Protein AF-0000000066989262 (afdb_homodimer)

Organism: NCBI:txid100816

Nearest PDB structures (foldseek):
  4o48-assembly1_B  TM=8.593E-01  e=5.750E-23  Cavia porcellus
  4zm9-assembly2_D  TM=8.752E-01  e=1.795E-22  Homo sapiens
  3tkj-assembly1_B  TM=8.691E-01  e=5.951E-22  Homo sapiens
  4pvq-assembly1_B  TM=8.645E-01  e=1.221E-21  Homo sapiens
  4o0d-assembly1_A  TM=8.483E-01  e=1.552E-21  Homo sapiens

Secondary structure (DSSP, 8-state):
--------PPP-PPPEEEEEEEEES--TTTS-HHHHHHHHHHHHHHHHHHHHHHTSPPTTT-PPPPHHHHHHHHHHHHHT-TTSSSSTT---BTTS---EEEEEEESSS-SS-EEEEEEESSBS-HHHHHHHHHHHHHHHTSPPP--SS---S------TTS---SS-TT-SEEETHHHHHHHHHTTPPB--GGGG--HHHHHHHHHHHHHHHHTSS-SS--SSS-----EEEEEEE-TTS-EEEEEEE--STTBPTTB--STTSBTTTEEEEEEEEE--THHHHHTT-------------SGGGSGGGS----------------EEEEEEEEEEEE-HHHHHHTTHHHHHHHHHHHS---HHHHHHHHHSTTSHHHHHTGGGTTTS-TT-EEEEEEEEEEEE-TTS-EEEEEEEEEEEESSSEEEEEEE-TTS-EEEESSSS------/--------PPP-PPPEEEEEEEEES--TTTS-HHHHHHHHHHHHHHHHHHHHHHTSPPTTT-PPPPHHHHHHHHHHHHHT-TTSSSSTT---BTTS---EEEEEEESSS-SS-EEEEEEESSBS-HHHHHHHHHHHHHHHTSPPP--SS---S------TTS---SS-TT-SEEETHHHHHHHHHTTPPB--GGGG--HHHHHHHHHHHHHHHHTSS-SS--SSS-----EEEEEEE-TTS-EEEEEEE--STTBPTTB--STTSBTTTEEEEEEEEE--THHHHHTT-------------SGGGSGGGS----------------EEEEEEEEEEEE-HHHHHHTTHHHHHHHHHHHS---HHHHHHHHHSTTSHHHHHTGGGTTTS-TT-EEEEEEEEEEEE-TTS-EEEEEEEEEEEESSSEEEEEEE-TTS-EEEESSSS------

Solvent-accessible surface area (backbone atoms only — not comparable to full-atom values): 45821 Å² total; per-residue (Å²): 133,81,78,70,75,72,72,50,71,80,72,77,46,79,62,44,48,40,37,35,56,19,16,32,68,44,39,76,82,73,45,47,69,68,58,45,51,51,54,44,50,51,44,50,50,51,49,49,56,41,50,53,52,48,70,41,54,42,88,84,79,60,43,54,46,50,15,63,57,43,11,45,50,43,40,46,57,43,19,68,32,59,89,26,27,11,38,26,25,22,24,23,24,53,73,70,42,56,45,30,28,5,15,35,23,32,36,61,93,48,75,48,35,39,23,14,28,33,58,34,56,34,56,51,50,48,48,58,45,21,48,50,54,36,63,51,20,52,63,48,58,43,81,68,68,49,56,77,66,79,74,82,66,78,75,58,78,72,57,96,88,63,80,67,66,92,63,70,73,48,59,35,27,35,24,30,68,50,40,54,51,47,30,55,74,70,70,48,62,69,42,64,60,68,66,29,62,40,72,67,39,50,49,52,37,52,50,19,50,48,34,32,71,63,17,76,43,45,38,57,40,54,94,80,46,67,54,69,33,11,22,28,25,14,24,16,32,14,36,78,70,36,31,10,17,21,29,32,17,12,49,37,27,36,31,55,62,47,56,56,56,10,49,32,32,60,21,12,20,28,34,36,40,58,52,76,41,75,63,56,73,63,57,51,64,75,43,75,67,68,73,68,73,63,63,77,72,67,72,72,68,79,77,76,67,68,78,71,64,77,77,59,69,72,81,69,72,73,59,67,69,69,83,70,62,37,42,30,37,40,31,42,13,30,27,42,22,22,35,34,45,40,26,31,67,55,22,37,30,38,45,24,53,38,34,21,66,53,53,62,41,54,59,59,59,20,41,32,50,33,28,13,72,84,8,50,32,38,56,68,26,56,92,36,44,91,68,59,52,42,18,32,17,25,36,40,26,38,38,38,39,41,30,22,40,77,79,58,35,76,75,45,76,50,71,44,85,32,74,39,46,48,42,52,22,37,38,34,29,32,53,46,98,85,68,46,78,46,65,43,46,56,87,75,65,68,66,69,74,127,131,81,76,68,74,73,71,49,71,78,72,78,45,81,64,46,48,38,36,36,55,19,16,31,69,43,40,75,83,74,43,47,68,69,60,47,50,52,52,45,50,52,45,50,51,51,48,51,55,42,50,52,53,47,71,40,53,42,87,84,79,60,42,55,45,49,15,64,56,44,11,45,52,44,38,48,55,44,20,68,32,61,88,25,30,11,38,24,26,22,25,23,25,53,73,69,42,58,45,29,28,5,14,36,24,32,36,61,93,50,74,48,36,37,24,15,30,32,58,35,54,34,56,50,50,46,49,57,44,22,48,49,55,37,62,51,20,52,63,47,58,44,80,68,67,48,56,77,69,80,74,81,65,80,74,58,78,74,55,94,87,63,80,66,67,92,64,70,74,46,58,35,26,35,25,30,68,50,40,52,51,48,29,54,75,70,70,47,62,70,41,65,61,69,64,29,61,39,71,69,39,52,50,51,38,54,52,19,50,49,33,32,71,64,18,77,44,44,38,59,42,52,93,79,46,65,54,70,33,9,21,28,24,15,24,16,32,15,36,78,69,36,30,9,17,21,29,31,17,13,48,39,28,36,30,55,62,46,55,56,58,10,48,32,33,59,22,13,19,29,34,35,39,60,52,75,43,74,64,56,74,65,56,51,65,73,44,73,66,66,76,73,68,64,64,80,73,68,73,72,70,80,76,78,66,68,78,72,64,76,78,57,69,72,80,68,73,71,58,65,68,69,84,69,60,36,40,30,37,40,32,40,13,29,27,43,20,22,36,35,47,40,26,31,67,57,21,38,29,38,45,25,53,38,36,23,66,52,51,62,42,54,58,60,57,20,42,31,50,33,29,13,71,84,7,52,33,38,56,68,26,54,91,34,45,90,69,59,53,43,18,34,18,24,34,40,26,38,37,39,39,42,30,23,40,78,81,58,37,77,76,46,76,50,71,45,86,32,72,38,45,48,42,52,23,36,37,34,28,33,52,46,97,86,68,47,79,45,66,43,45,55,88,73,65,67,68,68,73,125

Foldseek 3Di:
DPPPLPDFDAFFDDKWKKKFQFDFFDACVQQPPVNVVVLQVLQLVLQVVLVVQQCQADPPVRFGDAQLVSFLSSVQSSLLDLNGCFQAVNAAALVGAFKKKKKKAKADDFPLRMAIEIRDQWFRRRLVLNSLLRRCLRVLVDDDDDPDDPPPDPVPPPPPPADPDPGPNNDRYYYDRNSVVNCVVSPGGTHHNCSNDDPVNVVLLVVLVVCVVVVNAHSFDDLNHDFRQWKIKMWMAHRNGMIMIMIMHSHTHRHHNPDDFQRRPELQFKDKHKDKDFDDCVVVVVPPPPPPPPPPCPVVDDPPPPDPPPPPPDPPPVPVPPPFRKMKMKMKIKGKHFHRVLSVVPSQHNQLVCCCPVVVDDSQVSQCQRFAAVHPLQVVCPPCRSPHRGSWIKMKMKMKMFMAGPSGHTDDIDMDIHIHHHHNWIWMWIQDPVRDIDTDTDDPCPVPDD/DPPPLPDFDAFFDDKWKKKFQFDFFDACVQQPPVNVVVLQVLQLVLQVVLVVQQCQADPPVRFGDAQLVSFLSSVQSSLLDLNGCFQAVNAAALVGAFKKKKKKAKADDFPLRMAIEIRDQWFRRRLVLNSLLRRCLRVLVDDDDPPDPPPPDPVPPPPPPADPDPGPNNDRYYYDRNSVVNCVVSPGGTHHNCSNDDPVNVVLLVVLVVCVVVVNAHSFDDLNHDFRQWKIKMWMAHRNGMIMIMIMHSHTHRHHNPDDFQRRPELQFKDKHKDKDFDDCVVVVVPPPPPCPVPPCPVVDDPPPPDPPPPPPDPPPVPVPPPFRKMKMKMKIKGKHFHRVLSVVPSQRNQLVCCCPVVVDDSQVSQCLRFAAVHPLQVVCPPCRSPHRGSWIKMKMKMKMFMAGPSGHTDDIDMDIHIHHHHNWIWMWIQDPVRDIDTDTDDPCPVPDD

Sequence (900 aa):
MEYKIQEAAPLKLQPRLIIHGGAGNITPVNFPPDRYTEYRTALLTILSRVHHFMTTPSSPSRALPSALSVATHAVTLLEDNALFNAGHGAVFTRDGTNELEASIMVSRGRLKRGVGVSGLRRVRNPILLARAVLERGDADLLPRPPPMQPSDGAMEARTKERLDVPSAQGHTHIHGEAAEQLASMYGLQLVPKEYFFTARRWEEHLRGLEREREGSGTGTWSRDEYLPQGTCGAVALDEDGVVCCATSTGGLTNKLSGRIGDTPTVGAGFWAEEWTEAFSDRWNSELGMGSSASEPAVILSGALRGLMADCLPTPWLYSPVPSRDLVTTRSIAVSGTGNGDSFLRTAASRTVGSIANFAGHSSAAALSKVAGRGGILERSAGDRWGRTGEGEGGMIGIECVVVRDGQGNVVETRSEILQDYNCGGMFRAWIDDNGVAVARIWREDREVPGMEYKIQEAAPLKLQPRLIIHGGAGNITPVNFPPDRYTEYRTALLTILSRVHHFMTTPSSPSRALPSALSVATHAVTLLEDNALFNAGHGAVFTRDGTNELEASIMVSRGRLKRGVGVSGLRRVRNPILLARAVLERGDADLLPRPPPMQPSDGAMEARTKERLDVPSAQGHTHIHGEAAEQLASMYGLQLVPKEYFFTARRWEEHLRGLEREREGSGTGTWSRDEYLPQGTCGAVALDEDGVVCCATSTGGLTNKLSGRIGDTPTVGAGFWAEEWTEAFSDRWNSELGMGSSASEPAVILSGALRGLMADCLPTPWLYSPVPSRDLVTTRSIAVSGTGNGDSFLRTAASRTVGSIANFAGHSSAAALSKVAGRGGILERSAGDRWGRTGEGEGGMIGIECVVVRDGQGNVVETRSEILQDYNCGGMFRAWIDDNGVAVARIWREDREVPG

InterPro domains:
  IPR000246 Peptidase T2, asparaginase 2 [PF01112] (14-139)
  IPR000246 Peptidase T2, asparaginase 2 [PF01112] (169-278)
  IPR000246 Peptidase T2, asparaginase 2 [PTHR10188] (16-440)
  IPR029055 Nucleophile aminohydrolases, N-terminal [SSF56235] (14-442)

Radius of gyration: 29.87 Å; Cα contacts (8 Å, |Δi|>4): 2207; chains: 2; bounding box: 83×94×105 Å

pLDDT: mean 84.74, std 22.9, range [25.17, 99.0]

Structure (mmCIF, N/CA/C/O backbone):
data_AF-0000000066989262-model_v1
#
loop_
_entity.id
_entity.type
_entity.pdbx_description
1 polymer 'Isoaspartyl peptidase'
#
loop_
_atom_site.group_PDB
_atom_site.id
_atom_site.type_symbol
_atom_site.label_atom_id
_atom_site.label_alt_id
_atom_site.label_comp_id
_atom_site.label_asym_id
_atom_site.label_entity_id
_atom_site.label_seq_id
_atom_site.pdbx_PDB_ins_code
_atom_site.Cartn_x
_atom_site.Cartn_y
_atom_site.Cartn_z
_atom_site.occupancy
_atom_site.B_iso_or_equiv
_atom_site.auth_seq_id
_atom_site.auth_comp_id
_atom_site.auth_asym_id
_atom_site.auth_atom_id
_atom_site.pdbx_PDB_model_num
ATOM 1 N N . MET A 1 1 ? 46.25 -30.703 14.734 1 29.55 1 MET A N 1
ATOM 2 C CA . MET A 1 1 ? 44.969 -31.188 14.25 1 29.55 1 MET A CA 1
ATOM 3 C C . MET A 1 1 ? 44.031 -30.031 13.969 1 29.55 1 MET A C 1
ATOM 5 O O . MET A 1 1 ? 43.656 -29.297 14.891 1 29.55 1 MET A O 1
ATOM 9 N N . GLU A 1 2 ? 44.094 -29.422 12.867 1 33.53 2 GLU A N 1
ATOM 10 C CA . GLU A 1 2 ? 43.25 -28.297 12.414 1 33.53 2 GLU A CA 1
ATOM 11 C C . GLU A 1 2 ? 41.781 -28.672 12.438 1 33.53 2 GLU A C 1
ATOM 13 O O . GLU A 1 2 ? 41.375 -29.672 11.852 1 33.53 2 GLU A O 1
ATOM 18 N N . TYR A 1 3 ? 41.094 -28.406 13.477 1 37.31 3 TYR A N 1
ATOM 19 C CA . TYR A 1 3 ? 39.625 -28.531 13.508 1 37.31 3 TYR A CA 1
ATOM 20 C C . TYR A 1 3 ? 39 -27.922 12.266 1 37.31 3 TYR A C 1
ATOM 22 O O . TYR A 1 3 ? 39.156 -26.719 12.016 1 37.31 3 TYR A O 1
ATOM 30 N N . LYS A 1 4 ? 38.969 -28.656 11.234 1 39.81 4 LYS A N 1
ATOM 31 C CA . LYS A 1 4 ? 38.188 -28.234 10.086 1 39.81 4 LYS A CA 1
ATOM 32 C C . LYS A 1 4 ? 36.812 -27.766 10.516 1 39.81 4 LYS A C 1
ATOM 34 O O . LYS A 1 4 ? 36.062 -28.5 11.164 1 39.81 4 LYS A O 1
ATOM 39 N N . ILE A 1 5 ? 36.625 -26.578 10.727 1 43.59 5 ILE A N 1
ATOM 40 C CA . ILE A 1 5 ? 35.312 -26.016 10.93 1 43.59 5 ILE A CA 1
ATOM 41 C C . ILE A 1 5 ? 34.344 -26.641 9.938 1 43.59 5 ILE A C 1
ATOM 43 O O . ILE A 1 5 ? 34.531 -26.547 8.719 1 43.59 5 ILE A O 1
ATOM 47 N N . GLN A 1 6 ? 33.812 -27.781 10.211 1 42.09 6 GLN A N 1
ATOM 48 C CA . GLN A 1 6 ? 32.781 -28.375 9.352 1 42.09 6 GLN A CA 1
ATOM 49 C C . GLN A 1 6 ? 31.766 -27.328 8.898 1 42.09 6 GLN A C 1
ATOM 51 O O . GLN A 1 6 ? 31.172 -26.641 9.727 1 42.09 6 GLN A O 1
ATOM 56 N N . GLU A 1 7 ? 31.984 -26.812 7.727 1 56.59 7 GLU A N 1
ATOM 57 C CA . GLU A 1 7 ? 31.031 -25.906 7.109 1 56.59 7 GLU A CA 1
ATOM 58 C C . GLU A 1 7 ? 29.609 -26.453 7.238 1 56.59 7 GLU A C 1
ATOM 60 O O . GLU A 1 7 ? 29.359 -27.641 7.008 1 56.59 7 GLU A O 1
ATOM 65 N N . ALA A 1 8 ? 28.828 -25.828 7.934 1 60.84 8 ALA A N 1
ATOM 66 C CA . ALA A 1 8 ? 27.438 -26.203 8.148 1 60.84 8 ALA A CA 1
ATOM 67 C C . ALA A 1 8 ? 26.797 -26.688 6.848 1 60.84 8 ALA A C 1
ATOM 69 O O . ALA A 1 8 ? 26.984 -26.078 5.793 1 60.84 8 ALA A O 1
ATOM 70 N N . ALA A 1 9 ? 26.297 -27.953 6.793 1 65.62 9 ALA A N 1
ATOM 71 C CA . ALA A 1 9 ? 25.594 -28.516 5.641 1 65.62 9 ALA A CA 1
ATOM 72 C C . ALA A 1 9 ? 24.547 -27.531 5.109 1 65.62 9 ALA A C 1
ATOM 74 O O . ALA A 1 9 ? 23.891 -26.844 5.887 1 65.62 9 ALA A O 1
ATOM 75 N N . PRO A 1 10 ? 24.547 -27.406 3.705 1 78 10 PRO A N 1
ATOM 76 C CA . PRO A 1 10 ? 23.578 -26.5 3.1 1 78 10 PRO A CA 1
ATOM 77 C C . PRO A 1 10 ? 22.125 -26.906 3.379 1 78 10 PRO A C 1
ATOM 79 O O . PRO A 1 10 ? 21.844 -28.094 3.541 1 78 10 PRO A O 1
ATOM 82 N N . LEU A 1 11 ? 21.234 -26.016 3.658 1 83.06 11 LEU A N 1
ATOM 83 C CA . LEU A 1 11 ? 19.797 -26.234 3.848 1 83.06 11 LEU A CA 1
ATOM 84 C C . LEU A 1 11 ? 19.172 -26.875 2.609 1 83.06 11 LEU A C 1
ATOM 86 O O . LEU A 1 11 ? 19.469 -26.453 1.483 1 83.06 11 LEU A O 1
ATOM 90 N N . LYS A 1 12 ? 18.484 -27.969 2.775 1 88.94 12 LYS A N 1
ATOM 91 C CA . LYS A 1 12 ? 17.719 -28.594 1.693 1 88.94 12 LYS A CA 1
ATOM 92 C C . LYS A 1 12 ? 16.297 -28.906 2.131 1 88.94 12 LYS A C 1
ATOM 94 O O . LYS A 1 12 ? 16.047 -29.938 2.754 1 88.94 12 LYS A O 1
ATOM 99 N N . LEU A 1 13 ? 15.43 -28.078 1.723 1 94.25 13 LEU A N 1
ATOM 100 C CA . LEU A 1 13 ? 14.023 -28.234 2.059 1 94.25 13 LEU A CA 1
ATOM 101 C C . LEU A 1 13 ? 13.25 -28.828 0.881 1 94.25 13 LEU A C 1
ATOM 103 O O . LEU A 1 13 ? 13.672 -28.703 -0.27 1 94.25 13 LEU A O 1
ATOM 107 N N . GLN A 1 14 ? 12.148 -29.484 1.257 1 94.31 14 GLN A N 1
ATOM 108 C CA . GLN A 1 14 ? 11.203 -29.859 0.213 1 94.31 14 GLN A CA 1
ATOM 109 C C . GLN A 1 14 ? 10.469 -28.641 -0.333 1 94.31 14 GLN A C 1
ATOM 111 O O . GLN A 1 14 ? 9.852 -27.891 0.426 1 94.31 14 GLN A O 1
ATOM 116 N N . PRO A 1 15 ? 10.508 -28.422 -1.625 1 97.19 15 PRO A N 1
ATOM 117 C CA . PRO A 1 15 ? 9.75 -27.312 -2.191 1 97.19 15 PRO A CA 1
ATOM 118 C C . PRO A 1 15 ? 8.242 -27.453 -1.967 1 97.19 15 PRO A C 1
ATOM 120 O O . PRO A 1 15 ? 7.715 -28.562 -1.974 1 97.19 15 PRO A O 1
ATOM 123 N N . ARG A 1 16 ? 7.559 -26.344 -1.718 1 98.31 16 ARG A N 1
ATOM 124 C CA . ARG A 1 16 ? 6.113 -26.297 -1.512 1 98.31 16 ARG A CA 1
ATOM 125 C C . ARG A 1 16 ? 5.453 -25.312 -2.473 1 98.31 16 ARG A C 1
ATOM 127 O O . ARG A 1 16 ? 6.086 -24.359 -2.922 1 98.31 16 ARG A O 1
ATOM 134 N N . LEU A 1 17 ? 4.152 -25.609 -2.754 1 98.75 17 LEU A N 1
ATOM 135 C CA . LEU A 1 17 ? 3.42 -24.766 -3.693 1 98.75 17 LEU A CA 1
ATOM 136 C C . LEU A 1 17 ? 1.933 -24.75 -3.357 1 98.75 17 LEU A C 1
ATOM 138 O O . LEU A 1 17 ? 1.333 -25.797 -3.1 1 98.75 17 LEU A O 1
ATOM 142 N N . ILE A 1 18 ? 1.386 -23.578 -3.375 1 98.94 18 ILE A N 1
ATOM 143 C CA . ILE A 1 18 ? -0.061 -23.391 -3.365 1 98.94 18 ILE A CA 1
ATOM 144 C C . ILE A 1 18 ? -0.449 -22.281 -4.348 1 98.94 18 ILE A C 1
ATOM 146 O O . ILE A 1 18 ? 0.25 -21.281 -4.461 1 98.94 18 ILE A O 1
ATOM 150 N N . ILE A 1 19 ? -1.556 -22.484 -5.086 1 98.88 19 ILE A N 1
ATOM 151 C CA . ILE A 1 19 ? -2.062 -21.5 -6.027 1 98.88 19 ILE A CA 1
ATOM 152 C C . ILE A 1 19 ? -3.529 -21.203 -5.727 1 98.88 19 ILE A C 1
ATOM 154 O O . ILE A 1 19 ? -4.223 -22.016 -5.121 1 98.88 19 ILE A O 1
ATOM 158 N N . HIS A 1 20 ? -3.971 -20.016 -6.047 1 98.31 20 HIS A N 1
ATOM 159 C CA . HIS A 1 20 ? -5.395 -19.703 -6.004 1 98.31 20 HIS A CA 1
ATOM 160 C C . HIS A 1 20 ? -5.859 -19.062 -7.312 1 98.31 20 HIS A C 1
ATOM 162 O O . HIS A 1 20 ? -5.059 -18.469 -8.031 1 98.31 20 HIS A O 1
ATOM 168 N N . GLY A 1 21 ? -7.176 -19.203 -7.57 1 96.56 21 GLY A N 1
ATOM 169 C CA . GLY A 1 21 ? -7.793 -18.641 -8.758 1 96.56 21 GLY A CA 1
ATOM 170 C C . GLY A 1 21 ? -8.906 -17.656 -8.438 1 96.56 21 GLY A C 1
ATOM 171 O O . GLY A 1 21 ? -9.828 -17.484 -9.234 1 96.56 21 GLY A O 1
ATOM 172 N N . GLY A 1 22 ? -8.836 -17.141 -7.203 1 94.94 22 GLY A N 1
ATOM 173 C CA . GLY A 1 22 ? -9.828 -16.156 -6.84 1 94.94 22 GLY A CA 1
ATOM 174 C C . GLY A 1 22 ? -10.773 -16.625 -5.754 1 94.94 22 GLY A C 1
ATOM 175 O O . GLY A 1 22 ? -11.016 -17.828 -5.605 1 94.94 22 GLY A O 1
ATOM 176 N N . ALA A 1 23 ? -11.336 -15.609 -5.02 1 93.31 23 ALA A N 1
ATOM 177 C CA . ALA A 1 23 ? -12.336 -15.852 -3.979 1 93.31 23 ALA A CA 1
ATOM 178 C C . ALA A 1 23 ? -13.555 -14.953 -4.172 1 93.31 23 ALA A C 1
ATOM 180 O O . ALA A 1 23 ? -13.484 -13.938 -4.871 1 93.31 23 ALA A O 1
ATOM 181 N N . GLY A 1 24 ? -14.672 -15.344 -3.578 1 90.25 24 GLY A N 1
ATOM 182 C CA . GLY A 1 24 ? -15.898 -14.57 -3.646 1 90.25 24 GLY A CA 1
ATOM 183 C C . GLY A 1 24 ? -17.141 -15.367 -3.26 1 90.25 24 GLY A C 1
ATOM 184 O O . GLY A 1 24 ? -17.047 -16.328 -2.498 1 90.25 24 GLY A O 1
ATOM 185 N N . ASN A 1 25 ? -18.234 -14.844 -3.744 1 86.44 25 ASN A N 1
ATOM 186 C CA . ASN A 1 25 ? -19.5 -15.477 -3.434 1 86.44 25 ASN A CA 1
ATOM 187 C C . ASN A 1 25 ? -19.734 -16.719 -4.297 1 86.44 25 ASN A C 1
ATOM 189 O O . ASN A 1 25 ? -20.688 -16.75 -5.086 1 86.44 25 ASN A O 1
ATOM 193 N N . ILE A 1 26 ? -18.953 -17.672 -4.082 1 88.06 26 ILE A N 1
ATOM 194 C CA . ILE A 1 26 ? -19.047 -18.953 -4.766 1 88.06 26 ILE A CA 1
ATOM 195 C C . ILE A 1 26 ? -19.797 -19.953 -3.889 1 88.06 26 ILE A C 1
ATOM 197 O O . ILE A 1 26 ? -19.266 -20.422 -2.873 1 88.06 26 ILE A O 1
ATOM 201 N N . THR A 1 27 ? -20.953 -20.297 -4.312 1 85.06 27 THR A N 1
ATOM 202 C CA . THR A 1 27 ? -21.781 -21.234 -3.574 1 85.06 27 THR A CA 1
ATOM 203 C C . THR A 1 27 ? -22.203 -22.406 -4.465 1 85.06 27 THR A C 1
ATOM 205 O O . THR A 1 27 ? -22.203 -22.281 -5.691 1 85.06 27 THR A O 1
ATOM 208 N N . PRO A 1 28 ? -22.562 -23.469 -3.842 1 82.31 28 PRO A N 1
ATOM 209 C CA . PRO A 1 28 ? -23 -24.594 -4.656 1 82.31 28 PRO A CA 1
ATOM 210 C C . PRO A 1 28 ? -24.219 -24.266 -5.508 1 82.31 28 PRO A C 1
ATOM 212 O O . PRO A 1 28 ? -24.469 -24.922 -6.531 1 82.31 28 PRO A O 1
ATOM 215 N N . VAL A 1 29 ? -24.906 -23.297 -5.137 1 80.75 29 VAL A N 1
ATOM 216 C CA . VAL A 1 29 ? -26.109 -22.922 -5.852 1 80.75 29 VAL A CA 1
ATOM 217 C C . VAL A 1 29 ? -25.75 -22.188 -7.141 1 80.75 29 VAL A C 1
ATOM 219 O O . VAL A 1 29 ? -26.297 -22.469 -8.203 1 80.75 29 VAL A O 1
ATOM 222 N N . ASN A 1 30 ? -24.766 -21.297 -7.043 1 79.75 30 ASN A N 1
ATOM 223 C CA . ASN A 1 30 ? -24.469 -20.453 -8.203 1 79.75 30 ASN A CA 1
ATOM 224 C C . ASN A 1 30 ? -23.25 -20.984 -8.969 1 79.75 30 ASN A C 1
ATOM 226 O O . ASN A 1 30 ? -22.812 -20.359 -9.938 1 79.75 30 ASN A O 1
ATOM 230 N N . PHE A 1 31 ? -22.781 -22.047 -8.523 1 83.5 31 PHE A N 1
ATOM 231 C CA . PHE A 1 31 ? -21.641 -22.672 -9.18 1 83.5 31 PHE A CA 1
ATOM 232 C C . PHE A 1 31 ? -21.875 -24.156 -9.414 1 83.5 31 PHE A C 1
ATOM 234 O O . PHE A 1 31 ? -21.375 -25 -8.664 1 83.5 31 PHE A O 1
ATOM 241 N N . PRO A 1 32 ? -22.531 -24.422 -10.523 1 81.94 32 PRO A N 1
ATOM 242 C CA . PRO A 1 32 ? -22.938 -25.797 -10.805 1 81.94 32 PRO A CA 1
ATOM 243 C C . PRO A 1 32 ? -21.766 -26.75 -10.953 1 81.94 32 PRO A C 1
ATOM 245 O O . PRO A 1 32 ? -20.625 -26.312 -11.164 1 81.94 32 PRO A O 1
ATOM 248 N N . PRO A 1 33 ? -22 -28.031 -10.984 1 86.31 33 PRO A N 1
ATOM 249 C CA . PRO A 1 33 ? -20.953 -29.062 -10.945 1 86.31 33 PRO A CA 1
ATOM 250 C C . PRO A 1 33 ? -20.047 -29.031 -12.172 1 86.31 33 PRO A C 1
ATOM 252 O O . PRO A 1 33 ? -18.844 -29.312 -12.07 1 86.31 33 PRO A O 1
ATOM 255 N N . ASP A 1 34 ? -20.625 -28.766 -13.289 1 88.44 34 ASP A N 1
ATOM 256 C CA . ASP A 1 34 ? -19.797 -28.734 -14.5 1 88.44 34 ASP A CA 1
ATOM 257 C C . ASP A 1 34 ? -18.75 -27.625 -14.422 1 88.44 34 ASP A C 1
ATOM 259 O O . ASP A 1 34 ? -17.594 -27.828 -14.805 1 88.44 34 ASP A O 1
ATOM 263 N N . ARG A 1 35 ? -19.188 -26.484 -13.938 1 87.56 35 ARG A N 1
ATOM 264 C CA . ARG A 1 35 ? -18.25 -25.391 -13.766 1 87.56 35 ARG A CA 1
ATOM 265 C C . ARG A 1 35 ? -17.203 -25.719 -12.703 1 87.56 35 ARG A C 1
ATOM 267 O O . ARG A 1 35 ? -16.031 -25.375 -12.844 1 87.56 35 ARG A O 1
ATOM 274 N N . TYR A 1 36 ? -17.672 -26.328 -11.734 1 88.88 36 TYR A N 1
ATOM 275 C CA . TYR A 1 36 ? -16.75 -26.766 -10.68 1 88.88 36 TYR A CA 1
ATOM 276 C C . TYR A 1 36 ? -15.656 -27.656 -11.25 1 88.88 36 TYR A C 1
ATOM 278 O O . TYR A 1 36 ? -14.477 -27.469 -10.961 1 88.88 36 TYR A O 1
ATOM 286 N N . THR A 1 37 ? -16.031 -28.625 -12.016 1 93.25 37 THR A N 1
ATOM 287 C CA . THR A 1 37 ? -15.094 -29.562 -12.602 1 93.25 37 THR A CA 1
ATOM 288 C C . THR A 1 37 ? -14.109 -28.859 -13.523 1 93.25 37 THR A C 1
ATOM 290 O O . THR A 1 37 ? -12.93 -29.203 -13.57 1 93.25 37 THR A O 1
ATOM 293 N N . GLU A 1 38 ? -14.648 -27.938 -14.234 1 94.25 38 GLU A N 1
ATOM 294 C CA . GLU A 1 38 ? -13.805 -27.172 -15.156 1 94.25 38 GLU A CA 1
ATOM 295 C C . GLU A 1 38 ? -12.695 -26.438 -14.406 1 94.25 38 GLU A C 1
ATOM 297 O O . GLU A 1 38 ? -11.531 -26.5 -14.789 1 94.25 38 GLU A O 1
ATOM 302 N N . TYR A 1 39 ? -13.062 -25.734 -13.375 1 93.19 39 TYR A N 1
ATOM 303 C CA . TYR A 1 39 ? -12.094 -24.969 -12.594 1 93.19 39 TYR A CA 1
ATOM 304 C C . TYR A 1 39 ? -11.141 -25.906 -11.859 1 93.19 39 TYR A C 1
ATOM 306 O O . TYR A 1 39 ? -9.938 -25.656 -11.805 1 93.19 39 TYR A O 1
ATOM 314 N N . ARG A 1 40 ? -11.68 -26.938 -11.32 1 95.12 40 ARG A N 1
ATOM 315 C CA . ARG A 1 40 ? -10.852 -27.906 -10.609 1 95.12 40 ARG A CA 1
ATOM 316 C C . ARG A 1 40 ? -9.812 -28.516 -11.539 1 95.12 40 ARG A C 1
ATOM 318 O O . ARG A 1 40 ? -8.641 -28.641 -11.18 1 95.12 40 ARG A O 1
ATOM 325 N N . THR A 1 41 ? -10.227 -28.922 -12.68 1 97.12 41 THR A N 1
ATOM 326 C CA . THR A 1 41 ? -9.328 -29.531 -13.656 1 97.12 41 THR A CA 1
ATOM 327 C C . THR A 1 41 ? -8.242 -28.531 -14.07 1 97.12 41 THR A C 1
ATOM 329 O O . THR A 1 41 ? -7.07 -28.906 -14.188 1 97.12 41 THR A O 1
ATOM 332 N N . ALA A 1 42 ? -8.68 -27.328 -14.305 1 97.19 42 ALA A N 1
ATOM 333 C CA . ALA A 1 42 ? -7.719 -26.297 -14.68 1 97.19 42 ALA A CA 1
ATOM 334 C C . ALA A 1 42 ? -6.668 -26.094 -13.594 1 97.19 42 ALA A C 1
ATOM 336 O O . ALA A 1 42 ? -5.469 -26.047 -13.883 1 97.19 42 ALA A O 1
ATOM 337 N N . LEU A 1 43 ? -7.082 -26 -12.344 1 98.06 43 LEU A N 1
ATOM 338 C CA . LEU A 1 43 ? -6.172 -25.797 -11.219 1 98.06 43 LEU A CA 1
ATOM 339 C C . LEU A 1 43 ? -5.211 -26.969 -11.086 1 98.06 43 LEU A C 1
ATOM 341 O O . LEU A 1 43 ? -4.008 -26.781 -10.898 1 98.06 43 LEU A O 1
ATOM 345 N N . LEU A 1 44 ? -5.742 -28.172 -11.164 1 98.19 44 LEU A N 1
ATOM 346 C CA . LEU A 1 44 ? -4.914 -29.359 -11 1 98.19 44 LEU A CA 1
ATOM 347 C C . LEU A 1 44 ? -3.914 -29.484 -12.148 1 98.19 44 LEU A C 1
ATOM 349 O O . LEU A 1 44 ? -2.781 -29.922 -11.945 1 98.19 44 LEU A O 1
ATOM 353 N N . THR A 1 45 ? -4.328 -29.156 -13.336 1 98.56 45 THR A N 1
ATOM 354 C CA . THR A 1 45 ? -3.436 -29.188 -14.484 1 98.56 45 THR A CA 1
ATOM 355 C C . THR A 1 45 ? -2.281 -28.203 -14.312 1 98.56 45 THR A C 1
ATOM 357 O O . THR A 1 45 ? -1.12 -28.562 -14.523 1 98.56 45 THR A O 1
ATOM 360 N N . ILE A 1 46 ? -2.609 -27.016 -13.945 1 98.62 46 ILE A N 1
ATOM 361 C CA . ILE A 1 46 ? -1.59 -26 -13.719 1 98.62 46 ILE A CA 1
ATOM 362 C C . ILE A 1 46 ? -0.663 -26.438 -12.586 1 98.62 46 ILE A C 1
ATOM 364 O O . ILE A 1 46 ? 0.562 -26.375 -12.719 1 98.62 46 ILE A O 1
ATOM 368 N N . LEU A 1 47 ? -1.289 -26.906 -11.508 1 98.69 47 LEU A N 1
ATOM 369 C CA . LEU A 1 47 ? -0.505 -27.359 -10.359 1 98.69 47 LEU A CA 1
ATOM 370 C C . LEU A 1 47 ? 0.464 -28.469 -10.766 1 98.69 47 LEU A C 1
ATOM 372 O O . LEU A 1 47 ? 1.62 -28.469 -10.344 1 98.69 47 LEU A O 1
ATOM 376 N N . SER A 1 48 ? 0.012 -29.406 -11.547 1 98.06 48 SER A N 1
ATOM 377 C CA . SER A 1 48 ? 0.833 -30.531 -11.992 1 98.06 48 SER A CA 1
ATOM 378 C C . SER A 1 48 ? 2.014 -30.047 -12.828 1 98.06 48 SER A C 1
ATOM 380 O O . SER A 1 48 ? 3.139 -30.516 -12.648 1 98.06 48 SER A O 1
ATOM 382 N N . ARG A 1 49 ? 1.76 -29.203 -13.711 1 98.44 49 ARG A N 1
ATOM 383 C CA . ARG A 1 49 ? 2.816 -28.656 -14.57 1 98.44 49 ARG A CA 1
ATOM 384 C C . ARG A 1 49 ? 3.867 -27.922 -13.75 1 98.44 49 ARG A C 1
ATOM 386 O O . ARG A 1 49 ? 5.066 -28.094 -13.969 1 98.44 49 ARG A O 1
ATOM 393 N N . VAL A 1 50 ? 3.41 -27.094 -12.844 1 98.75 50 VAL A N 1
ATOM 394 C CA . VAL A 1 50 ? 4.336 -26.312 -12.039 1 98.75 50 VAL A CA 1
ATOM 395 C C . VAL A 1 50 ? 5.109 -27.234 -11.094 1 98.75 50 VAL A C 1
ATOM 397 O O . VAL A 1 50 ? 6.293 -27.016 -10.836 1 98.75 50 VAL A O 1
ATOM 400 N N . HIS A 1 51 ? 4.41 -28.234 -10.555 1 97.81 51 HIS A N 1
ATOM 401 C CA . HIS A 1 51 ? 5.078 -29.188 -9.68 1 97.81 51 HIS A CA 1
ATOM 402 C C . HIS A 1 51 ? 6.203 -29.906 -10.414 1 97.81 51 HIS A C 1
ATOM 404 O O . HIS A 1 51 ? 7.281 -30.125 -9.852 1 97.81 51 HIS A O 1
ATOM 410 N N . HIS A 1 52 ? 5.957 -30.297 -11.609 1 97.38 52 HIS A N 1
ATOM 411 C CA . HIS A 1 52 ? 6.996 -30.922 -12.414 1 97.38 52 HIS A CA 1
ATOM 412 C C . HIS A 1 52 ? 8.188 -29.984 -12.602 1 97.38 52 HIS A C 1
ATOM 414 O O . HIS A 1 52 ? 9.336 -30.406 -12.445 1 97.38 52 HIS A O 1
ATOM 420 N N . PHE A 1 53 ? 7.895 -28.828 -12.945 1 97.88 53 PHE A N 1
ATOM 421 C CA . PHE A 1 53 ? 8.938 -27.812 -13.117 1 97.88 53 PHE A CA 1
ATOM 422 C C . PHE A 1 53 ? 9.75 -27.656 -11.844 1 97.88 53 PHE A C 1
ATOM 424 O O . PHE A 1 53 ? 10.984 -27.641 -11.883 1 97.88 53 PHE A O 1
ATOM 431 N N . MET A 1 54 ? 9.094 -27.516 -10.641 1 96.94 54 MET A N 1
ATOM 432 C CA . MET A 1 54 ? 9.75 -27.156 -9.391 1 96.94 54 MET A CA 1
ATOM 433 C C . MET A 1 54 ? 10.562 -28.312 -8.844 1 96.94 54 MET A C 1
ATOM 435 O O . MET A 1 54 ? 11.422 -28.125 -7.98 1 96.94 54 MET A O 1
ATOM 439 N N . THR A 1 55 ? 10.336 -29.562 -9.391 1 94.88 55 THR A N 1
ATOM 440 C CA . THR A 1 55 ? 11.047 -30.734 -8.891 1 94.88 55 THR A CA 1
ATOM 441 C C . THR A 1 55 ? 12.039 -31.234 -9.938 1 94.88 55 THR A C 1
ATOM 443 O O . THR A 1 55 ? 12.562 -32.344 -9.812 1 94.88 55 THR A O 1
ATOM 446 N N . THR A 1 56 ? 12.273 -30.516 -10.922 1 95.25 56 THR A N 1
ATOM 447 C CA . THR A 1 56 ? 13.266 -30.859 -11.938 1 95.25 56 THR A CA 1
ATOM 448 C C . THR A 1 56 ? 14.531 -30.031 -11.758 1 95.25 56 THR A C 1
ATOM 450 O O . THR A 1 56 ? 14.523 -28.828 -11.984 1 95.25 56 THR A O 1
ATOM 453 N N . PRO A 1 57 ? 15.586 -30.641 -11.484 1 92.94 57 PRO A N 1
ATOM 454 C CA . PRO A 1 57 ? 16.828 -29.906 -11.273 1 92.94 57 PRO A CA 1
ATOM 455 C C . PRO A 1 57 ? 17.438 -29.375 -12.578 1 92.94 57 PRO A C 1
ATOM 457 O O . PRO A 1 57 ? 17.266 -29.984 -13.633 1 92.94 57 PRO A O 1
ATOM 460 N N . SER A 1 58 ? 18.016 -28.203 -12.398 1 87.69 58 SER A N 1
ATOM 461 C CA . SER A 1 58 ? 18.719 -27.641 -13.539 1 87.69 58 SER A CA 1
ATOM 462 C C . SER A 1 58 ? 20.047 -28.375 -13.781 1 87.69 58 SER A C 1
ATOM 464 O O . SER A 1 58 ? 20.656 -28.875 -12.844 1 87.69 58 SER A O 1
ATOM 466 N N . SER A 1 59 ? 20.438 -28.516 -15.039 1 82.31 59 SER A N 1
ATOM 467 C CA . SER A 1 59 ? 21.75 -29.016 -15.438 1 82.31 59 SER A CA 1
ATOM 468 C C . SER A 1 59 ? 22.688 -27.875 -15.805 1 82.31 59 SER A C 1
ATOM 470 O O . SER A 1 59 ? 22.328 -26.984 -16.578 1 82.31 59 SER A O 1
ATOM 472 N N . PRO A 1 60 ? 23.812 -27.812 -15.148 1 80.56 60 PRO A N 1
ATOM 473 C CA . PRO A 1 60 ? 24.531 -28.859 -14.422 1 80.56 60 PRO A CA 1
ATOM 474 C C . PRO A 1 60 ? 24.438 -28.688 -12.906 1 80.56 60 PRO A C 1
ATOM 476 O O . PRO A 1 60 ? 24.906 -29.547 -12.156 1 80.56 60 PRO A O 1
ATOM 479 N N . SER A 1 61 ? 23.969 -27.656 -12.383 1 79.94 61 SER A N 1
ATOM 480 C CA . SER A 1 61 ? 24.047 -27.312 -10.969 1 79.94 61 SER A CA 1
ATOM 481 C C . SER A 1 61 ? 23.219 -28.266 -10.117 1 79.94 61 SER A C 1
ATOM 483 O O . SER A 1 61 ? 23.391 -28.328 -8.898 1 79.94 61 SER A O 1
ATOM 485 N N . ARG A 1 62 ? 22.375 -29.016 -10.703 1 85.31 62 ARG A N 1
ATOM 486 C CA . ARG A 1 62 ? 21.484 -29.953 -10 1 85.31 62 ARG A CA 1
ATOM 487 C C . ARG A 1 62 ? 20.594 -29.219 -9.008 1 85.31 62 ARG A C 1
ATOM 489 O O . ARG A 1 62 ? 20.016 -29.828 -8.117 1 85.31 62 ARG A O 1
ATOM 496 N N . ALA A 1 63 ? 20.625 -27.922 -9.133 1 92.19 63 ALA A N 1
ATOM 497 C CA . ALA A 1 63 ? 19.781 -27.125 -8.25 1 92.19 63 ALA A CA 1
ATOM 498 C C . ALA A 1 63 ? 18.328 -27.141 -8.742 1 92.19 63 ALA A C 1
ATOM 500 O O . ALA A 1 63 ? 18.078 -27.156 -9.953 1 92.19 63 ALA A O 1
ATOM 501 N N . LEU A 1 64 ? 17.406 -27.141 -7.781 1 96.88 64 LEU A N 1
ATOM 502 C CA . LEU A 1 64 ? 15.992 -27 -8.125 1 96.88 64 LEU A CA 1
ATOM 503 C C . LEU A 1 64 ? 15.641 -25.547 -8.398 1 96.88 64 LEU A C 1
ATOM 505 O O . LEU A 1 64 ? 16.359 -24.641 -7.98 1 96.88 64 LEU A O 1
ATOM 509 N N . PRO A 1 65 ? 14.562 -25.328 -9.141 1 97.69 65 PRO A N 1
ATOM 510 C CA . PRO A 1 65 ? 14.133 -23.953 -9.43 1 97.69 65 PRO A CA 1
ATOM 511 C C . PRO A 1 65 ? 13.875 -23.125 -8.164 1 97.69 65 PRO A C 1
ATOM 513 O O . PRO A 1 65 ? 13.398 -23.672 -7.164 1 97.69 65 PRO A O 1
ATOM 516 N N . SER A 1 66 ? 14.172 -21.812 -8.234 1 98.12 66 SER A N 1
ATOM 517 C CA . SER A 1 66 ? 13.945 -20.891 -7.117 1 98.12 66 SER A CA 1
ATOM 518 C C . SER A 1 66 ? 12.453 -20.672 -6.891 1 98.12 66 SER A C 1
ATOM 520 O O . SER A 1 66 ? 11.633 -20.922 -7.781 1 98.12 66 SER A O 1
ATOM 522 N N . ALA A 1 67 ? 12.102 -20.25 -5.672 1 98.81 67 ALA A N 1
ATOM 523 C CA . ALA A 1 67 ? 10.719 -19.891 -5.371 1 98.81 67 ALA A CA 1
ATOM 524 C C . ALA A 1 67 ? 10.203 -18.844 -6.348 1 98.81 67 ALA A C 1
ATOM 526 O O . ALA A 1 67 ? 9.039 -18.891 -6.766 1 98.81 67 ALA A O 1
ATOM 527 N N . LEU A 1 68 ? 11.055 -17.859 -6.664 1 98.81 68 LEU A N 1
ATOM 528 C CA . LEU A 1 68 ? 10.719 -16.797 -7.617 1 98.81 68 LEU A CA 1
ATOM 529 C C . LEU A 1 68 ? 10.328 -17.391 -8.969 1 98.81 68 LEU A C 1
ATOM 531 O O . LEU A 1 68 ? 9.305 -17.016 -9.539 1 98.81 68 LEU A O 1
ATOM 535 N N . SER A 1 69 ? 11.086 -18.328 -9.469 1 98.69 69 SER A N 1
ATOM 536 C CA . SER A 1 69 ? 10.812 -18.969 -10.75 1 98.69 69 SER A CA 1
ATOM 537 C C . SER A 1 69 ? 9.531 -19.781 -10.703 1 98.69 69 SER A C 1
ATOM 539 O O . SER A 1 69 ? 8.742 -19.766 -11.648 1 98.69 69 SER A O 1
ATOM 541 N N . VAL A 1 70 ? 9.336 -20.469 -9.617 1 98.88 70 VAL A N 1
ATOM 542 C CA . VAL A 1 70 ? 8.188 -21.359 -9.477 1 98.88 70 VAL A CA 1
ATOM 543 C C . VAL A 1 70 ? 6.902 -20.531 -9.406 1 98.88 70 VAL A C 1
ATOM 545 O O . VAL A 1 70 ? 5.941 -20.812 -10.133 1 98.88 70 VAL A O 1
ATOM 548 N N . ALA A 1 71 ? 6.875 -19.547 -8.531 1 98.94 71 ALA A N 1
ATOM 549 C CA . ALA A 1 71 ? 5.688 -18.703 -8.375 1 98.94 71 ALA A CA 1
ATOM 550 C C . ALA A 1 71 ? 5.344 -17.984 -9.672 1 98.94 71 ALA A C 1
ATOM 552 O O . ALA A 1 71 ? 4.176 -17.891 -10.055 1 98.94 71 ALA A O 1
ATOM 553 N N . THR A 1 72 ? 6.352 -17.469 -10.367 1 98.88 72 THR A N 1
ATOM 554 C CA . THR A 1 72 ? 6.137 -16.766 -11.625 1 98.88 72 THR A CA 1
ATOM 555 C C . THR A 1 72 ? 5.594 -17.719 -12.695 1 98.88 72 THR A C 1
ATOM 557 O O . THR A 1 72 ? 4.695 -17.344 -13.453 1 98.88 72 THR A O 1
ATOM 560 N N . HIS A 1 73 ? 6.125 -18.891 -12.75 1 98.88 73 HIS A N 1
ATOM 561 C CA . HIS A 1 73 ? 5.641 -19.891 -13.703 1 98.88 73 HIS A CA 1
ATOM 562 C C . HIS A 1 73 ? 4.168 -20.203 -13.453 1 98.88 73 HIS A C 1
ATOM 564 O O . HIS A 1 73 ? 3.373 -20.25 -14.398 1 98.88 73 HIS A O 1
ATOM 570 N N . ALA A 1 74 ? 3.844 -20.422 -12.211 1 98.94 74 ALA A N 1
ATOM 571 C CA . ALA A 1 74 ? 2.469 -20.75 -11.844 1 98.94 74 ALA A CA 1
ATOM 572 C C . ALA A 1 74 ? 1.507 -19.656 -12.297 1 98.94 74 ALA A C 1
ATOM 574 O O . ALA A 1 74 ? 0.497 -19.922 -12.945 1 98.94 74 ALA A O 1
ATOM 575 N N . VAL A 1 75 ? 1.83 -18.406 -12.008 1 98.94 75 VAL A N 1
ATOM 576 C CA . VAL A 1 75 ? 0.914 -17.312 -12.297 1 98.94 75 VAL A CA 1
ATOM 577 C C . VAL A 1 75 ? 0.874 -17.047 -13.797 1 98.94 75 VAL A C 1
ATOM 579 O O . VAL A 1 75 ? -0.167 -16.672 -14.336 1 98.94 75 VAL A O 1
ATOM 582 N N . THR A 1 76 ? 1.997 -17.281 -14.492 1 98.94 76 THR A N 1
ATOM 583 C CA . THR A 1 76 ? 1.979 -17.156 -15.945 1 98.94 76 THR A CA 1
ATOM 584 C C . THR A 1 76 ? 0.937 -18.094 -16.547 1 98.94 76 THR A C 1
ATOM 586 O O . THR A 1 76 ? 0.186 -17.703 -17.453 1 98.94 76 THR A O 1
ATOM 589 N N . LEU A 1 77 ? 0.907 -19.344 -16.078 1 98.88 77 LEU A N 1
ATOM 590 C CA . LEU A 1 77 ? -0.067 -20.312 -16.562 1 98.88 77 LEU A CA 1
ATOM 591 C C . LEU A 1 77 ? -1.486 -19.875 -16.203 1 98.88 77 LEU A C 1
ATOM 593 O O . LEU A 1 77 ? -2.414 -20.062 -17 1 98.88 77 LEU A O 1
ATOM 597 N N . LEU A 1 78 ? -1.663 -19.328 -15.031 1 98.62 78 LEU A N 1
ATOM 598 C CA . LEU A 1 78 ? -2.971 -18.812 -14.633 1 98.62 78 LEU A CA 1
ATOM 599 C C . LEU A 1 78 ? -3.396 -17.656 -15.523 1 98.62 78 LEU A C 1
ATOM 601 O O . LEU A 1 78 ? -4.555 -17.578 -15.93 1 98.62 78 LEU A O 1
ATOM 605 N N . GLU A 1 79 ? -2.465 -16.734 -15.844 1 98.44 79 GLU A N 1
ATOM 606 C CA . GLU A 1 79 ? -2.74 -15.57 -16.688 1 98.44 79 GLU A CA 1
ATOM 607 C C . GLU A 1 79 ? -3.143 -16 -18.109 1 98.44 79 GLU A C 1
ATOM 609 O O . GLU A 1 79 ? -3.887 -15.297 -18.781 1 98.44 79 GLU A O 1
ATOM 614 N N . ASP A 1 80 ? -2.682 -17.125 -18.5 1 98.19 80 ASP A N 1
ATOM 615 C CA . ASP A 1 80 ? -2.945 -17.594 -19.859 1 98.19 80 ASP A CA 1
ATOM 616 C C . ASP A 1 80 ? -4.258 -18.375 -19.922 1 98.19 80 ASP A C 1
ATOM 618 O O . ASP A 1 80 ? -4.68 -18.797 -21 1 98.19 80 ASP A O 1
ATOM 622 N N . ASN A 1 81 ? -4.879 -18.641 -18.828 1 97.19 81 ASN A N 1
ATOM 623 C CA . ASN A 1 81 ? -6.125 -19.406 -18.75 1 97.19 81 ASN A CA 1
ATOM 624 C C . ASN A 1 81 ? -7.332 -18.484 -18.609 1 97.19 81 ASN A C 1
ATOM 626 O O . ASN A 1 81 ? -7.465 -17.781 -17.609 1 97.19 81 ASN A O 1
ATOM 630 N N . ALA A 1 82 ? -8.305 -18.531 -19.5 1 95.56 82 ALA A N 1
ATOM 631 C CA . ALA A 1 82 ? -9.422 -17.609 -19.609 1 95.56 82 ALA A CA 1
ATOM 632 C C . ALA A 1 82 ? -10.383 -17.766 -18.438 1 95.56 82 ALA A C 1
ATOM 634 O O . ALA A 1 82 ? -11.25 -16.922 -18.203 1 95.56 82 ALA A O 1
ATOM 635 N N . LEU A 1 83 ? -10.227 -18.828 -17.688 1 94.06 83 LEU A N 1
ATOM 636 C CA . LEU A 1 83 ? -11.117 -19.062 -16.562 1 94.06 83 LEU A CA 1
ATOM 637 C C . LEU A 1 83 ? -10.82 -18.078 -15.43 1 94.06 83 LEU A C 1
ATOM 639 O O . LEU A 1 83 ? -11.703 -17.766 -14.633 1 94.06 83 LEU A O 1
ATOM 643 N N . PHE A 1 84 ? -9.594 -17.656 -15.383 1 94.94 84 PHE A N 1
ATOM 644 C CA . PHE A 1 84 ? -9.172 -16.828 -14.25 1 94.94 84 PHE A CA 1
ATOM 645 C C . PHE A 1 84 ? -9.07 -15.367 -14.648 1 94.94 84 PHE A C 1
ATOM 647 O O . PHE A 1 84 ? -8.688 -15.047 -15.773 1 94.94 84 PHE A O 1
ATOM 654 N N . ASN A 1 85 ? -9.43 -14.453 -13.688 1 93.19 85 ASN A N 1
ATOM 655 C CA . ASN A 1 85 ? -9.477 -13.008 -13.891 1 93.19 85 ASN A CA 1
ATOM 656 C C . ASN A 1 85 ? -8.086 -12.383 -13.75 1 93.19 85 ASN A C 1
ATOM 658 O O . ASN A 1 85 ? -7.84 -11.609 -12.82 1 93.19 85 ASN A O 1
ATOM 662 N N . ALA A 1 86 ? -7.219 -12.719 -14.695 1 96.62 86 ALA A N 1
ATOM 663 C CA . ALA A 1 86 ? -5.863 -12.195 -14.836 1 96.62 86 ALA A CA 1
ATOM 664 C C . ALA A 1 86 ? -5.32 -12.461 -16.234 1 96.62 86 ALA A C 1
ATOM 666 O O . ALA A 1 86 ? -5.414 -13.586 -16.75 1 96.62 86 ALA A O 1
ATOM 667 N N . GLY A 1 87 ? -4.711 -11.492 -16.875 1 96.88 87 GLY A N 1
ATOM 668 C CA . GLY A 1 87 ? -4.273 -11.719 -18.25 1 96.88 87 GLY A CA 1
ATOM 669 C C . GLY A 1 87 ? -5.414 -12.047 -19.188 1 96.88 87 GLY A C 1
ATOM 670 O O . GLY A 1 87 ? -6.387 -11.289 -19.281 1 96.88 87 GLY A O 1
ATOM 671 N N . HIS A 1 88 ? -5.266 -13.188 -19.891 1 96.75 88 HIS A N 1
ATOM 672 C CA . HIS A 1 88 ? -6.34 -13.609 -20.781 1 96.75 88 HIS A CA 1
ATOM 673 C C . HIS A 1 88 ? -7.605 -13.945 -20 1 96.75 88 HIS A C 1
ATOM 675 O O . HIS A 1 88 ? -7.629 -14.914 -19.234 1 96.75 88 HIS A O 1
ATOM 681 N N . GLY A 1 89 ? -8.617 -13.109 -20.172 1 93.06 89 GLY A N 1
ATOM 682 C CA . GLY A 1 89 ? -9.828 -13.312 -19.406 1 93.06 89 GLY A CA 1
ATOM 683 C C . GLY A 1 89 ? -10.016 -12.281 -18.297 1 93.06 89 GLY A C 1
ATOM 684 O O . GLY A 1 89 ? -10.875 -12.445 -17.438 1 93.06 89 GLY A O 1
ATOM 685 N N . ALA A 1 90 ? -9.25 -11.242 -18.297 1 97 90 ALA A N 1
ATOM 686 C CA . ALA A 1 90 ? -9.367 -10.156 -17.328 1 97 90 ALA A CA 1
ATOM 687 C C . ALA A 1 90 ? -10.703 -9.43 -17.469 1 97 90 ALA A C 1
ATOM 689 O O . ALA A 1 90 ? -11.242 -9.336 -18.578 1 97 90 ALA A O 1
ATOM 690 N N . VAL A 1 91 ? -11.211 -8.93 -16.422 1 97 91 VAL A N 1
ATOM 691 C CA . VAL A 1 91 ? -12.484 -8.227 -16.406 1 97 91 VAL A CA 1
ATOM 692 C C . VAL A 1 91 ? -12.297 -6.82 -16.984 1 97 91 VAL A C 1
ATOM 694 O O . VAL A 1 91 ? -11.172 -6.379 -17.219 1 97 91 VAL A O 1
ATOM 697 N N . PHE A 1 92 ? -13.453 -6.16 -17.172 1 96.88 92 PHE A N 1
ATOM 698 C CA . PHE A 1 92 ? -13.43 -4.859 -17.828 1 96.88 92 PHE A CA 1
ATOM 699 C C . PHE A 1 92 ? -13.695 -3.744 -16.812 1 96.88 92 PHE A C 1
ATOM 701 O O . PHE A 1 92 ? -14.43 -3.943 -15.844 1 96.88 92 PHE A O 1
ATOM 708 N N . THR A 1 93 ? -13.078 -2.607 -17.031 1 97.19 93 THR A N 1
ATOM 709 C CA . THR A 1 93 ? -13.469 -1.376 -16.359 1 97.19 93 THR A CA 1
ATOM 710 C C . THR A 1 93 ? -14.844 -0.909 -16.828 1 97.19 93 THR A C 1
ATOM 712 O O . THR A 1 93 ? -15.398 -1.455 -17.781 1 97.19 93 THR A O 1
ATOM 715 N N . ARG A 1 94 ? -15.312 0.132 -16.219 1 96.56 94 ARG A N 1
ATOM 716 C CA . ARG A 1 94 ? -16.578 0.72 -16.625 1 96.56 94 ARG A CA 1
ATOM 717 C C . ARG A 1 94 ? -16.531 1.179 -18.078 1 96.56 94 ARG A C 1
ATOM 719 O O . ARG A 1 94 ? -17.562 1.197 -18.766 1 96.56 94 ARG A O 1
ATOM 726 N N . ASP A 1 95 ? -15.398 1.465 -18.578 1 97.31 95 ASP A N 1
ATOM 727 C CA . ASP A 1 95 ? -15.227 2.025 -19.906 1 97.31 95 ASP A CA 1
ATOM 728 C C . ASP A 1 95 ? -15.016 0.922 -20.938 1 97.31 95 ASP A C 1
ATOM 730 O O . ASP A 1 95 ? -14.711 1.203 -22.109 1 97.31 95 ASP A O 1
ATOM 734 N N . GLY A 1 96 ? -15.008 -0.262 -20.484 1 97.19 96 GLY A N 1
ATOM 735 C CA . GLY A 1 96 ? -14.875 -1.38 -21.406 1 97.19 96 GLY A CA 1
ATOM 736 C C . GLY A 1 96 ? -13.438 -1.656 -21.797 1 97.19 96 GLY A C 1
ATOM 737 O O . GLY A 1 96 ? -13.164 -2.094 -22.906 1 97.19 96 GLY A O 1
ATOM 738 N N . THR A 1 97 ? -12.555 -1.306 -20.906 1 97.12 97 THR A N 1
ATOM 739 C CA . THR A 1 97 ? -11.141 -1.591 -21.141 1 97.12 97 THR A CA 1
ATOM 740 C C . THR A 1 97 ? -10.602 -2.545 -20.078 1 97.12 97 THR A C 1
ATOM 742 O O . THR A 1 97 ? -11.18 -2.666 -18.984 1 97.12 97 THR A O 1
ATOM 745 N N . ASN A 1 98 ? -9.586 -3.332 -20.484 1 97.88 98 ASN A N 1
ATOM 746 C CA . ASN A 1 98 ? -8.867 -4.156 -19.531 1 97.88 98 ASN A CA 1
ATOM 747 C C . ASN A 1 98 ? -7.637 -3.436 -18.984 1 97.88 98 ASN A C 1
ATOM 749 O O . ASN A 1 98 ? -6.82 -2.92 -19.75 1 97.88 98 ASN A O 1
ATOM 753 N N . GLU A 1 99 ? -7.527 -3.303 -17.703 1 98.06 99 GLU A N 1
ATOM 754 C CA . GLU A 1 99 ? -6.348 -2.799 -17.016 1 98.06 99 GLU A CA 1
ATOM 755 C C . GLU A 1 99 ? -5.793 -3.84 -16.047 1 98.06 99 GLU A C 1
ATOM 757 O O . GLU A 1 99 ? -6.395 -4.117 -15 1 98.06 99 GLU A O 1
ATOM 762 N N . LEU A 1 100 ? -4.586 -4.332 -16.359 1 98.62 100 LEU A N 1
ATOM 763 C CA . LEU A 1 100 ? -4.023 -5.453 -15.625 1 98.62 100 LEU A CA 1
ATOM 764 C C . LEU A 1 100 ? -3.029 -4.969 -14.578 1 98.62 100 LEU A C 1
ATOM 766 O O . LEU A 1 100 ? -2.416 -3.912 -14.742 1 98.62 100 LEU A O 1
ATOM 770 N N . GLU A 1 101 ? -2.918 -5.734 -13.531 1 98.69 101 GLU A N 1
ATOM 771 C CA . GLU A 1 101 ? -1.982 -5.484 -12.438 1 98.69 101 GLU A CA 1
ATOM 772 C C . GLU A 1 101 ? -1.32 -6.781 -11.977 1 98.69 101 GLU A C 1
ATOM 774 O O . GLU A 1 101 ? -1.916 -7.855 -12.062 1 98.69 101 GLU A O 1
ATOM 779 N N . ALA A 1 102 ? -0.123 -6.645 -11.453 1 98.94 102 ALA A N 1
ATOM 780 C CA . ALA A 1 102 ? 0.578 -7.805 -10.914 1 98.94 102 ALA A CA 1
ATOM 781 C C . ALA A 1 102 ? 1.613 -7.383 -9.875 1 98.94 102 ALA A C 1
ATOM 783 O O . ALA A 1 102 ? 1.971 -6.203 -9.789 1 98.94 102 ALA A O 1
ATOM 784 N N . SER A 1 103 ? 2.018 -8.336 -9.102 1 98.94 103 SER A N 1
ATOM 785 C CA . SER A 1 103 ? 3.035 -8.086 -8.086 1 98.94 103 SER A CA 1
ATOM 786 C C . SER A 1 103 ? 3.803 -9.359 -7.746 1 98.94 103 SER A C 1
ATOM 788 O O . SER A 1 103 ? 3.322 -10.469 -8.008 1 98.94 103 SER A O 1
ATOM 790 N N . ILE A 1 104 ? 4.961 -9.188 -7.203 1 98.94 104 ILE A N 1
ATOM 791 C CA . ILE A 1 104 ? 5.82 -10.281 -6.766 1 98.94 104 ILE A CA 1
ATOM 792 C C . ILE A 1 104 ? 6.672 -9.828 -5.586 1 98.94 104 ILE A C 1
ATOM 794 O O . ILE A 1 104 ? 7.043 -8.648 -5.496 1 98.94 104 ILE A O 1
ATOM 798 N N . MET A 1 105 ? 6.906 -10.688 -4.656 1 98.94 105 MET A N 1
ATOM 799 C CA . MET A 1 105 ? 7.758 -10.375 -3.516 1 98.94 105 MET A CA 1
ATOM 800 C C . MET A 1 105 ? 8.477 -11.617 -3.01 1 98.94 105 MET A C 1
ATOM 802 O O . MET A 1 105 ? 7.895 -12.703 -2.973 1 98.94 105 MET A O 1
ATOM 806 N N . VAL A 1 106 ? 9.727 -11.5 -2.693 1 98.88 106 VAL A N 1
ATOM 807 C CA . VAL A 1 106 ? 10.531 -12.586 -2.154 1 98.88 106 VAL A CA 1
ATOM 808 C C . VAL A 1 106 ? 10.992 -12.242 -0.742 1 98.88 106 VAL A C 1
ATOM 810 O O . VAL A 1 106 ? 11.133 -11.062 -0.399 1 98.88 106 VAL A O 1
ATOM 813 N N . SER A 1 107 ? 11.25 -13.281 0.019 1 98.44 107 SER A N 1
ATOM 814 C CA . SER A 1 107 ? 11.68 -13.047 1.395 1 98.44 107 SER A CA 1
ATOM 815 C C . SER A 1 107 ? 13.156 -12.656 1.454 1 98.44 107 SER A C 1
ATOM 817 O O . SER A 1 107 ? 13.586 -12 2.402 1 98.44 107 SER A O 1
ATOM 819 N N . ARG A 1 108 ? 13.883 -13.102 0.494 1 96.75 108 ARG A N 1
ATOM 820 C CA . ARG A 1 108 ? 15.305 -12.797 0.447 1 96.75 108 ARG A CA 1
ATOM 821 C C . ARG A 1 108 ? 15.867 -13.016 -0.955 1 96.75 108 ARG A C 1
ATOM 823 O O . ARG A 1 108 ? 15.266 -13.719 -1.768 1 96.75 108 ARG A O 1
ATOM 830 N N . GLY A 1 109 ? 16.953 -12.391 -1.22 1 96.88 109 GLY A N 1
ATOM 831 C CA . GLY A 1 109 ? 17.703 -12.695 -2.422 1 96.88 109 GLY A CA 1
ATOM 832 C C . GLY A 1 109 ? 17.625 -11.609 -3.477 1 96.88 109 GLY A C 1
ATOM 833 O O . GLY A 1 109 ? 18.312 -11.664 -4.496 1 96.88 109 GLY A O 1
ATOM 834 N N . ARG A 1 110 ? 16.766 -10.695 -3.326 1 97.69 110 ARG A N 1
ATOM 835 C CA . ARG A 1 110 ? 16.625 -9.555 -4.227 1 97.69 110 ARG A CA 1
ATOM 836 C C . ARG A 1 110 ? 16.641 -8.242 -3.451 1 97.69 110 ARG A C 1
ATOM 838 O O . ARG A 1 110 ? 16.031 -8.141 -2.381 1 97.69 110 ARG A O 1
ATOM 845 N N . LEU A 1 111 ? 17.281 -7.238 -3.994 1 96.31 111 LEU A N 1
ATOM 846 C CA . LEU A 1 111 ? 17.438 -5.977 -3.277 1 96.31 111 LEU A CA 1
ATOM 847 C C . LEU A 1 111 ? 16.109 -5.254 -3.143 1 96.31 111 LEU A C 1
ATOM 849 O O . LEU A 1 111 ? 15.797 -4.691 -2.088 1 96.31 111 LEU A O 1
ATOM 853 N N . LYS A 1 112 ? 15.242 -5.254 -4.168 1 96.62 112 LYS A N 1
ATOM 854 C CA . LYS A 1 112 ? 13.953 -4.578 -4.109 1 96.62 112 LYS A CA 1
ATOM 855 C C . LYS A 1 112 ? 12.961 -5.348 -3.234 1 96.62 112 LYS A C 1
ATOM 857 O O . LYS A 1 112 ? 12.016 -4.77 -2.705 1 96.62 112 LYS A O 1
ATOM 862 N N . ARG A 1 113 ? 13.086 -6.617 -3.219 1 96.06 113 ARG A N 1
ATOM 863 C CA . ARG A 1 113 ? 12.258 -7.562 -2.479 1 96.06 113 ARG A CA 1
ATOM 864 C C . ARG A 1 113 ? 10.852 -7.637 -3.078 1 96.06 113 ARG A C 1
ATOM 866 O O . ARG A 1 113 ? 10.266 -8.719 -3.146 1 96.06 113 ARG A O 1
ATOM 873 N N . GLY A 1 114 ? 10.258 -6.539 -3.43 1 98.5 114 GLY A N 1
ATOM 874 C CA . GLY A 1 114 ? 8.891 -6.547 -3.924 1 98.5 114 GLY A CA 1
ATOM 875 C C . GLY A 1 114 ? 8.641 -5.504 -5 1 98.5 114 GLY A C 1
ATOM 876 O O . GLY A 1 114 ? 9.25 -4.43 -4.98 1 98.5 114 GLY A O 1
ATOM 877 N N . VAL A 1 115 ? 7.742 -5.828 -5.883 1 98.75 115 VAL A N 1
ATOM 878 C CA . VAL A 1 115 ? 7.418 -4.973 -7.02 1 98.75 115 VAL A CA 1
ATOM 879 C C . VAL A 1 115 ? 5.934 -5.09 -7.348 1 98.75 115 VAL A C 1
ATOM 881 O O . VAL A 1 115 ? 5.359 -6.176 -7.27 1 98.75 115 VAL A O 1
ATOM 884 N N . GLY A 1 116 ? 5.324 -3.938 -7.688 1 98.88 116 GLY A N 1
ATOM 885 C CA . GLY A 1 116 ? 3.996 -3.9 -8.281 1 98.88 116 GLY A CA 1
ATOM 886 C C . GLY A 1 116 ? 3.963 -3.184 -9.625 1 98.88 116 GLY A C 1
ATOM 887 O O . GLY A 1 116 ? 4.66 -2.184 -9.812 1 98.88 116 GLY A O 1
ATOM 888 N N . VAL A 1 117 ? 3.188 -3.662 -10.555 1 98.94 117 VAL A N 1
ATOM 889 C CA . VAL A 1 117 ? 2.92 -3 -11.828 1 98.94 117 VAL A CA 1
ATOM 890 C C . VAL A 1 117 ? 1.413 -2.883 -12.047 1 98.94 117 VAL A C 1
ATOM 892 O O . VAL A 1 117 ? 0.654 -3.777 -11.664 1 98.94 117 VAL A O 1
ATOM 895 N N . SER A 1 118 ? 0.999 -1.783 -12.617 1 98.81 118 SER A N 1
ATOM 896 C CA . SER A 1 118 ? -0.436 -1.552 -12.758 1 98.81 118 SER A CA 1
ATOM 897 C C . SER A 1 118 ? -0.756 -0.79 -14.039 1 98.81 118 SER A C 1
ATOM 899 O O . SER A 1 118 ? 0.143 -0.251 -14.688 1 98.81 118 SER A O 1
ATOM 901 N N . GLY A 1 119 ? -2.023 -0.808 -14.375 1 98.44 119 GLY A N 1
ATOM 902 C CA . GLY A 1 119 ? -2.504 -0.067 -15.531 1 98.44 119 GLY A CA 1
ATOM 903 C C . GLY A 1 119 ? -2.008 -0.63 -16.844 1 98.44 119 GLY A C 1
ATOM 904 O O . GLY A 1 119 ? -1.792 0.115 -17.812 1 98.44 119 GLY A O 1
ATOM 905 N N . LEU A 1 120 ? -1.746 -1.896 -16.938 1 98.75 120 LEU A N 1
ATOM 906 C CA . LEU A 1 120 ? -1.211 -2.512 -18.141 1 98.75 120 LEU A CA 1
ATOM 907 C C . LEU A 1 120 ? -2.334 -2.896 -19.094 1 98.75 120 LEU A C 1
ATOM 909 O O . LEU A 1 120 ? -3.369 -3.414 -18.672 1 98.75 120 LEU A O 1
ATOM 913 N N . ARG A 1 121 ? -2.1 -2.686 -20.359 1 98.31 121 ARG A N 1
ATOM 914 C CA . ARG A 1 121 ? -3.154 -2.938 -21.344 1 98.31 121 ARG A CA 1
ATOM 915 C C . ARG A 1 121 ? -2.637 -3.789 -22.484 1 98.31 121 ARG A C 1
ATOM 917 O O . ARG A 1 121 ? -3.42 -4.262 -23.312 1 98.31 121 ARG A O 1
ATOM 924 N N . ARG A 1 122 ? -1.29 -3.99 -22.422 1 98.5 122 ARG A N 1
ATOM 925 C CA . ARG A 1 122 ? -0.751 -4.656 -23.594 1 98.5 122 ARG A CA 1
ATOM 926 C C . ARG A 1 122 ? 0.242 -5.746 -23.203 1 98.5 122 ARG A C 1
ATOM 928 O O . ARG A 1 122 ? 0.711 -6.5 -24.062 1 98.5 122 ARG A O 1
ATOM 935 N N . VAL A 1 123 ? 0.618 -5.887 -22 1 98.81 123 VAL A N 1
ATOM 936 C CA . VAL A 1 123 ? 1.58 -6.895 -21.562 1 98.81 123 VAL A CA 1
ATOM 937 C C . VAL A 1 123 ? 0.885 -8.242 -21.422 1 98.81 123 VAL A C 1
ATOM 939 O O . VAL A 1 123 ? 0.015 -8.414 -20.578 1 98.81 123 VAL A O 1
ATOM 942 N N . ARG A 1 124 ? 1.27 -9.18 -22.219 1 98.81 124 ARG A N 1
ATOM 943 C CA . ARG A 1 124 ? 0.582 -10.469 -22.234 1 98.81 124 ARG A CA 1
ATOM 944 C C . ARG A 1 124 ? 0.555 -11.086 -20.828 1 98.81 124 ARG A C 1
ATOM 946 O O . ARG A 1 124 ? -0.491 -11.547 -20.375 1 98.81 124 ARG A O 1
ATOM 953 N N . ASN A 1 125 ? 1.756 -11.148 -20.25 1 98.88 125 ASN A N 1
ATOM 954 C CA . ASN A 1 125 ? 1.899 -11.695 -18.906 1 98.88 125 ASN A CA 1
ATOM 955 C C . ASN A 1 125 ? 2.441 -10.656 -17.938 1 98.88 125 ASN A C 1
ATOM 957 O O . ASN A 1 125 ? 3.652 -10.57 -17.719 1 98.88 125 ASN A O 1
ATOM 961 N N . PRO A 1 126 ? 1.55 -9.984 -17.234 1 98.88 126 PRO A N 1
ATOM 962 C CA . PRO A 1 126 ? 1.958 -8.953 -16.281 1 98.88 126 PRO A CA 1
ATOM 963 C C . PRO A 1 126 ? 2.941 -9.477 -15.234 1 98.88 126 PRO A C 1
ATOM 965 O O . PRO A 1 126 ? 3.842 -8.75 -14.812 1 98.88 126 PRO A O 1
ATOM 968 N N . ILE A 1 127 ? 2.85 -10.727 -14.82 1 98.94 127 ILE A N 1
ATOM 969 C CA . ILE A 1 127 ? 3.686 -11.273 -13.758 1 98.94 127 ILE A CA 1
ATOM 970 C C . ILE A 1 127 ? 5.137 -11.352 -14.227 1 98.94 127 ILE A C 1
ATOM 972 O O . ILE A 1 127 ? 6.062 -11.195 -13.43 1 98.94 127 ILE A O 1
ATOM 976 N N . LEU A 1 128 ? 5.316 -11.555 -15.477 1 98.94 128 LEU A N 1
ATOM 977 C CA . LEU A 1 128 ? 6.672 -11.586 -16.016 1 98.94 128 LEU A CA 1
ATOM 978 C C . LEU A 1 128 ? 7.305 -10.203 -15.992 1 98.94 128 LEU A C 1
ATOM 980 O O . LEU A 1 128 ? 8.516 -10.07 -15.805 1 98.94 128 LEU A O 1
ATOM 984 N N . LEU A 1 129 ? 6.496 -9.164 -16.219 1 98.94 129 LEU A N 1
ATOM 985 C CA . LEU A 1 129 ? 7.016 -7.809 -16.078 1 98.94 129 LEU A CA 1
ATOM 986 C C . LEU A 1 129 ? 7.41 -7.516 -14.633 1 98.94 129 LEU A C 1
ATOM 988 O O . LEU A 1 129 ? 8.477 -6.957 -14.383 1 98.94 129 LEU A O 1
ATOM 992 N N . ALA A 1 130 ? 6.555 -7.883 -13.711 1 98.94 130 ALA A N 1
ATOM 993 C CA . ALA A 1 130 ? 6.891 -7.691 -12.305 1 98.94 130 ALA A CA 1
ATOM 994 C C . ALA A 1 130 ? 8.203 -8.375 -11.953 1 98.94 130 ALA A C 1
ATOM 996 O O . ALA A 1 130 ? 9.055 -7.797 -11.266 1 98.94 130 ALA A O 1
ATOM 997 N N . ARG A 1 131 ? 8.375 -9.586 -12.43 1 98.94 131 ARG A N 1
ATOM 998 C CA . ARG A 1 131 ? 9.602 -10.328 -12.172 1 98.94 131 ARG A CA 1
ATOM 999 C C . ARG A 1 131 ? 10.812 -9.617 -12.781 1 98.94 131 ARG A C 1
ATOM 1001 O O . ARG A 1 131 ? 11.852 -9.492 -12.141 1 98.94 131 ARG A O 1
ATOM 1008 N N . ALA A 1 132 ? 10.648 -9.188 -14.016 1 98.88 132 ALA A N 1
ATOM 1009 C CA . ALA A 1 132 ? 11.758 -8.531 -14.695 1 98.88 132 ALA A CA 1
ATOM 1010 C C . ALA A 1 132 ? 12.188 -7.27 -13.953 1 98.88 132 ALA A C 1
ATOM 1012 O O . ALA A 1 132 ? 13.383 -7.016 -13.789 1 98.88 132 ALA A O 1
ATOM 1013 N N . VAL A 1 133 ? 11.234 -6.52 -13.539 1 98.88 133 VAL A N 1
ATOM 1014 C CA . VAL A 1 133 ? 11.516 -5.297 -12.797 1 98.88 133 VAL A CA 1
ATOM 1015 C C . VAL A 1 133 ? 12.203 -5.637 -11.477 1 98.88 133 VAL A C 1
ATOM 1017 O O . VAL A 1 133 ? 13.117 -4.934 -11.047 1 98.88 133 VAL A O 1
ATOM 1020 N N . LEU A 1 134 ? 11.781 -6.691 -10.812 1 98.81 134 LEU A N 1
ATOM 1021 C CA . LEU A 1 134 ? 12.383 -7.133 -9.562 1 98.81 134 LEU A CA 1
ATOM 1022 C C . LEU A 1 134 ? 13.844 -7.52 -9.773 1 98.81 134 LEU A C 1
ATOM 1024 O O . LEU A 1 134 ? 14.727 -7.043 -9.055 1 98.81 134 LEU A O 1
ATOM 1028 N N . GLU A 1 135 ? 14.086 -8.336 -10.711 1 98.56 135 GLU A N 1
ATOM 1029 C CA . GLU A 1 135 ? 15.422 -8.859 -10.945 1 98.56 135 GLU A CA 1
ATOM 1030 C C . GLU A 1 135 ? 16.375 -7.754 -11.391 1 98.56 135 GLU A C 1
ATOM 1032 O O . GLU A 1 135 ? 17.516 -7.691 -10.922 1 98.56 135 GLU A O 1
ATOM 1037 N N . ARG A 1 136 ? 15.953 -6.898 -12.203 1 97.88 136 ARG A N 1
ATOM 1038 C CA . ARG A 1 136 ? 16.797 -5.816 -12.695 1 97.88 136 ARG A CA 1
ATOM 1039 C C . ARG A 1 136 ? 17.016 -4.754 -11.625 1 97.88 136 ARG A C 1
ATOM 1041 O O . ARG A 1 136 ? 17.906 -3.916 -11.742 1 97.88 136 ARG A O 1
ATOM 1048 N N . GLY A 1 137 ? 16.219 -4.848 -10.617 1 96.88 137 GLY A N 1
ATOM 1049 C CA . GLY A 1 137 ? 16.375 -3.943 -9.492 1 96.88 137 GLY A CA 1
ATOM 1050 C C . GLY A 1 137 ? 17.719 -4.062 -8.812 1 96.88 137 GLY A C 1
ATOM 1051 O O . GLY A 1 137 ? 18.219 -3.102 -8.219 1 96.88 137 GLY A O 1
ATOM 1052 N N . ASP A 1 138 ? 18.375 -5.199 -8.914 1 96.38 138 ASP A N 1
ATOM 1053 C CA . ASP A 1 138 ? 19.688 -5.398 -8.312 1 96.38 138 ASP A CA 1
ATOM 1054 C C . ASP A 1 138 ? 20.719 -4.441 -8.906 1 96.38 138 ASP A C 1
ATOM 1056 O O . ASP A 1 138 ? 21.578 -3.908 -8.188 1 96.38 138 ASP A O 1
ATOM 1060 N N . ALA A 1 139 ? 20.641 -4.203 -10.172 1 94.12 139 ALA A N 1
ATOM 1061 C CA . ALA A 1 139 ? 21.531 -3.264 -10.836 1 94.12 139 ALA A CA 1
ATOM 1062 C C . ALA A 1 139 ? 21.062 -1.826 -10.641 1 94.12 139 ALA A C 1
ATOM 1064 O O . ALA A 1 139 ? 21.875 -0.917 -10.461 1 94.12 139 ALA A O 1
ATOM 1065 N N . ASP A 1 140 ? 19.75 -1.66 -10.68 1 93.69 140 ASP A N 1
ATOM 1066 C CA . ASP A 1 140 ? 19.172 -0.325 -10.594 1 93.69 140 ASP A CA 1
ATOM 1067 C C . ASP A 1 140 ? 19.531 0.344 -9.266 1 93.69 140 ASP A C 1
ATOM 1069 O O . ASP A 1 140 ? 19.656 1.568 -9.195 1 93.69 140 ASP A O 1
ATOM 1073 N N . LEU A 1 141 ? 19.703 -0.446 -8.195 1 93.69 141 LEU A N 1
ATOM 1074 C CA . LEU A 1 141 ? 19.844 0.106 -6.852 1 93.69 141 LEU A CA 1
ATOM 1075 C C . LEU A 1 141 ? 21.297 0.282 -6.473 1 93.69 141 LEU A C 1
ATOM 1077 O O . LEU A 1 141 ? 21.609 0.886 -5.445 1 93.69 141 LEU A O 1
ATOM 1081 N N . LEU A 1 142 ? 22.188 -0.265 -7.273 1 89.06 142 LEU A N 1
ATOM 1082 C CA . LEU A 1 142 ? 23.609 -0.099 -6.996 1 89.06 142 LEU A CA 1
ATOM 1083 C C . LEU A 1 142 ? 24.094 1.251 -7.5 1 89.06 142 LEU A C 1
ATOM 1085 O O . LEU A 1 142 ? 23.578 1.786 -8.477 1 89.06 142 LEU A O 1
ATOM 1089 N N . PRO A 1 143 ? 25.094 1.759 -6.809 1 78.69 143 PRO A N 1
ATOM 1090 C CA . PRO A 1 143 ? 25.656 3.021 -7.293 1 78.69 143 PRO A CA 1
ATOM 1091 C C . PRO A 1 143 ? 26.25 2.906 -8.695 1 78.69 143 PRO A C 1
ATOM 1093 O O . PRO A 1 143 ? 26.828 1.874 -9.039 1 78.69 143 PRO A O 1
ATOM 1096 N N . ARG A 1 144 ? 25.844 3.732 -9.594 1 66.5 144 ARG A N 1
ATOM 1097 C CA . ARG A 1 144 ? 26.359 3.686 -10.961 1 66.5 144 ARG A CA 1
ATOM 1098 C C . ARG A 1 144 ? 27.797 4.176 -11.016 1 66.5 144 ARG A C 1
ATOM 1100 O O . ARG A 1 144 ? 28.125 5.211 -10.43 1 66.5 144 ARG A O 1
ATOM 1107 N N . PRO A 1 145 ? 28.609 3.23 -11.516 1 59.34 145 PRO A N 1
ATOM 1108 C CA . PRO A 1 145 ? 29.953 3.752 -11.727 1 59.34 145 PRO A CA 1
ATOM 1109 C C . PRO A 1 145 ? 30 4.902 -12.734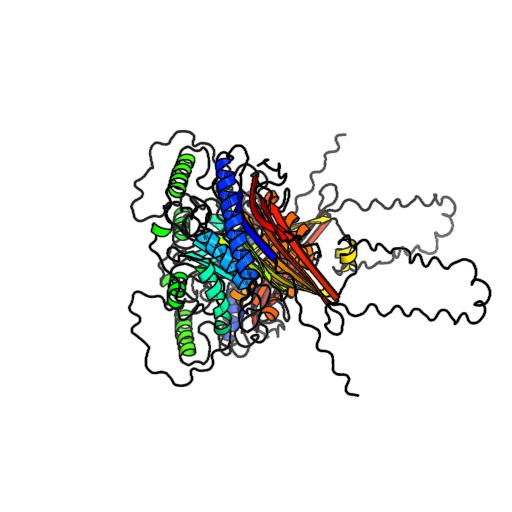 1 59.34 145 PRO A C 1
ATOM 1111 O O . PRO A 1 145 ? 29.094 5.023 -13.57 1 59.34 145 PRO A O 1
ATOM 1114 N N . PRO A 1 146 ? 30.719 5.953 -12.414 1 53.5 146 PRO A N 1
ATOM 1115 C CA . PRO A 1 146 ? 30.828 7.008 -13.422 1 53.5 146 PRO A CA 1
ATOM 1116 C C . PRO A 1 146 ? 31 6.457 -14.836 1 53.5 146 PRO A C 1
ATOM 1118 O O . PRO A 1 146 ? 31.594 5.395 -15.023 1 53.5 146 PRO A O 1
ATOM 1121 N N . PRO A 1 147 ? 30.016 6.852 -15.641 1 50.09 147 PRO A N 1
ATOM 1122 C CA . PRO A 1 147 ? 30.219 6.316 -16.984 1 50.09 147 PRO A CA 1
ATOM 1123 C C . PRO A 1 147 ? 31.688 6.379 -17.422 1 50.09 147 PRO A C 1
ATOM 1125 O O . PRO A 1 147 ? 32.406 7.312 -17.062 1 50.09 147 PRO A O 1
ATOM 1128 N N . MET A 1 148 ? 32.312 5.238 -17.547 1 44.56 148 MET A N 1
ATOM 1129 C CA . MET A 1 148 ? 33.656 5.387 -18.141 1 44.56 148 MET A CA 1
ATOM 1130 C C . MET A 1 148 ? 33.656 6.477 -19.203 1 44.56 148 MET A C 1
ATOM 1132 O O . MET A 1 148 ? 34.5 7.383 -19.156 1 44.56 148 MET A O 1
ATOM 1136 N N . GLN A 1 149 ? 33.875 6.109 -20.578 1 39.53 149 GLN A N 1
ATOM 1137 C CA . GLN A 1 149 ? 34 7.047 -21.688 1 39.53 149 GLN A CA 1
ATOM 1138 C C . GLN A 1 149 ? 32.656 7.652 -22.047 1 39.53 149 GLN A C 1
ATOM 1140 O O . GLN A 1 149 ? 31.625 6.961 -22.031 1 39.53 149 GLN A O 1
ATOM 1145 N N . PRO A 1 150 ? 32.625 8.961 -21.938 1 39.09 150 PRO A N 1
ATOM 1146 C CA . PRO A 1 150 ? 31.438 9.617 -22.469 1 39.09 150 PRO A CA 1
ATOM 1147 C C . PRO A 1 150 ? 30.891 8.914 -23.719 1 39.09 150 PRO A C 1
ATOM 1149 O O . PRO A 1 150 ? 31.625 8.719 -24.688 1 39.09 150 PRO A O 1
ATOM 1152 N N . SER A 1 151 ? 30.375 7.793 -23.688 1 32.97 151 SER A N 1
ATOM 1153 C CA . SER A 1 151 ? 29.969 7.391 -25.016 1 32.97 151 SER A CA 1
ATOM 1154 C C . SER A 1 151 ? 29.203 8.508 -25.719 1 32.97 151 SER A C 1
ATOM 1156 O O . SER A 1 151 ? 28.297 9.109 -25.156 1 32.97 151 SER A O 1
ATOM 1158 N N . ASP A 1 152 ? 29.844 9.242 -26.594 1 34.56 152 ASP A N 1
ATOM 1159 C CA . ASP A 1 152 ? 29.359 10.258 -27.531 1 34.56 152 ASP A CA 1
ATOM 1160 C C . ASP A 1 152 ? 27.938 9.938 -27.984 1 34.56 152 ASP A C 1
ATOM 1162 O O . ASP A 1 152 ? 27.312 10.742 -28.672 1 34.56 152 ASP A O 1
ATOM 1166 N N . GLY A 1 153 ? 27.719 8.672 -28.453 1 31.06 153 GLY A N 1
ATOM 1167 C CA . GLY A 1 153 ? 26.734 8.352 -29.484 1 31.06 153 GLY A CA 1
ATOM 1168 C C . GLY A 1 153 ? 25.312 8.617 -29.047 1 31.06 153 GLY A C 1
ATOM 1169 O O . GLY A 1 153 ? 24.531 9.203 -29.797 1 31.06 153 GLY A O 1
ATOM 1170 N N . ALA A 1 154 ? 24.656 7.695 -28.25 1 28.75 154 ALA A N 1
ATOM 1171 C CA . ALA A 1 154 ? 23.25 7.398 -28.562 1 28.75 154 ALA A CA 1
ATOM 1172 C C . ALA A 1 154 ? 22.328 8.469 -27.984 1 28.75 154 ALA A C 1
ATOM 1174 O O . ALA A 1 154 ? 21.797 8.297 -26.891 1 28.75 154 ALA A O 1
ATOM 1175 N N . MET A 1 155 ? 22.781 9.633 -27.641 1 36.28 155 MET A N 1
ATOM 1176 C CA . MET A 1 155 ? 21.641 10.547 -27.625 1 36.28 155 MET A CA 1
ATOM 1177 C C . MET A 1 155 ? 20.688 10.242 -28.781 1 36.28 155 MET A C 1
ATOM 1179 O O . MET A 1 155 ? 20.844 10.781 -29.875 1 36.28 155 MET A O 1
ATOM 1183 N N . GLU A 1 156 ? 20.625 9.148 -29.25 1 33.84 156 GLU A N 1
ATOM 1184 C CA . GLU A 1 156 ? 19.625 8.883 -30.281 1 33.84 156 GLU A CA 1
ATOM 1185 C C . GLU A 1 156 ? 18.391 9.742 -30.094 1 33.84 156 GLU A C 1
ATOM 1187 O O . GLU A 1 156 ? 17.984 10.031 -28.969 1 33.84 156 GLU A O 1
ATOM 1192 N N . ALA A 1 157 ? 18 10.477 -31.109 1 31.12 157 ALA A N 1
ATOM 1193 C CA . ALA A 1 157 ? 16.797 11.281 -31.297 1 31.12 157 ALA A CA 1
ATOM 1194 C C . ALA A 1 157 ? 15.625 10.688 -30.531 1 31.12 157 ALA A C 1
ATOM 1196 O O . ALA A 1 157 ? 15.133 9.609 -30.875 1 31.12 157 ALA A O 1
ATOM 1197 N N . ARG A 1 158 ? 15.602 10.828 -29.25 1 41.84 158 ARG A N 1
ATOM 1198 C CA . ARG A 1 158 ? 14.305 10.539 -28.656 1 41.84 158 ARG A CA 1
ATOM 1199 C C . ARG A 1 158 ? 13.172 10.969 -29.578 1 41.84 158 ARG A C 1
ATOM 1201 O O . ARG A 1 158 ? 13.062 12.148 -29.922 1 41.84 158 ARG A O 1
ATOM 1208 N N . THR A 1 159 ? 12.836 10.297 -30.5 1 39.22 159 THR A N 1
ATOM 1209 C CA . THR A 1 159 ? 11.602 10.648 -31.188 1 39.22 159 THR A CA 1
ATOM 1210 C C . THR A 1 159 ? 10.516 11.047 -30.188 1 39.22 159 THR A C 1
ATOM 1212 O O . THR A 1 159 ? 10.453 10.508 -29.078 1 39.22 159 THR A O 1
ATOM 1215 N N . LYS A 1 160 ? 9.867 12.266 -30.328 1 45.09 160 LYS A N 1
ATOM 1216 C CA . LYS A 1 160 ? 8.781 12.938 -29.609 1 45.09 160 LYS A CA 1
ATOM 1217 C C . LYS A 1 160 ? 7.816 11.93 -29.016 1 45.09 160 LYS A C 1
ATOM 1219 O O . LYS A 1 160 ? 6.957 12.297 -28.203 1 45.09 160 LYS A O 1
ATOM 1224 N N . GLU A 1 161 ? 7.688 10.594 -29.297 1 59.81 161 GLU A N 1
ATOM 1225 C CA . GLU A 1 161 ? 6.543 9.75 -28.969 1 59.81 161 GLU A CA 1
ATOM 1226 C C . GLU A 1 161 ? 6.852 8.828 -27.797 1 59.81 161 GLU A C 1
ATOM 1228 O O . GLU A 1 161 ? 5.953 8.18 -27.25 1 59.81 161 GLU A O 1
ATOM 1233 N N . ARG A 1 162 ? 8.25 8.883 -27.062 1 82.81 162 ARG A N 1
ATOM 1234 C CA . ARG A 1 162 ? 8.492 7.871 -26.031 1 82.81 162 ARG A CA 1
ATOM 1235 C C . ARG A 1 162 ? 8.945 8.516 -24.734 1 82.81 162 ARG A C 1
ATOM 1237 O O . ARG A 1 162 ? 9.602 9.562 -24.75 1 82.81 162 ARG A O 1
ATOM 1244 N N . LEU A 1 163 ? 8.5 7.996 -23.594 1 95.25 163 LEU A N 1
ATOM 1245 C CA . LEU A 1 163 ? 8.906 8.43 -22.266 1 95.25 163 LEU A CA 1
ATOM 1246 C C . LEU A 1 163 ? 10.398 8.18 -22.047 1 95.25 163 LEU A C 1
ATOM 1248 O O . LEU A 1 163 ? 10.977 7.297 -22.672 1 95.25 163 LEU A O 1
ATOM 1252 N N . ASP A 1 164 ? 11.055 9.086 -21.281 1 96.12 164 ASP A N 1
ATOM 1253 C CA . ASP A 1 164 ? 12.43 8.852 -20.828 1 96.12 164 ASP A CA 1
ATOM 1254 C C . ASP A 1 164 ? 12.484 7.793 -19.734 1 96.12 164 ASP A C 1
ATOM 1256 O O . ASP A 1 164 ? 12.445 8.117 -18.547 1 96.12 164 ASP A O 1
ATOM 1260 N N . VAL A 1 165 ? 12.648 6.547 -20.219 1 96.25 165 VAL A N 1
ATOM 1261 C CA . VAL A 1 165 ? 12.672 5.398 -19.312 1 96.25 165 VAL A CA 1
ATOM 1262 C C . VAL A 1 165 ? 13.992 4.645 -19.469 1 96.25 165 VAL A C 1
ATOM 1264 O O . VAL A 1 165 ? 14.078 3.682 -20.234 1 96.25 165 VAL A O 1
ATOM 1267 N N . PRO A 1 166 ? 14.961 4.969 -18.75 1 93.88 166 PRO A N 1
ATOM 1268 C CA . PRO A 1 166 ? 16.234 4.266 -18.875 1 93.88 166 PRO A CA 1
ATOM 1269 C C . PRO A 1 166 ? 16.203 2.863 -18.266 1 93.88 166 PRO A C 1
ATOM 1271 O O . PRO A 1 166 ? 16.891 1.961 -18.75 1 93.88 166 PRO A O 1
ATOM 1274 N N . SER A 1 167 ? 15.555 2.648 -17.266 1 95.94 167 SER A N 1
ATOM 1275 C CA . SER A 1 167 ? 15.25 1.457 -16.484 1 95.94 167 SER A CA 1
ATOM 1276 C C . SER A 1 167 ? 14.102 1.712 -15.508 1 95.94 167 SER A C 1
ATOM 1278 O O . SER A 1 167 ? 13.406 2.721 -15.617 1 95.94 167 SER A O 1
ATOM 1280 N N . ALA A 1 168 ? 13.883 0.812 -14.602 1 97.31 168 ALA A N 1
ATOM 1281 C CA . ALA A 1 168 ? 12.852 1.053 -13.594 1 97.31 168 ALA A CA 1
ATOM 1282 C C . ALA A 1 168 ? 13.398 1.91 -12.453 1 97.31 168 ALA A C 1
ATOM 1284 O O . ALA A 1 168 ? 12.688 2.184 -11.484 1 97.31 168 ALA A O 1
ATOM 1285 N N . GLN A 1 169 ? 14.57 2.35 -12.43 1 93.62 169 GLN A N 1
ATOM 1286 C CA . GLN A 1 169 ? 15.258 3.291 -11.555 1 93.62 169 GLN A CA 1
ATOM 1287 C C . GLN A 1 169 ? 15.117 2.871 -10.094 1 93.62 169 GLN A C 1
ATOM 1289 O O . GLN A 1 169 ? 14.977 3.719 -9.203 1 93.62 169 GLN A O 1
ATOM 1294 N N . GLY A 1 170 ? 14.953 1.634 -9.859 1 95.19 170 GLY A N 1
ATOM 1295 C CA . GLY A 1 170 ? 14.812 1.176 -8.492 1 95.19 170 GLY A CA 1
ATOM 1296 C C . GLY A 1 170 ? 13.414 1.383 -7.93 1 95.19 170 GLY A C 1
ATOM 1297 O O . GLY A 1 170 ? 13.156 1.076 -6.766 1 95.19 170 GLY A O 1
ATOM 1298 N N . HIS A 1 171 ? 12.461 1.902 -8.75 1 98 171 HIS A N 1
ATOM 1299 C CA . HIS A 1 171 ? 11.102 2.137 -8.266 1 98 171 HIS A CA 1
ATOM 1300 C C . HIS A 1 171 ? 10.383 0.823 -8 1 98 171 HIS A C 1
ATOM 1302 O O . HIS A 1 171 ? 10.57 -0.154 -8.727 1 98 171 HIS A O 1
ATOM 1308 N N . THR A 1 172 ? 9.547 0.858 -7.027 1 98.75 172 THR A N 1
ATOM 1309 C CA . THR A 1 172 ? 8.859 -0.339 -6.547 1 98.75 172 THR A CA 1
ATOM 1310 C C . THR A 1 172 ? 7.531 -0.529 -7.27 1 98.75 172 THR A C 1
ATOM 1312 O O . THR A 1 172 ? 7.086 -1.66 -7.473 1 98.75 172 THR A O 1
ATOM 1315 N N . HIS A 1 173 ? 6.844 0.495 -7.66 1 98.88 173 HIS A N 1
ATOM 1316 C CA . HIS A 1 173 ? 5.535 0.449 -8.305 1 98.88 173 HIS A CA 1
ATOM 1317 C C . HIS A 1 173 ? 5.488 1.359 -9.523 1 98.88 173 HIS A C 1
ATOM 1319 O O . HIS A 1 173 ? 5.664 2.574 -9.406 1 98.88 173 HIS A O 1
ATOM 1325 N N . ILE A 1 174 ? 5.266 0.766 -10.688 1 98.81 174 ILE A N 1
ATOM 1326 C CA . ILE A 1 174 ? 5.242 1.509 -11.945 1 98.81 174 ILE A CA 1
ATOM 1327 C C . ILE A 1 174 ? 3.91 1.274 -12.656 1 98.81 174 ILE A C 1
ATOM 1329 O O . ILE A 1 174 ? 3.447 0.136 -12.766 1 98.81 174 ILE A O 1
ATOM 1333 N N . HIS A 1 175 ? 3.348 2.314 -13.18 1 98.75 175 HIS A N 1
ATOM 1334 C CA . HIS A 1 175 ? 2.008 2.295 -13.75 1 98.75 175 HIS A CA 1
ATOM 1335 C C . HIS A 1 175 ? 2.029 2.711 -15.219 1 98.75 175 HIS A C 1
ATOM 1337 O O . HIS A 1 175 ? 2.789 3.604 -15.602 1 98.75 175 HIS A O 1
ATOM 1343 N N . GLY A 1 176 ? 1.287 2.059 -16.031 1 98.25 176 GLY A N 1
ATOM 1344 C CA . GLY A 1 176 ? 0.863 2.586 -17.312 1 98.25 176 GLY A CA 1
ATOM 1345 C C . GLY A 1 176 ? 1.938 2.49 -18.375 1 98.25 176 GLY A C 1
ATOM 1346 O O . GLY A 1 176 ? 2.584 1.452 -18.516 1 98.25 176 GLY A O 1
ATOM 1347 N N . GLU A 1 177 ? 2.109 3.602 -19.109 1 97.88 177 GLU A N 1
ATOM 1348 C CA . GLU A 1 177 ? 2.941 3.641 -20.312 1 97.88 177 GLU A CA 1
ATOM 1349 C C . GLU A 1 177 ? 4.398 3.33 -19.984 1 97.88 177 GLU A C 1
ATOM 1351 O O . GLU A 1 177 ? 5.07 2.617 -20.719 1 97.88 177 GLU A O 1
ATOM 1356 N N . ALA A 1 178 ? 4.867 3.861 -18.906 1 98.38 178 ALA A N 1
ATOM 1357 C CA . ALA A 1 178 ? 6.25 3.592 -18.516 1 98.38 178 ALA A CA 1
ATOM 1358 C C . ALA A 1 178 ? 6.469 2.104 -18.266 1 98.38 178 ALA A C 1
ATOM 1360 O O . ALA A 1 178 ? 7.496 1.546 -18.656 1 98.38 178 ALA A O 1
ATOM 1361 N N . ALA A 1 179 ? 5.508 1.504 -17.641 1 98.75 179 ALA A N 1
ATOM 1362 C CA . ALA A 1 179 ? 5.594 0.069 -17.375 1 98.75 179 ALA A CA 1
ATOM 1363 C C . ALA A 1 179 ? 5.578 -0.728 -18.672 1 98.75 179 ALA A C 1
ATOM 1365 O O . ALA A 1 179 ? 6.336 -1.69 -18.828 1 98.75 179 ALA A O 1
ATOM 1366 N N . GLU A 1 180 ? 4.75 -0.352 -19.562 1 98.56 180 GLU A N 1
ATOM 1367 C CA . GLU A 1 180 ? 4.668 -1.073 -20.828 1 98.56 180 GLU A CA 1
ATOM 1368 C C . GLU A 1 180 ? 5.926 -0.873 -21.672 1 98.56 180 GLU A C 1
ATOM 1370 O O . GLU A 1 180 ? 6.355 -1.781 -22.391 1 98.56 180 GLU A O 1
ATOM 1375 N N . GLN A 1 181 ? 6.453 0.324 -21.594 1 98.5 181 GLN A N 1
ATOM 1376 C CA . GLN A 1 181 ? 7.727 0.555 -22.266 1 98.5 181 GLN A CA 1
ATOM 1377 C C . GLN A 1 181 ? 8.828 -0.319 -21.672 1 98.5 181 GLN A C 1
ATOM 1379 O O . GLN A 1 181 ? 9.672 -0.844 -22.391 1 98.5 181 GLN A O 1
ATOM 1384 N N . LEU A 1 182 ? 8.828 -0.469 -20.375 1 98.56 182 LEU A N 1
ATOM 1385 C CA . LEU A 1 182 ? 9.781 -1.369 -19.734 1 98.56 182 LEU A CA 1
ATOM 1386 C C . LEU A 1 182 ? 9.594 -2.801 -20.219 1 98.56 182 LEU A C 1
ATOM 1388 O O . LEU A 1 182 ? 10.57 -3.514 -20.453 1 98.56 182 LEU A O 1
ATOM 1392 N N . ALA A 1 183 ? 8.352 -3.209 -20.344 1 98.75 183 ALA A N 1
ATOM 1393 C CA . ALA A 1 183 ? 8.07 -4.555 -20.828 1 98.75 183 ALA A CA 1
ATOM 1394 C C . ALA A 1 183 ? 8.719 -4.785 -22.188 1 98.75 183 ALA A C 1
ATOM 1396 O O . ALA A 1 183 ? 9.359 -5.82 -22.406 1 98.75 183 ALA A O 1
ATOM 1397 N N . SER A 1 184 ? 8.539 -3.814 -23.062 1 98.19 184 SER A N 1
ATOM 1398 C CA . SER A 1 184 ? 9.148 -3.9 -24.391 1 98.19 184 SER A CA 1
ATOM 1399 C C . SER A 1 184 ? 10.672 -3.951 -24.297 1 98.19 184 SER A C 1
ATOM 1401 O O . SER A 1 184 ? 11.305 -4.785 -24.938 1 98.19 184 SER A O 1
ATOM 1403 N N . MET A 1 185 ? 11.227 -3.094 -23.484 1 97.69 185 MET A N 1
ATOM 1404 C CA . MET A 1 185 ? 12.672 -3.014 -23.312 1 97.69 185 MET A CA 1
ATOM 1405 C C . MET A 1 185 ? 13.227 -4.316 -22.734 1 97.69 185 MET A C 1
ATOM 1407 O O . MET A 1 185 ? 14.344 -4.707 -23.062 1 97.69 185 MET A O 1
ATOM 1411 N N . TYR A 1 186 ? 12.40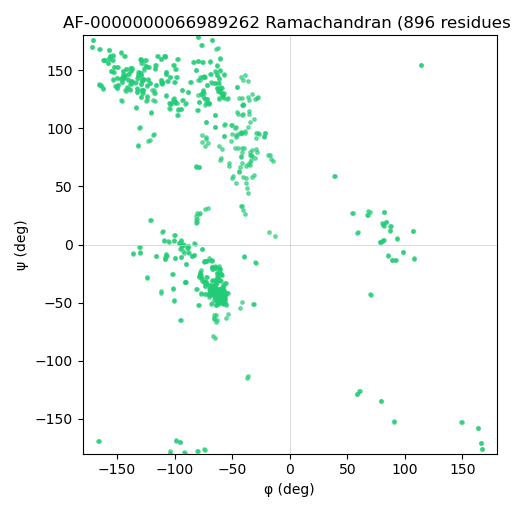6 -4.984 -21.984 1 98.06 186 TYR A N 1
ATOM 1412 C CA . TYR A 1 186 ? 12.859 -6.195 -21.297 1 98.06 186 TYR A CA 1
ATOM 1413 C C . TYR A 1 186 ? 12.539 -7.434 -22.125 1 98.06 186 TYR A C 1
ATOM 1415 O O . TYR A 1 186 ? 12.695 -8.562 -21.641 1 98.06 186 TYR A O 1
ATOM 1423 N N . GLY A 1 187 ? 12 -7.293 -23.297 1 98.25 187 GLY A N 1
ATOM 1424 C CA . GLY A 1 187 ? 11.805 -8.383 -24.234 1 98.25 187 GLY A CA 1
ATOM 1425 C C . GLY A 1 187 ? 10.547 -9.18 -23.969 1 98.25 187 GLY A C 1
ATOM 1426 O O . GLY A 1 187 ? 10.438 -10.344 -24.375 1 98.25 187 GLY A O 1
ATOM 1427 N N . LEU A 1 188 ? 9.664 -8.625 -23.281 1 98.75 188 LEU A N 1
ATOM 1428 C CA . LEU A 1 188 ? 8.414 -9.328 -22.984 1 98.75 188 LEU A CA 1
ATOM 1429 C C . LEU A 1 188 ? 7.418 -9.164 -24.125 1 98.75 188 LEU A C 1
ATOM 1431 O O . LEU A 1 188 ? 7.5 -8.195 -24.891 1 98.75 188 LEU A O 1
ATOM 1435 N N . GLN A 1 189 ? 6.508 -10.039 -24.219 1 98.69 189 GLN A N 1
ATOM 1436 C CA . GLN A 1 189 ? 5.531 -10.031 -25.297 1 98.69 189 GLN A CA 1
ATOM 1437 C C . GLN A 1 189 ? 4.43 -9 -25.031 1 98.69 189 GLN A C 1
ATOM 1439 O O . GLN A 1 189 ? 3.773 -9.039 -24 1 98.69 189 GLN A O 1
ATOM 1444 N N . LEU A 1 190 ? 4.273 -8.094 -25.969 1 98.56 190 LEU A N 1
ATOM 1445 C CA . LEU A 1 190 ? 3.121 -7.199 -26 1 98.56 190 LEU A CA 1
ATOM 1446 C C . LEU A 1 190 ? 2.068 -7.703 -26.984 1 98.56 190 LEU A C 1
ATOM 1448 O O . LEU A 1 190 ? 2.408 -8.227 -28.047 1 98.56 190 LEU A O 1
ATOM 1452 N N . VAL A 1 191 ? 0.837 -7.5 -26.609 1 98.62 191 VAL A N 1
ATOM 1453 C CA . VAL A 1 191 ? -0.247 -8.023 -27.422 1 98.62 191 VAL A CA 1
ATOM 1454 C C . VAL A 1 191 ? -1.266 -6.914 -27.703 1 98.62 191 VAL A C 1
ATOM 1456 O O . VAL A 1 191 ? -1.307 -5.91 -26.984 1 98.62 191 VAL A O 1
ATOM 1459 N N . PRO A 1 192 ? -2.035 -7.141 -28.781 1 97.81 192 PRO A N 1
ATOM 1460 C CA . PRO A 1 192 ? -3.168 -6.223 -28.922 1 97.81 192 PRO A CA 1
ATOM 1461 C C . PRO A 1 192 ? -4.176 -6.332 -27.781 1 97.81 192 PRO A C 1
ATOM 1463 O O . PRO A 1 192 ? -4.293 -7.391 -27.156 1 97.81 192 PRO A O 1
ATOM 1466 N N . LYS A 1 193 ? -4.871 -5.312 -27.547 1 96.38 193 LYS A N 1
ATOM 1467 C CA . LYS A 1 193 ? -5.809 -5.254 -26.438 1 96.38 193 LYS A CA 1
ATOM 1468 C C . LYS A 1 193 ? -6.871 -6.344 -26.547 1 96.38 193 LYS A C 1
ATOM 1470 O O . LYS A 1 193 ? -7.395 -6.816 -25.531 1 96.38 193 LYS A O 1
ATOM 1475 N N . GLU A 1 194 ? -7.18 -6.82 -27.719 1 96.88 194 GLU A N 1
ATOM 1476 C CA . GLU A 1 194 ? -8.203 -7.824 -27.984 1 96.88 194 GLU A CA 1
ATOM 1477 C C . GLU A 1 194 ? -7.812 -9.18 -27.391 1 96.88 194 GLU A C 1
ATOM 1479 O O . GLU A 1 194 ? -8.664 -10.055 -27.219 1 96.88 194 GLU A O 1
ATOM 1484 N N . TYR A 1 195 ? -6.547 -9.336 -27.156 1 97.69 195 TYR A N 1
ATOM 1485 C CA . TYR A 1 195 ? -6.07 -10.586 -26.594 1 97.69 195 TYR A CA 1
ATOM 1486 C C . TYR A 1 195 ? -6.758 -10.875 -25.25 1 97.69 195 TYR A C 1
ATOM 1488 O O . TYR A 1 195 ? -7.031 -12.031 -24.922 1 97.69 195 TYR A O 1
ATOM 1496 N N . PHE A 1 196 ? -7.031 -9.859 -24.516 1 97.75 196 PHE A N 1
ATOM 1497 C CA . PHE A 1 196 ? -7.527 -10.016 -23.156 1 97.75 196 PHE A CA 1
ATOM 1498 C C . PHE A 1 196 ? -9.039 -10.211 -23.141 1 97.75 196 PHE A C 1
ATOM 1500 O O . PHE A 1 196 ? -9.609 -10.633 -22.141 1 97.75 196 PHE A O 1
ATOM 1507 N N . PHE A 1 197 ? -9.68 -10.016 -24.25 1 96 197 PHE A N 1
ATOM 1508 C CA . PHE A 1 197 ? -11.133 -10.078 -24.391 1 96 197 PHE A CA 1
ATOM 1509 C C . PHE A 1 197 ? -11.609 -11.523 -24.375 1 96 197 PHE A C 1
ATOM 1511 O O . PHE A 1 197 ? -11.039 -12.375 -25.062 1 96 197 PHE A O 1
ATOM 1518 N N . THR A 1 198 ? -12.625 -11.773 -23.594 1 96.25 198 THR A N 1
ATOM 1519 C CA . THR A 1 198 ? -13.453 -12.969 -23.719 1 96.25 198 THR A CA 1
ATOM 1520 C C . THR A 1 198 ? -14.938 -12.602 -23.703 1 96.25 198 THR A C 1
ATOM 1522 O O . THR A 1 198 ? -15.336 -11.656 -23.016 1 96.25 198 THR A O 1
ATOM 1525 N N . ALA A 1 199 ? -15.719 -13.352 -24.391 1 96.75 199 ALA A N 1
ATOM 1526 C CA . ALA A 1 199 ? -17.156 -13.094 -24.453 1 96.75 199 ALA A 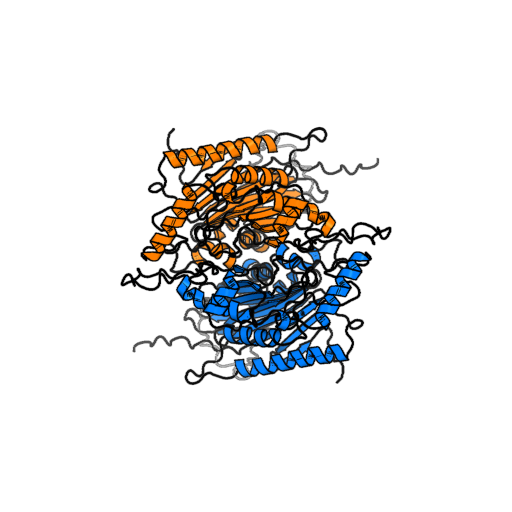CA 1
ATOM 1527 C C . ALA A 1 199 ? -17.781 -13.164 -23.062 1 96.75 199 ALA A C 1
ATOM 1529 O O . ALA A 1 199 ? -18.656 -12.359 -22.734 1 96.75 199 ALA A O 1
ATOM 1530 N N . ARG A 1 200 ? -17.359 -14.055 -22.344 1 93.06 200 ARG A N 1
ATOM 1531 C CA . ARG A 1 200 ? -17.891 -14.242 -21 1 93.06 200 ARG A CA 1
ATOM 1532 C C . ARG A 1 200 ? -17.688 -13 -20.141 1 93.06 200 ARG A C 1
ATOM 1534 O O . ARG A 1 200 ? -18.625 -12.516 -19.5 1 93.06 200 ARG A O 1
ATOM 1541 N N . ARG A 1 201 ? -16.5 -12.461 -20.125 1 95.62 201 ARG A N 1
ATOM 1542 C CA . ARG A 1 201 ? -16.172 -11.289 -19.312 1 95.62 201 ARG A CA 1
ATOM 1543 C C . ARG A 1 201 ? -16.891 -10.047 -19.828 1 95.62 201 ARG A C 1
ATOM 1545 O O . ARG A 1 201 ? -17.281 -9.18 -19.047 1 95.62 201 ARG A O 1
ATOM 1552 N N . TRP A 1 202 ? -17.031 -9.961 -21.094 1 96.56 202 TRP A N 1
ATOM 1553 C CA . TRP A 1 202 ? -17.75 -8.844 -21.688 1 96.56 202 TRP A CA 1
ATOM 1554 C C . TRP A 1 202 ? -19.219 -8.852 -21.266 1 96.56 202 TRP A C 1
ATOM 1556 O O . TRP A 1 202 ? -19.781 -7.812 -20.922 1 96.56 202 TRP A O 1
ATOM 1566 N N . GLU A 1 203 ? -19.766 -9.984 -21.328 1 95.06 203 GLU A N 1
ATOM 1567 C CA . GLU A 1 203 ? -21.172 -10.117 -20.922 1 95.06 203 GLU A CA 1
ATOM 1568 C C . GLU A 1 203 ? -21.344 -9.758 -19.453 1 95.06 203 GLU A C 1
ATOM 1570 O O . GLU A 1 203 ? -22.328 -9.117 -19.078 1 95.06 203 GLU A O 1
ATOM 1575 N N . GLU A 1 204 ? -20.453 -10.219 -18.641 1 92.5 204 GLU A N 1
ATOM 1576 C CA . GLU A 1 204 ? -20.469 -9.859 -17.234 1 92.5 204 GLU A CA 1
ATOM 1577 C C . GLU A 1 204 ? -20.391 -8.344 -17.047 1 92.5 204 GLU A C 1
ATOM 1579 O O . GLU A 1 204 ? -21.078 -7.785 -16.188 1 92.5 204 GLU A O 1
ATOM 1584 N N . HIS A 1 205 ? -19.562 -7.691 -17.812 1 95.31 205 HIS A N 1
ATOM 1585 C CA . HIS A 1 205 ? -19.406 -6.238 -17.812 1 95.31 205 HIS A CA 1
ATOM 1586 C C . HIS A 1 205 ? -20.734 -5.551 -18.125 1 95.31 205 HIS A C 1
ATOM 1588 O O . HIS A 1 205 ? -21.188 -4.691 -17.359 1 95.31 205 HIS A O 1
ATOM 1594 N N . LEU A 1 206 ? -21.359 -6.004 -19.141 1 95.88 206 LEU A N 1
ATOM 1595 C CA . LEU A 1 206 ? -22.609 -5.395 -19.594 1 95.88 206 LEU A CA 1
ATOM 1596 C C . LEU A 1 206 ? -23.734 -5.637 -18.578 1 95.88 206 LEU A C 1
ATOM 1598 O O . LEU A 1 206 ? -24.5 -4.727 -18.25 1 95.88 206 LEU A O 1
ATOM 1602 N N . ARG A 1 207 ? -23.812 -6.773 -18.094 1 92.62 207 ARG A N 1
ATOM 1603 C CA . ARG A 1 207 ? -24.844 -7.117 -17.125 1 92.62 207 ARG A CA 1
ATOM 1604 C C . ARG A 1 207 ? -24.656 -6.328 -15.828 1 92.62 207 ARG A C 1
ATOM 1606 O O . ARG A 1 207 ? -25.641 -5.918 -15.195 1 92.62 207 ARG A O 1
ATOM 1613 N N . GLY A 1 208 ? -23.438 -6.191 -15.438 1 91.06 208 GLY A N 1
ATOM 1614 C CA . GLY A 1 208 ? -23.156 -5.402 -14.25 1 91.06 208 GLY A CA 1
ATOM 1615 C C . GLY A 1 208 ? -23.609 -3.965 -14.367 1 91.06 208 GLY A C 1
ATOM 1616 O O . GLY A 1 208 ? -24.203 -3.418 -13.43 1 91.06 208 GLY A O 1
ATOM 1617 N N . LEU A 1 209 ? -23.359 -3.381 -15.461 1 93.25 209 LEU A N 1
ATOM 1618 C CA . LEU A 1 209 ? -23.781 -2.004 -15.688 1 93.25 209 LEU A CA 1
ATOM 1619 C C . LEU A 1 209 ? -25.312 -1.902 -15.742 1 93.25 209 LEU A C 1
ATOM 1621 O O . LEU A 1 209 ? -25.891 -0.921 -15.266 1 93.25 209 LEU A O 1
ATOM 1625 N N . GLU A 1 210 ? -25.891 -2.9 -16.328 1 91.56 210 GLU A N 1
ATOM 1626 C CA . GLU A 1 210 ? -27.344 -2.934 -16.391 1 91.56 210 GLU A CA 1
ATOM 1627 C C . GLU A 1 210 ? -27.969 -3.047 -15.008 1 91.56 210 GLU A C 1
ATOM 1629 O O . GLU A 1 210 ? -28.922 -2.34 -14.688 1 91.56 210 GLU A O 1
ATOM 1634 N N . ARG A 1 211 ? -27.438 -3.893 -14.234 1 87.31 211 ARG A N 1
ATOM 1635 C CA . ARG A 1 211 ? -27.906 -4.059 -12.867 1 87.31 211 ARG A CA 1
ATOM 1636 C C . ARG A 1 211 ? -27.797 -2.748 -12.086 1 87.31 211 ARG A C 1
ATOM 1638 O O . ARG A 1 211 ? -28.688 -2.418 -11.297 1 87.31 211 ARG A O 1
ATOM 1645 N N . GLU A 1 212 ? -26.75 -2.08 -12.266 1 86.75 212 GLU A N 1
ATOM 1646 C CA . GLU A 1 212 ? -26.547 -0.794 -11.602 1 86.75 212 GLU A CA 1
ATOM 1647 C C . GLU A 1 212 ? -27.594 0.224 -12.047 1 86.75 212 GLU A C 1
ATOM 1649 O O . GLU A 1 212 ? -28.141 0.961 -11.219 1 86.75 212 GLU A O 1
ATOM 1654 N N . ARG A 1 213 ? -27.844 0.217 -13.273 1 86.81 213 ARG A N 1
ATOM 1655 C CA . ARG A 1 213 ? -28.828 1.146 -13.82 1 86.81 213 ARG A CA 1
ATOM 1656 C C . ARG A 1 213 ? -30.234 0.85 -13.273 1 86.81 213 ARG A C 1
ATOM 1658 O O . ARG A 1 213 ? -31.016 1.769 -13.039 1 86.81 213 ARG A O 1
ATOM 1665 N N . GLU A 1 214 ? -30.484 -0.398 -13.078 1 84.5 214 GLU A N 1
ATOM 1666 C CA . GLU A 1 214 ? -31.797 -0.825 -12.617 1 84.5 214 GLU A CA 1
ATOM 1667 C C . GLU A 1 214 ? -31.922 -0.703 -11.102 1 84.5 214 GLU A C 1
ATOM 1669 O O . GLU A 1 214 ? -33 -0.85 -10.547 1 84.5 214 GLU A O 1
ATOM 1674 N N . GLY A 1 215 ? -30.828 -0.434 -10.461 1 77.62 215 GLY A N 1
ATOM 1675 C CA . GLY A 1 215 ? -30.844 -0.241 -9.016 1 77.62 215 GLY A CA 1
ATOM 1676 C C . GLY A 1 215 ? -30.828 -1.544 -8.242 1 77.62 215 GLY A C 1
ATOM 1677 O O . GLY A 1 215 ? -31.188 -1.574 -7.062 1 77.62 215 GLY A O 1
ATOM 1678 N N . SER A 1 216 ? -30.5 -2.602 -8.82 1 74.75 216 SER A N 1
ATOM 1679 C CA . SER A 1 216 ? -30.547 -3.91 -8.18 1 74.75 216 SER A CA 1
ATOM 1680 C C . SER A 1 216 ? -29.156 -4.336 -7.703 1 74.75 216 SER A C 1
ATOM 1682 O O . SER A 1 216 ? -28.969 -5.469 -7.25 1 74.75 216 SER A O 1
ATOM 1684 N N . GLY A 1 217 ? -28.234 -3.496 -7.766 1 74.44 217 GLY A N 1
ATOM 1685 C CA . GLY A 1 217 ? -26.859 -3.783 -7.359 1 74.44 217 GLY A CA 1
ATOM 1686 C C . GLY A 1 217 ? -25.875 -2.736 -7.832 1 74.44 217 GLY A C 1
ATOM 1687 O O . GLY A 1 217 ? -26.266 -1.646 -8.25 1 74.44 217 GLY A O 1
ATOM 1688 N N . THR A 1 218 ? -24.594 -3.145 -7.613 1 81.44 218 THR A N 1
ATOM 1689 C CA . THR A 1 218 ? -23.531 -2.277 -8.125 1 81.44 218 THR A CA 1
ATOM 1690 C C . THR A 1 218 ? -22.844 -2.914 -9.336 1 81.44 218 THR A C 1
ATOM 1692 O O . THR A 1 218 ? -23.016 -4.105 -9.594 1 81.44 218 THR A O 1
ATOM 1695 N N . GLY A 1 219 ? -22.203 -2.139 -10.039 1 81.12 219 GLY A N 1
ATOM 1696 C CA . GLY A 1 219 ? -21.484 -2.656 -11.188 1 81.12 219 GLY A CA 1
ATOM 1697 C C . GLY A 1 219 ? -20.375 -3.625 -10.812 1 81.12 219 GLY A C 1
ATOM 1698 O O . GLY A 1 219 ? -19.984 -4.473 -11.617 1 81.12 219 GLY A O 1
ATOM 1699 N N . THR A 1 220 ? -19.953 -3.57 -9.539 1 85.38 220 THR A N 1
ATOM 1700 C CA . THR A 1 220 ? -18.75 -4.316 -9.172 1 85.38 220 THR A CA 1
ATOM 1701 C C . THR A 1 220 ? -19.109 -5.539 -8.328 1 85.38 220 THR A C 1
ATOM 1703 O O . THR A 1 220 ? -18.25 -6.387 -8.062 1 85.38 220 THR A O 1
ATOM 1706 N N . TRP A 1 221 ? -20.359 -5.684 -7.91 1 81.75 221 TRP A N 1
ATOM 1707 C CA . TRP A 1 221 ? -20.719 -6.746 -6.977 1 81.75 221 TRP A CA 1
ATOM 1708 C C . TRP A 1 221 ? -22.188 -7.133 -7.137 1 81.75 221 TRP A C 1
ATOM 1710 O O . TRP A 1 221 ? -23.031 -6.293 -7.465 1 81.75 221 TRP A O 1
ATOM 1720 N N . SER A 1 222 ? -22.391 -8.406 -6.863 1 81.5 222 SER A N 1
ATOM 1721 C CA . SER A 1 222 ? -23.75 -8.93 -6.871 1 81.5 222 SER A CA 1
ATOM 1722 C C . SER A 1 222 ? -23.953 -9.992 -5.793 1 81.5 222 SER A C 1
ATOM 1724 O O . SER A 1 222 ? -23.062 -10.805 -5.551 1 81.5 222 SER A O 1
ATOM 1726 N N . ARG A 1 223 ? -25.094 -9.938 -5.258 1 75.81 223 ARG A N 1
ATOM 1727 C CA . ARG A 1 223 ? -25.438 -10.938 -4.254 1 75.81 223 ARG A CA 1
ATOM 1728 C C . ARG A 1 223 ? -25.766 -12.273 -4.91 1 75.81 223 ARG A C 1
ATOM 1730 O O . ARG A 1 223 ? -25.5 -13.336 -4.348 1 75.81 223 ARG A O 1
ATOM 1737 N N . ASP A 1 224 ? -26.25 -12.172 -6.066 1 75.62 224 ASP A N 1
ATOM 1738 C CA . ASP A 1 224 ? -26.859 -13.352 -6.668 1 75.62 224 ASP A CA 1
ATOM 1739 C C . ASP A 1 224 ? -25.922 -14 -7.68 1 75.62 224 ASP A C 1
ATOM 1741 O O . ASP A 1 224 ? -26.078 -15.188 -7.992 1 75.62 224 ASP A O 1
ATOM 1745 N N . GLU A 1 225 ? -25.125 -13.219 -8.148 1 77 225 GLU A N 1
ATOM 1746 C CA . GLU A 1 225 ? -24.203 -13.727 -9.172 1 77 225 GLU A CA 1
ATOM 1747 C C . GLU A 1 225 ? -22.766 -13.664 -8.695 1 77 225 GLU A C 1
ATOM 1749 O O . GLU A 1 225 ? -22.344 -12.695 -8.055 1 77 225 GLU A O 1
ATOM 1754 N N . TYR A 1 226 ? -22.109 -14.82 -9.047 1 77.88 226 TYR A N 1
ATOM 1755 C CA . TYR A 1 226 ? -20.672 -14.766 -8.828 1 77.88 226 TYR A CA 1
ATOM 1756 C C . TYR A 1 226 ? -20 -13.867 -9.867 1 77.88 226 TYR A C 1
ATOM 1758 O O . TYR A 1 226 ? -19.984 -14.195 -11.062 1 77.88 226 TYR A O 1
ATOM 1766 N N . LEU A 1 227 ? -19.625 -12.742 -9.43 1 72.56 227 LEU A N 1
ATOM 1767 C CA . LEU A 1 227 ? -18.734 -11.906 -10.234 1 72.56 227 LEU A CA 1
ATOM 1768 C C . LEU A 1 227 ? -17.281 -12.078 -9.797 1 72.56 227 LEU A C 1
ATOM 1770 O O . LEU A 1 227 ? -16.953 -11.914 -8.617 1 72.56 227 LEU A O 1
ATOM 1774 N N . PRO A 1 228 ? -16.562 -12.594 -10.797 1 65.19 228 PRO A N 1
ATOM 1775 C CA . PRO A 1 228 ? -15.164 -12.734 -10.375 1 65.19 228 PRO A CA 1
ATOM 1776 C C . PRO A 1 228 ? -14.594 -11.445 -9.781 1 65.19 228 PRO A C 1
ATOM 1778 O O . PRO A 1 228 ? -14.734 -10.375 -10.375 1 65.19 228 PRO A O 1
ATOM 1781 N N . GLN A 1 229 ? -14.484 -11.367 -8.562 1 58.72 229 GLN A N 1
ATOM 1782 C CA . GLN A 1 229 ? -13.789 -10.273 -7.898 1 58.72 229 GLN A CA 1
ATOM 1783 C C . GLN A 1 229 ? -12.281 -10.484 -7.918 1 58.72 229 GLN A C 1
ATOM 1785 O O . GLN A 1 229 ? -11.531 -9.719 -7.297 1 58.72 229 GLN A O 1
ATOM 1790 N N . GLY A 1 230 ? -11.789 -11.375 -8.953 1 67.56 230 GLY A N 1
ATOM 1791 C CA . GLY A 1 230 ? -10.758 -12.266 -8.438 1 67.56 230 GLY A CA 1
ATOM 1792 C C . GLY A 1 230 ? -9.422 -12.07 -9.117 1 67.56 230 GLY A C 1
ATOM 1793 O O . GLY A 1 230 ? -9.344 -11.484 -10.195 1 67.56 230 GLY A O 1
ATOM 1794 N N . THR A 1 231 ? -8.453 -11.984 -8.352 1 89.88 231 THR A N 1
ATOM 1795 C CA . THR A 1 231 ? -6.996 -12.078 -8.352 1 89.88 231 THR A CA 1
ATOM 1796 C C . THR A 1 231 ? -6.543 -13.531 -8.336 1 89.88 231 THR A C 1
ATOM 1798 O O . THR A 1 231 ? -7.242 -14.398 -7.812 1 89.88 231 THR A O 1
ATOM 1801 N N . CYS A 1 232 ? -5.691 -13.93 -9.211 1 97.62 232 CYS A N 1
ATOM 1802 C CA . CYS A 1 232 ? -5.027 -15.219 -9.031 1 97.62 232 CYS A CA 1
ATOM 1803 C C . CYS A 1 232 ? -3.643 -15.039 -8.422 1 97.62 232 CYS A C 1
ATOM 1805 O O . CYS A 1 232 ? -3.111 -13.922 -8.398 1 97.62 232 CYS A O 1
ATOM 1807 N N . GLY A 1 233 ? -3.166 -16.109 -7.859 1 98.75 233 GLY A N 1
ATOM 1808 C CA . GLY A 1 233 ? -1.873 -15.992 -7.207 1 98.75 233 GLY A CA 1
ATOM 1809 C C . GLY A 1 233 ? -1.237 -17.328 -6.895 1 98.75 233 GLY A C 1
ATOM 1810 O O . GLY A 1 233 ? -1.861 -18.375 -7.082 1 98.75 233 GLY A O 1
ATOM 1811 N N . ALA A 1 234 ? 0.001 -17.25 -6.535 1 98.94 234 ALA A N 1
ATOM 1812 C CA . ALA A 1 234 ? 0.798 -18.406 -6.137 1 98.94 234 ALA A CA 1
ATOM 1813 C C . ALA A 1 234 ? 1.781 -18.047 -5.027 1 98.94 234 ALA A C 1
ATOM 1815 O O . ALA A 1 234 ? 2.273 -16.922 -4.973 1 98.94 234 ALA A O 1
ATOM 1816 N N . VAL A 1 235 ? 2.027 -18.953 -4.164 1 99 235 VAL A N 1
ATOM 1817 C CA . VAL A 1 235 ? 3.084 -18.859 -3.164 1 99 235 VAL A CA 1
ATOM 1818 C C . VAL A 1 235 ? 3.953 -20.109 -3.213 1 99 235 VAL A C 1
ATOM 1820 O O . VAL A 1 235 ? 3.439 -21.234 -3.217 1 99 235 VAL A O 1
ATOM 1823 N N . ALA A 1 236 ? 5.238 -19.906 -3.268 1 98.94 236 ALA A N 1
ATOM 1824 C CA . ALA A 1 236 ? 6.176 -21.031 -3.404 1 98.94 236 ALA A CA 1
ATOM 1825 C C . ALA A 1 236 ? 7.277 -20.953 -2.354 1 98.94 236 ALA A C 1
ATOM 1827 O O . ALA A 1 236 ? 7.656 -19.859 -1.919 1 98.94 236 ALA A O 1
ATOM 1828 N N . LEU A 1 237 ? 7.734 -22.062 -1.935 1 98.81 237 LEU A N 1
ATOM 1829 C CA . LEU A 1 237 ? 8.922 -22.266 -1.114 1 98.81 237 LEU A CA 1
ATOM 1830 C C . LEU A 1 237 ? 9.961 -23.094 -1.86 1 98.81 237 LEU A C 1
ATOM 1832 O O . LEU A 1 237 ? 9.633 -24.141 -2.424 1 98.81 237 LEU A O 1
ATOM 1836 N N . ASP A 1 238 ? 11.203 -22.641 -1.904 1 98.12 238 ASP A N 1
ATOM 1837 C CA . ASP A 1 238 ? 12.227 -23.422 -2.598 1 98.12 238 ASP A CA 1
ATOM 1838 C C . ASP A 1 238 ? 13.133 -24.141 -1.604 1 98.12 238 ASP A C 1
ATOM 1840 O O . ASP A 1 238 ? 12.898 -24.094 -0.395 1 98.12 238 ASP A O 1
ATOM 1844 N N . GLU A 1 239 ? 14.148 -24.891 -2.119 1 96.56 239 GLU A N 1
ATOM 1845 C CA . GLU A 1 239 ? 14.961 -25.781 -1.291 1 96.56 239 GLU A CA 1
ATOM 1846 C C . GLU A 1 239 ? 15.891 -24.984 -0.381 1 96.56 239 GLU A C 1
ATOM 1848 O O . GLU A 1 239 ? 16.422 -25.516 0.593 1 96.56 239 GLU A O 1
ATOM 1853 N N . ASP A 1 240 ? 16.047 -23.656 -0.671 1 96.06 240 ASP A N 1
ATOM 1854 C CA . ASP A 1 240 ? 16.938 -22.812 0.123 1 96.06 240 ASP A CA 1
ATOM 1855 C C . ASP A 1 240 ? 16.172 -22.094 1.232 1 96.06 240 ASP A C 1
ATOM 1857 O O . ASP A 1 240 ? 16.734 -21.297 1.984 1 96.06 240 ASP A O 1
ATOM 1861 N N . GLY A 1 241 ? 14.906 -22.312 1.297 1 97.5 241 GLY A N 1
ATOM 1862 C CA . GLY A 1 241 ? 14.094 -21.719 2.346 1 97.5 241 GLY A CA 1
ATOM 1863 C C . GLY A 1 241 ? 13.586 -20.328 1.995 1 97.5 241 GLY A C 1
ATOM 1864 O O . GLY A 1 241 ? 13.164 -19.578 2.875 1 97.5 241 GLY A O 1
ATOM 1865 N N . VAL A 1 242 ? 13.648 -19.969 0.745 1 98.31 242 VAL A N 1
ATOM 1866 C CA . VAL A 1 242 ? 13.117 -18.703 0.264 1 98.31 242 VAL A CA 1
ATOM 1867 C C . VAL A 1 242 ? 11.641 -18.875 -0.113 1 98.31 242 VAL A C 1
ATOM 1869 O O . VAL A 1 242 ? 11.273 -19.844 -0.771 1 98.31 242 VAL A O 1
ATOM 1872 N N . VAL A 1 243 ? 10.844 -17.969 0.37 1 98.88 243 VAL A N 1
ATOM 1873 C CA . VAL A 1 243 ? 9.438 -17.969 -0.021 1 98.88 243 VAL A CA 1
ATOM 1874 C C . VAL A 1 243 ? 9.164 -16.797 -0.962 1 98.88 243 VAL A C 1
ATOM 1876 O O . VAL A 1 243 ? 9.805 -15.75 -0.864 1 98.88 243 VAL A O 1
ATOM 1879 N N . CYS A 1 244 ? 8.219 -17.016 -1.867 1 98.94 244 CYS A N 1
ATOM 1880 C CA . CYS A 1 244 ? 7.832 -16 -2.846 1 98.94 244 CYS A CA 1
ATOM 1881 C C . CYS A 1 244 ? 6.324 -16.016 -3.074 1 98.94 244 CYS A C 1
ATOM 1883 O O . CYS A 1 244 ? 5.715 -17.078 -3.172 1 98.94 244 CYS A O 1
ATOM 1885 N N . CYS A 1 245 ? 5.77 -14.836 -3.096 1 98.94 245 CYS A N 1
ATOM 1886 C CA . CYS A 1 245 ? 4.383 -14.703 -3.535 1 98.94 245 CYS A CA 1
ATOM 1887 C C . CYS A 1 245 ? 4.305 -13.953 -4.859 1 98.94 245 CYS A C 1
ATOM 1889 O O . CYS A 1 245 ? 5.09 -13.031 -5.102 1 98.94 245 CYS A O 1
ATOM 1891 N N . ALA A 1 246 ? 3.443 -14.352 -5.695 1 98.94 246 ALA A N 1
ATOM 1892 C CA . ALA A 1 246 ? 3.107 -13.734 -6.98 1 98.94 246 ALA A CA 1
ATOM 1893 C C . ALA A 1 246 ? 1.597 -13.609 -7.145 1 98.94 246 ALA A C 1
ATOM 1895 O O . ALA A 1 246 ? 0.853 -14.555 -6.875 1 98.94 246 ALA A O 1
ATOM 1896 N N . THR A 1 247 ? 1.141 -12.438 -7.527 1 98.88 247 THR A N 1
ATOM 1897 C CA . THR A 1 247 ? -0.286 -12.148 -7.629 1 98.88 247 THR A CA 1
ATOM 1898 C C . THR A 1 247 ? -0.594 -11.375 -8.906 1 98.88 247 THR A C 1
ATOM 1900 O O . THR A 1 247 ? 0.188 -10.516 -9.32 1 98.88 247 THR A O 1
ATOM 1903 N N . SER A 1 248 ? -1.723 -11.695 -9.594 1 98.81 248 SER A N 1
ATOM 1904 C CA . SER A 1 248 ? -2.137 -11.031 -10.828 1 98.81 248 SER A CA 1
ATOM 1905 C C . SER A 1 248 ? -3.652 -10.875 -10.883 1 98.81 248 SER A C 1
ATOM 1907 O O . SER A 1 248 ? -4.391 -11.711 -10.367 1 98.81 248 SER A O 1
ATOM 1909 N N . THR A 1 249 ? -4.074 -9.766 -11.484 1 98.5 249 THR A N 1
ATOM 1910 C CA . THR A 1 249 ? -5.512 -9.508 -11.484 1 98.5 249 THR A CA 1
ATOM 1911 C C . THR A 1 249 ? -5.902 -8.609 -12.656 1 98.5 249 THR A C 1
ATOM 1913 O O . THR A 1 249 ? -5.082 -7.828 -13.148 1 98.5 249 THR A O 1
ATOM 1916 N N . GLY A 1 250 ? -7.062 -8.82 -13.102 1 97.38 250 GLY A N 1
ATOM 1917 C CA . GLY A 1 250 ? -7.715 -7.836 -13.953 1 97.38 250 GLY A CA 1
ATOM 1918 C C . GLY A 1 250 ? -8.492 -6.793 -13.172 1 97.38 250 GLY A C 1
ATOM 1919 O O . GLY A 1 250 ? -9.055 -5.863 -13.758 1 97.38 250 GLY A O 1
ATOM 1920 N N . GLY A 1 251 ? -8.484 -6.941 -11.914 1 95.31 251 GLY A N 1
ATOM 1921 C CA . GLY A 1 251 ? -9.211 -6.012 -11.062 1 95.31 251 GLY A CA 1
ATOM 1922 C C . GLY A 1 251 ? -10.641 -6.449 -10.789 1 95.31 251 GLY A C 1
ATOM 1923 O O . GLY A 1 251 ? -10.914 -7.645 -10.664 1 95.31 251 GLY A O 1
ATOM 1924 N N . LEU A 1 252 ? -11.547 -5.477 -10.539 1 94.62 252 LEU A N 1
ATOM 1925 C CA . LEU A 1 252 ? -12.969 -5.699 -10.312 1 94.62 252 LEU A CA 1
ATOM 1926 C C . LEU A 1 252 ? -13.773 -5.402 -11.578 1 94.62 252 LEU A C 1
ATOM 1928 O O . LEU A 1 252 ? -13.469 -4.453 -12.297 1 94.62 252 LEU A O 1
ATOM 1932 N N . THR A 1 253 ? -14.75 -6.246 -11.797 1 94.69 253 THR A N 1
ATOM 1933 C CA . THR A 1 253 ? -15.656 -5.93 -12.898 1 94.69 253 THR A CA 1
ATOM 1934 C C . THR A 1 253 ? -16.234 -4.527 -12.734 1 94.69 253 THR A C 1
ATOM 1936 O O . THR A 1 253 ? -16.719 -4.168 -11.664 1 94.69 253 THR A O 1
ATOM 1939 N N . ASN A 1 254 ? -16.078 -3.711 -13.742 1 95.62 254 ASN A N 1
ATOM 1940 C CA . ASN A 1 254 ? -16.656 -2.369 -13.82 1 95.62 254 ASN A CA 1
ATOM 1941 C C . ASN A 1 254 ? -16.016 -1.434 -12.789 1 95.62 254 ASN A C 1
ATOM 1943 O O . ASN A 1 254 ? -16.688 -0.539 -12.273 1 95.62 254 ASN A O 1
ATOM 1947 N N . LYS A 1 255 ? -14.836 -1.733 -12.422 1 96.25 255 LYS A N 1
ATOM 1948 C CA . LYS A 1 255 ? -14.07 -0.74 -11.672 1 96.25 255 LYS A CA 1
ATOM 1949 C C . LYS A 1 255 ? -13.875 0.534 -12.492 1 96.25 255 LYS A C 1
ATOM 1951 O O . LYS A 1 255 ? -13.961 0.508 -13.719 1 96.25 255 LYS A O 1
ATOM 1956 N N . LEU A 1 256 ? -13.578 1.626 -11.805 1 97.56 256 LEU A N 1
ATOM 1957 C CA . LEU A 1 256 ? -13.18 2.834 -12.523 1 97.56 256 LEU A CA 1
ATOM 1958 C C . LEU A 1 256 ? -11.867 2.619 -13.258 1 97.56 256 LEU A C 1
ATOM 1960 O O . LEU A 1 256 ? -10.945 1.991 -12.727 1 97.56 256 LEU A O 1
ATOM 1964 N N . SER A 1 257 ? -11.836 3.156 -14.461 1 97.62 257 SER A N 1
ATOM 1965 C CA . SER A 1 257 ? -10.523 3.266 -15.086 1 97.62 257 SER A CA 1
ATOM 1966 C C . SER A 1 257 ? -9.57 4.086 -14.227 1 97.62 257 SER A C 1
ATOM 1968 O O . SER A 1 257 ? -9.945 5.145 -13.711 1 97.62 257 SER A O 1
ATOM 1970 N N . GLY A 1 258 ? -8.375 3.543 -13.961 1 97.75 258 GLY A N 1
ATOM 1971 C CA . GLY A 1 258 ? -7.402 4.262 -13.148 1 97.75 258 GLY A CA 1
ATOM 1972 C C . GLY A 1 258 ? -7.391 3.816 -11.703 1 97.75 258 GLY A C 1
ATOM 1973 O O . GLY A 1 258 ? -6.52 4.227 -10.93 1 97.75 258 GLY A O 1
ATOM 1974 N N . ARG A 1 259 ? -8.344 2.947 -11.328 1 98.25 259 ARG A N 1
ATOM 1975 C CA . ARG A 1 259 ? -8.297 2.393 -9.984 1 98.25 259 ARG A CA 1
ATOM 1976 C C . ARG A 1 259 ? -7.027 1.575 -9.773 1 98.25 259 ARG A C 1
ATOM 1978 O O . ARG A 1 259 ? -6.641 0.781 -10.633 1 98.25 259 ARG A O 1
ATOM 1985 N N . ILE A 1 260 ? -6.34 1.808 -8.68 1 98.69 260 ILE A N 1
ATOM 1986 C CA . ILE A 1 260 ? -5.227 0.963 -8.258 1 98.69 260 ILE A CA 1
ATOM 1987 C C . ILE A 1 260 ? -5.691 0.005 -7.16 1 98.69 260 ILE A C 1
ATOM 1989 O O . ILE A 1 260 ? -6.156 0.439 -6.102 1 98.69 260 ILE A O 1
ATOM 1993 N N . GLY A 1 261 ? -5.543 -1.288 -7.344 1 97.88 261 GLY A N 1
ATOM 1994 C CA . GLY A 1 261 ? -6.059 -2.285 -6.422 1 97.88 261 GLY A CA 1
ATOM 1995 C C . GLY A 1 261 ? -5.027 -2.75 -5.41 1 97.88 261 GLY A C 1
ATOM 1996 O O . GLY A 1 261 ? -3.975 -2.129 -5.258 1 97.88 261 GLY A O 1
ATOM 1997 N N . ASP A 1 262 ? -5.414 -3.807 -4.711 1 98.31 262 ASP A N 1
ATOM 1998 C CA . ASP A 1 262 ? -4.559 -4.371 -3.674 1 98.31 262 ASP A CA 1
ATOM 1999 C C . ASP A 1 262 ? -3.438 -5.211 -4.281 1 98.31 262 ASP A C 1
ATOM 2001 O O . ASP A 1 262 ? -2.359 -5.332 -3.693 1 98.31 262 ASP A O 1
ATOM 2005 N N . THR A 1 263 ? -3.631 -5.73 -5.43 1 98.62 263 THR A N 1
ATOM 2006 C CA . THR A 1 263 ? -2.691 -6.664 -6.039 1 98.62 263 THR A CA 1
ATOM 2007 C C . THR A 1 263 ? -1.349 -5.988 -6.297 1 98.62 263 THR A C 1
ATOM 2009 O O . THR A 1 263 ? -0.296 -6.539 -5.965 1 98.62 263 THR A O 1
ATOM 2012 N N . PRO A 1 264 ? -1.329 -4.793 -6.836 1 98.81 264 PRO A N 1
ATOM 2013 C CA . PRO A 1 264 ? -0.019 -4.18 -7.066 1 98.81 264 PRO A CA 1
ATOM 2014 C C . PRO A 1 264 ? 0.479 -3.377 -5.867 1 98.81 264 PRO A C 1
ATOM 2016 O O . PRO A 1 264 ? 1.581 -2.824 -5.906 1 98.81 264 PRO A O 1
ATOM 2019 N N . THR A 1 265 ? -0.26 -3.24 -4.824 1 98.81 265 THR A N 1
ATOM 2020 C CA . THR A 1 265 ? 0.06 -2.393 -3.68 1 98.81 265 THR A CA 1
ATOM 2021 C C . THR A 1 265 ? 0.759 -3.197 -2.588 1 98.81 265 THR A C 1
ATOM 2023 O O . THR A 1 265 ? 0.143 -4.055 -1.952 1 98.81 265 THR A O 1
ATOM 2026 N N . VAL A 1 266 ? 1.958 -2.844 -2.316 1 98.69 266 VAL A N 1
ATOM 2027 C CA . VAL A 1 266 ? 2.768 -3.568 -1.343 1 98.69 266 VAL A CA 1
ATOM 2028 C C . VAL A 1 266 ? 2.076 -3.555 0.018 1 98.69 266 VAL A C 1
ATOM 2030 O O . VAL A 1 266 ? 1.675 -2.496 0.508 1 98.69 266 VAL A O 1
ATOM 2033 N N . GLY A 1 267 ? 1.946 -4.734 0.583 1 98.75 267 GLY A N 1
ATOM 2034 C CA . GLY A 1 267 ? 1.382 -4.859 1.917 1 98.75 267 GLY A CA 1
ATOM 2035 C C . GLY A 1 267 ? -0.12 -5.074 1.912 1 98.75 267 GLY A C 1
ATOM 2036 O O . GLY A 1 267 ? -0.702 -5.449 2.934 1 98.75 267 GLY A O 1
ATOM 2037 N N . ALA A 1 268 ? -0.779 -4.863 0.765 1 98.75 268 ALA A N 1
ATOM 2038 C CA . ALA A 1 268 ? -2.23 -5.012 0.687 1 98.75 268 ALA A CA 1
ATOM 2039 C C . ALA A 1 268 ? -2.615 -6.402 0.195 1 98.75 268 ALA A C 1
ATOM 2041 O O . ALA A 1 268 ? -2.992 -7.266 0.99 1 98.75 268 ALA A O 1
ATOM 2042 N N . GLY A 1 269 ? -2.287 -6.742 -1.014 1 98.38 269 GLY A N 1
ATOM 2043 C CA . GLY A 1 269 ? -2.709 -8.016 -1.582 1 98.38 269 GLY A CA 1
ATOM 2044 C C . GLY A 1 269 ? -1.626 -9.07 -1.536 1 98.38 269 GLY A C 1
ATOM 2045 O O . GLY A 1 269 ? -1.887 -10.25 -1.813 1 98.38 269 GLY A O 1
ATOM 2046 N N . PHE A 1 270 ? -0.39 -8.656 -1.218 1 98.88 270 PHE A N 1
ATOM 2047 C CA . PHE A 1 270 ? 0.733 -9.586 -1.18 1 98.88 270 PHE A CA 1
ATOM 2048 C C . PHE A 1 270 ? 1.768 -9.141 -0.152 1 98.88 270 PHE A C 1
ATOM 2050 O O . PHE A 1 270 ? 1.882 -7.953 0.148 1 98.88 270 PHE A O 1
ATOM 2057 N N . TRP A 1 271 ? 2.52 -10.133 0.392 1 98.94 271 TRP A N 1
ATOM 2058 C CA . TRP A 1 271 ? 3.596 -9.828 1.329 1 98.94 271 TRP A CA 1
ATOM 2059 C C . TRP A 1 271 ? 4.508 -11.031 1.521 1 98.94 271 TRP A C 1
ATOM 2061 O O . TRP A 1 271 ? 4.035 -12.164 1.619 1 98.94 271 TRP A O 1
ATOM 2071 N N . ALA A 1 272 ? 5.766 -10.805 1.559 1 98.94 272 ALA A N 1
ATOM 2072 C CA . ALA A 1 272 ? 6.758 -11.812 1.923 1 98.94 272 ALA A CA 1
ATOM 2073 C C . ALA A 1 272 ? 7.836 -11.219 2.822 1 98.94 272 ALA A C 1
ATOM 2075 O O . ALA A 1 272 ? 8.297 -10.102 2.592 1 98.94 272 ALA A O 1
ATOM 2076 N N . GLU A 1 273 ? 8.211 -11.953 3.799 1 98.31 273 GLU A N 1
ATOM 2077 C CA . GLU A 1 273 ? 9.227 -11.461 4.723 1 98.31 273 GLU A CA 1
ATOM 2078 C C . GLU A 1 273 ? 9.922 -12.609 5.445 1 98.31 273 GLU A C 1
ATOM 2080 O O . GLU A 1 273 ? 9.398 -13.727 5.5 1 98.31 273 GLU A O 1
ATOM 2085 N N . GLU A 1 274 ? 11.094 -12.367 5.895 1 98 274 GLU A N 1
ATOM 2086 C CA . GLU A 1 274 ? 11.914 -13.258 6.719 1 98 274 GLU A CA 1
ATOM 2087 C C . GLU A 1 274 ? 12.5 -12.516 7.914 1 98 274 GLU A C 1
ATOM 2089 O O . GLU A 1 274 ? 12.93 -11.367 7.793 1 98 274 GLU A O 1
ATOM 2094 N N . TRP A 1 275 ? 12.414 -13.117 9.086 1 96.75 275 TRP A N 1
ATOM 2095 C CA . TRP A 1 275 ? 13.008 -12.516 10.281 1 96.75 275 TRP A CA 1
ATOM 2096 C C . TRP A 1 275 ? 13.594 -13.586 11.195 1 96.75 275 TRP A C 1
ATOM 2098 O O . TRP A 1 275 ? 13.328 -14.773 11.023 1 96.75 275 TRP A O 1
ATOM 2108 N N . THR A 1 276 ? 14.461 -13.156 12.094 1 94.69 276 THR A N 1
ATOM 2109 C CA . THR A 1 276 ? 15.086 -14.062 13.055 1 94.69 276 THR A CA 1
ATOM 2110 C C . THR A 1 276 ? 14.602 -13.773 14.469 1 94.69 276 THR A C 1
ATOM 2112 O O . THR A 1 276 ? 14.336 -12.617 14.82 1 94.69 276 THR A O 1
ATOM 2115 N N . GLU A 1 277 ? 14.367 -14.82 15.188 1 89.69 277 GLU A N 1
ATOM 2116 C CA . GLU A 1 277 ? 13.992 -14.727 16.594 1 89.69 277 GLU A CA 1
ATOM 2117 C C . GLU A 1 277 ? 14.875 -15.625 17.453 1 89.69 277 GLU A C 1
ATOM 2119 O O . GLU A 1 277 ? 15.406 -16.625 16.984 1 89.69 277 GLU A O 1
ATOM 2124 N N . ALA A 1 278 ? 15.148 -15.078 18.781 1 77.38 278 ALA A N 1
ATOM 2125 C CA . ALA A 1 278 ? 15.789 -15.977 19.734 1 77.38 278 ALA A CA 1
ATOM 2126 C C . ALA A 1 278 ? 14.891 -17.172 20.047 1 77.38 278 ALA A C 1
ATOM 2128 O O . ALA A 1 278 ? 13.664 -17.062 20.047 1 77.38 278 ALA A O 1
ATOM 2129 N N . PHE A 1 279 ? 15.516 -18.266 20.031 1 64.06 279 PHE A N 1
ATOM 2130 C CA . PHE A 1 279 ? 14.75 -19.484 20.219 1 64.06 279 PHE A CA 1
ATOM 2131 C C . PHE A 1 279 ? 13.961 -19.422 21.531 1 64.06 279 PHE A C 1
ATOM 2133 O O . PHE A 1 279 ? 14.516 -19.094 22.578 1 64.06 279 PHE A O 1
ATOM 2140 N N . SER A 1 280 ? 12.727 -19.188 21.469 1 56.94 280 SER A N 1
ATOM 2141 C CA . SER A 1 280 ? 11.898 -19.328 22.656 1 56.94 280 SER A CA 1
ATOM 2142 C C . SER A 1 280 ? 11.07 -20.609 22.625 1 56.94 280 SER A C 1
ATOM 2144 O O . SER A 1 280 ? 10.633 -21.031 21.547 1 56.94 280 SER A O 1
ATOM 2146 N N . ASP A 1 281 ? 11.18 -21.531 23.594 1 46.12 281 ASP A N 1
ATOM 2147 C CA . ASP A 1 281 ? 10.398 -22.75 23.781 1 46.12 281 ASP A CA 1
ATOM 2148 C C . ASP A 1 281 ? 8.922 -22.516 23.453 1 46.12 281 ASP A C 1
ATOM 2150 O O . ASP A 1 281 ? 8.109 -23.438 23.531 1 46.12 281 ASP A O 1
ATOM 2154 N N . ARG A 1 282 ? 8.633 -21.344 23.297 1 46.91 282 ARG A N 1
ATOM 2155 C CA . ARG A 1 282 ? 7.211 -21.047 23.125 1 46.91 282 ARG A CA 1
ATOM 2156 C C . ARG A 1 282 ? 6.625 -21.812 21.953 1 46.91 282 ARG A C 1
ATOM 2158 O O . ARG A 1 282 ? 5.457 -22.219 21.969 1 46.91 282 ARG A O 1
ATOM 2165 N N . TRP A 1 283 ? 7.379 -21.891 20.938 1 47.28 283 TRP A N 1
ATOM 2166 C CA . TRP A 1 283 ? 6.809 -22.484 19.734 1 47.28 283 TRP A CA 1
ATOM 2167 C C . TRP A 1 283 ? 6.75 -24 19.844 1 47.28 283 TRP A C 1
ATOM 2169 O O . TRP A 1 283 ? 6.023 -24.656 19.094 1 47.28 283 TRP A O 1
ATOM 2179 N N . ASN A 1 284 ? 7.547 -24.5 20.672 1 42.62 284 ASN A N 1
ATOM 2180 C CA . ASN A 1 284 ? 7.426 -25.953 20.844 1 42.62 284 ASN A CA 1
ATOM 2181 C C . ASN A 1 284 ? 6.07 -26.328 21.422 1 42.62 284 ASN A C 1
ATOM 2183 O O . ASN A 1 284 ? 5.559 -27.422 21.141 1 42.62 284 ASN A O 1
ATOM 2187 N N . SER A 1 285 ? 5.605 -25.484 22.234 1 40.66 285 SER A N 1
ATOM 2188 C CA . SER A 1 285 ? 4.371 -25.906 22.891 1 40.66 285 SER A CA 1
ATOM 2189 C C . SER A 1 285 ? 3.188 -25.844 21.922 1 40.66 285 SER A C 1
ATOM 2191 O O . SER A 1 285 ? 2.287 -26.672 21.984 1 40.66 285 SER A O 1
ATOM 2193 N N . GLU A 1 286 ? 3.174 -24.766 21.172 1 41.81 286 GLU A N 1
ATOM 2194 C CA . GLU A 1 286 ? 1.98 -24.656 20.344 1 41.81 286 GLU A CA 1
ATOM 2195 C C . GLU A 1 286 ? 2.07 -25.578 19.141 1 41.81 286 GLU A C 1
ATOM 2197 O O . GLU A 1 286 ? 1.057 -25.891 18.5 1 41.81 286 GLU A O 1
ATOM 2202 N N . LEU A 1 287 ? 3.27 -25.828 18.703 1 39.47 287 LEU A N 1
ATOM 2203 C CA . LEU A 1 287 ? 3.383 -26.906 17.734 1 39.47 287 LEU A CA 1
ATOM 2204 C C . LEU A 1 287 ? 3.285 -28.266 18.406 1 39.47 287 LEU A C 1
ATOM 2206 O O . LEU A 1 287 ? 3.842 -28.469 19.5 1 39.47 287 LEU A O 1
ATOM 2210 N N . GLY A 1 288 ? 2.209 -28.938 18.516 1 35.25 288 GLY A N 1
ATOM 2211 C CA . GLY A 1 288 ? 1.889 -30.297 18.969 1 35.25 288 GLY A CA 1
ATOM 2212 C C . GLY A 1 288 ? 3.094 -31.203 18.984 1 35.25 288 GLY A C 1
ATOM 2213 O O . GLY A 1 288 ? 2.949 -32.438 18.906 1 35.25 288 GLY A O 1
ATOM 2214 N N . MET A 1 289 ? 4.215 -30.734 18.828 1 33.06 289 MET A N 1
ATOM 2215 C CA . MET A 1 289 ? 5.176 -31.812 19.094 1 33.06 289 MET A CA 1
ATOM 2216 C C . MET A 1 289 ? 5.062 -32.312 20.531 1 33.06 289 MET A C 1
ATOM 2218 O O . MET A 1 289 ? 5.273 -31.531 21.469 1 33.06 289 MET A O 1
ATOM 2222 N N . GLY A 1 290 ? 4.102 -33.25 20.734 1 30.03 290 GLY A N 1
ATOM 2223 C CA . GLY A 1 290 ? 3.988 -34.156 21.875 1 30.03 290 GLY A CA 1
ATOM 2224 C C . GLY A 1 290 ? 5.332 -34.562 22.453 1 30.03 290 GLY A C 1
ATOM 2225 O O . GLY A 1 290 ? 6.156 -35.156 21.766 1 30.03 290 GLY A O 1
ATOM 2226 N N . SER A 1 291 ? 5.922 -33.781 23.125 1 31.77 291 SER A N 1
ATOM 2227 C CA . SER A 1 291 ? 6.867 -34.438 24.031 1 31.77 291 SER A CA 1
ATOM 2228 C C . SER A 1 291 ? 6.242 -35.656 24.688 1 31.77 291 SER A C 1
ATOM 2230 O O . SER A 1 291 ? 5.371 -35.531 25.547 1 31.77 291 SER A O 1
ATOM 2232 N N . SER A 1 292 ? 5.844 -36.688 23.906 1 26.42 292 SER A N 1
ATOM 2233 C CA . SER A 1 292 ? 5.777 -37.969 24.625 1 26.42 292 SER A CA 1
ATOM 2234 C C . SER A 1 292 ? 6.988 -38.125 25.531 1 26.42 292 SER A C 1
ATOM 2236 O O . SER A 1 292 ? 8.117 -38.25 25.062 1 26.42 292 SER A O 1
ATOM 2238 N N . ALA A 1 293 ? 6.988 -37.438 26.609 1 29.44 293 ALA A N 1
ATOM 2239 C CA . ALA A 1 293 ? 7.77 -37.969 27.734 1 29.44 293 ALA A CA 1
ATOM 2240 C C . ALA A 1 293 ? 7.691 -39.5 27.781 1 29.44 293 ALA A C 1
ATOM 2242 O O . ALA A 1 293 ? 6.73 -40.062 28.297 1 29.44 293 ALA A O 1
ATOM 2243 N N . SER A 1 294 ? 7.84 -40.125 26.547 1 25.34 294 SER A N 1
ATOM 2244 C CA . SER A 1 294 ? 8.078 -41.531 26.781 1 25.34 294 SER A CA 1
ATOM 2245 C C . SER A 1 294 ? 9.094 -41.75 27.891 1 25.34 294 SER A C 1
ATOM 2247 O O . SER A 1 294 ? 10.141 -41.125 27.922 1 25.34 294 SER A O 1
ATOM 2249 N N . GLU A 1 295 ? 8.547 -41.938 29.047 1 27.98 295 GLU A N 1
ATOM 2250 C CA . GLU A 1 295 ? 9.25 -42.5 30.203 1 27.98 295 GLU A CA 1
ATOM 2251 C C . GLU A 1 295 ? 10.398 -43.406 29.75 1 27.98 295 GLU A C 1
ATOM 2253 O O . GLU A 1 295 ? 10.234 -44.219 28.859 1 27.98 295 GLU A O 1
ATOM 2258 N N . PRO A 1 296 ? 11.602 -42.75 29.703 1 28.42 296 PRO A N 1
ATOM 2259 C CA . PRO A 1 296 ? 12.641 -43.75 29.469 1 28.42 296 PRO A CA 1
ATOM 2260 C C . PRO A 1 296 ? 12.344 -45.094 30.156 1 28.42 296 PRO A C 1
ATOM 2262 O O . PRO A 1 296 ? 12.109 -45.125 31.359 1 28.42 296 PRO A O 1
ATOM 2265 N N . ALA A 1 297 ? 11.32 -45.75 29.547 1 28.44 297 ALA A N 1
ATOM 2266 C CA . ALA A 1 297 ? 11.094 -47.125 30.016 1 28.44 297 ALA A CA 1
ATOM 2267 C C . ALA A 1 297 ? 12.422 -47.844 30.219 1 28.44 297 ALA A C 1
ATOM 2269 O O . ALA A 1 297 ? 12.992 -48.375 29.266 1 28.44 297 ALA A O 1
ATOM 2270 N N . VAL A 1 298 ? 13.477 -47.031 30.641 1 27.92 298 VAL A N 1
ATOM 2271 C CA . VAL A 1 298 ? 14.547 -47.938 31.016 1 27.92 298 VAL A CA 1
ATOM 2272 C C . VAL A 1 298 ? 14.008 -48.969 32 1 27.92 298 VAL A C 1
ATOM 2274 O O . VAL A 1 298 ? 13.609 -48.625 33.125 1 27.92 298 VAL A O 1
ATOM 2277 N N . ILE A 1 299 ? 13.141 -49.781 31.469 1 25.17 299 ILE A N 1
ATOM 2278 C CA . ILE A 1 299 ? 12.805 -51.031 32.188 1 25.17 299 ILE A CA 1
ATOM 2279 C C . ILE A 1 299 ? 14.086 -51.656 32.719 1 25.17 299 ILE A C 1
ATOM 2281 O O . ILE A 1 299 ? 14.93 -52.125 31.953 1 25.17 299 ILE A O 1
ATOM 2285 N N . LEU A 1 300 ? 14.75 -50.938 33.719 1 26.67 300 LEU A N 1
ATOM 2286 C CA . LEU A 1 300 ? 15.82 -51.594 34.438 1 26.67 300 LEU A CA 1
ATOM 2287 C C . LEU A 1 300 ? 15.352 -52.938 34.969 1 26.67 300 LEU A C 1
ATOM 2289 O O . LEU A 1 300 ? 14.344 -53.031 35.656 1 26.67 300 LEU A O 1
ATOM 2293 N N . SER A 1 301 ? 15.5 -54 34.156 1 25.94 301 SER A N 1
ATOM 2294 C CA . SER A 1 301 ? 15.281 -55.375 34.594 1 25.94 301 SER A CA 1
ATOM 2295 C C . SER A 1 301 ? 15.734 -55.594 36.031 1 25.94 301 SER A C 1
ATOM 2297 O O . SER A 1 301 ? 16.578 -54.844 36.531 1 25.94 301 SER A O 1
ATOM 2299 N N . GLY A 1 302 ? 15.039 -56.344 36.844 1 27.25 302 GLY A N 1
ATOM 2300 C CA . GLY A 1 302 ? 15.062 -56.75 38.25 1 27.25 302 GLY A CA 1
ATOM 2301 C C . GLY A 1 302 ? 16.453 -57.062 38.75 1 27.25 302 GLY A C 1
ATOM 2302 O O . GLY A 1 302 ? 16.766 -56.844 39.906 1 27.25 302 GLY A O 1
ATOM 2303 N N . ALA A 1 303 ? 17.219 -57.906 38 1 28.33 303 ALA A N 1
ATOM 2304 C CA . ALA A 1 303 ? 18.312 -58.656 38.625 1 28.33 303 ALA A CA 1
ATOM 2305 C C . ALA A 1 303 ? 19.453 -57.719 39 1 28.33 303 ALA A C 1
ATOM 2307 O O . ALA A 1 303 ? 20.156 -57.938 40 1 28.33 303 ALA A O 1
ATOM 2308 N N . LEU A 1 304 ? 19.859 -56.781 38.062 1 28.33 304 LEU A N 1
ATOM 2309 C CA . LEU A 1 304 ? 21.172 -56.188 38.281 1 28.33 304 LEU A CA 1
ATOM 2310 C C . LEU A 1 304 ? 21.094 -55.062 39.312 1 28.33 304 LEU A C 1
ATOM 2312 O O . LEU A 1 304 ? 21.906 -54.125 39.281 1 28.33 304 LEU A O 1
ATOM 2316 N N . ARG A 1 305 ? 20.156 -55.031 40.188 1 30.08 305 ARG A N 1
ATOM 2317 C CA . ARG A 1 305 ? 19.984 -54.125 41.312 1 30.08 305 ARG A CA 1
ATOM 2318 C C . ARG A 1 305 ? 21.219 -54.125 42.219 1 30.08 305 ARG A C 1
ATOM 2320 O O . ARG A 1 305 ? 21.469 -53.188 42.969 1 30.08 305 ARG A O 1
ATOM 2327 N N . GLY A 1 306 ? 21.734 -55.312 42.438 1 29.98 306 GLY A N 1
ATOM 2328 C CA . GLY A 1 306 ? 22.609 -55.5 43.594 1 29.98 306 GLY A CA 1
ATOM 2329 C C . GLY A 1 306 ? 23.875 -54.688 43.531 1 29.98 306 GLY A C 1
ATOM 2330 O O . GLY A 1 306 ? 24.328 -54.156 44.531 1 29.98 306 GLY A O 1
ATOM 2331 N N . LEU A 1 307 ? 24.734 -55 42.531 1 29.34 307 LEU A N 1
ATOM 2332 C CA . LEU A 1 307 ? 26.156 -54.688 42.719 1 29.34 307 LEU A CA 1
ATOM 2333 C C . LEU A 1 307 ? 26.422 -53.188 42.625 1 29.34 307 LEU A C 1
ATOM 2335 O O . LEU A 1 307 ? 27.484 -52.719 43.062 1 29.34 307 LEU A O 1
ATOM 2339 N N . MET A 1 308 ? 25.688 -52.469 41.781 1 29.8 308 MET A N 1
ATOM 2340 C CA . MET A 1 308 ? 26.266 -51.156 41.406 1 29.8 308 MET A CA 1
ATOM 2341 C C . MET A 1 308 ? 26.062 -50.125 42.5 1 29.8 308 MET A C 1
ATOM 2343 O O . MET A 1 308 ? 26 -48.938 42.25 1 29.8 308 MET A O 1
ATOM 2347 N N . ALA A 1 309 ? 25.953 -50.5 43.75 1 30.97 309 ALA A N 1
ATOM 2348 C CA . ALA A 1 309 ? 25.781 -49.562 44.844 1 30.97 309 ALA A CA 1
ATOM 2349 C C . ALA A 1 309 ? 26.859 -48.5 44.844 1 30.97 309 ALA A C 1
ATOM 2351 O O . ALA A 1 309 ? 26.594 -47.344 45.188 1 30.97 309 ALA A O 1
ATOM 2352 N N . ASP A 1 310 ? 28.094 -48.969 44.969 1 31.52 310 ASP A N 1
ATOM 2353 C CA . ASP A 1 310 ? 29.125 -48.156 45.562 1 31.52 310 ASP A CA 1
ATOM 2354 C C . ASP A 1 310 ? 29.406 -46.906 44.719 1 31.52 310 ASP A C 1
ATOM 2356 O O . ASP A 1 310 ? 29.984 -45.938 45.219 1 31.52 310 ASP A O 1
ATOM 2360 N N . CYS A 1 311 ? 29.812 -47.156 43.5 1 31.42 311 CYS A N 1
ATOM 2361 C CA . CYS A 1 311 ? 30.516 -46.094 42.781 1 31.42 311 CYS A CA 1
ATOM 2362 C C . CYS A 1 311 ? 29.531 -45 42.344 1 31.42 311 CYS A C 1
ATOM 2364 O O . CYS A 1 311 ? 29.234 -44.875 41.156 1 31.42 311 CYS A O 1
ATOM 2366 N N . LEU A 1 312 ? 28.516 -44.812 43.094 1 29.86 312 LEU A N 1
ATOM 2367 C CA . LEU A 1 312 ? 27.562 -43.812 42.594 1 29.86 312 LEU A CA 1
ATOM 2368 C C . LEU A 1 312 ? 28.219 -42.438 42.438 1 29.86 312 LEU A C 1
ATOM 2370 O O . LEU A 1 312 ? 28.703 -41.875 43.406 1 29.86 312 LEU A O 1
ATOM 2374 N N . PRO A 1 313 ? 29.094 -42.281 41.344 1 30.5 313 PRO A N 1
ATOM 2375 C CA . PRO A 1 313 ? 29.703 -40.938 41.375 1 30.5 313 PRO A CA 1
ATOM 2376 C C . PRO A 1 313 ? 28.719 -39.844 41.719 1 30.5 313 PRO A C 1
ATOM 2378 O O . PRO A 1 313 ? 27.5 -40.062 41.656 1 30.5 313 PRO A O 1
ATOM 2381 N N . THR A 1 314 ? 29.234 -38.781 42.5 1 30.86 314 THR A N 1
ATOM 2382 C CA . THR A 1 314 ? 28.562 -37.531 42.844 1 30.86 314 THR A CA 1
ATOM 2383 C C . THR A 1 314 ? 27.703 -37.062 41.688 1 30.86 314 THR A C 1
ATOM 2385 O O . THR A 1 314 ? 28.031 -37.25 40.531 1 30.86 314 THR A O 1
ATOM 2388 N N . PRO A 1 315 ? 26.406 -36.812 42.031 1 31.86 315 PRO A N 1
ATOM 2389 C CA . PRO A 1 315 ? 25.484 -36.25 41.031 1 31.86 315 PRO A CA 1
ATOM 2390 C C . PRO A 1 315 ? 26.141 -35.156 40.188 1 31.86 315 PRO A C 1
ATOM 2392 O O . PRO A 1 315 ? 26.609 -34.156 40.688 1 31.86 315 PRO A O 1
ATOM 2395 N N . TRP A 1 316 ? 27.094 -35.562 39.312 1 28.22 316 TRP A N 1
ATOM 2396 C CA . TRP A 1 316 ? 27.594 -34.531 38.406 1 28.22 316 TRP A CA 1
ATOM 2397 C C . TRP A 1 316 ? 26.484 -33.562 38.031 1 28.22 316 TRP A C 1
ATOM 2399 O O . TRP A 1 316 ? 25.344 -33.938 37.812 1 28.22 316 TRP A O 1
ATOM 2409 N N . LEU A 1 317 ? 26.594 -32.375 38.656 1 28.81 317 LEU A N 1
ATOM 2410 C CA . LEU A 1 317 ? 25.812 -31.188 38.312 1 28.81 317 LEU A CA 1
ATOM 2411 C C . LEU A 1 317 ? 25.453 -31.203 36.812 1 28.81 317 LEU A C 1
ATOM 2413 O O . LEU A 1 317 ? 26.328 -31.297 35.969 1 28.81 317 LEU A O 1
ATOM 2417 N N . TYR A 1 318 ? 24.422 -31.922 36.531 1 29.47 318 TYR A N 1
ATOM 2418 C CA . TYR A 1 318 ? 23.812 -31.594 35.25 1 29.47 318 TYR A CA 1
ATOM 2419 C C . TYR A 1 318 ? 23.953 -30.109 34.938 1 29.47 318 TYR A C 1
ATOM 2421 O O . TYR A 1 318 ? 23.391 -29.266 35.656 1 29.47 318 TYR A O 1
ATOM 2429 N N . SER A 1 319 ? 25.266 -29.703 34.906 1 31.47 319 SER A N 1
ATOM 2430 C CA . SER A 1 319 ? 25.219 -28.375 34.281 1 31.47 319 SER A CA 1
ATOM 2431 C C . SER A 1 319 ? 24.188 -28.344 33.156 1 31.47 319 SER A C 1
ATOM 2433 O O . SER A 1 319 ? 24.219 -29.172 32.25 1 31.47 319 SER A O 1
ATOM 2435 N N . PRO A 1 320 ? 23.031 -27.844 33.5 1 34.72 320 PRO A N 1
ATOM 2436 C CA . PRO A 1 320 ? 22.188 -27.672 32.312 1 34.72 320 PRO A CA 1
ATOM 2437 C C . PRO A 1 320 ? 23 -27.406 31.062 1 34.72 320 PRO A C 1
ATOM 2439 O O . PRO A 1 320 ? 24.031 -26.734 31.109 1 34.72 320 PRO A O 1
ATOM 2442 N N . VAL A 1 321 ? 23.25 -28.391 30.359 1 35.34 321 VAL A N 1
ATOM 2443 C CA . VAL A 1 321 ? 23.75 -27.984 29.047 1 35.34 321 VAL A CA 1
ATOM 2444 C C . VAL A 1 321 ? 23.297 -26.562 28.734 1 35.34 321 VAL A C 1
ATOM 2446 O O . VAL A 1 321 ? 22.109 -26.25 28.828 1 35.34 321 VAL A O 1
ATOM 2449 N N . PRO A 1 322 ? 24.078 -25.547 29.031 1 39.69 322 PRO A N 1
ATOM 2450 C CA . PRO A 1 322 ? 23.672 -24.203 28.625 1 39.69 322 PRO A CA 1
ATOM 2451 C C . PRO A 1 322 ? 22.672 -24.219 27.469 1 39.69 322 PRO A C 1
ATOM 2453 O O . PRO A 1 322 ? 22.797 -25.047 26.562 1 39.69 322 PRO A O 1
ATOM 2456 N N . SER A 1 323 ? 21.406 -24.156 27.609 1 45.69 323 SER A N 1
ATOM 2457 C CA . SER A 1 323 ? 20.469 -23.844 26.531 1 45.69 323 SER A CA 1
ATOM 2458 C C . SER A 1 323 ? 21.188 -23.219 25.328 1 45.69 323 SER A C 1
ATOM 2460 O O . SER A 1 323 ? 21.75 -22.125 25.438 1 45.69 323 SER A O 1
ATOM 2462 N N . ARG A 1 324 ? 21.953 -23.922 24.5 1 53.31 324 ARG A N 1
ATOM 2463 C CA . ARG A 1 324 ? 22.641 -23.609 23.25 1 53.31 324 ARG A CA 1
ATOM 2464 C C . ARG A 1 324 ? 21.906 -22.5 22.484 1 53.31 324 ARG A C 1
ATOM 2466 O O . ARG A 1 324 ? 20.672 -22.453 22.5 1 53.31 324 ARG A O 1
ATOM 2473 N N . ASP A 1 325 ? 22.562 -21.453 22.125 1 76 325 ASP A N 1
ATOM 2474 C CA . ASP A 1 325 ? 22.234 -20.234 21.406 1 76 325 ASP A CA 1
ATOM 2475 C C . ASP A 1 325 ? 21.5 -20.547 20.109 1 76 325 ASP A C 1
ATOM 2477 O O . ASP A 1 325 ? 22.141 -20.719 19.062 1 76 325 ASP A O 1
ATOM 2481 N N . LEU A 1 326 ? 20.328 -21.234 20.172 1 89.44 326 LEU A N 1
ATOM 2482 C CA . LEU A 1 326 ? 19.562 -21.516 18.969 1 89.44 326 LEU A CA 1
ATOM 2483 C C . LEU A 1 326 ? 18.984 -20.219 18.391 1 89.44 326 LEU A C 1
ATOM 2485 O O . LEU A 1 326 ? 18.562 -19.344 19.141 1 89.44 326 LEU A O 1
ATOM 2489 N N . VAL A 1 327 ? 19.047 -20.156 17.047 1 92.38 327 VAL A N 1
ATOM 2490 C CA . VAL A 1 327 ? 18.453 -19.047 16.312 1 92.38 327 VAL A CA 1
ATOM 2491 C C . VAL A 1 327 ? 17.359 -19.578 15.383 1 92.38 327 VAL A C 1
ATOM 2493 O O . VAL A 1 327 ? 17.578 -20.531 14.625 1 92.38 327 VAL A O 1
ATOM 2496 N N . THR A 1 328 ? 16.219 -19.062 15.531 1 94.94 328 THR A N 1
ATOM 2497 C CA . THR A 1 328 ? 15.102 -19.453 14.672 1 94.94 328 THR A CA 1
ATOM 2498 C C . THR A 1 328 ? 14.867 -18.406 13.586 1 94.94 328 THR A C 1
ATOM 2500 O O . THR A 1 328 ? 14.688 -17.219 13.883 1 94.94 328 THR A O 1
ATOM 2503 N N . THR A 1 329 ? 14.859 -18.812 12.312 1 96.25 329 THR A N 1
ATOM 2504 C CA . THR A 1 329 ? 14.477 -17.984 11.188 1 96.25 329 THR A CA 1
ATOM 2505 C C . THR A 1 329 ? 13.078 -18.344 10.68 1 96.25 329 THR A C 1
ATOM 2507 O O . THR A 1 329 ? 12.836 -19.5 10.312 1 96.25 329 THR A O 1
ATOM 2510 N N . ARG A 1 330 ? 12.188 -17.438 10.68 1 97.62 330 ARG A N 1
ATOM 2511 C CA . ARG A 1 330 ? 10.844 -17.625 10.148 1 97.62 330 ARG A CA 1
ATOM 2512 C C . ARG A 1 330 ? 10.633 -16.812 8.875 1 97.62 330 ARG A C 1
ATOM 2514 O O . ARG A 1 330 ? 11.125 -15.688 8.758 1 97.62 330 ARG A O 1
ATOM 2521 N N . SER A 1 331 ? 10 -17.391 7.922 1 98.12 331 SER A N 1
ATOM 2522 C CA . SER A 1 331 ? 9.609 -16.688 6.703 1 98.12 331 SER A CA 1
ATOM 2523 C C . SER A 1 331 ? 8.148 -16.953 6.355 1 98.12 331 SER A C 1
ATOM 2525 O O . SER A 1 331 ? 7.633 -18.047 6.605 1 98.12 331 SER A O 1
ATOM 2527 N N . ILE A 1 332 ? 7.52 -15.977 5.816 1 98.81 332 ILE A N 1
ATOM 2528 C CA . ILE A 1 332 ? 6.121 -16.094 5.414 1 98.81 332 ILE A CA 1
ATOM 2529 C C . ILE A 1 332 ? 5.906 -15.383 4.082 1 98.81 332 ILE A C 1
ATOM 2531 O O . ILE A 1 332 ? 6.523 -14.352 3.82 1 98.81 332 ILE A O 1
ATOM 2535 N N . ALA A 1 333 ? 5.129 -15.898 3.236 1 98.94 333 ALA A N 1
ATOM 2536 C CA . ALA A 1 333 ? 4.598 -15.234 2.049 1 98.94 333 ALA A CA 1
ATOM 2537 C C . ALA A 1 333 ? 3.1 -15.477 1.907 1 98.94 333 ALA A C 1
ATOM 2539 O O . ALA A 1 333 ? 2.615 -16.578 2.172 1 98.94 333 ALA A O 1
ATOM 2540 N N . VAL A 1 334 ? 2.381 -14.469 1.524 1 98.94 334 VAL A N 1
ATOM 2541 C CA . VAL A 1 334 ? 0.94 -14.625 1.358 1 98.94 334 VAL A CA 1
ATOM 2542 C C . VAL A 1 334 ? 0.486 -13.898 0.093 1 98.94 334 VAL A C 1
ATOM 2544 O O . VAL A 1 334 ? 1.073 -12.891 -0.296 1 98.94 334 VAL A O 1
ATOM 2547 N N . SER A 1 335 ? -0.531 -14.375 -0.554 1 98.94 335 SER A N 1
ATOM 2548 C CA . SER A 1 335 ? -1.245 -13.805 -1.691 1 98.94 335 SER A CA 1
ATOM 2549 C C . SER A 1 335 ? -2.75 -13.781 -1.444 1 98.94 335 SER A C 1
ATOM 2551 O O . SER A 1 335 ? -3.352 -14.812 -1.142 1 98.94 335 SER A O 1
ATOM 2553 N N . GLY A 1 336 ? -3.305 -12.609 -1.614 1 98.44 336 GLY A N 1
ATOM 2554 C CA . GLY A 1 336 ? -4.711 -12.438 -1.274 1 98.44 336 GLY A CA 1
ATOM 2555 C C . GLY A 1 336 ? -5.602 -12.273 -2.49 1 98.44 336 GLY A C 1
ATOM 2556 O O . GLY A 1 336 ? -5.121 -11.992 -3.588 1 98.44 336 GLY A O 1
ATOM 2557 N N . THR A 1 337 ? -6.926 -12.477 -2.35 1 97.81 337 THR A N 1
ATOM 2558 C CA . THR A 1 337 ? -7.965 -12.297 -3.359 1 97.81 337 THR A CA 1
ATOM 2559 C C . THR A 1 337 ? -9.297 -11.93 -2.707 1 97.81 337 THR A C 1
ATOM 2561 O O . THR A 1 337 ? -9.625 -12.445 -1.635 1 97.81 337 THR A O 1
ATOM 2564 N N . GLY A 1 338 ? -9.992 -10.992 -3.256 1 96.38 338 GLY A N 1
ATOM 2565 C CA . GLY A 1 338 ? -11.258 -10.516 -2.723 1 96.38 338 GLY A CA 1
ATOM 2566 C C . GLY A 1 338 ? -11.508 -9.047 -3.016 1 96.38 338 GLY A C 1
ATOM 2567 O O . GLY A 1 338 ? -11.148 -8.555 -4.082 1 96.38 338 GLY A O 1
ATOM 2568 N N . ASN A 1 339 ? -12.289 -8.406 -2.129 1 96 339 ASN A N 1
ATOM 2569 C CA . ASN A 1 339 ? -12.516 -6.969 -2.248 1 96 339 ASN A CA 1
ATOM 2570 C C . ASN A 1 339 ? -11.227 -6.18 -2.045 1 96 339 ASN A C 1
ATOM 2572 O O . ASN A 1 339 ? -10.836 -5.898 -0.911 1 96 339 ASN A O 1
ATOM 2576 N N . GLY A 1 340 ? -10.633 -5.754 -3.129 1 97.12 340 GLY A N 1
ATOM 2577 C CA . GLY A 1 340 ? -9.32 -5.125 -3.105 1 97.12 340 GLY A CA 1
ATOM 2578 C C . GLY A 1 340 ? -9.281 -3.863 -2.266 1 97.12 340 GLY A C 1
ATOM 2579 O O . GLY A 1 340 ? -8.25 -3.537 -1.675 1 97.12 340 GLY A O 1
ATOM 2580 N N . ASP A 1 341 ? -10.383 -3.178 -2.223 1 97.81 341 ASP A N 1
ATOM 2581 C CA . ASP A 1 341 ? -10.422 -1.946 -1.438 1 97.81 341 ASP A CA 1
ATOM 2582 C C . ASP A 1 341 ? -10.344 -2.246 0.057 1 97.81 341 ASP A C 1
ATOM 2584 O O . ASP A 1 341 ? -9.688 -1.521 0.81 1 97.81 341 ASP A O 1
ATOM 2588 N N . SER A 1 342 ? -10.992 -3.303 0.499 1 97.94 342 SER A N 1
ATOM 2589 C CA . SER A 1 342 ? -10.859 -3.73 1.888 1 97.94 342 SER A CA 1
ATOM 2590 C C . SER A 1 342 ? -9.43 -4.16 2.197 1 97.94 342 SER A C 1
ATOM 2592 O O . SER A 1 342 ? -8.914 -3.885 3.283 1 97.94 342 SER A O 1
ATOM 2594 N N . PHE A 1 343 ? -8.828 -4.898 1.26 1 98.5 343 PHE A N 1
ATOM 2595 C CA . PHE A 1 343 ? -7.438 -5.289 1.42 1 98.5 343 PHE A CA 1
ATOM 2596 C C . PHE A 1 343 ? -6.543 -4.062 1.578 1 98.5 343 PHE A C 1
ATOM 2598 O O . PHE A 1 343 ? -5.609 -4.066 2.383 1 98.5 343 PHE A O 1
ATOM 2605 N N . LEU A 1 344 ? -6.812 -3.008 0.793 1 98.75 344 LEU A N 1
ATOM 2606 C C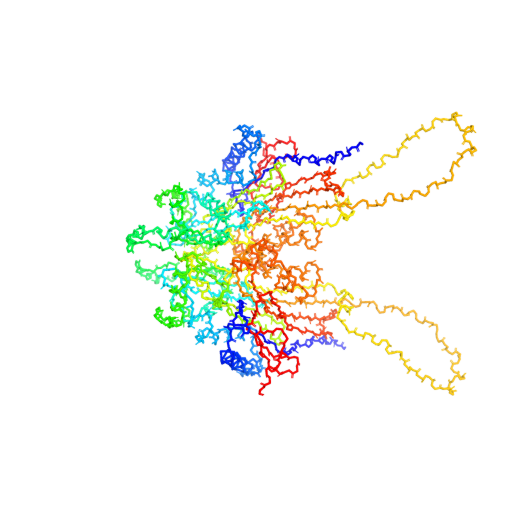A . LEU A 1 344 ? -6.051 -1.768 0.885 1 98.75 344 LEU A CA 1
ATOM 2607 C C . LEU A 1 344 ? -6.238 -1.115 2.25 1 98.75 344 LEU A C 1
ATOM 2609 O O . LEU A 1 344 ? -5.262 -0.875 2.967 1 98.75 344 LEU A O 1
ATOM 2613 N N . ARG A 1 345 ? -7.426 -0.92 2.668 1 98.38 345 ARG A N 1
ATOM 2614 C CA . ARG A 1 345 ? -7.742 -0.125 3.85 1 98.38 345 ARG A CA 1
ATOM 2615 C C . ARG A 1 345 ? -7.246 -0.81 5.117 1 98.38 345 ARG A C 1
ATOM 2617 O O . ARG A 1 345 ? -7.051 -0.158 6.145 1 98.38 345 ARG A O 1
ATOM 2624 N N . THR A 1 346 ? -7 -2.145 5.027 1 98.62 346 THR A N 1
ATOM 2625 C CA . THR A 1 346 ? -6.543 -2.895 6.191 1 98.62 346 THR A CA 1
ATOM 2626 C C . THR A 1 346 ? -5.086 -3.311 6.027 1 98.62 346 THR A C 1
ATOM 2628 O O . THR A 1 346 ? -4.535 -4.016 6.879 1 98.62 346 THR A O 1
ATOM 2631 N N . ALA A 1 347 ? -4.441 -2.863 4.887 1 98.75 347 ALA A N 1
ATOM 2632 C CA . ALA A 1 347 ? -3.111 -3.389 4.594 1 98.75 347 ALA A CA 1
ATOM 2633 C C . ALA A 1 347 ? -3.023 -4.875 4.934 1 98.75 347 ALA A C 1
ATOM 2635 O O . ALA A 1 347 ? -2.123 -5.301 5.66 1 98.75 347 ALA A O 1
ATOM 2636 N N . ALA A 1 348 ? -3.83 -5.648 4.34 1 98.88 348 ALA A N 1
ATOM 2637 C CA . ALA A 1 348 ? -4.211 -6.969 4.84 1 98.88 348 ALA A CA 1
ATOM 2638 C C . ALA A 1 348 ? -3.004 -7.902 4.891 1 98.88 348 ALA A C 1
ATOM 2640 O O . ALA A 1 348 ? -2.748 -8.539 5.918 1 98.88 348 ALA A O 1
ATOM 2641 N N . SER A 1 349 ? -2.244 -7.992 3.85 1 98.94 349 SER A N 1
ATOM 2642 C CA . SER A 1 349 ? -1.155 -8.961 3.793 1 98.94 349 SER A CA 1
ATOM 2643 C C . SER A 1 349 ? -0.026 -8.578 4.742 1 98.94 349 SER A C 1
ATOM 2645 O O . SER A 1 349 ? 0.56 -9.445 5.398 1 98.94 349 SER A O 1
ATOM 2647 N N . ARG A 1 350 ? 0.312 -7.273 4.785 1 98.88 350 ARG A N 1
ATOM 2648 C CA . ARG A 1 350 ? 1.307 -6.828 5.758 1 98.88 350 ARG A CA 1
ATOM 2649 C C . ARG A 1 350 ? 0.836 -7.098 7.184 1 98.88 350 ARG A C 1
ATOM 2651 O O . ARG A 1 350 ? 1.643 -7.422 8.062 1 98.88 350 ARG A O 1
ATOM 2658 N N . THR A 1 351 ? -0.431 -6.914 7.41 1 98.88 351 THR A N 1
ATOM 2659 C CA . THR A 1 351 ? -0.989 -7.176 8.734 1 98.88 351 THR A CA 1
ATOM 2660 C C . THR A 1 351 ? -0.802 -8.641 9.125 1 98.88 351 THR A C 1
ATOM 2662 O O . THR A 1 351 ? -0.465 -8.945 10.266 1 98.88 351 THR A O 1
ATOM 2665 N N . VAL A 1 352 ? -0.976 -9.562 8.188 1 98.94 352 VAL A N 1
ATOM 2666 C CA . VAL A 1 352 ? -0.702 -10.969 8.461 1 98.94 352 VAL A CA 1
ATOM 2667 C C . VAL A 1 352 ? 0.75 -11.141 8.898 1 98.94 352 VAL A C 1
ATOM 2669 O O . VAL A 1 352 ? 1.021 -11.75 9.938 1 98.94 352 VAL A O 1
ATOM 2672 N N . GLY A 1 353 ? 1.642 -10.578 8.102 1 98.75 353 GLY A N 1
ATOM 2673 C CA . GLY A 1 353 ? 3.051 -10.656 8.453 1 98.75 353 GLY A CA 1
ATOM 2674 C C . GLY A 1 353 ? 3.359 -10.039 9.812 1 98.75 353 GLY A C 1
ATOM 2675 O O . GLY A 1 353 ? 4.176 -10.578 10.562 1 98.75 353 GLY A O 1
ATOM 2676 N N . SER A 1 354 ? 2.697 -8.969 10.148 1 98.56 354 SER A N 1
ATOM 2677 C CA . SER A 1 354 ? 2.947 -8.242 11.391 1 98.56 354 SER A CA 1
ATOM 2678 C C . SER A 1 354 ? 2.471 -9.039 12.602 1 98.56 354 SER A C 1
ATOM 2680 O O . SER A 1 354 ? 3.139 -9.07 13.633 1 98.56 354 SER A O 1
ATOM 2682 N N . ILE A 1 355 ? 1.307 -9.625 12.477 1 98.5 355 ILE A N 1
ATOM 2683 C CA . ILE A 1 355 ? 0.78 -10.438 13.57 1 98.5 355 ILE A CA 1
ATOM 2684 C C . ILE A 1 355 ? 1.709 -11.625 13.828 1 98.5 355 ILE A C 1
ATOM 2686 O O . ILE A 1 355 ? 2.016 -11.945 14.977 1 98.5 355 ILE A O 1
ATOM 2690 N N . ALA A 1 356 ? 2.172 -12.219 12.781 1 98.06 356 ALA A N 1
ATOM 2691 C CA . ALA A 1 356 ? 3.096 -13.344 12.922 1 98.06 356 ALA A CA 1
ATOM 2692 C C . ALA A 1 356 ? 4.414 -12.898 13.547 1 98.06 356 ALA A C 1
ATOM 2694 O O . ALA A 1 356 ? 4.93 -13.539 14.461 1 98.06 356 ALA A O 1
ATOM 2695 N N . ASN A 1 357 ? 4.961 -11.812 13.117 1 97.5 357 ASN A N 1
ATOM 2696 C CA . ASN A 1 357 ? 6.277 -11.328 13.523 1 97.5 357 ASN A CA 1
ATOM 2697 C C . ASN A 1 357 ? 6.227 -10.656 14.891 1 97.5 357 ASN A C 1
ATOM 2699 O O . ASN A 1 357 ? 6.934 -11.062 15.812 1 97.5 357 ASN A O 1
ATOM 2703 N N . PHE A 1 358 ? 5.316 -9.703 15.055 1 96.56 358 PHE A N 1
ATOM 2704 C CA . PHE A 1 358 ? 5.383 -8.844 16.234 1 96.56 358 PHE A CA 1
ATOM 2705 C C . PHE A 1 358 ? 4.566 -9.43 17.375 1 96.56 358 PHE A C 1
ATOM 2707 O O . PHE A 1 358 ? 4.906 -9.242 18.547 1 96.56 358 PHE A O 1
ATOM 2714 N N . ALA A 1 359 ? 3.492 -10.117 17.094 1 94.5 359 ALA A N 1
ATOM 2715 C CA . ALA A 1 359 ? 2.689 -10.727 18.141 1 94.5 359 ALA A CA 1
ATOM 2716 C C . ALA A 1 359 ? 3.162 -12.148 18.438 1 94.5 359 ALA A C 1
ATOM 2718 O O . ALA A 1 359 ? 2.77 -12.742 19.438 1 94.5 359 ALA A O 1
ATOM 2719 N N . GLY A 1 360 ? 3.936 -12.742 17.531 1 92.88 360 GLY A N 1
ATOM 2720 C CA . GLY A 1 360 ? 4.516 -14.055 17.75 1 92.88 360 GLY A CA 1
ATOM 2721 C C . GLY A 1 360 ? 3.541 -15.188 17.484 1 92.88 360 GLY A C 1
ATOM 2722 O O . GLY A 1 360 ? 3.74 -16.312 17.969 1 92.88 360 GLY A O 1
ATOM 2723 N N . HIS A 1 361 ? 2.494 -14.922 16.781 1 94.38 361 HIS A N 1
ATOM 2724 C CA . HIS A 1 361 ? 1.531 -15.961 16.422 1 94.38 361 HIS A CA 1
ATOM 2725 C C . HIS A 1 361 ? 2.062 -16.859 15.312 1 94.38 361 HIS A C 1
ATOM 2727 O O . HIS A 1 361 ? 2.959 -16.453 14.562 1 94.38 361 HIS A O 1
ATOM 2733 N N . SER A 1 362 ? 1.481 -18.078 15.281 1 96.44 362 SER A N 1
ATOM 2734 C CA . SER A 1 362 ? 1.722 -18.859 14.07 1 96.44 362 SER A CA 1
ATOM 2735 C C . SER A 1 362 ? 1.185 -18.141 12.836 1 96.44 362 SER A C 1
ATOM 2737 O O . SER A 1 362 ? 0.22 -17.375 12.922 1 96.44 362 SER A O 1
ATOM 2739 N N . SER A 1 363 ? 1.843 -18.375 11.719 1 97.94 363 SER A N 1
ATOM 2740 C CA . SER A 1 363 ? 1.394 -17.703 10.5 1 97.94 363 SER A CA 1
ATOM 2741 C C . SER A 1 363 ? -0.015 -18.141 10.117 1 97.94 363 SER A C 1
ATOM 2743 O O . SER A 1 363 ? -0.782 -17.359 9.547 1 97.94 363 SER A O 1
ATOM 2745 N N . ALA A 1 364 ? -0.368 -19.391 10.406 1 98.38 364 ALA A N 1
ATOM 2746 C CA . ALA A 1 364 ? -1.727 -19.859 10.156 1 98.38 364 ALA A CA 1
ATOM 2747 C C . ALA A 1 364 ? -2.746 -19.062 10.961 1 98.38 364 ALA A C 1
ATOM 2749 O O . ALA A 1 364 ? -3.779 -18.656 10.422 1 98.38 364 ALA A O 1
ATOM 2750 N N . ALA A 1 365 ? -2.436 -18.891 12.219 1 98.62 365 ALA A N 1
ATOM 2751 C CA . ALA A 1 365 ? -3.324 -18.109 13.07 1 98.62 365 ALA A CA 1
ATOM 2752 C C . ALA A 1 365 ? -3.393 -16.656 12.609 1 98.62 365 ALA A C 1
ATOM 2754 O O . ALA A 1 365 ? -4.461 -16.047 12.625 1 98.62 365 ALA A O 1
ATOM 2755 N N . ALA A 1 366 ? -2.25 -16.109 12.258 1 98.81 366 ALA A N 1
ATOM 2756 C CA . ALA A 1 366 ? -2.191 -14.742 11.773 1 98.81 366 ALA A CA 1
ATOM 2757 C C . ALA A 1 366 ? -3.033 -14.562 10.516 1 98.81 366 ALA A C 1
ATOM 2759 O O . ALA A 1 366 ? -3.809 -13.609 10.406 1 98.81 366 ALA A O 1
ATOM 2760 N N . LEU A 1 367 ? -2.881 -15.484 9.594 1 98.88 367 LEU A N 1
ATOM 2761 C CA . LEU A 1 367 ? -3.621 -15.43 8.336 1 98.88 367 LEU A CA 1
ATOM 2762 C C . LEU A 1 367 ? -5.125 -15.523 8.586 1 98.88 367 LEU A C 1
ATOM 2764 O O . LEU A 1 367 ? -5.902 -14.773 8 1 98.88 367 LEU A O 1
ATOM 2768 N N . SER A 1 368 ? -5.551 -16.391 9.461 1 98.81 368 SER A N 1
ATOM 2769 C CA . SER A 1 368 ? -6.969 -16.547 9.773 1 98.81 368 SER A CA 1
ATOM 2770 C C . SER A 1 368 ? -7.52 -15.312 10.484 1 98.81 368 SER A C 1
ATOM 2772 O O . SER A 1 368 ? -8.672 -14.938 10.266 1 98.81 368 SER A O 1
ATOM 2774 N N . LYS A 1 369 ? -6.754 -14.742 11.266 1 98.81 369 LYS A N 1
ATOM 2775 C CA . LYS A 1 369 ? -7.172 -13.539 11.984 1 98.81 369 LYS A CA 1
ATOM 2776 C C . LYS A 1 369 ? -7.465 -12.391 11.016 1 98.81 369 LYS A C 1
ATOM 2778 O O . LYS A 1 369 ? -8.195 -11.461 11.352 1 98.81 369 LYS A O 1
ATOM 2783 N N . VAL A 1 370 ? -6.891 -12.438 9.891 1 98.88 370 VAL A N 1
ATOM 2784 C CA . VAL A 1 370 ? -7.082 -11.359 8.93 1 98.88 370 VAL A CA 1
ATOM 2785 C C . VAL A 1 370 ? -8.109 -11.781 7.883 1 98.88 370 VAL A C 1
ATOM 2787 O O . VAL A 1 370 ? -9.117 -11.102 7.684 1 98.88 370 VAL A O 1
ATOM 2790 N N . ALA A 1 371 ? -7.98 -12.969 7.316 1 98.81 371 ALA A N 1
ATOM 2791 C CA . ALA A 1 371 ? -8.734 -13.32 6.113 1 98.81 371 ALA A CA 1
ATOM 2792 C C . ALA A 1 371 ? -9.828 -14.328 6.43 1 98.81 371 ALA A C 1
ATOM 2794 O O . ALA A 1 371 ? -10.688 -14.609 5.586 1 98.81 371 ALA A O 1
ATOM 2795 N N . GLY A 1 372 ? -9.805 -14.914 7.586 1 98.56 372 GLY A N 1
ATOM 2796 C CA . GLY A 1 372 ? -10.797 -15.914 7.953 1 98.56 372 GLY A CA 1
ATOM 2797 C C . GLY A 1 372 ? -12.117 -15.312 8.398 1 98.56 372 GLY A C 1
ATOM 2798 O O . GLY A 1 372 ? -12.273 -14.086 8.406 1 98.56 372 GLY A O 1
ATOM 2799 N N . ARG A 1 373 ? -13.062 -16.219 8.719 1 97.88 373 ARG A N 1
ATOM 2800 C CA . ARG A 1 373 ? -14.359 -15.773 9.227 1 97.88 373 ARG A CA 1
ATOM 2801 C C . ARG A 1 373 ? -14.203 -14.984 10.516 1 97.88 373 ARG A C 1
ATOM 2803 O O . ARG A 1 373 ? -13.477 -15.398 11.422 1 97.88 373 ARG A O 1
ATOM 2810 N N . GLY A 1 374 ? -14.852 -13.859 10.508 1 98.25 374 GLY A N 1
ATOM 2811 C CA . GLY A 1 374 ? -14.75 -13 11.672 1 98.25 374 GLY A CA 1
ATOM 2812 C C . GLY A 1 374 ? -13.445 -12.219 11.719 1 98.25 374 GLY A C 1
ATOM 2813 O O . GLY A 1 374 ? -13.195 -11.477 12.672 1 98.25 374 GLY A O 1
ATOM 2814 N N . GLY A 1 375 ? -12.609 -12.352 10.75 1 98.69 375 GLY A N 1
ATOM 2815 C CA . GLY A 1 375 ? -11.312 -11.703 10.727 1 98.69 375 GLY A CA 1
ATOM 2816 C C . GLY A 1 375 ? -11.391 -10.211 10.445 1 98.69 375 GLY A C 1
ATOM 2817 O O . GLY A 1 375 ? -12.477 -9.656 10.32 1 98.69 375 GLY A O 1
ATOM 2818 N N . ILE A 1 376 ? -10.242 -9.633 10.352 1 98.69 376 ILE A N 1
ATOM 2819 C CA . ILE A 1 376 ? -10.086 -8.188 10.211 1 98.69 376 ILE A CA 1
ATOM 2820 C C . ILE A 1 376 ? -10.758 -7.715 8.93 1 98.69 376 ILE A C 1
ATOM 2822 O O . ILE A 1 376 ? -11.438 -6.68 8.914 1 98.69 376 ILE A O 1
ATOM 2826 N N . LEU A 1 377 ? -10.586 -8.445 7.812 1 98.69 377 LEU A N 1
ATOM 2827 C CA . LEU A 1 377 ? -11.234 -8.07 6.562 1 98.69 377 LEU A CA 1
ATOM 2828 C C . LEU A 1 377 ? -12.75 -8.008 6.73 1 98.69 377 LEU A C 1
ATOM 2830 O O . LEU A 1 377 ? -13.383 -7.008 6.383 1 98.69 377 LEU A O 1
ATOM 2834 N N . GLU A 1 378 ? -13.32 -9.039 7.277 1 98.44 378 GLU A N 1
ATOM 2835 C CA . GLU A 1 378 ? -14.766 -9.094 7.496 1 98.44 378 GLU A CA 1
ATOM 2836 C C . GLU A 1 378 ? -15.234 -7.949 8.383 1 98.44 378 GLU A C 1
ATOM 2838 O O . GLU A 1 378 ? -16.203 -7.27 8.07 1 98.44 378 GLU A O 1
ATOM 2843 N N . ARG A 1 379 ? -14.547 -7.73 9.438 1 97.94 379 ARG A N 1
ATOM 2844 C CA . ARG A 1 379 ? -14.938 -6.715 10.414 1 97.94 379 ARG A CA 1
ATOM 2845 C C . ARG A 1 379 ? -14.859 -5.316 9.805 1 97.94 379 ARG A C 1
ATOM 2847 O O . ARG A 1 379 ? -15.617 -4.422 10.195 1 97.94 379 ARG A O 1
ATOM 2854 N N . SER A 1 380 ? -13.992 -5.098 8.891 1 97.38 380 SER A N 1
ATOM 2855 C CA . SER A 1 380 ? -13.82 -3.787 8.281 1 97.38 380 SER A CA 1
ATOM 2856 C C . SER A 1 380 ? -15.07 -3.367 7.512 1 97.38 380 SER A C 1
ATOM 2858 O O . SER A 1 380 ? -15.273 -2.18 7.25 1 97.38 380 SER A O 1
ATOM 2860 N N . ALA A 1 381 ? -15.914 -4.289 7.148 1 96.69 381 ALA A N 1
ATOM 2861 C CA . ALA A 1 381 ? -17.125 -3.994 6.391 1 96.69 381 ALA A CA 1
ATOM 2862 C C . ALA A 1 381 ? -18.219 -3.41 7.297 1 96.69 381 ALA A C 1
ATOM 2864 O O . ALA A 1 381 ? -19.109 -2.705 6.828 1 96.69 381 ALA A O 1
ATOM 2865 N N . GLY A 1 382 ? -18.156 -3.723 8.602 1 95.31 382 GLY A N 1
ATOM 2866 C CA . GLY A 1 382 ? -19.219 -3.297 9.508 1 95.31 382 GLY A CA 1
ATOM 2867 C C . GLY A 1 382 ? -20.594 -3.809 9.109 1 95.31 382 GLY A C 1
ATOM 2868 O O . GLY A 1 382 ? -20.766 -5 8.852 1 95.31 382 GLY A O 1
ATOM 2869 N N . ASP A 1 383 ? -21.562 -2.855 9.031 1 94.06 383 ASP A N 1
ATOM 2870 C CA . ASP A 1 383 ? -22.938 -3.211 8.742 1 94.06 383 ASP A CA 1
ATOM 2871 C C . ASP A 1 383 ? -23.125 -3.533 7.266 1 94.06 383 ASP A C 1
ATOM 2873 O O . ASP A 1 383 ? -24.188 -4.012 6.859 1 94.06 383 ASP A O 1
ATOM 2877 N N . ARG A 1 384 ? -22.109 -3.361 6.562 1 93.81 384 ARG A N 1
ATOM 2878 C CA . ARG A 1 384 ? -22.188 -3.578 5.121 1 93.81 384 ARG A CA 1
ATOM 2879 C C . ARG A 1 384 ? -21.812 -5.012 4.762 1 93.81 384 ARG A C 1
ATOM 2881 O O . ARG A 1 384 ? -21.969 -5.43 3.615 1 93.81 384 ARG A O 1
ATOM 2888 N N . TRP A 1 385 ? -21.344 -5.789 5.738 1 94.94 385 TRP A N 1
ATOM 2889 C CA . TRP A 1 385 ? -21 -7.188 5.512 1 94.94 385 TRP A CA 1
ATOM 2890 C C . TRP A 1 385 ? -22.188 -7.969 4.977 1 94.94 385 TRP A C 1
ATOM 2892 O O . TRP A 1 385 ? -23.297 -7.875 5.52 1 94.94 385 TRP A O 1
ATOM 2902 N N . GLY A 1 386 ? -21.922 -8.695 3.895 1 89.38 386 GLY A N 1
ATOM 2903 C CA . GLY A 1 386 ? -22.969 -9.516 3.305 1 89.38 386 GLY A CA 1
ATOM 2904 C C . GLY A 1 386 ? -23.906 -8.727 2.408 1 89.38 386 GLY A C 1
ATOM 2905 O O . GLY A 1 386 ? -24.844 -9.297 1.824 1 89.38 386 GLY A O 1
ATOM 2906 N N . ARG A 1 387 ? -23.578 -7.387 2.223 1 88.5 387 ARG A N 1
ATOM 2907 C CA . ARG A 1 387 ? -24.531 -6.562 1.487 1 88.5 387 ARG A CA 1
ATOM 2908 C C . ARG A 1 387 ? -23.859 -5.895 0.288 1 88.5 387 ARG A C 1
ATOM 2910 O O . ARG A 1 387 ? -24.516 -5.621 -0.719 1 88.5 387 ARG A O 1
ATOM 2917 N N . THR A 1 388 ? -22.578 -5.648 0.37 1 89.06 388 THR A N 1
ATOM 2918 C CA . THR A 1 388 ? -21.938 -4.855 -0.667 1 89.06 388 THR A CA 1
ATOM 2919 C C . THR A 1 388 ? -20.672 -5.551 -1.17 1 89.06 388 THR A C 1
ATOM 2921 O O . THR A 1 388 ? -19.969 -5.027 -2.037 1 89.06 388 THR A O 1
ATOM 2924 N N . GLY A 1 389 ? -20.328 -6.723 -0.575 1 90.88 389 GLY A N 1
ATOM 2925 C CA . GLY A 1 389 ? -19.109 -7.422 -0.93 1 90.88 389 GLY A CA 1
ATOM 2926 C C . GLY A 1 389 ? -17.891 -6.93 -0.157 1 90.88 389 GLY A C 1
ATOM 2927 O O . GLY A 1 389 ? -16.828 -7.539 -0.22 1 90.88 389 GLY A O 1
ATOM 2928 N N . GLU A 1 390 ? -18.047 -5.805 0.585 1 94.94 390 GLU A N 1
ATOM 2929 C CA . GLU A 1 390 ? -16.938 -5.273 1.382 1 94.94 390 GLU A CA 1
ATOM 2930 C C . GLU A 1 390 ? -16.453 -6.301 2.4 1 94.94 390 GLU A C 1
ATOM 2932 O O . GLU A 1 390 ? -17.266 -6.992 3.027 1 94.94 390 GLU A O 1
ATOM 2937 N N . GLY A 1 391 ? -15.141 -6.445 2.494 1 96.75 391 GLY A N 1
ATOM 2938 C CA . GLY A 1 391 ? -14.531 -7.32 3.486 1 96.75 391 GLY A CA 1
ATOM 2939 C C . GLY A 1 391 ? -14.352 -8.742 2.998 1 96.75 391 GLY A C 1
ATOM 2940 O O . GLY A 1 391 ? -13.617 -9.531 3.605 1 96.75 391 GLY A O 1
ATOM 2941 N N . GLU A 1 392 ? -14.961 -9.125 1.916 1 96.12 392 GLU A N 1
ATOM 2942 C CA . GLU A 1 392 ? -14.898 -10.492 1.41 1 96.12 392 GLU A CA 1
ATOM 2943 C C . GLU A 1 392 ? -13.516 -10.805 0.834 1 96.12 392 GLU A C 1
ATOM 2945 O O . GLU A 1 392 ? -12.93 -9.969 0.141 1 96.12 392 GLU A O 1
ATOM 2950 N N . GLY A 1 393 ? -13.008 -12.023 1.166 1 96.56 393 GLY A N 1
ATOM 2951 C CA . GLY A 1 393 ? -11.758 -12.43 0.541 1 96.56 393 GLY A CA 1
ATOM 2952 C C . GLY A 1 393 ? -11.133 -13.641 1.197 1 96.56 393 GLY A C 1
ATOM 2953 O O . GLY A 1 393 ? -11.766 -14.312 2.014 1 96.56 393 GLY A O 1
ATOM 2954 N N . GLY A 1 394 ? -10.016 -13.961 0.724 1 98.06 394 GLY A N 1
ATOM 2955 C CA . GLY A 1 394 ? -9.188 -15.055 1.206 1 98.06 394 GLY A CA 1
ATOM 2956 C C . GLY A 1 394 ? -7.719 -14.883 0.866 1 98.06 394 GLY A C 1
ATOM 2957 O O . GLY A 1 394 ? -7.352 -13.977 0.11 1 98.06 394 GLY A O 1
ATOM 2958 N N . MET A 1 395 ? -6.914 -15.742 1.526 1 98.81 395 MET A N 1
ATOM 2959 C CA . MET A 1 395 ? -5.473 -15.727 1.285 1 98.81 395 MET A CA 1
ATOM 2960 C C . MET A 1 395 ? -4.91 -17.141 1.256 1 98.81 395 MET A C 1
ATOM 2962 O O . MET A 1 395 ? -5.434 -18.031 1.922 1 98.81 395 MET A O 1
ATOM 2966 N N . ILE A 1 396 ? -3.936 -17.297 0.465 1 98.94 396 ILE A N 1
ATOM 2967 C CA . ILE A 1 396 ? -3.057 -18.453 0.542 1 98.94 396 ILE A CA 1
ATOM 2968 C C . ILE A 1 396 ? -1.666 -18.016 1.001 1 98.94 396 ILE A C 1
ATOM 2970 O O . ILE A 1 396 ? -1.315 -16.844 0.91 1 98.94 396 ILE A O 1
ATOM 2974 N N . GLY A 1 397 ? -0.921 -18.969 1.502 1 98.94 397 GLY A N 1
ATOM 2975 C CA . GLY A 1 397 ? 0.426 -18.641 1.936 1 98.94 397 GLY A CA 1
ATOM 2976 C C . GLY A 1 397 ? 1.258 -19.859 2.291 1 98.94 397 GLY A C 1
ATOM 2977 O O . GLY A 1 397 ? 0.798 -21 2.15 1 98.94 397 GLY A O 1
ATOM 2978 N N . ILE A 1 398 ? 2.529 -19.609 2.613 1 98.94 398 ILE A N 1
ATOM 2979 C CA . ILE A 1 398 ? 3.453 -20.625 3.119 1 98.94 398 ILE A CA 1
ATOM 2980 C C . ILE A 1 398 ? 4.297 -20.031 4.246 1 98.94 398 ILE A C 1
ATOM 2982 O O . ILE A 1 398 ? 4.777 -18.891 4.141 1 98.94 398 ILE A O 1
ATOM 2986 N N . GLU A 1 399 ? 4.418 -20.734 5.293 1 98.5 399 GLU A N 1
ATOM 2987 C CA . GLU A 1 399 ? 5.398 -20.438 6.336 1 98.5 399 GLU A CA 1
ATOM 2988 C C . GLU A 1 399 ? 6.555 -21.438 6.301 1 98.5 399 GLU A C 1
ATOM 2990 O O . GLU A 1 399 ? 6.344 -22.625 6.094 1 98.5 399 GLU A O 1
ATOM 2995 N N . CYS A 1 400 ? 7.727 -20.953 6.508 1 98.31 400 CYS A N 1
ATOM 2996 C CA . CYS A 1 400 ? 8.93 -21.766 6.664 1 98.31 400 CYS A CA 1
ATOM 2997 C C . CYS A 1 400 ? 9.68 -21.375 7.934 1 98.31 400 CYS A C 1
ATOM 2999 O O . CYS A 1 400 ? 9.883 -20.203 8.211 1 98.31 400 CYS A O 1
ATOM 3001 N N . VAL A 1 401 ? 10.078 -22.375 8.727 1 97.19 401 VAL A N 1
ATOM 3002 C CA . VAL A 1 401 ? 10.852 -22.188 9.953 1 97.19 401 VAL A CA 1
ATOM 3003 C C . VAL A 1 401 ? 12.133 -23 9.891 1 97.19 401 VAL A C 1
ATOM 3005 O O . VAL A 1 401 ? 12.094 -24.219 9.648 1 97.19 401 VAL A O 1
ATOM 3008 N N . VAL A 1 402 ? 13.219 -22.406 10.102 1 96.38 402 VAL A N 1
ATOM 3009 C CA . VAL A 1 402 ? 14.523 -23.047 10.164 1 96.38 402 VAL A CA 1
ATOM 3010 C C . VAL A 1 402 ? 15.195 -22.719 11.5 1 96.38 402 VAL A C 1
ATOM 3012 O O . VAL A 1 402 ? 15.398 -21.562 11.836 1 96.38 402 VAL A O 1
ATOM 3015 N N . VAL A 1 403 ? 15.57 -23.719 12.242 1 94.5 403 VAL A N 1
ATOM 3016 C CA . VAL A 1 403 ? 16.266 -23.562 13.516 1 94.5 403 VAL A CA 1
ATOM 3017 C C . VAL A 1 403 ? 17.734 -23.969 13.359 1 94.5 403 VAL A C 1
ATOM 3019 O O . VAL A 1 403 ? 18.031 -25.062 12.891 1 94.5 403 VAL A O 1
ATOM 3022 N N . ARG A 1 404 ? 18.594 -23.109 13.789 1 93.62 404 ARG A N 1
ATOM 3023 C CA . ARG A 1 404 ? 20.031 -23.359 13.711 1 93.62 404 ARG A CA 1
ATOM 3024 C C . ARG A 1 404 ? 20.688 -23.266 15.094 1 93.62 404 ARG A C 1
ATOM 3026 O O . ARG A 1 404 ? 20.219 -22.516 15.953 1 93.62 404 ARG A O 1
ATOM 3033 N N . ASP A 1 405 ? 21.766 -23.984 15.227 1 90.19 405 ASP A N 1
ATOM 3034 C CA . ASP A 1 405 ? 22.531 -23.891 16.469 1 90.19 405 ASP A CA 1
ATOM 3035 C C . ASP A 1 405 ? 23.609 -22.812 16.359 1 90.19 405 ASP A C 1
ATOM 3037 O O . ASP A 1 405 ? 23.688 -22.094 15.367 1 90.19 405 ASP A O 1
ATOM 3041 N N . GLY A 1 406 ? 24.344 -22.672 17.406 1 85.38 406 GLY A N 1
ATOM 3042 C CA . GLY A 1 406 ? 25.344 -21.625 17.484 1 85.38 406 GLY A CA 1
ATOM 3043 C C . GLY A 1 406 ? 26.422 -21.734 16.422 1 85.38 406 GLY A C 1
ATOM 3044 O O . GLY A 1 406 ? 27.094 -20.766 16.094 1 85.38 406 GLY A O 1
ATOM 3045 N N . GLN A 1 407 ? 26.547 -22.953 15.867 1 87.94 407 GLN A N 1
ATOM 3046 C CA . GLN A 1 407 ? 27.562 -23.188 14.836 1 87.94 407 GLN A CA 1
ATOM 3047 C C . GLN A 1 407 ? 26.984 -23.016 13.438 1 87.94 407 GLN A C 1
ATOM 3049 O O . GLN A 1 407 ? 27.688 -23.156 12.445 1 87.94 407 GLN A O 1
ATOM 3054 N N . GLY A 1 408 ? 25.641 -22.75 13.367 1 88.56 408 GLY A N 1
ATOM 3055 C CA . GLY A 1 408 ? 25 -22.516 12.086 1 88.56 408 GLY A CA 1
ATOM 3056 C C . GLY A 1 408 ? 24.406 -23.781 11.484 1 88.56 408 GLY A C 1
ATOM 3057 O O . GLY A 1 408 ? 23.875 -23.734 10.375 1 88.56 408 GLY A O 1
ATOM 3058 N N . ASN A 1 409 ? 24.453 -24.891 12.25 1 90.62 409 ASN A N 1
ATOM 3059 C CA . ASN A 1 409 ? 23.891 -26.141 11.742 1 90.62 409 ASN A CA 1
ATOM 3060 C C . ASN A 1 409 ? 22.375 -26.156 11.883 1 90.62 409 ASN A C 1
ATOM 3062 O O . ASN A 1 409 ? 21.828 -25.688 12.883 1 90.62 409 ASN A O 1
ATOM 3066 N N . VAL A 1 410 ? 21.781 -26.734 10.836 1 93.06 410 VAL A N 1
ATOM 3067 C CA . VAL A 1 410 ? 20.328 -26.844 10.883 1 93.06 410 VAL A CA 1
ATOM 3068 C C . VAL A 1 410 ? 19.938 -27.953 11.867 1 93.06 410 VAL A C 1
ATOM 3070 O O . VAL A 1 410 ? 20.375 -29.094 11.734 1 93.06 410 VAL A O 1
ATOM 3073 N N . VAL A 1 411 ? 19.094 -27.547 12.797 1 92.38 411 VAL A N 1
ATOM 3074 C CA . VAL A 1 411 ? 18.625 -28.469 13.828 1 92.38 411 VAL A CA 1
ATOM 3075 C C . VAL A 1 411 ? 17.219 -28.953 13.484 1 92.38 411 VAL A C 1
ATOM 3077 O O . VAL A 1 411 ? 16.875 -30.109 13.758 1 92.38 411 VAL A O 1
ATOM 3080 N N . GLU A 1 412 ? 16.469 -28.062 12.969 1 92.25 412 GLU A N 1
ATOM 3081 C CA . GLU A 1 412 ? 15.078 -28.359 12.656 1 92.25 412 GLU A CA 1
ATOM 3082 C C . GLU A 1 412 ? 14.57 -27.484 11.516 1 92.25 412 GLU A C 1
ATOM 3084 O O . GLU A 1 412 ? 14.969 -26.328 11.391 1 92.25 412 GLU A O 1
ATOM 3089 N N . THR A 1 413 ? 13.719 -28.141 10.648 1 95.25 413 THR A N 1
ATOM 3090 C CA . THR A 1 413 ? 13.008 -27.391 9.625 1 95.25 413 THR A CA 1
ATOM 3091 C C . THR A 1 413 ? 11.531 -27.766 9.602 1 95.25 413 THR A C 1
ATOM 3093 O O . THR A 1 413 ? 11.172 -28.906 9.875 1 95.25 413 THR A O 1
ATOM 3096 N N . ARG A 1 414 ? 10.703 -26.766 9.359 1 94.94 414 ARG A N 1
ATOM 3097 C CA . ARG A 1 414 ? 9.273 -26.984 9.188 1 94.94 414 ARG A CA 1
ATOM 3098 C C . ARG A 1 414 ? 8.695 -26.031 8.148 1 94.94 414 ARG A C 1
ATOM 3100 O O . ARG A 1 414 ? 9.172 -24.891 8.008 1 94.94 414 ARG A O 1
ATOM 3107 N N . SER A 1 415 ? 7.738 -26.531 7.387 1 97 415 SER A N 1
ATOM 3108 C CA . SER A 1 415 ? 6.977 -25.672 6.48 1 97 415 SER A CA 1
ATOM 3109 C C . SER A 1 415 ? 5.492 -26 6.52 1 97 415 SER A C 1
ATOM 3111 O O . SER A 1 415 ? 5.113 -27.141 6.805 1 97 415 SER A O 1
ATOM 3113 N N . GLU A 1 416 ? 4.688 -25.031 6.254 1 97.38 416 GLU A N 1
ATOM 3114 C CA . GLU A 1 416 ? 3.24 -25.203 6.32 1 97.38 416 GLU A CA 1
ATOM 3115 C C . GLU A 1 416 ? 2.539 -24.438 5.211 1 97.38 416 GLU A C 1
ATOM 3117 O O . GLU A 1 416 ? 2.875 -23.281 4.949 1 97.38 416 GLU A O 1
ATOM 3122 N N . ILE A 1 417 ? 1.615 -25.141 4.543 1 98.44 417 ILE A N 1
ATOM 3123 C CA . ILE A 1 417 ? 0.714 -24.469 3.615 1 98.44 417 ILE A CA 1
ATOM 3124 C C . ILE A 1 417 ? -0.373 -23.734 4.391 1 98.44 417 ILE A C 1
ATOM 3126 O O . ILE A 1 417 ? -1.003 -24.297 5.285 1 98.44 417 ILE A O 1
ATOM 3130 N N . LEU A 1 418 ? -0.518 -22.484 4.031 1 98.69 418 LEU A N 1
ATOM 3131 C CA . LEU A 1 418 ? -1.515 -21.656 4.691 1 98.69 418 LEU A CA 1
ATOM 3132 C C . LEU A 1 418 ? -2.664 -21.312 3.744 1 98.69 418 LEU A C 1
ATOM 3134 O O . LEU A 1 418 ? -2.439 -21.047 2.562 1 98.69 418 LEU A O 1
ATOM 3138 N N . GLN A 1 419 ? -3.941 -21.328 4.27 1 98.56 419 GLN A N 1
ATOM 3139 C CA . GLN A 1 419 ? -5.109 -20.906 3.506 1 98.56 419 GLN A CA 1
ATOM 3140 C C . GLN A 1 419 ? -6.301 -20.656 4.422 1 98.56 419 GLN A C 1
ATOM 3142 O O . GLN A 1 419 ? -6.477 -21.344 5.43 1 98.56 419 GLN A O 1
ATOM 3147 N N . ASP A 1 420 ? -6.977 -19.625 4.184 1 98.56 420 ASP A N 1
ATOM 3148 C CA . ASP A 1 420 ? -8.258 -19.328 4.82 1 98.56 420 ASP A CA 1
ATOM 3149 C C . ASP A 1 420 ? -9.031 -18.281 4.031 1 98.56 420 ASP A C 1
ATOM 3151 O O . ASP A 1 420 ? -8.461 -17.562 3.201 1 98.56 420 ASP A O 1
ATOM 3155 N N . TYR A 1 421 ? -10.336 -18.203 4.195 1 97.62 421 TYR A N 1
ATOM 3156 C CA . TYR A 1 421 ? -11.203 -17.25 3.527 1 97.62 421 TYR A CA 1
ATOM 3157 C C . TYR A 1 421 ? -12.492 -17.031 4.32 1 97.62 421 TYR A C 1
ATOM 3159 O O . TYR A 1 421 ? -12.859 -17.859 5.152 1 97.62 421 TYR A O 1
ATOM 3167 N N . ASN A 1 422 ? -13.164 -15.953 4.09 1 97.44 422 ASN A N 1
ATOM 3168 C CA . ASN A 1 422 ? -14.359 -15.656 4.871 1 97.44 422 ASN A CA 1
ATOM 3169 C C . ASN A 1 422 ? -15.609 -15.641 3.996 1 97.44 422 ASN A C 1
ATOM 3171 O O . ASN A 1 422 ? -16.734 -15.562 4.504 1 97.44 422 ASN A O 1
ATOM 3175 N N . CYS A 1 423 ? -15.438 -15.68 2.684 1 93.88 423 CYS A N 1
ATOM 3176 C CA . CYS A 1 423 ? -16.562 -15.562 1.765 1 93.88 423 CYS A CA 1
ATOM 3177 C C . CYS A 1 423 ? -17.016 -16.938 1.278 1 93.88 423 CYS A C 1
ATOM 3179 O O . CYS A 1 423 ? -16.688 -17.953 1.885 1 93.88 423 CYS A O 1
ATOM 3181 N N . GLY A 1 424 ? -17.859 -16.969 0.289 1 90.38 424 GLY A N 1
ATOM 3182 C CA . GLY A 1 424 ? -18.5 -18.203 -0.12 1 90.38 424 GLY A CA 1
ATOM 3183 C C . GLY A 1 424 ? -17.531 -19.297 -0.502 1 90.38 424 GLY A C 1
ATOM 3184 O O . GLY A 1 424 ? -17.766 -20.469 -0.217 1 90.38 424 GLY A O 1
ATOM 3185 N N . GLY A 1 425 ? -16.453 -18.969 -1.137 1 92.69 425 GLY A N 1
ATOM 3186 C CA . GLY A 1 425 ? -15.453 -19.938 -1.551 1 92.69 425 GLY A CA 1
ATOM 3187 C C . GLY A 1 425 ? -14.195 -19.297 -2.1 1 92.69 425 GLY A C 1
ATOM 3188 O O . GLY A 1 425 ? -14.148 -18.094 -2.314 1 92.69 425 GLY A O 1
ATOM 3189 N N . MET A 1 426 ? -13.219 -20.094 -2.279 1 95.19 426 MET A N 1
ATOM 3190 C CA . MET A 1 426 ? -11.938 -19.719 -2.879 1 95.19 426 MET A CA 1
ATOM 3191 C C . MET A 1 426 ? -11.352 -20.859 -3.688 1 95.19 426 MET A C 1
ATOM 3193 O O . MET A 1 426 ? -11.156 -21.969 -3.164 1 95.19 426 MET A O 1
ATOM 3197 N N . PHE A 1 427 ? -11.086 -20.594 -4.934 1 95.38 427 PHE A N 1
ATOM 3198 C CA . PHE A 1 427 ? -10.391 -21.594 -5.758 1 95.38 427 PHE A CA 1
ATOM 3199 C C . PHE A 1 427 ? -8.938 -21.734 -5.32 1 95.38 427 PHE A C 1
ATOM 3201 O O . PHE A 1 427 ? -8.164 -20.781 -5.379 1 95.38 427 PHE A O 1
ATOM 3208 N N . ARG A 1 428 ? -8.555 -22.938 -4.949 1 97.56 428 ARG A N 1
ATOM 3209 C CA . ARG A 1 428 ? -7.164 -23.125 -4.559 1 97.56 428 ARG A CA 1
ATOM 3210 C C . ARG A 1 428 ? -6.715 -24.547 -4.805 1 97.56 428 ARG A C 1
ATOM 3212 O O . ARG A 1 428 ? -7.535 -25.469 -4.836 1 97.56 428 ARG A O 1
ATOM 3219 N N . ALA A 1 429 ? -5.488 -24.734 -5.023 1 98.5 429 ALA A N 1
ATOM 3220 C CA . ALA A 1 429 ? -4.855 -26.031 -5.195 1 98.5 429 ALA A CA 1
ATOM 3221 C C . ALA A 1 429 ? -3.436 -26.047 -4.641 1 98.5 429 ALA A C 1
ATOM 3223 O O . ALA A 1 429 ? -2.738 -25.016 -4.695 1 98.5 429 ALA A O 1
ATOM 3224 N N . TRP A 1 430 ? -3.057 -27.156 -4.043 1 98.56 430 TRP A N 1
ATOM 3225 C CA . TRP A 1 430 ? -1.728 -27.25 -3.447 1 98.56 430 TRP A CA 1
ATOM 3226 C C . TRP A 1 430 ? -1.253 -28.703 -3.42 1 98.56 430 TRP A C 1
ATOM 3228 O O . TRP A 1 430 ? -2.021 -29.625 -3.717 1 98.56 430 TRP A O 1
ATOM 3238 N N . ILE A 1 431 ? 0.016 -28.875 -3.256 1 96 431 ILE A N 1
ATOM 3239 C CA . ILE A 1 431 ? 0.574 -30.188 -2.938 1 96 431 ILE A CA 1
ATOM 3240 C C . ILE A 1 431 ? 0.636 -30.375 -1.422 1 96 431 ILE A C 1
ATOM 3242 O O . ILE A 1 431 ? 1.343 -29.625 -0.731 1 96 431 ILE A O 1
ATOM 3246 N N . ASP A 1 432 ? 0.006 -31.359 -0.94 1 93.12 432 ASP A N 1
ATOM 3247 C CA . ASP A 1 432 ? -0.054 -31.516 0.51 1 93.12 432 ASP A CA 1
ATOM 3248 C C . ASP A 1 432 ? 1.225 -32.156 1.046 1 93.12 432 ASP A C 1
ATOM 3250 O O . ASP A 1 432 ? 2.191 -32.344 0.304 1 93.12 432 ASP A O 1
ATOM 3254 N N . ASP A 1 433 ? 1.291 -32.406 2.326 1 90.94 433 ASP A N 1
ATOM 3255 C CA . ASP A 1 433 ? 2.508 -32.844 3 1 90.94 433 ASP A CA 1
ATOM 3256 C C . ASP A 1 433 ? 2.902 -34.25 2.541 1 90.94 433 ASP A C 1
ATOM 3258 O O . ASP A 1 433 ? 4.059 -34.656 2.688 1 90.94 433 ASP A O 1
ATOM 3262 N N . ASN A 1 434 ? 1.95 -34.969 1.975 1 90.25 434 ASN A N 1
ATOM 3263 C CA . ASN A 1 434 ? 2.209 -36.312 1.498 1 90.25 434 ASN A CA 1
ATOM 3264 C C . ASN A 1 434 ? 2.533 -36.344 0.007 1 90.25 434 ASN A C 1
ATOM 3266 O O . ASN A 1 434 ? 2.621 -37.406 -0.601 1 90.25 434 ASN A O 1
ATOM 3270 N N . GLY A 1 435 ? 2.547 -35.156 -0.539 1 88 435 GLY A N 1
ATOM 3271 C CA . GLY A 1 435 ? 2.881 -35.062 -1.951 1 88 435 GLY A CA 1
ATOM 3272 C C . GLY A 1 435 ? 1.677 -35.219 -2.861 1 88 435 GLY A C 1
ATOM 3273 O O . GLY A 1 435 ? 1.826 -35.438 -4.066 1 88 435 GLY A O 1
ATOM 3274 N N . VAL A 1 436 ? 0.503 -35.188 -2.318 1 93.25 436 VAL A N 1
ATOM 3275 C CA . VAL A 1 436 ? -0.726 -35.375 -3.086 1 93.25 436 VAL A CA 1
ATOM 3276 C C . VAL A 1 436 ? -1.264 -34 -3.518 1 93.25 436 VAL A C 1
ATOM 3278 O O . VAL A 1 436 ? -1.347 -33.062 -2.707 1 93.25 436 VAL A O 1
ATOM 3281 N N . ALA A 1 437 ? -1.62 -33.938 -4.801 1 96.44 437 ALA A N 1
ATOM 3282 C CA . ALA A 1 437 ? -2.242 -32.719 -5.324 1 96.44 437 ALA A CA 1
ATOM 3283 C C . ALA A 1 437 ? -3.695 -32.625 -4.871 1 96.44 437 ALA A C 1
ATOM 3285 O O . ALA A 1 437 ? -4.461 -33.594 -4.98 1 96.44 437 ALA A O 1
ATOM 3286 N N . VAL A 1 438 ? -4.051 -31.469 -4.355 1 96.25 438 VAL A N 1
ATOM 3287 C CA . VAL A 1 438 ? -5.406 -31.234 -3.875 1 96.25 438 VAL A CA 1
ATOM 3288 C C . VAL A 1 438 ? -5.945 -29.938 -4.477 1 96.25 438 VAL A C 1
ATOM 3290 O O . VAL A 1 438 ? -5.211 -28.953 -4.605 1 96.25 438 VAL A O 1
ATOM 3293 N N . ALA A 1 439 ? -7.152 -29.906 -4.898 1 96.75 439 ALA A N 1
ATOM 3294 C CA . ALA A 1 439 ? -7.875 -28.703 -5.309 1 96.75 439 ALA A CA 1
ATOM 3295 C C . ALA A 1 439 ? -9.211 -28.594 -4.574 1 96.75 439 ALA A C 1
ATOM 3297 O O . ALA A 1 439 ? -9.93 -29.578 -4.426 1 96.75 439 ALA A O 1
ATOM 3298 N N . ARG A 1 440 ? -9.477 -27.359 -4.043 1 94.56 440 ARG A N 1
ATOM 3299 C CA . ARG A 1 440 ? -10.719 -27.141 -3.312 1 94.56 440 ARG A CA 1
ATOM 3300 C C . ARG A 1 440 ? -11.289 -25.75 -3.604 1 94.56 440 ARG A C 1
ATOM 3302 O O . ARG A 1 440 ? -10.539 -24.812 -3.889 1 94.56 440 ARG A O 1
ATOM 3309 N N . ILE A 1 441 ? -12.594 -25.703 -3.51 1 93.25 441 ILE A N 1
ATOM 3310 C CA . ILE A 1 441 ? -13.289 -24.422 -3.551 1 93.25 441 ILE A CA 1
ATOM 3311 C C . ILE A 1 441 ? -13.906 -24.125 -2.186 1 93.25 441 ILE A C 1
ATOM 3313 O O . ILE A 1 441 ? -13.852 -22.984 -1.711 1 93.25 441 ILE A O 1
ATOM 3317 N N . TRP A 1 442 ? -14.469 -25.172 -1.553 1 93.19 442 TRP A N 1
ATOM 3318 C CA . TRP A 1 442 ? -15.148 -25.016 -0.272 1 93.19 442 TRP A CA 1
ATOM 3319 C C . TRP A 1 442 ? -14.422 -25.781 0.827 1 93.19 442 TRP A C 1
ATOM 3321 O O . TRP A 1 442 ? -13.469 -26.516 0.553 1 93.19 442 TRP A O 1
ATOM 3331 N N . ARG A 1 443 ? -14.734 -25.422 2.174 1 87 443 ARG A N 1
ATOM 3332 C CA . ARG A 1 443 ? -14.055 -26.016 3.324 1 87 443 ARG A CA 1
ATOM 3333 C C . ARG A 1 443 ? -14.375 -27.5 3.443 1 87 443 ARG A C 1
ATOM 3335 O O . ARG A 1 443 ? -13.484 -28.297 3.738 1 87 443 ARG A O 1
ATOM 3342 N N . GLU A 1 444 ? -15.711 -27.875 3.707 1 67.12 444 GLU A N 1
ATOM 3343 C CA . GLU A 1 444 ? -16.062 -29.281 3.885 1 67.12 444 GLU A CA 1
ATOM 3344 C C . GLU A 1 444 ? -15.977 -30.047 2.566 1 67.12 444 GLU A C 1
ATOM 3346 O O . GLU A 1 444 ? -16.453 -29.578 1.534 1 67.12 444 GLU A O 1
ATOM 3351 N N . ASP A 1 445 ? -14.836 -30.547 2.244 1 49.94 445 ASP A N 1
ATOM 3352 C CA . ASP A 1 445 ? -14.781 -31.406 1.068 1 49.94 445 ASP A CA 1
ATOM 3353 C C . ASP A 1 445 ? -16.047 -32.281 0.968 1 49.94 445 ASP A C 1
ATOM 3355 O O . ASP A 1 445 ? -16.25 -33.156 1.791 1 49.94 445 ASP A O 1
ATOM 3359 N N . ARG A 1 446 ? -17.234 -31.891 1.073 1 41.56 446 ARG A N 1
ATOM 3360 C CA . ARG A 1 446 ? -17.969 -33.062 0.558 1 41.56 446 ARG A CA 1
ATOM 3361 C C . ARG A 1 446 ? -17.281 -33.625 -0.679 1 41.56 446 ARG A C 1
ATOM 3363 O O . ARG A 1 446 ? -17.047 -32.906 -1.65 1 41.56 446 ARG A O 1
ATOM 3370 N N . GLU A 1 447 ? -16.156 -34.344 -0.454 1 39.09 447 GLU A N 1
ATOM 3371 C CA . GLU A 1 447 ? -15.688 -35.125 -1.605 1 39.09 447 GLU A CA 1
ATOM 3372 C C . GLU A 1 447 ? -16.797 -35.281 -2.648 1 39.09 447 GLU A C 1
ATOM 3374 O O . GLU A 1 447 ? -17.859 -35.812 -2.348 1 39.09 447 GLU A O 1
ATOM 3379 N N . VAL A 1 448 ? -17.047 -34.344 -3.375 1 35.78 448 VAL A N 1
ATOM 3380 C CA . VAL A 1 448 ? -17.938 -34.781 -4.438 1 35.78 448 VAL A CA 1
ATOM 3381 C C . VAL A 1 448 ? -17.484 -36.156 -4.953 1 35.78 448 VAL A C 1
ATOM 3383 O O . VAL A 1 448 ? -16.328 -36.312 -5.312 1 35.78 448 VAL A O 1
ATOM 3386 N N . PRO A 1 449 ? -18.125 -37.156 -4.414 1 29.53 449 PRO A N 1
ATOM 3387 C CA . PRO A 1 449 ? -17.781 -38.438 -5.004 1 29.53 449 PRO A CA 1
ATOM 3388 C C . PRO A 1 449 ? -17.5 -38.375 -6.504 1 29.53 449 PRO A C 1
ATOM 3390 O O . PRO A 1 449 ? -18.172 -37.594 -7.211 1 29.53 449 PRO A O 1
ATOM 3393 N N . GLY A 1 450 ? -16.234 -38.594 -6.941 1 26.06 450 GLY A N 1
ATOM 3394 C CA . GLY A 1 450 ? -16.188 -39 -8.336 1 26.06 450 GLY A CA 1
ATOM 3395 C C . GLY A 1 450 ? -17.328 -39.938 -8.703 1 26.06 450 GLY A C 1
ATOM 3396 O O . GLY A 1 450 ? -17.875 -40.656 -7.848 1 26.06 450 GLY A O 1
ATOM 3397 N N . MET B 1 1 ? -36.781 6.207 43 1 29.62 1 MET B N 1
ATOM 3398 C CA . MET B 1 1 ? -35.625 7.043 42.656 1 29.62 1 MET B CA 1
ATOM 3399 C C . MET B 1 1 ? -34.938 6.523 41.438 1 29.62 1 MET B C 1
ATOM 3401 O O . MET B 1 1 ? -34.406 5.406 41.406 1 29.62 1 MET B O 1
ATOM 3405 N N . GLU B 1 2 ? -35.344 6.867 40.281 1 34 2 GLU B N 1
ATOM 3406 C CA . GLU B 1 2 ? -34.781 6.484 38.969 1 34 2 GLU B CA 1
ATOM 3407 C C . GLU B 1 2 ? -33.312 6.875 38.875 1 34 2 GLU B C 1
ATOM 3409 O O . GLU B 1 2 ? -32.969 8.039 39.062 1 34 2 GLU B O 1
ATOM 3414 N N . TYR B 1 3 ? -32.406 6.035 39.188 1 38 3 TYR B N 1
ATOM 3415 C CA . TYR B 1 3 ? -31 6.246 38.938 1 38 3 TYR B CA 1
ATOM 3416 C C . TYR B 1 3 ? -30.781 6.734 37.5 1 38 3 TYR B C 1
ATOM 3418 O O . TYR B 1 3 ? -31.109 6.031 36.531 1 38 3 TYR B O 1
ATOM 3426 N N . LYS B 1 4 ? -30.953 7.984 37.344 1 40.03 4 LYS B N 1
ATOM 3427 C CA . LYS B 1 4 ? -30.531 8.562 36.062 1 40.03 4 LYS B CA 1
ATOM 3428 C C . LYS B 1 4 ? -29.141 8.086 35.656 1 40.03 4 LYS B C 1
ATOM 3430 O O . LYS B 1 4 ? -28.188 8.234 36.438 1 40.03 4 LYS B O 1
ATOM 3435 N N . ILE B 1 5 ? -29.047 7.105 34.938 1 43.47 5 ILE B N 1
ATOM 3436 C CA . ILE B 1 5 ? -27.781 6.711 34.344 1 43.47 5 ILE B CA 1
ATOM 3437 C C . ILE B 1 5 ? -27.016 7.949 33.875 1 43.47 5 ILE B C 1
ATOM 3439 O O . ILE B 1 5 ? -27.531 8.719 33.062 1 43.47 5 ILE B O 1
ATOM 3443 N N . GLN B 1 6 ? -26.312 8.617 34.719 1 41.81 6 GLN B N 1
ATOM 3444 C CA . GLN B 1 6 ? -25.484 9.742 34.281 1 41.81 6 GLN B CA 1
ATOM 3445 C C . GLN B 1 6 ? -24.75 9.43 33 1 41.81 6 GLN B C 1
ATOM 3447 O O . GLN B 1 6 ? -24.031 8.422 32.906 1 41.81 6 GLN B O 1
ATOM 3452 N N . GLU B 1 7 ? -25.312 9.859 31.906 1 56.28 7 GLU B N 1
ATOM 3453 C CA . GLU B 1 7 ? -24.641 9.758 30.609 1 56.28 7 GLU B CA 1
ATOM 3454 C C . GLU B 1 7 ? -23.188 10.195 30.703 1 56.28 7 GLU B C 1
ATOM 3456 O O . GLU B 1 7 ? -22.875 11.227 31.312 1 56.28 7 GLU B O 1
ATOM 3461 N N . ALA B 1 8 ? -22.344 9.352 30.547 1 60.88 8 ALA B N 1
ATOM 3462 C CA . ALA B 1 8 ? -20.906 9.609 30.594 1 60.88 8 ALA B CA 1
ATOM 3463 C C . ALA B 1 8 ? -20.562 10.922 29.891 1 60.88 8 ALA B C 1
ATOM 3465 O O . ALA B 1 8 ? -21.078 11.195 28.797 1 60.88 8 ALA B O 1
ATOM 3466 N N . 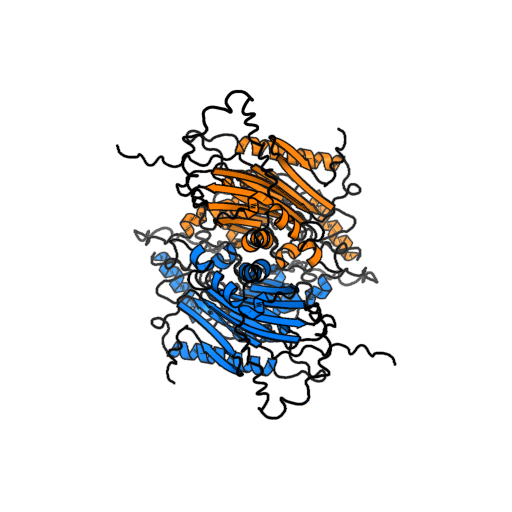ALA B 1 9 ? -19.953 11.906 30.594 1 65 9 ALA B N 1
ATOM 3467 C CA . ALA B 1 9 ? -19.5 13.18 30.031 1 65 9 ALA B CA 1
ATOM 3468 C C . ALA B 1 9 ? -18.75 12.961 28.734 1 65 9 ALA B C 1
ATOM 3470 O O . ALA B 1 9 ? -18 11.992 28.594 1 65 9 ALA B O 1
ATOM 3471 N N . PRO B 1 10 ? -19.109 13.859 27.703 1 77.75 10 PRO B N 1
ATOM 3472 C CA . PRO B 1 10 ? -18.422 13.742 26.422 1 77.75 10 PRO B CA 1
ATOM 3473 C C . PRO B 1 10 ? -16.922 13.984 26.516 1 77.75 10 PRO B C 1
ATOM 3475 O O . PRO B 1 10 ? -16.484 14.734 27.391 1 77.75 10 PRO B O 1
ATOM 3478 N N . LEU B 1 11 ? -16.094 13.242 25.859 1 82.88 11 LEU B N 1
ATOM 3479 C CA . LEU B 1 11 ? -14.641 13.406 25.766 1 82.88 11 LEU B CA 1
ATOM 3480 C C . LEU B 1 11 ? -14.281 14.789 25.219 1 82.88 11 LEU B C 1
ATOM 3482 O O . LEU B 1 11 ? -14.883 15.25 24.25 1 82.88 11 LEU B O 1
ATOM 3486 N N . LYS B 1 12 ? -13.461 15.523 25.922 1 88.69 12 LYS B N 1
ATOM 3487 C CA . LYS B 1 12 ? -12.945 16.797 25.438 1 88.69 12 LYS B CA 1
ATOM 3488 C C . LYS B 1 12 ? -11.43 16.875 25.594 1 88.69 12 LYS B C 1
ATOM 3490 O O . LYS B 1 12 ? -10.922 17.203 26.656 1 88.69 12 LYS B O 1
ATOM 3495 N N . LEU B 1 13 ? -10.789 16.641 24.5 1 94.19 13 LEU B N 1
ATOM 3496 C CA . LEU B 1 13 ? -9.336 16.672 24.484 1 94.19 13 LEU B CA 1
ATOM 3497 C C . LEU B 1 13 ? -8.828 18 23.906 1 94.19 13 LEU B C 1
ATOM 3499 O O . LEU B 1 13 ? -9.547 18.672 23.172 1 94.19 13 LEU B O 1
ATOM 3503 N N . GLN B 1 14 ? -7.605 18.312 24.344 1 94.25 14 GLN B N 1
ATOM 3504 C CA . GLN B 1 14 ? -6.922 19.422 23.672 1 94.25 14 GLN B CA 1
ATOM 3505 C C . GLN B 1 14 ? -6.488 19.016 22.266 1 94.25 14 GLN B C 1
ATOM 3507 O O . GLN B 1 14 ? -5.781 18.031 22.078 1 94.25 14 GLN B O 1
ATOM 3512 N N . PRO B 1 15 ? -6.879 19.766 21.266 1 97.12 15 PRO B N 1
ATOM 3513 C CA . PRO B 1 15 ? -6.41 19.469 19.906 1 97.12 15 PRO B CA 1
ATOM 3514 C C . PRO B 1 15 ? -4.895 19.562 19.766 1 97.12 15 PRO B C 1
ATOM 3516 O O . PRO B 1 15 ? -4.266 20.406 20.406 1 97.12 15 PRO B O 1
ATOM 3519 N N . ARG B 1 16 ? -4.293 18.672 18.984 1 98.31 16 ARG B N 1
ATOM 3520 C CA . ARG B 1 16 ? -2.859 18.656 18.719 1 98.31 16 ARG B CA 1
ATOM 3521 C C . ARG B 1 16 ? -2.576 18.703 17.219 1 98.31 16 ARG B C 1
ATOM 3523 O O . ARG B 1 16 ? -3.406 18.281 16.422 1 98.31 16 ARG B O 1
ATOM 3530 N N . LEU B 1 17 ? -1.366 19.25 16.906 1 98.69 17 LEU B N 1
ATOM 3531 C CA . LEU B 1 17 ? -0.995 19.391 15.508 1 98.69 17 LEU B CA 1
ATOM 3532 C C . LEU B 1 17 ? 0.518 19.297 15.336 1 98.69 17 LEU B C 1
ATOM 3534 O O . LEU B 1 17 ? 1.272 19.922 16.078 1 98.69 17 LEU B O 1
ATOM 3538 N N . ILE B 1 18 ? 0.906 18.531 14.359 1 98.94 18 ILE B N 1
ATOM 3539 C CA . ILE B 1 18 ? 2.279 18.562 13.867 1 98.94 18 ILE B CA 1
ATOM 3540 C C . ILE B 1 18 ? 2.279 18.5 12.344 1 98.94 18 ILE B C 1
ATOM 3542 O O . ILE B 1 18 ? 1.471 17.797 11.734 1 98.94 18 ILE B O 1
ATOM 3546 N N . ILE B 1 19 ? 3.18 19.281 11.703 1 98.88 19 ILE B N 1
ATOM 3547 C CA . ILE B 1 19 ? 3.318 19.312 10.25 1 98.88 19 ILE B CA 1
ATOM 3548 C C . ILE B 1 19 ? 4.773 19.047 9.867 1 98.88 19 ILE B C 1
ATOM 3550 O O . ILE B 1 19 ? 5.684 19.281 10.664 1 98.88 19 ILE B O 1
ATOM 3554 N N . HIS B 1 20 ? 4.98 18.469 8.719 1 98.31 20 HIS B N 1
ATOM 3555 C CA . HIS B 1 20 ? 6.324 18.359 8.156 1 98.31 20 HIS B CA 1
ATOM 3556 C C . HIS B 1 20 ? 6.367 18.891 6.727 1 98.31 20 HIS B C 1
ATOM 3558 O O . HIS B 1 20 ? 5.352 18.875 6.027 1 98.31 20 HIS B O 1
ATOM 3564 N N . GLY B 1 21 ? 7.586 19.297 6.316 1 96.56 21 GLY B N 1
ATOM 3565 C CA . GLY B 1 21 ? 7.812 19.797 4.969 1 96.56 21 GLY B CA 1
ATOM 3566 C C . GLY B 1 21 ? 8.852 19 4.207 1 96.56 21 GLY B C 1
ATOM 3567 O O . GLY B 1 21 ? 9.516 19.531 3.316 1 96.56 21 GLY B O 1
ATOM 3568 N N . GLY B 1 22 ? 9.055 17.766 4.691 1 95 22 GLY B N 1
ATOM 3569 C CA . GLY B 1 22 ? 9.992 16.922 3.982 1 95 22 GLY B CA 1
ATOM 3570 C C . GLY B 1 22 ? 11.234 16.594 4.793 1 95 22 GLY B C 1
ATOM 3571 O O . GLY B 1 22 ? 11.641 17.375 5.656 1 95 22 GLY B O 1
ATOM 3572 N N . ALA B 1 23 ? 11.852 15.43 4.441 1 93.38 23 ALA B N 1
ATOM 3573 C CA . ALA B 1 23 ? 13.102 14.977 5.047 1 93.38 23 ALA B CA 1
ATOM 3574 C C . ALA B 1 23 ? 14.125 14.609 3.977 1 93.38 23 ALA B C 1
ATOM 3576 O O . ALA B 1 23 ? 13.766 14.375 2.82 1 93.38 23 ALA B O 1
ATOM 3577 N N . GLY B 1 24 ? 15.398 14.586 4.363 1 90.25 24 GLY B N 1
ATOM 3578 C CA . GLY B 1 24 ? 16.484 14.219 3.459 1 90.25 24 GLY B CA 1
ATOM 3579 C C . GLY B 1 24 ? 17.844 14.641 3.963 1 90.25 24 GLY B C 1
ATOM 3580 O O . GLY B 1 24 ? 18.047 14.781 5.168 1 90.25 24 GLY B O 1
ATOM 3581 N N . ASN B 1 25 ? 18.719 14.727 2.984 1 86.38 25 ASN B N 1
ATOM 3582 C CA . ASN B 1 25 ? 20.094 15.086 3.311 1 86.38 25 ASN B CA 1
ATOM 3583 C C . ASN B 1 25 ? 20.234 16.594 3.539 1 86.38 25 ASN B C 1
ATOM 3585 O O . ASN B 1 25 ? 20.953 17.266 2.803 1 86.38 25 ASN B O 1
ATOM 3589 N N . ILE B 1 26 ? 19.625 17.047 4.559 1 87.94 26 ILE B N 1
ATOM 3590 C CA . ILE B 1 26 ? 19.688 18.438 4.977 1 87.94 26 ILE B CA 1
ATOM 3591 C C . ILE B 1 26 ? 20.734 18.609 6.066 1 87.94 26 ILE B C 1
ATOM 3593 O O . ILE B 1 26 ? 20.547 18.156 7.199 1 87.94 26 ILE B O 1
ATOM 3597 N N . THR B 1 27 ? 21.766 19.266 5.719 1 85.06 27 THR B N 1
ATOM 3598 C CA . THR B 1 27 ? 22.859 19.516 6.656 1 85.06 27 THR B CA 1
ATOM 3599 C C . THR B 1 27 ? 23.156 21.016 6.773 1 85.06 27 THR B C 1
ATOM 3601 O O . THR B 1 27 ? 22.828 21.781 5.871 1 85.06 27 THR B O 1
ATOM 3604 N N . PRO B 1 28 ? 23.766 21.359 7.84 1 82.12 28 PRO B N 1
ATOM 3605 C CA . PRO B 1 28 ? 24.109 22.781 7.973 1 82.12 28 PRO B CA 1
ATOM 3606 C C . PRO B 1 28 ? 25.031 23.281 6.859 1 82.12 28 PRO B C 1
ATOM 3608 O O . PRO B 1 28 ? 25.062 24.469 6.566 1 82.12 28 PRO B O 1
ATOM 3611 N N . VAL B 1 29 ? 25.672 22.406 6.262 1 80.69 29 VAL B N 1
ATOM 3612 C CA . VAL B 1 29 ? 26.609 22.766 5.207 1 80.69 29 VAL B CA 1
ATOM 3613 C C . VAL B 1 29 ? 25.859 23.109 3.928 1 80.69 29 VAL B C 1
ATOM 3615 O O . VAL B 1 29 ? 26.141 24.109 3.275 1 80.69 29 VAL B O 1
ATOM 3618 N N . ASN B 1 30 ? 24.844 22.312 3.607 1 79.88 30 ASN B N 1
ATOM 3619 C CA . ASN B 1 30 ? 24.172 22.5 2.328 1 79.88 30 ASN B CA 1
ATOM 3620 C C . ASN B 1 30 ? 22.859 23.266 2.49 1 79.88 30 ASN B C 1
ATOM 3622 O O . ASN B 1 30 ? 22.125 23.469 1.522 1 79.88 30 ASN B O 1
ATOM 3626 N N . PHE B 1 31 ? 22.641 23.656 3.646 1 83.5 31 PHE B N 1
ATOM 3627 C CA . PHE B 1 31 ? 21.438 24.438 3.936 1 83.5 31 PHE B CA 1
ATOM 3628 C C . PHE B 1 31 ? 21.766 25.672 4.754 1 83.5 31 PHE B C 1
ATOM 3630 O O . PHE B 1 31 ? 21.562 25.703 5.969 1 83.5 31 PHE B O 1
ATOM 3637 N N . PRO B 1 32 ? 22.125 26.703 4.043 1 81.75 32 PRO B N 1
ATOM 3638 C CA . PRO B 1 32 ? 22.609 27.922 4.711 1 81.75 32 PRO B CA 1
ATOM 3639 C C . PRO B 1 32 ? 21.531 28.578 5.578 1 81.75 32 PRO B C 1
ATOM 3641 O O . PRO B 1 32 ? 20.344 28.297 5.414 1 81.75 32 PRO B O 1
ATOM 3644 N N . PRO B 1 33 ? 21.891 29.531 6.398 1 86.19 33 PRO B N 1
ATOM 3645 C CA . PRO B 1 33 ? 21.016 30.109 7.41 1 86.19 33 PRO B CA 1
ATOM 3646 C C . PRO B 1 33 ? 19.828 30.859 6.797 1 86.19 33 PRO B C 1
ATOM 3648 O O . PRO B 1 33 ? 18.734 30.844 7.367 1 86.19 33 PRO B O 1
ATOM 3651 N N . ASP B 1 34 ? 20.062 31.516 5.715 1 88.38 34 ASP B N 1
ATOM 3652 C CA . ASP B 1 34 ? 18.969 32.25 5.098 1 88.38 34 ASP B CA 1
ATOM 3653 C C . ASP B 1 34 ? 17.859 31.297 4.641 1 88.38 34 ASP B C 1
ATOM 3655 O O . ASP B 1 34 ? 16.672 31.578 4.82 1 88.38 34 ASP B O 1
ATOM 3659 N N . ARG B 1 35 ? 18.281 30.203 4.059 1 87.62 35 ARG B N 1
ATOM 3660 C CA . ARG B 1 35 ? 17.297 29.203 3.645 1 87.62 35 ARG B CA 1
ATOM 3661 C C . ARG B 1 35 ? 16.594 28.594 4.855 1 87.62 35 ARG B C 1
ATOM 3663 O O . ARG B 1 35 ? 15.406 28.297 4.809 1 87.62 35 ARG B O 1
ATOM 3670 N N . TYR B 1 36 ? 17.359 28.391 5.812 1 88.88 36 TYR B N 1
ATOM 3671 C CA . TYR B 1 36 ? 16.797 27.859 7.051 1 88.88 36 TYR B CA 1
ATOM 3672 C C . TYR B 1 36 ? 15.703 28.781 7.578 1 88.88 36 TYR B C 1
ATOM 3674 O O . TYR B 1 36 ? 14.617 28.312 7.941 1 88.88 36 TYR B O 1
ATOM 3682 N N . THR B 1 37 ? 15.969 30.016 7.637 1 93.25 37 THR B N 1
ATOM 3683 C CA . THR B 1 37 ? 15.016 31 8.156 1 93.25 37 THR B CA 1
ATOM 3684 C C . THR B 1 37 ? 13.758 31.047 7.293 1 93.25 37 THR B C 1
ATOM 3686 O O . THR B 1 37 ? 12.648 31.188 7.809 1 93.25 37 THR B O 1
ATOM 3689 N N . GLU B 1 38 ? 13.984 30.938 6.035 1 94.19 38 GLU B N 1
ATOM 3690 C CA . GLU B 1 38 ? 12.852 30.969 5.109 1 94.19 38 GLU B CA 1
ATOM 3691 C C . GLU B 1 38 ? 11.906 29.797 5.371 1 94.19 38 GLU B C 1
ATOM 3693 O O . GLU B 1 38 ? 10.688 29.984 5.469 1 94.19 38 GLU B O 1
ATOM 3698 N N . TYR B 1 39 ? 12.438 28.609 5.477 1 93.12 39 TYR B N 1
ATOM 3699 C CA . TYR B 1 39 ? 11.625 27.422 5.719 1 93.12 39 T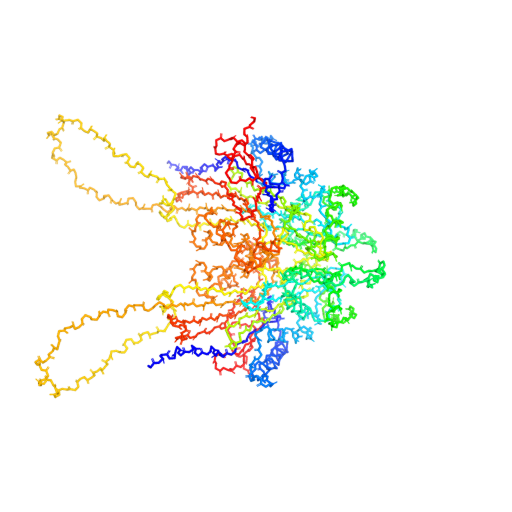YR B CA 1
ATOM 3700 C C . TYR B 1 39 ? 11 27.469 7.109 1 93.12 39 TYR B C 1
ATOM 3702 O O . TYR B 1 39 ? 9.828 27.125 7.277 1 93.12 39 TYR B O 1
ATOM 3710 N N . ARG B 1 40 ? 11.773 27.875 8.039 1 95.06 40 ARG B N 1
ATOM 3711 C CA . ARG B 1 40 ? 11.266 27.984 9.406 1 95.06 40 ARG B CA 1
ATOM 3712 C C . ARG B 1 40 ? 10.094 28.953 9.484 1 95.06 40 ARG B C 1
ATOM 3714 O O . ARG B 1 40 ? 9.078 28.656 10.117 1 95.06 40 ARG B O 1
ATOM 3721 N N . THR B 1 41 ? 10.25 30.078 8.898 1 97.12 41 THR B N 1
ATOM 3722 C CA . THR B 1 41 ? 9.195 31.094 8.898 1 97.12 41 THR B CA 1
ATOM 3723 C C . THR B 1 41 ? 7.941 30.562 8.211 1 97.12 41 THR B C 1
ATOM 3725 O O . THR B 1 41 ? 6.828 30.781 8.695 1 97.12 41 THR B O 1
ATOM 3728 N N . ALA B 1 42 ? 8.164 29.922 7.094 1 97.19 42 ALA B N 1
ATOM 3729 C CA . ALA B 1 42 ? 7.031 29.359 6.371 1 97.19 42 ALA B CA 1
ATOM 3730 C C . ALA B 1 42 ? 6.281 28.344 7.23 1 97.19 42 ALA B C 1
ATOM 3732 O O . ALA B 1 42 ? 5.051 28.375 7.309 1 97.19 42 ALA B O 1
ATOM 3733 N N . LEU B 1 43 ? 6.992 27.453 7.895 1 98 43 LEU B N 1
ATOM 3734 C CA . LEU B 1 43 ? 6.387 26.422 8.734 1 98 43 LEU B CA 1
ATOM 3735 C C . LEU B 1 43 ? 5.625 27.047 9.898 1 98 43 LEU B C 1
ATOM 3737 O O . LEU B 1 43 ? 4.496 26.656 10.195 1 98 43 LEU B O 1
ATOM 3741 N N . LEU B 1 44 ? 6.246 28.016 10.547 1 98.19 44 LEU B N 1
ATOM 3742 C CA . LEU B 1 44 ? 5.621 28.641 11.703 1 98.19 44 LEU B CA 1
ATOM 3743 C C . LEU B 1 44 ? 4.383 29.438 11.281 1 98.19 44 LEU B C 1
ATOM 3745 O O . LEU B 1 44 ? 3.395 29.484 12.023 1 98.19 44 LEU B O 1
ATOM 3749 N N . THR B 1 45 ? 4.441 30.062 10.141 1 98.56 45 THR B N 1
ATOM 3750 C CA . THR B 1 45 ? 3.289 30.797 9.633 1 98.56 45 THR B CA 1
ATOM 3751 C C . THR B 1 45 ? 2.121 29.859 9.359 1 98.56 45 THR B C 1
ATOM 3753 O O . THR B 1 45 ? 0.988 30.125 9.758 1 98.56 45 THR B O 1
ATOM 3756 N N . ILE B 1 46 ? 2.404 28.797 8.688 1 98.62 46 ILE B N 1
ATOM 3757 C CA . ILE B 1 46 ? 1.373 27.812 8.391 1 98.62 46 ILE B CA 1
ATOM 3758 C C . ILE B 1 46 ? 0.82 27.234 9.695 1 98.62 46 ILE B C 1
ATOM 3760 O O . ILE B 1 46 ? -0.397 27.141 9.875 1 98.62 46 ILE B O 1
ATOM 3764 N N . LEU B 1 47 ? 1.75 26.875 10.586 1 98.69 47 LEU B N 1
ATOM 3765 C CA . LEU B 1 47 ? 1.34 26.312 11.867 1 98.69 47 LEU B CA 1
ATOM 3766 C C . LEU B 1 47 ? 0.425 27.266 12.617 1 98.69 47 LEU B C 1
ATOM 3768 O O . LEU B 1 47 ? -0.576 26.859 13.203 1 98.69 47 LEU B O 1
ATOM 3772 N N . SER B 1 48 ? 0.755 28.531 12.633 1 98.06 48 SER B N 1
ATOM 3773 C CA . SER B 1 48 ? -0.025 29.531 13.336 1 98.06 48 SER B CA 1
ATOM 3774 C C . SER B 1 48 ? -1.426 29.656 12.742 1 98.06 48 SER B C 1
ATOM 3776 O O . SER B 1 48 ? -2.41 29.75 13.484 1 98.06 48 SER B O 1
ATOM 3778 N N . ARG B 1 49 ? -1.507 29.703 11.492 1 98.44 49 ARG B N 1
ATOM 3779 C CA . ARG B 1 49 ? -2.797 29.812 10.82 1 98.44 49 ARG B CA 1
ATOM 3780 C C . ARG B 1 49 ? -3.674 28.594 11.125 1 98.44 49 ARG B C 1
ATOM 3782 O O . ARG B 1 49 ? -4.867 28.75 11.391 1 98.44 49 ARG B O 1
ATOM 3789 N N . VAL B 1 50 ? -3.096 27.438 11.031 1 98.75 50 VAL B N 1
ATOM 3790 C CA . VAL B 1 50 ? -3.861 26.219 11.258 1 98.75 50 VAL B CA 1
ATOM 3791 C C . VAL B 1 50 ? -4.266 26.125 12.727 1 98.75 50 VAL B C 1
ATOM 3793 O O . VAL B 1 50 ? -5.363 25.656 13.047 1 98.75 50 VAL B O 1
ATOM 3796 N N . HIS B 1 51 ? -3.342 26.516 13.602 1 97.75 51 HIS B N 1
ATOM 3797 C CA . HIS B 1 51 ? -3.656 26.516 15.023 1 97.75 51 HIS B CA 1
ATOM 3798 C C . HIS B 1 51 ? -4.848 27.422 15.328 1 97.75 51 HIS B C 1
ATOM 3800 O O . HIS B 1 51 ? -5.715 27.062 16.125 1 97.75 51 HIS B O 1
ATOM 3806 N N . HIS B 1 52 ? -4.883 28.547 14.742 1 97.31 52 HIS B N 1
ATOM 3807 C CA . HIS B 1 52 ? -6.02 29.453 14.906 1 97.31 52 HIS B CA 1
ATOM 3808 C C . HIS B 1 52 ? -7.312 28.797 14.438 1 97.31 52 HIS B C 1
ATOM 3810 O O . HIS B 1 52 ? -8.328 28.844 15.125 1 97.31 52 HIS B O 1
ATOM 3816 N N . PHE B 1 53 ? -7.246 28.234 13.305 1 97.75 53 PHE B N 1
ATOM 3817 C CA . PHE B 1 53 ? -8.398 27.547 12.75 1 97.75 53 PHE B CA 1
ATOM 3818 C C . PHE B 1 53 ? -8.875 26.438 13.695 1 97.75 53 PHE B C 1
ATOM 3820 O O . PHE B 1 53 ? -10.062 26.344 13.984 1 97.75 53 PHE B O 1
ATOM 3827 N N . MET B 1 54 ? -7.945 25.578 14.242 1 96.88 54 MET B N 1
ATOM 3828 C CA . MET B 1 54 ? -8.289 24.375 14.984 1 96.88 54 MET B CA 1
ATOM 3829 C C . MET B 1 54 ? -8.812 24.734 16.375 1 96.88 54 MET B C 1
ATOM 3831 O O . MET B 1 54 ? -9.438 23.906 17.031 1 96.88 54 MET B O 1
ATOM 3835 N N . THR B 1 55 ? -8.586 26 16.828 1 94.75 55 THR B N 1
ATOM 3836 C CA . THR B 1 55 ? -9.016 26.406 18.172 1 94.75 55 THR B CA 1
ATOM 3837 C C . THR B 1 55 ? -10.18 27.391 18.078 1 94.75 55 THR B C 1
ATOM 3839 O O . THR B 1 55 ? -10.531 28.047 19.078 1 94.75 55 THR B O 1
ATOM 3842 N N . THR B 1 56 ? -10.742 27.547 16.984 1 95.19 56 THR B N 1
ATOM 3843 C CA . THR B 1 56 ? -11.914 28.406 16.797 1 95.19 56 THR B CA 1
ATOM 3844 C C . THR B 1 56 ? -13.172 27.562 16.656 1 95.19 56 THR B C 1
ATOM 3846 O O . THR B 1 56 ? -13.352 26.859 15.656 1 95.19 56 THR B O 1
ATOM 3849 N N . PRO B 1 57 ? -14.047 27.703 17.531 1 92.94 57 PRO B N 1
ATOM 3850 C CA . PRO B 1 57 ? -15.273 26.891 17.484 1 92.94 57 PRO B CA 1
ATOM 3851 C C . PRO B 1 57 ? -16.234 27.359 16.391 1 92.94 57 PRO B C 1
ATOM 3853 O O . PRO B 1 57 ? -16.281 28.562 16.062 1 92.94 57 PRO B O 1
ATOM 3856 N N . SER B 1 58 ? -16.859 26.344 15.836 1 87.5 58 SER B N 1
ATOM 3857 C CA . SER B 1 58 ? -17.906 26.672 14.859 1 87.5 58 SER B CA 1
ATOM 3858 C C . SER B 1 58 ? -19.156 27.203 15.539 1 87.5 58 SER B C 1
ATOM 3860 O O . SER B 1 58 ? -19.453 26.844 16.672 1 87.5 58 SER B O 1
ATOM 3862 N N . SER B 1 59 ? -19.828 28.156 14.906 1 82.12 59 SER B N 1
ATOM 3863 C CA . SER B 1 59 ? -21.141 28.656 15.328 1 82.12 59 SER B CA 1
ATOM 3864 C C . SER B 1 59 ? -22.266 28 14.531 1 82.12 59 SER B C 1
ATOM 3866 O O . SER B 1 59 ? -22.203 27.953 13.297 1 82.12 59 SER B O 1
ATOM 3868 N N . PRO B 1 60 ? -23.172 27.359 15.203 1 80.38 60 PRO B N 1
ATOM 3869 C CA . PRO B 1 60 ? -23.578 27.516 16.594 1 80.38 60 PRO B CA 1
ATOM 3870 C C . PRO B 1 60 ? -23.125 26.359 17.484 1 80.38 60 PRO B C 1
ATOM 3872 O O . PRO B 1 60 ? -23.297 26.391 18.703 1 80.38 60 PRO B O 1
ATOM 3875 N N . SER B 1 61 ? -22.656 25.312 16.984 1 79.69 61 SER B N 1
ATOM 3876 C CA . SER B 1 61 ? -22.406 24.062 17.703 1 79.69 61 SER B CA 1
ATOM 3877 C C . SER B 1 61 ? -21.281 24.234 18.719 1 79.69 61 SER B C 1
ATOM 3879 O O . SER B 1 61 ? -21.125 23.406 19.625 1 79.69 61 SER B O 1
ATOM 3881 N N . ARG B 1 62 ? -20.531 25.281 18.656 1 85 62 ARG B N 1
ATOM 3882 C CA . ARG B 1 62 ? -19.406 25.531 19.531 1 85 62 ARG B CA 1
ATOM 3883 C C . ARG B 1 62 ? -18.375 24.422 19.453 1 85 62 ARG B C 1
ATOM 3885 O O . ARG B 1 62 ? -17.516 24.281 20.344 1 85 62 ARG B O 1
ATOM 3892 N N . ALA B 1 63 ? -18.578 23.578 18.5 1 92.12 63 ALA B N 1
ATOM 3893 C CA . ALA B 1 63 ? -17.625 22.5 18.297 1 92.12 63 ALA B CA 1
ATOM 3894 C C . ALA B 1 63 ? -16.359 23 17.609 1 92.12 63 ALA B C 1
ATOM 3896 O O . ALA B 1 63 ? -16.422 23.875 16.75 1 92.12 63 ALA B O 1
ATOM 3897 N N . LEU B 1 64 ? -15.227 22.422 18.016 1 96.81 64 LEU B N 1
ATOM 3898 C CA . LEU B 1 64 ? -13.969 22.719 17.328 1 96.81 64 LEU B CA 1
ATOM 3899 C C . LEU B 1 64 ? -13.859 21.922 16.031 1 96.81 64 LEU B C 1
ATOM 3901 O O . LEU B 1 64 ? -14.547 20.906 15.867 1 96.81 64 LEU B O 1
ATOM 3905 N N . PRO B 1 65 ? -13.039 22.391 15.117 1 97.69 65 PRO B N 1
ATOM 3906 C CA . PRO B 1 65 ? -12.852 21.672 13.852 1 97.69 65 PRO B CA 1
ATOM 3907 C C . PRO B 1 65 ? -12.375 20.234 14.055 1 97.69 65 PRO B C 1
ATOM 3909 O O . PRO B 1 65 ? -11.602 19.969 14.977 1 97.69 65 PRO B O 1
ATOM 3912 N N . SER B 1 66 ? -12.82 19.328 13.156 1 98.12 66 SER B N 1
ATOM 3913 C CA . SER B 1 66 ? -12.406 17.922 13.195 1 98.12 66 SER B CA 1
ATOM 3914 C C . SER B 1 66 ? -10.945 17.766 12.812 1 98.12 66 SER B C 1
ATOM 3916 O O . SER B 1 66 ? -10.359 18.656 12.188 1 98.12 66 SER B O 1
ATOM 3918 N N . ALA B 1 67 ? -10.336 16.656 13.25 1 98.81 67 ALA B N 1
ATOM 3919 C CA . ALA B 1 67 ? -8.969 16.328 12.844 1 98.81 67 ALA B CA 1
ATOM 3920 C C . ALA B 1 67 ? -8.836 16.328 11.328 1 98.81 67 ALA B C 1
ATOM 3922 O O . ALA B 1 67 ? -7.828 16.781 10.781 1 98.81 67 ALA B O 1
ATOM 3923 N N . LEU B 1 68 ? -9.844 15.766 10.641 1 98.81 68 LEU B N 1
ATOM 3924 C CA . LEU B 1 68 ? -9.883 15.727 9.188 1 98.81 68 LEU B CA 1
ATOM 3925 C C . LEU B 1 68 ? -9.789 17.125 8.602 1 98.81 68 LEU B C 1
ATOM 3927 O O . LEU B 1 68 ? -9 17.375 7.684 1 98.81 68 LEU B O 1
ATOM 3931 N N . SER B 1 69 ? -10.539 18.062 9.109 1 98.69 69 SER B N 1
ATOM 3932 C CA . SER B 1 69 ? -10.539 19.438 8.625 1 98.69 69 SER B CA 1
ATOM 3933 C C . SER B 1 69 ? -9.203 20.109 8.898 1 98.69 69 SER B C 1
ATOM 3935 O O . SER B 1 69 ? -8.695 20.844 8.055 1 98.69 69 SER B O 1
ATOM 3937 N N . VAL B 1 70 ? -8.664 19.859 10.062 1 98.88 70 VAL B N 1
ATOM 3938 C CA . VAL B 1 70 ? -7.43 20.516 10.484 1 98.88 70 VAL B CA 1
ATOM 3939 C C . VAL B 1 70 ? -6.266 20.031 9.625 1 98.88 70 VAL B C 1
ATOM 3941 O O . VAL B 1 70 ? -5.496 20.828 9.094 1 98.88 70 VAL B O 1
ATOM 3944 N N . ALA B 1 71 ? -6.129 18.719 9.5 1 98.94 71 ALA B N 1
ATOM 3945 C CA . ALA B 1 71 ? -5.035 18.141 8.719 1 98.94 71 ALA B CA 1
ATOM 3946 C C . ALA B 1 71 ? -5.117 18.578 7.262 1 98.94 71 ALA B C 1
ATOM 3948 O O . ALA B 1 71 ? -4.098 18.906 6.645 1 98.94 71 ALA B O 1
ATOM 3949 N N . THR B 1 72 ? -6.316 18.594 6.699 1 98.88 72 THR B N 1
ATOM 3950 C CA . THR B 1 72 ? -6.504 19 5.309 1 98.88 72 THR B CA 1
ATOM 3951 C C . THR B 1 72 ? -6.156 20.469 5.121 1 98.88 72 THR B C 1
ATOM 3953 O O . THR B 1 72 ? -5.531 20.844 4.129 1 98.88 72 THR B O 1
ATOM 3956 N N . HIS B 1 73 ? -6.559 21.281 6.047 1 98.88 73 HIS B N 1
ATOM 3957 C CA . HIS B 1 73 ? -6.23 22.703 5.984 1 98.88 73 HIS B CA 1
ATOM 3958 C C . HIS B 1 73 ? -4.719 22.922 6 1 98.88 73 HIS B C 1
ATOM 3960 O O . HIS B 1 73 ? -4.191 23.688 5.203 1 98.88 73 HIS B O 1
ATOM 3966 N N . ALA B 1 74 ? -4.059 22.234 6.887 1 98.94 74 ALA B N 1
ATOM 3967 C CA . ALA B 1 74 ? -2.607 22.359 7.008 1 98.94 74 ALA B CA 1
ATOM 3968 C C . ALA B 1 74 ? -1.916 22 5.695 1 98.94 74 ALA B C 1
ATOM 3970 O O . ALA B 1 74 ? -1.081 22.766 5.199 1 98.94 74 ALA B O 1
ATOM 3971 N N . VAL B 1 75 ? -2.289 20.891 5.105 1 98.94 75 VAL B N 1
ATOM 3972 C CA . VAL B 1 75 ? -1.601 20.406 3.91 1 98.94 75 VAL B CA 1
ATOM 3973 C C . VAL B 1 75 ? -1.974 21.281 2.713 1 98.94 75 VAL B C 1
ATOM 3975 O O . VAL B 1 75 ? -1.151 21.5 1.822 1 98.94 75 VAL B O 1
ATOM 3978 N N . THR B 1 76 ? -3.203 21.812 2.697 1 98.94 76 THR B N 1
ATOM 3979 C CA . THR B 1 76 ? -3.572 22.734 1.638 1 98.94 76 THR B CA 1
ATOM 3980 C C . THR B 1 76 ? -2.627 23.938 1.619 1 98.94 76 THR B C 1
ATOM 3982 O O . THR B 1 76 ? -2.182 24.359 0.553 1 98.94 76 THR B O 1
ATOM 3985 N N . LEU B 1 77 ? -2.34 24.484 2.805 1 98.88 77 LEU B N 1
ATOM 3986 C CA . LEU B 1 77 ? -1.428 25.609 2.908 1 98.88 77 LEU B CA 1
ATOM 3987 C C . LEU B 1 77 ? -0.018 25.219 2.484 1 98.88 77 LEU B C 1
ATOM 3989 O O . LEU B 1 77 ? 0.69 26 1.851 1 98.88 77 LEU B O 1
ATOM 3993 N N . LEU B 1 78 ? 0.392 24.016 2.826 1 98.62 78 LEU B N 1
ATOM 3994 C CA . LEU B 1 78 ? 1.695 23.516 2.402 1 98.62 78 LEU B CA 1
ATOM 3995 C C . LEU B 1 78 ? 1.751 23.375 0.885 1 98.62 78 LEU B C 1
ATOM 3997 O O . LEU B 1 78 ? 2.752 23.719 0.257 1 98.62 78 LEU B O 1
ATOM 4001 N N . GLU B 1 79 ? 0.677 22.844 0.266 1 98.44 79 GLU B N 1
ATOM 4002 C CA . GLU B 1 79 ? 0.597 22.656 -1.178 1 98.44 79 GLU B CA 1
ATOM 4003 C C . GLU B 1 79 ? 0.668 23.984 -1.92 1 98.44 79 GLU B C 1
ATOM 4005 O O . GLU B 1 79 ? 1.129 24.031 -3.062 1 98.44 79 GLU B O 1
ATOM 4010 N N . ASP B 1 80 ? 0.24 25 -1.296 1 98.25 80 ASP B N 1
ATOM 4011 C CA . ASP B 1 80 ? 0.195 26.312 -1.937 1 98.25 80 ASP B CA 1
ATOM 4012 C C . ASP B 1 80 ? 1.521 27.047 -1.772 1 98.25 80 ASP B C 1
ATOM 4014 O O . ASP B 1 80 ? 1.696 28.141 -2.301 1 98.25 80 ASP B O 1
ATOM 4018 N N . ASN B 1 81 ? 2.432 26.547 -1.016 1 97.19 81 ASN B N 1
ATOM 4019 C CA . ASN B 1 81 ? 3.729 27.156 -0.757 1 97.19 81 ASN B CA 1
ATOM 4020 C C . ASN B 1 81 ? 4.828 26.531 -1.614 1 97.19 81 ASN B C 1
ATOM 4022 O O . ASN B 1 81 ? 5.137 25.344 -1.469 1 97.19 81 ASN B O 1
ATOM 4026 N N . ALA B 1 82 ? 5.535 27.297 -2.418 1 95.56 82 ALA B N 1
ATOM 4027 C CA . ALA B 1 82 ? 6.48 26.828 -3.428 1 95.56 82 ALA B CA 1
ATOM 4028 C C . ALA B 1 82 ? 7.727 26.234 -2.775 1 95.56 82 ALA B C 1
ATOM 4030 O O . ALA B 1 82 ? 8.523 25.562 -3.441 1 95.56 82 ALA B O 1
ATOM 4031 N N . LEU B 1 83 ? 7.875 26.438 -1.497 1 94 83 LEU B N 1
ATOM 4032 C CA . LEU B 1 83 ? 9.047 25.906 -0.805 1 94 83 LEU B CA 1
ATOM 4033 C C . LEU B 1 83 ? 8.945 24.391 -0.658 1 94 83 LEU B C 1
ATOM 4035 O O . LEU B 1 83 ? 9.961 23.703 -0.568 1 94 83 LEU B O 1
ATOM 4039 N N . PHE B 1 84 ? 7.73 23.922 -0.612 1 94.94 84 PHE B N 1
ATOM 4040 C CA . PHE B 1 84 ? 7.523 22.516 -0.317 1 94.94 84 PHE B CA 1
ATOM 4041 C C . PHE B 1 84 ? 7.164 21.734 -1.582 1 94.94 84 PHE B C 1
ATOM 4043 O O . PHE B 1 84 ? 6.484 22.266 -2.463 1 94.94 84 PHE B O 1
ATOM 4050 N N . ASN B 1 85 ? 7.656 20.469 -1.667 1 93.31 85 ASN B N 1
ATOM 4051 C CA . ASN B 1 85 ? 7.492 19.594 -2.824 1 93.31 85 ASN B CA 1
ATOM 4052 C C . ASN B 1 85 ? 6.129 18.906 -2.822 1 93.31 85 ASN B C 1
ATOM 4054 O O . ASN B 1 85 ? 6.043 17.688 -2.689 1 93.31 85 ASN B O 1
ATOM 4058 N N . ALA B 1 86 ? 5.094 19.703 -2.988 1 96.75 86 ALA B N 1
ATOM 4059 C CA . ALA B 1 86 ? 3.699 19.297 -3.105 1 96.75 86 ALA B CA 1
ATOM 4060 C C . ALA B 1 86 ? 2.846 20.406 -3.711 1 96.75 86 ALA B C 1
ATOM 4062 O O . ALA B 1 86 ? 2.914 21.562 -3.273 1 96.75 86 ALA B O 1
ATOM 4063 N N . GLY B 1 87 ? 2.002 20.109 -4.672 1 96.94 87 GLY B N 1
ATOM 4064 C CA . GLY B 1 87 ? 1.26 21.172 -5.312 1 96.94 87 GLY B CA 1
ATOM 4065 C C . GLY B 1 87 ? 2.152 22.188 -6.004 1 96.94 87 GLY B C 1
ATOM 4066 O O . GLY B 1 87 ? 2.984 21.828 -6.836 1 96.94 87 GLY B O 1
ATOM 4067 N N . HIS B 1 88 ? 1.949 23.469 -5.641 1 96.75 88 HIS B N 1
ATOM 4068 C CA . HIS B 1 88 ? 2.803 24.5 -6.211 1 96.75 88 HIS B CA 1
ATOM 4069 C C . HIS B 1 88 ? 4.254 24.328 -5.773 1 96.75 88 HIS B C 1
ATOM 4071 O O . HIS B 1 88 ? 4.566 24.469 -4.59 1 96.75 88 HIS B O 1
ATOM 4077 N N . GLY B 1 89 ? 5.09 23.969 -6.738 1 93.25 89 GLY B N 1
ATOM 4078 C CA . GLY B 1 89 ? 6.477 23.703 -6.391 1 93.25 89 GLY B CA 1
ATOM 4079 C C . GLY B 1 89 ? 6.82 22.234 -6.414 1 93.25 89 GLY B C 1
ATOM 4080 O O . GLY B 1 89 ? 7.883 21.828 -5.938 1 93.25 89 GLY B O 1
ATOM 4081 N N . ALA B 1 90 ? 5.973 21.406 -6.949 1 97.06 90 ALA B N 1
ATOM 4082 C CA . ALA B 1 90 ? 6.219 19.969 -7.09 1 97.06 90 ALA B CA 1
ATOM 4083 C C . ALA B 1 90 ? 7.387 19.703 -8.039 1 97.06 90 ALA B C 1
ATOM 4085 O O . ALA B 1 90 ? 7.613 20.469 -8.977 1 97.06 90 ALA B O 1
ATOM 4086 N N . VAL B 1 91 ? 8.078 18.672 -7.812 1 97.06 91 VAL B N 1
ATOM 4087 C CA . VAL B 1 91 ? 9.227 18.312 -8.625 1 97.06 91 VAL B CA 1
ATOM 4088 C C . VAL B 1 91 ? 8.758 17.688 -9.945 1 97.06 91 VAL B C 1
ATOM 4090 O O . VAL B 1 91 ? 7.566 17.422 -10.117 1 97.06 91 VAL B O 1
ATOM 4093 N N . PHE B 1 92 ? 9.758 17.484 -10.828 1 96.94 92 PHE B N 1
ATOM 4094 C CA . PHE B 1 92 ? 9.43 17.016 -12.172 1 96.94 92 PHE B CA 1
ATOM 4095 C C . PHE B 1 92 ? 9.828 15.562 -12.344 1 96.94 92 PHE B C 1
ATOM 4097 O O . PHE B 1 92 ? 10.797 15.102 -11.742 1 96.94 92 PHE B O 1
ATOM 4104 N N . THR B 1 93 ? 9.055 14.836 -13.133 1 97.25 93 THR B N 1
ATOM 4105 C CA . THR B 1 93 ? 9.469 13.539 -13.641 1 97.25 93 THR B CA 1
ATOM 4106 C C . THR B 1 93 ? 10.617 13.68 -14.625 1 97.25 93 THR B C 1
ATOM 4108 O O . THR B 1 93 ? 10.969 14.789 -15.023 1 97.25 93 THR B O 1
ATOM 4111 N N . ARG B 1 94 ? 11.117 12.578 -15.07 1 96.62 94 ARG B N 1
ATOM 4112 C CA . ARG B 1 94 ? 12.172 12.578 -16.078 1 96.62 94 ARG B CA 1
ATOM 4113 C C . ARG B 1 94 ? 11.703 13.266 -17.359 1 96.62 94 ARG B C 1
ATOM 4115 O O . ARG B 1 94 ? 12.508 13.844 -18.094 1 96.62 94 ARG B O 1
ATOM 4122 N N . ASP B 1 95 ? 10.453 13.281 -17.594 1 97.31 95 ASP B N 1
ATOM 4123 C CA . ASP B 1 95 ? 9.891 13.805 -18.844 1 97.31 95 ASP B CA 1
ATOM 4124 C C . ASP B 1 95 ? 9.531 15.281 -18.703 1 97.31 95 ASP B C 1
ATOM 4126 O O . ASP B 1 95 ? 8.914 15.859 -19.594 1 97.31 95 ASP B O 1
ATOM 4130 N N . GLY B 1 96 ? 9.773 15.797 -17.562 1 97.19 96 GLY B N 1
ATOM 4131 C CA . GLY B 1 96 ? 9.523 17.219 -17.359 1 97.19 96 GLY B CA 1
ATOM 4132 C C . GLY B 1 96 ? 8.07 17.531 -17.062 1 97.19 96 GLY B C 1
ATOM 4133 O O . GLY B 1 96 ? 7.57 18.594 -17.422 1 97.19 96 GLY B O 1
ATOM 4134 N N . THR B 1 97 ? 7.41 16.562 -16.484 1 97.12 97 THR B N 1
ATOM 4135 C CA . THR B 1 97 ? 6.023 16.781 -16.078 1 97.12 97 THR B CA 1
ATOM 4136 C C . THR B 1 97 ? 5.879 16.656 -14.562 1 97.12 97 THR B C 1
ATOM 4138 O O . THR B 1 97 ? 6.723 16.047 -13.906 1 97.12 97 THR B O 1
ATOM 4141 N N . ASN B 1 98 ? 4.875 17.375 -14.039 1 97.88 98 ASN B N 1
ATOM 4142 C CA . ASN B 1 98 ? 4.516 17.219 -12.633 1 97.88 98 ASN B CA 1
ATOM 4143 C C . ASN B 1 98 ? 3.402 16.188 -12.453 1 97.88 98 ASN B C 1
ATOM 4145 O O . ASN B 1 98 ? 2.367 16.266 -13.125 1 97.88 98 ASN B O 1
ATOM 4149 N N . GLU B 1 99 ? 3.617 15.203 -11.664 1 98.06 99 GLU B N 1
ATOM 4150 C CA . GLU B 1 99 ? 2.609 14.227 -11.25 1 98.06 99 GLU B CA 1
ATOM 4151 C C . GLU B 1 99 ? 2.436 14.227 -9.734 1 98.06 99 GLU B C 1
ATOM 4153 O O . GLU B 1 99 ? 3.312 13.758 -9 1 98.06 99 GLU B O 1
ATOM 4158 N N . LEU B 1 100 ? 1.243 14.664 -9.289 1 98.62 100 LEU B N 1
ATOM 4159 C CA . LEU B 1 100 ? 1.015 14.883 -7.867 1 98.62 100 LEU B CA 1
ATOM 4160 C C . LEU B 1 100 ? 0.275 13.703 -7.25 1 98.62 100 LEU B C 1
ATOM 4162 O O . LEU B 1 100 ? -0.473 13 -7.938 1 98.62 100 LEU B O 1
ATOM 4166 N N . GLU B 1 101 ? 0.521 13.5 -5.992 1 98.69 101 GLU B N 1
ATOM 4167 C CA . GLU B 1 101 ? -0.123 12.461 -5.195 1 98.69 101 GLU B CA 1
ATOM 4168 C C . GLU B 1 101 ? -0.502 12.977 -3.811 1 98.69 101 GLU B C 1
ATOM 4170 O O . GLU B 1 101 ? 0.163 13.867 -3.271 1 98.69 101 GLU B O 1
ATOM 4175 N N . ALA B 1 102 ? -1.535 12.398 -3.254 1 98.94 102 ALA B N 1
ATOM 4176 C CA . ALA B 1 102 ? -1.946 12.766 -1.9 1 98.94 102 ALA B CA 1
ATOM 4177 C C . ALA B 1 102 ? -2.723 11.633 -1.238 1 98.94 102 ALA B C 1
ATOM 4179 O O . ALA B 1 102 ? -3.174 10.703 -1.912 1 98.94 102 ALA B O 1
ATOM 4180 N N . SER B 1 103 ? -2.803 11.719 0.052 1 98.94 103 SER B N 1
ATOM 4181 C CA . SER B 1 103 ? -3.547 10.727 0.817 1 98.94 103 SER B CA 1
ATOM 4182 C C . SER B 1 103 ? -4.059 11.305 2.131 1 98.94 103 SER B C 1
ATOM 4184 O O . SER B 1 103 ? -3.545 12.32 2.609 1 98.94 103 SER B O 1
ATOM 4186 N N . ILE B 1 104 ? -5.055 10.68 2.666 1 98.94 104 ILE B N 1
ATOM 4187 C CA . ILE B 1 104 ? -5.652 11.047 3.943 1 98.94 104 ILE B CA 1
ATOM 4188 C C . ILE B 1 104 ? -6.219 9.812 4.629 1 98.94 104 ILE B C 1
ATOM 4190 O O . ILE B 1 104 ? -6.676 8.875 3.963 1 98.94 104 ILE B O 1
ATOM 4194 N N . MET B 1 105 ? -6.109 9.75 5.914 1 98.94 105 MET B N 1
ATOM 4195 C CA . MET B 1 105 ? -6.668 8.633 6.672 1 98.94 105 MET B CA 1
ATOM 4196 C C . MET B 1 105 ? -7.102 9.086 8.062 1 98.94 105 MET B C 1
ATOM 4198 O O . MET B 1 105 ? -6.414 9.891 8.703 1 98.94 105 MET B O 1
ATOM 4202 N N . VAL B 1 106 ? -8.227 8.641 8.508 1 98.88 106 VAL B N 1
ATOM 4203 C CA . VAL B 1 106 ? -8.75 8.953 9.836 1 98.88 106 VAL B CA 1
ATOM 4204 C C . VAL B 1 106 ? -8.867 7.664 10.648 1 98.88 106 VAL B C 1
ATOM 4206 O O . VAL B 1 106 ? -9.047 6.582 10.094 1 98.88 106 VAL B O 1
ATOM 4209 N N . SER B 1 107 ? -8.812 7.84 11.945 1 98.44 107 SER B N 1
ATOM 4210 C CA . SER B 1 107 ? -8.898 6.668 12.812 1 98.44 107 SER B CA 1
ATOM 4211 C C . SER B 1 107 ? -10.336 6.188 12.953 1 98.44 107 SER B C 1
ATOM 4213 O O . SER B 1 107 ? -10.578 5.016 13.234 1 98.44 107 SER B O 1
ATOM 4215 N N . ARG B 1 108 ? -11.234 7.098 12.82 1 96.75 108 ARG B N 1
ATOM 4216 C CA . ARG B 1 108 ? -12.648 6.762 12.938 1 96.75 108 ARG B CA 1
ATOM 4217 C C . ARG B 1 108 ? -13.516 7.836 12.297 1 96.75 108 ARG B C 1
ATOM 4219 O O . ARG B 1 108 ? -13.07 8.969 12.094 1 96.75 108 ARG B O 1
ATOM 4226 N N . GLY B 1 109 ? -14.703 7.461 11.961 1 96.81 109 GLY B N 1
ATOM 4227 C CA . GLY B 1 109 ? -15.703 8.438 11.562 1 96.81 109 GLY B CA 1
ATOM 4228 C C . GLY B 1 109 ? -16 8.414 10.078 1 96.81 109 GLY B C 1
ATOM 4229 O O . GLY B 1 109 ? -16.938 9.086 9.617 1 96.81 109 GLY B O 1
ATOM 4230 N N . ARG B 1 110 ? -15.234 7.762 9.32 1 97.69 110 ARG B N 1
ATOM 4231 C CA . ARG B 1 110 ? -15.461 7.598 7.883 1 97.69 110 ARG B CA 1
ATOM 4232 C C . ARG B 1 110 ? -15.414 6.125 7.484 1 97.69 110 ARG B C 1
ATOM 4234 O O . ARG B 1 110 ? -14.555 5.379 7.969 1 97.69 110 ARG B O 1
ATOM 4241 N N . LEU B 1 111 ? -16.266 5.723 6.594 1 96.38 111 LEU B N 1
ATOM 4242 C CA . LEU B 1 111 ? -16.375 4.312 6.23 1 96.38 111 LEU B CA 1
ATOM 4243 C C . LEU B 1 111 ? -15.141 3.852 5.473 1 96.38 111 LEU B C 1
ATOM 4245 O O . LEU B 1 111 ? -14.641 2.748 5.699 1 96.38 111 LEU B O 1
ATOM 4249 N N . LYS B 1 112 ? -14.57 4.66 4.574 1 96.62 112 LYS B N 1
ATOM 4250 C CA . LYS B 1 112 ? -13.391 4.281 3.809 1 96.62 112 LYS B CA 1
ATOM 4251 C C . LYS B 1 112 ? -12.133 4.324 4.676 1 96.62 112 LYS B C 1
ATOM 4253 O O . LYS B 1 112 ? -11.148 3.652 4.383 1 96.62 112 LYS B O 1
ATOM 4258 N N . ARG B 1 113 ? -12.109 5.203 5.605 1 96.12 113 ARG B N 1
ATOM 4259 C CA . ARG B 1 113 ? -11.016 5.438 6.543 1 96.12 113 ARG B CA 1
ATOM 4260 C C . ARG B 1 113 ? -9.82 6.059 5.84 1 96.12 113 ARG B C 1
ATOM 4262 O O . ARG B 1 113 ? -9.148 6.934 6.398 1 96.12 113 ARG B O 1
ATOM 4269 N N . GLY B 1 114 ? -9.461 5.594 4.688 1 98.5 114 GLY B N 1
ATOM 4270 C CA . GLY B 1 114 ? -8.273 6.09 4.012 1 98.5 114 GLY B CA 1
ATOM 4271 C C . GLY B 1 114 ? -8.422 6.133 2.502 1 98.5 114 GLY B C 1
ATOM 4272 O O . GLY B 1 114 ? -9.117 5.297 1.916 1 98.5 114 GLY B O 1
ATOM 4273 N N . VAL B 1 115 ? -7.75 7.082 1.906 1 98.75 115 VAL B N 1
ATOM 4274 C CA . VAL B 1 115 ? -7.82 7.309 0.467 1 98.75 115 VAL B CA 1
ATOM 4275 C C . VAL B 1 115 ? -6.465 7.777 -0.049 1 98.75 115 VAL B C 1
ATOM 4277 O O . VAL B 1 115 ? -5.773 8.555 0.617 1 98.75 115 VAL B O 1
ATOM 4280 N N . GLY B 1 116 ? -6.094 7.262 -1.237 1 98.88 116 GLY B N 1
ATOM 4281 C CA . GLY B 1 116 ? -4.973 7.793 -2 1 98.88 116 GLY B CA 1
ATOM 4282 C C . GLY B 1 116 ? -5.359 8.227 -3.402 1 98.88 116 GLY B C 1
ATOM 4283 O O . GLY B 1 116 ? -6.188 7.582 -4.051 1 98.88 116 GLY B O 1
ATOM 4284 N N . VAL B 1 117 ? -4.809 9.305 -3.891 1 98.94 117 VAL B N 1
ATOM 4285 C CA . VAL B 1 117 ? -4.949 9.758 -5.27 1 98.94 117 VAL B CA 1
ATOM 4286 C C . VAL B 1 117 ? -3.566 9.984 -5.883 1 98.94 117 VAL B C 1
ATOM 4288 O O . VAL B 1 117 ? -2.645 10.43 -5.195 1 98.94 117 VAL B O 1
ATOM 4291 N N . SER B 1 118 ? -3.436 9.648 -7.141 1 98.81 118 SER B N 1
ATOM 4292 C CA . SER B 1 118 ? -2.115 9.727 -7.758 1 98.81 118 SER B CA 1
ATOM 4293 C C . SER B 1 118 ? -2.217 10.117 -9.234 1 98.81 118 SER B C 1
ATOM 4295 O O . SER B 1 118 ? -3.305 10.094 -9.812 1 98.81 118 SER B O 1
ATOM 4297 N N . GLY B 1 119 ? -1.089 10.516 -9.766 1 98.5 119 GLY B N 1
ATOM 4298 C CA . GLY B 1 119 ? -1.003 10.844 -11.18 1 98.5 119 GLY B CA 1
ATOM 4299 C C . GLY B 1 119 ? -1.752 12.117 -11.539 1 98.5 119 GLY B C 1
ATOM 4300 O O . GLY B 1 119 ? -2.275 12.234 -12.648 1 98.5 119 GLY B O 1
ATOM 4301 N N . LEU B 1 120 ? -1.889 13.039 -10.641 1 98.81 120 LEU B N 1
ATOM 4302 C CA . LEU B 1 120 ? -2.648 14.266 -10.883 1 98.81 120 LEU B CA 1
ATOM 4303 C C . LEU B 1 120 ? -1.772 15.328 -11.539 1 98.81 120 LEU B C 1
ATOM 4305 O O . LEU B 1 120 ? -0.615 15.508 -11.156 1 98.81 120 LEU B O 1
ATOM 4309 N N . ARG B 1 121 ? -2.334 16.016 -12.469 1 98.31 121 ARG B N 1
ATOM 4310 C CA . ARG B 1 121 ? -1.546 17 -13.211 1 98.31 121 ARG B CA 1
ATOM 4311 C C . ARG B 1 121 ? -2.248 18.344 -13.258 1 98.31 121 ARG B C 1
ATOM 4313 O O . ARG B 1 121 ? -1.657 19.344 -13.672 1 98.31 121 ARG B O 1
ATOM 4320 N N . ARG B 1 122 ? -3.504 18.297 -12.727 1 98.5 122 ARG B N 1
ATOM 4321 C CA . ARG B 1 122 ? -4.254 19.531 -12.922 1 98.5 122 ARG B CA 1
ATOM 4322 C C . ARG B 1 122 ? -4.988 19.938 -11.641 1 98.5 122 ARG B C 1
ATOM 4324 O O . ARG B 1 122 ? -5.574 21.016 -11.57 1 98.5 122 ARG B O 1
ATOM 4331 N N . VAL B 1 123 ? -5.02 19.141 -10.641 1 98.81 123 VAL B N 1
ATOM 4332 C CA . VAL B 1 123 ? -5.727 19.453 -9.398 1 98.81 123 VAL B CA 1
ATOM 4333 C C . VAL B 1 123 ? -4.879 20.375 -8.539 1 98.81 123 VAL B C 1
ATOM 4335 O O . VAL B 1 123 ? -3.807 20 -8.062 1 98.81 123 VAL B O 1
ATOM 4338 N N . ARG B 1 124 ? -5.348 21.562 -8.312 1 98.81 124 ARG B N 1
ATOM 4339 C CA . ARG B 1 124 ? -4.551 22.547 -7.594 1 98.81 124 ARG B CA 1
ATOM 4340 C C . ARG B 1 124 ? -4.102 22.016 -6.238 1 98.81 124 ARG B C 1
ATOM 4342 O O . ARG B 1 124 ? -2.932 22.125 -5.875 1 98.81 124 ARG B O 1
ATOM 4349 N N . ASN B 1 125 ? -5.098 21.516 -5.5 1 98.88 125 ASN B N 1
ATOM 4350 C CA . ASN B 1 125 ? -4.84 20.953 -4.18 1 98.88 125 ASN B CA 1
ATOM 4351 C C . ASN B 1 125 ? -5.223 19.484 -4.117 1 98.88 125 ASN B C 1
ATOM 4353 O O . ASN B 1 125 ? -6.34 19.141 -3.719 1 98.88 125 ASN B O 1
ATOM 4357 N N . PRO B 1 126 ? -4.266 18.609 -4.352 1 98.88 126 PRO B N 1
ATOM 4358 C CA . PRO B 1 126 ? -4.523 17.172 -4.324 1 98.88 126 PRO B CA 1
ATOM 4359 C C . PRO B 1 126 ? -5.145 16.703 -3.01 1 98.88 126 PRO B C 1
ATOM 4361 O O . PRO B 1 126 ? -5.977 15.797 -3.004 1 98.88 126 PRO B O 1
ATOM 4364 N N . ILE B 1 127 ? -4.809 17.312 -1.882 1 98.94 127 ILE B N 1
ATOM 4365 C CA . ILE B 1 127 ? -5.285 16.859 -0.576 1 98.94 127 ILE B CA 1
ATOM 4366 C C . ILE B 1 127 ? -6.789 17.094 -0.467 1 98.94 127 ILE B C 1
ATOM 4368 O O . ILE B 1 127 ? -7.492 16.328 0.195 1 98.94 127 ILE B O 1
ATOM 4372 N N . LEU B 1 128 ? -7.262 18.094 -1.109 1 98.94 128 LEU B N 1
ATOM 4373 C CA . LEU B 1 128 ? -8.695 18.344 -1.094 1 98.94 128 LEU B CA 1
ATOM 4374 C C . LEU B 1 128 ? -9.445 17.281 -1.891 1 98.94 128 LEU B C 1
ATOM 4376 O O . LEU B 1 128 ? -10.578 16.938 -1.549 1 98.94 128 LEU B O 1
ATOM 4380 N N . LEU B 1 129 ? -8.844 16.797 -2.973 1 98.94 129 LEU B N 1
ATOM 4381 C CA . LEU B 1 129 ? -9.453 15.688 -3.699 1 98.94 129 LEU B CA 1
ATOM 4382 C C . LEU B 1 129 ? -9.492 14.43 -2.84 1 98.94 129 LEU B C 1
ATOM 4384 O O . LEU B 1 129 ? -10.516 13.742 -2.789 1 98.94 129 LEU B O 1
ATOM 4388 N N . ALA B 1 130 ? -8.398 14.125 -2.186 1 98.94 130 ALA B N 1
ATOM 4389 C CA . ALA B 1 130 ? -8.383 12.969 -1.296 1 98.94 130 ALA B CA 1
ATOM 4390 C C . ALA B 1 130 ? -9.484 13.07 -0.242 1 98.94 130 ALA B C 1
ATOM 4392 O O . ALA B 1 130 ? -10.188 12.094 0.024 1 98.94 130 ALA B O 1
ATOM 4393 N N . ARG B 1 131 ? -9.633 14.242 0.325 1 98.94 131 ARG B N 1
ATOM 4394 C CA . ARG B 1 131 ? -10.672 14.453 1.332 1 98.94 131 ARG B CA 1
ATOM 4395 C C . ARG B 1 131 ? -12.062 14.25 0.74 1 98.94 131 ARG B C 1
ATOM 4397 O O . ARG B 1 131 ? -12.914 13.602 1.35 1 98.94 131 ARG B O 1
ATOM 4404 N N . ALA B 1 132 ? -12.273 14.828 -0.422 1 98.88 132 ALA B N 1
ATOM 4405 C CA . ALA B 1 132 ? -13.578 14.727 -1.058 1 98.88 132 ALA B CA 1
ATOM 4406 C C . ALA B 1 132 ? -13.938 13.266 -1.335 1 98.88 132 ALA B C 1
ATOM 4408 O O . ALA B 1 132 ? -15.078 12.844 -1.101 1 98.88 132 ALA B O 1
ATOM 4409 N N . VAL B 1 133 ? -13 12.547 -1.825 1 98.88 133 VAL B N 1
ATOM 4410 C CA . VAL B 1 133 ? -13.211 11.133 -2.115 1 98.88 133 VAL B CA 1
ATOM 4411 C C . VAL B 1 133 ? -13.492 10.375 -0.819 1 98.88 133 VAL B C 1
ATOM 4413 O O . VAL B 1 133 ? -14.344 9.477 -0.79 1 98.88 133 VAL B O 1
ATOM 4416 N N . LEU B 1 134 ? -12.812 10.703 0.25 1 98.81 134 LEU B N 1
ATOM 4417 C CA . LEU B 1 134 ? -13.023 10.07 1.549 1 98.81 134 LEU B CA 1
ATOM 4418 C C . LEU B 1 134 ? -14.438 10.336 2.055 1 98.81 134 LEU B C 1
ATOM 4420 O O . LEU B 1 134 ? -15.148 9.398 2.426 1 98.81 134 LEU B O 1
ATOM 4424 N N . GLU B 1 135 ? -14.812 11.547 2.061 1 98.56 135 GLU B N 1
ATOM 4425 C CA . GLU B 1 135 ? -16.109 11.938 2.613 1 98.56 135 GLU B CA 1
ATOM 4426 C C . GLU B 1 135 ? -17.25 11.367 1.79 1 98.56 135 GLU B C 1
ATOM 4428 O O . GLU B 1 135 ? -18.234 10.875 2.346 1 98.56 135 GLU B O 1
ATOM 4433 N N . ARG B 1 136 ? -17.141 11.375 0.535 1 97.88 136 ARG B N 1
ATOM 4434 C CA . ARG B 1 136 ? -18.203 10.867 -0.337 1 97.88 136 ARG B CA 1
ATOM 4435 C C . ARG B 1 136 ? -18.25 9.344 -0.31 1 97.88 136 ARG B C 1
ATOM 4437 O O . ARG B 1 136 ? -19.219 8.734 -0.747 1 97.88 136 ARG B O 1
ATOM 4444 N N . GLY B 1 137 ? -17.203 8.789 0.225 1 96.88 137 GLY B N 1
ATOM 4445 C CA . GLY B 1 137 ? -17.172 7.344 0.384 1 96.88 137 GLY B CA 1
ATOM 4446 C C . GLY B 1 137 ? -18.266 6.809 1.27 1 96.88 137 GLY B C 1
ATOM 4447 O O . GLY B 1 137 ? -18.703 5.66 1.116 1 96.88 137 GLY B O 1
ATOM 4448 N N . ASP B 1 138 ? -18.812 7.613 2.168 1 96.44 138 ASP B N 1
ATOM 4449 C CA . ASP B 1 138 ? -19.891 7.191 3.045 1 96.44 138 ASP B CA 1
ATOM 4450 C C . ASP B 1 138 ? -21.141 6.82 2.242 1 96.44 138 ASP B C 1
ATOM 4452 O O . ASP B 1 138 ? -21.828 5.844 2.562 1 96.44 138 ASP B O 1
ATOM 4456 N N . ALA B 1 139 ? -21.406 7.547 1.217 1 94.12 139 ALA B N 1
ATOM 4457 C CA . ALA B 1 139 ? -22.547 7.25 0.346 1 94.12 139 ALA B CA 1
ATOM 4458 C C . ALA B 1 139 ? -22.188 6.148 -0.652 1 94.12 139 ALA B C 1
ATOM 4460 O O . ALA B 1 139 ? -23.031 5.293 -0.959 1 94.12 139 ALA B O 1
ATOM 4461 N N . ASP B 1 140 ? -20.969 6.199 -1.136 1 93.75 140 ASP B N 1
ATOM 4462 C CA . ASP B 1 140 ? -20.531 5.258 -2.162 1 93.75 140 ASP B CA 1
ATOM 4463 C C . ASP B 1 140 ? -20.594 3.818 -1.653 1 93.75 140 ASP B C 1
ATOM 4465 O O . ASP B 1 140 ? -20.828 2.891 -2.432 1 93.75 140 ASP B O 1
ATOM 4469 N N . LEU B 1 141 ? -20.406 3.607 -0.342 1 93.75 141 LEU B N 1
ATOM 4470 C CA . LEU B 1 141 ? -20.25 2.262 0.201 1 93.75 141 LEU B CA 1
ATOM 4471 C C . LEU B 1 141 ? -21.578 1.713 0.7 1 93.75 141 LEU B C 1
ATOM 4473 O O . LEU B 1 141 ? -21.688 0.532 1.04 1 93.75 141 LEU B O 1
ATOM 4477 N N . LEU B 1 142 ? -22.578 2.568 0.776 1 89 142 LEU B N 1
ATOM 4478 C CA . LEU B 1 142 ? -23.891 2.105 1.207 1 89 142 LEU B CA 1
ATOM 4479 C C . LEU B 1 142 ? -24.641 1.452 0.053 1 89 142 LEU B C 1
ATOM 4481 O O . LEU B 1 142 ? -24.438 1.815 -1.108 1 89 142 LEU B O 1
ATOM 4485 N N . PRO B 1 143 ? -25.484 0.493 0.421 1 78.69 143 PRO B N 1
ATOM 4486 C CA . PRO B 1 143 ? -26.281 -0.12 -0.643 1 78.69 143 PRO B CA 1
ATOM 4487 C C . PRO B 1 143 ? -27.188 0.881 -1.346 1 78.69 143 PRO B C 1
ATOM 4489 O O . PRO B 1 143 ? -27.719 1.79 -0.706 1 78.69 143 PRO B O 1
ATOM 4492 N N . ARG B 1 144 ? -27.094 0.98 -2.633 1 66.44 144 ARG B N 1
ATOM 4493 C CA . ARG B 1 144 ? -27.938 1.914 -3.373 1 66.44 144 ARG B CA 1
ATOM 4494 C C . ARG B 1 144 ? -29.391 1.45 -3.381 1 66.44 144 ARG B C 1
ATOM 4496 O O . ARG B 1 144 ? -29.672 0.276 -3.629 1 66.44 144 ARG B O 1
ATOM 4503 N N . PRO B 1 145 ? -30.203 2.377 -2.848 1 59.16 145 PRO B N 1
ATOM 4504 C CA . PRO B 1 145 ? -31.609 2.018 -3.01 1 59.16 145 PRO B CA 1
ATOM 4505 C C . PRO B 1 145 ? -32.031 1.888 -4.473 1 59.16 145 PRO B C 1
ATOM 4507 O O . PRO B 1 145 ? -31.391 2.484 -5.352 1 59.16 145 PRO B O 1
ATOM 4510 N N . PRO B 1 146 ? -32.75 0.833 -4.812 1 53.5 146 PRO B N 1
ATOM 4511 C CA . PRO B 1 146 ? -33.219 0.771 -6.191 1 53.5 146 PRO B CA 1
ATOM 4512 C C . PRO B 1 146 ? -33.688 2.127 -6.715 1 53.5 146 PRO B C 1
ATOM 4514 O O . PRO B 1 146 ? -34.188 2.947 -5.945 1 53.5 146 PRO B O 1
ATOM 4517 N N . PRO B 1 147 ? -33 2.508 -7.785 1 50.06 147 PRO B N 1
ATOM 4518 C CA . PRO B 1 147 ? -33.5 3.801 -8.266 1 50.06 147 PRO B CA 1
ATOM 4519 C C . PRO B 1 147 ? -35 3.902 -8.211 1 50.06 147 PRO B C 1
ATOM 4521 O O . PRO B 1 147 ? -35.719 2.902 -8.406 1 50.06 147 PRO B O 1
ATOM 4524 N N . MET B 1 148 ? -35.531 4.746 -7.355 1 44.56 148 MET B N 1
ATOM 4525 C CA . MET B 1 148 ? -36.969 4.902 -7.504 1 44.56 148 MET B CA 1
ATOM 4526 C C . MET B 1 148 ? -37.375 4.863 -8.969 1 44.56 148 MET B C 1
ATOM 4528 O O . MET B 1 148 ? -38.219 4.062 -9.367 1 44.56 148 MET B O 1
ATOM 4532 N N . GLN B 1 149 ? -37.938 6.047 -9.562 1 39.78 149 GLN B N 1
ATOM 4533 C CA . GLN B 1 149 ? -38.469 6.137 -10.93 1 39.78 149 GLN B CA 1
ATOM 4534 C C . GLN B 1 149 ? -37.312 6.125 -11.945 1 39.78 149 GLN B C 1
ATOM 4536 O O . GLN B 1 149 ? -36.281 6.715 -11.711 1 39.78 149 GLN B O 1
ATOM 4541 N N . PRO B 1 150 ? -37.406 5.137 -12.805 1 39.28 150 PRO B N 1
ATOM 4542 C CA . PRO B 1 150 ? -36.469 5.207 -13.922 1 39.28 150 PRO B CA 1
ATOM 4543 C C . PRO B 1 150 ? -36.219 6.637 -14.391 1 39.28 150 PRO B C 1
ATOM 4545 O O . PRO B 1 150 ? -37.156 7.367 -14.703 1 39.28 150 PRO B O 1
ATOM 4548 N N . SER B 1 151 ? -35.594 7.461 -13.695 1 33.09 151 SER B N 1
ATOM 4549 C CA . SER B 1 151 ? -35.5 8.734 -14.398 1 33.09 151 SER B CA 1
ATOM 4550 C C . SER B 1 151 ? -35.062 8.531 -15.852 1 33.09 151 SER B C 1
ATOM 4552 O O . SER B 1 151 ? -34.094 7.816 -16.125 1 33.09 151 SER B O 1
ATOM 4554 N N . ASP B 1 152 ? -35.969 8.57 -16.781 1 35.03 152 ASP B N 1
ATOM 4555 C CA . ASP B 1 152 ? -35.844 8.562 -18.234 1 35.03 152 ASP B CA 1
ATOM 4556 C C . ASP B 1 152 ? -34.562 9.258 -18.672 1 35.03 152 ASP B C 1
ATOM 4558 O O . ASP B 1 152 ? -34.219 9.234 -19.844 1 35.03 152 ASP B O 1
ATOM 4562 N N . GLY B 1 153 ? -34.344 10.508 -18.156 1 30.92 153 GLY B N 1
ATOM 4563 C CA . GLY B 1 153 ? -33.656 11.562 -18.859 1 30.92 153 GLY B CA 1
ATOM 4564 C C . GLY B 1 153 ? -32.188 11.266 -19.094 1 30.92 153 GLY B C 1
ATOM 4565 O O . GLY B 1 153 ? -31.656 11.484 -20.188 1 30.92 153 GLY B O 1
ATOM 4566 N N . ALA B 1 154 ? -31.281 11.43 -18.078 1 29.33 154 ALA B N 1
ATOM 4567 C CA . ALA B 1 154 ? -29.984 12.016 -18.406 1 29.33 154 ALA B CA 1
ATOM 4568 C C . ALA B 1 154 ? -29.047 10.969 -18.984 1 29.33 154 ALA B C 1
ATOM 4570 O O . ALA B 1 154 ? -28.25 10.375 -18.266 1 29.33 154 ALA B O 1
ATOM 4571 N N . MET B 1 155 ? -29.5 9.906 -19.484 1 36.19 155 MET B N 1
ATOM 4572 C CA . MET B 1 155 ? -28.484 9.383 -20.406 1 36.19 155 MET B CA 1
ATOM 4573 C C . MET B 1 155 ? -27.844 10.508 -21.203 1 36.19 155 MET B C 1
ATOM 4575 O O . MET B 1 155 ? -28.328 10.883 -22.266 1 36.19 155 MET B O 1
ATOM 4579 N N . GLU B 1 156 ? -27.75 11.617 -20.75 1 34.47 156 GLU B N 1
ATOM 4580 C CA . GLU B 1 156 ? -27.031 12.648 -21.5 1 34.47 156 GLU B CA 1
ATOM 4581 C C . GLU B 1 156 ? -25.875 12.047 -22.297 1 34.47 156 GLU B C 1
ATOM 4583 O O . GLU B 1 156 ? -25.234 11.102 -21.844 1 34.47 156 GLU B O 1
ATOM 4588 N N . ALA B 1 157 ? -25.812 12.352 -23.547 1 31.02 157 ALA B N 1
ATOM 4589 C CA . ALA B 1 157 ? -24.812 12.016 -24.578 1 31.02 157 ALA B CA 1
ATOM 4590 C C . ALA B 1 157 ? -23.422 11.93 -23.969 1 31.02 157 ALA B C 1
ATOM 4592 O O . ALA B 1 157 ? -22.875 12.938 -23.5 1 31.02 157 ALA B O 1
ATOM 4593 N N . ARG B 1 158 ? -23.078 10.922 -23.312 1 41.81 158 ARG B N 1
ATOM 4594 C CA . ARG B 1 158 ? -21.641 10.766 -23.094 1 41.81 158 ARG B CA 1
ATOM 4595 C C . ARG B 1 158 ? -20.859 11.273 -24.297 1 41.81 158 ARG B C 1
ATOM 4597 O O . ARG B 1 158 ? -21.016 10.766 -25.406 1 41.81 158 ARG B O 1
ATOM 4604 N N . THR B 1 159 ? -20.703 12.367 -24.484 1 39.12 159 THR B N 1
ATOM 4605 C CA . THR B 1 159 ? -19.75 12.734 -25.516 1 39.12 159 THR B CA 1
ATOM 4606 C C . THR B 1 159 ? -18.469 11.898 -25.406 1 39.12 159 THR B C 1
ATOM 4608 O O . THR B 1 159 ? -18.062 11.547 -24.297 1 39.12 159 THR B O 1
ATOM 4611 N N . LYS B 1 160 ? -18.031 11.227 -26.484 1 45.31 160 LYS B N 1
ATOM 4612 C CA . LYS B 1 160 ? -16.875 10.367 -26.766 1 45.31 160 LYS B CA 1
ATOM 4613 C C . LYS B 1 160 ? -15.68 10.75 -25.906 1 45.31 160 LYS B C 1
ATOM 4615 O O . LYS B 1 160 ? -14.68 10.031 -25.875 1 45.31 160 LYS B O 1
ATOM 4620 N N . GLU B 1 1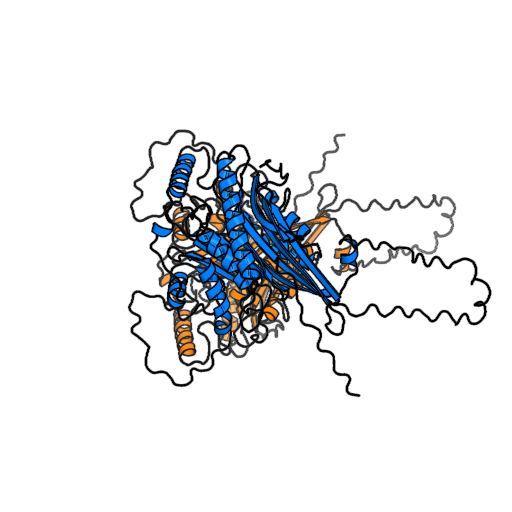61 ? -15.453 11.898 -25.188 1 59.81 161 GLU B N 1
ATOM 4621 C CA . GLU B 1 161 ? -14.172 12.367 -24.688 1 59.81 161 GLU B CA 1
ATOM 4622 C C . GLU B 1 161 ? -14.062 12.164 -23.172 1 59.81 161 GLU B C 1
ATOM 4624 O O . GLU B 1 161 ? -12.992 12.312 -22.594 1 59.81 161 GLU B O 1
ATOM 4629 N N . ARG B 1 162 ? -15.227 11.453 -22.375 1 82.5 162 ARG B N 1
ATOM 4630 C CA . ARG B 1 162 ? -15.086 11.422 -20.922 1 82.5 162 ARG B CA 1
ATOM 4631 C C . ARG B 1 162 ? -15.258 10 -20.391 1 82.5 162 ARG B C 1
ATOM 4633 O O . ARG B 1 162 ? -16.016 9.203 -20.953 1 82.5 162 ARG B O 1
ATOM 4640 N N . LEU B 1 163 ? -14.484 9.617 -19.391 1 95.31 163 LEU B N 1
ATOM 4641 C CA . LEU B 1 163 ? -14.586 8.328 -18.703 1 95.31 163 LEU B CA 1
ATOM 4642 C C . LEU B 1 163 ? -15.93 8.188 -18 1 95.31 163 LEU B C 1
ATOM 4644 O O . LEU B 1 163 ? -16.562 9.188 -17.641 1 95.31 163 LEU B O 1
ATOM 4648 N N . ASP B 1 164 ? -16.469 6.938 -17.953 1 96.12 164 ASP B N 1
ATOM 4649 C CA . ASP B 1 164 ? -17.641 6.645 -17.141 1 96.12 164 ASP B CA 1
ATOM 4650 C C . ASP B 1 164 ? -17.297 6.625 -15.656 1 96.12 164 ASP B C 1
ATOM 4652 O O . ASP B 1 164 ? -16.984 5.57 -15.102 1 96.12 164 ASP B O 1
ATOM 4656 N N . VAL B 1 165 ? -17.469 7.809 -15.047 1 96.25 165 VAL B N 1
ATOM 4657 C CA . VAL B 1 165 ? -17.125 7.992 -13.641 1 96.25 165 VAL B CA 1
ATOM 4658 C C . VAL B 1 165 ? -18.359 8.484 -12.875 1 96.25 165 VAL B C 1
ATOM 4660 O O . VAL B 1 165 ? -18.531 9.695 -12.68 1 96.25 165 VAL B O 1
ATOM 4663 N N . PRO B 1 166 ? -19.141 7.648 -12.375 1 93.88 166 PRO B N 1
ATOM 4664 C CA . PRO B 1 166 ? -20.328 8.094 -11.641 1 93.88 166 PRO B CA 1
ATOM 4665 C C . PRO B 1 166 ? -19.984 8.664 -10.266 1 93.88 166 PRO B C 1
ATOM 4667 O O . PRO B 1 166 ? -20.672 9.57 -9.789 1 93.88 166 PRO B O 1
ATOM 4670 N N . SER B 1 167 ? -19.078 8.195 -9.617 1 95.94 167 SER B N 1
ATOM 4671 C CA . SER B 1 167 ? -18.453 8.523 -8.344 1 95.94 167 SER B CA 1
ATOM 4672 C C . SER B 1 167 ? -17.141 7.789 -8.164 1 95.94 167 SER B C 1
ATOM 4674 O O . SER B 1 167 ? -16.594 7.23 -9.125 1 95.94 167 SER B O 1
ATOM 4676 N N . ALA B 1 168 ? -16.594 7.828 -6.992 1 97.31 168 ALA B N 1
ATOM 4677 C CA . ALA B 1 168 ? -15.375 7.062 -6.75 1 97.31 168 ALA B CA 1
ATOM 4678 C C . ALA B 1 168 ? -15.695 5.602 -6.449 1 97.31 168 ALA B C 1
ATOM 4680 O O . ALA B 1 168 ? -14.789 4.805 -6.172 1 97.31 168 ALA B O 1
ATOM 4681 N N . GLN B 1 169 ? -16.859 5.152 -6.426 1 93.69 169 GLN B N 1
ATOM 4682 C CA . GLN B 1 169 ? -17.391 3.795 -6.324 1 93.69 169 GLN B CA 1
ATOM 4683 C C . GLN B 1 169 ? -16.844 3.08 -5.094 1 93.69 169 GLN B C 1
ATOM 4685 O O . GLN B 1 169 ? -16.578 1.878 -5.137 1 93.69 169 GLN B O 1
ATOM 4690 N N . GLY B 1 170 ? -16.5 3.82 -4.117 1 95.25 170 GLY B N 1
ATOM 4691 C CA . GLY B 1 170 ? -15.961 3.195 -2.918 1 95.25 170 GLY B CA 1
ATOM 4692 C C . GLY B 1 170 ? -14.5 2.807 -3.053 1 95.25 170 GLY B C 1
ATOM 4693 O O . GLY B 1 170 ? -13.914 2.236 -2.127 1 95.25 170 GLY B O 1
ATOM 4694 N N . HIS B 1 171 ? -13.852 3.109 -4.203 1 98.06 171 HIS B N 1
ATOM 4695 C CA . HIS B 1 171 ? -12.445 2.756 -4.395 1 98.06 171 HIS B CA 1
ATOM 4696 C C . HIS B 1 171 ? -11.547 3.578 -3.482 1 98.06 171 HIS B C 1
ATOM 4698 O O . HIS B 1 171 ? -11.805 4.758 -3.238 1 98.06 171 HIS B O 1
ATOM 4704 N N . THR B 1 172 ? -10.492 2.959 -3.066 1 98.75 172 THR B N 1
ATOM 4705 C CA . THR B 1 172 ? -9.586 3.545 -2.084 1 98.75 172 THR B CA 1
ATOM 4706 C C . THR B 1 172 ? -8.477 4.332 -2.773 1 98.75 172 THR B C 1
ATOM 4708 O O . THR B 1 172 ? -7.973 5.316 -2.23 1 98.75 172 THR B O 1
ATOM 4711 N N . HIS B 1 173 ? -8.031 3.955 -3.922 1 98.88 173 HIS B N 1
ATOM 4712 C CA . HIS B 1 173 ? -6.93 4.574 -4.652 1 98.88 173 HIS B CA 1
ATOM 4713 C C . HIS B 1 173 ? -7.293 4.789 -6.117 1 98.88 173 HIS B C 1
ATOM 4715 O O . HIS B 1 173 ? -7.559 3.826 -6.844 1 98.88 173 HIS B O 1
ATOM 4721 N N . ILE B 1 174 ? -7.312 6.043 -6.539 1 98.81 174 ILE B N 1
ATOM 4722 C CA . ILE B 1 174 ? -7.688 6.398 -7.902 1 98.81 174 ILE B CA 1
ATOM 4723 C C . ILE B 1 174 ? -6.566 7.203 -8.555 1 98.81 174 ILE B C 1
ATOM 4725 O O . ILE B 1 174 ? -6.027 8.133 -7.949 1 98.81 174 ILE B O 1
ATOM 4729 N N . HIS B 1 175 ? -6.266 6.891 -9.773 1 98.75 175 HIS B N 1
ATOM 4730 C CA . HIS B 1 175 ? -5.121 7.449 -10.484 1 98.75 175 HIS B CA 1
ATOM 4731 C C . HIS B 1 175 ? -5.562 8.172 -11.75 1 98.75 175 HIS B C 1
ATOM 4733 O O . HIS B 1 175 ? -6.484 7.727 -12.438 1 98.75 175 HIS B O 1
ATOM 4739 N N . GLY B 1 176 ? -4.992 9.281 -12.023 1 98.25 176 GLY B N 1
ATOM 4740 C CA . GLY B 1 176 ? -4.973 9.852 -13.359 1 98.25 176 GLY B CA 1
ATOM 4741 C C . GLY B 1 176 ? -6.266 10.547 -13.727 1 98.25 176 GLY B C 1
ATOM 4742 O O . GLY B 1 176 ? -6.812 11.32 -12.93 1 98.25 176 GLY B O 1
ATOM 4743 N N . GLU B 1 177 ? -6.734 10.258 -14.953 1 97.88 177 GLU B N 1
ATOM 4744 C CA . GLU B 1 177 ? -7.844 10.984 -15.57 1 97.88 177 GLU B CA 1
ATOM 4745 C C . GLU B 1 177 ? -9.125 10.812 -14.758 1 97.88 177 GLU B C 1
ATOM 4747 O O . GLU B 1 177 ? -9.891 11.773 -14.594 1 97.88 177 GLU B O 1
ATOM 4752 N N . ALA B 1 178 ? -9.359 9.641 -14.297 1 98.38 178 ALA B N 1
ATOM 4753 C CA . ALA B 1 178 ? -10.562 9.414 -13.5 1 98.38 178 ALA B CA 1
ATOM 4754 C C . ALA B 1 178 ? -10.555 10.266 -12.234 1 98.38 178 ALA B C 1
ATOM 4756 O O . ALA B 1 178 ? -11.578 10.828 -11.844 1 98.38 178 ALA B O 1
ATOM 4757 N N . ALA B 1 179 ? -9.398 10.352 -11.633 1 98.75 179 ALA B N 1
ATOM 4758 C CA . ALA B 1 179 ? -9.266 11.172 -10.438 1 98.75 179 ALA B CA 1
ATOM 4759 C C . ALA B 1 179 ? -9.5 12.648 -10.75 1 98.75 179 ALA B C 1
ATOM 4761 O O . ALA B 1 179 ? -10.156 13.359 -9.984 1 98.75 179 ALA B O 1
ATOM 4762 N N . GLU B 1 180 ? -8.977 13.094 -11.828 1 98.56 180 GLU B N 1
ATOM 4763 C CA . GLU B 1 180 ? -9.141 14.5 -12.188 1 98.56 180 GLU B CA 1
ATOM 4764 C C . GLU B 1 180 ? -10.586 14.805 -12.562 1 98.56 180 GLU B C 1
ATOM 4766 O O . GLU B 1 180 ? -11.078 15.898 -12.297 1 98.56 180 GLU B O 1
ATOM 4771 N N . GLN B 1 181 ? -11.195 13.852 -13.219 1 98.5 181 GLN B N 1
ATOM 4772 C CA . GLN B 1 181 ? -12.617 14.016 -13.5 1 98.5 181 GLN B CA 1
ATOM 4773 C C . GLN B 1 181 ? -13.43 14.102 -12.211 1 98.5 181 GLN B C 1
ATOM 4775 O O . GLN B 1 181 ? -14.367 14.891 -12.109 1 98.5 181 GLN B O 1
ATOM 4780 N N . LEU B 1 182 ? -13.086 13.305 -11.242 1 98.62 182 LEU B N 1
ATOM 4781 C CA . LEU B 1 182 ? -13.727 13.383 -9.938 1 98.62 182 LEU B CA 1
ATOM 4782 C C . LEU B 1 182 ? -13.523 14.766 -9.312 1 98.62 182 LEU B C 1
ATOM 4784 O O . LEU B 1 182 ? -14.445 15.32 -8.719 1 98.62 182 LEU B O 1
ATOM 4788 N N . ALA B 1 183 ? -12.312 15.266 -9.422 1 98.75 183 ALA B N 1
ATOM 4789 C CA . ALA B 1 183 ? -12.031 16.594 -8.875 1 98.75 183 ALA B CA 1
ATOM 4790 C C . ALA B 1 183 ? -12.977 17.641 -9.461 1 98.75 183 ALA B C 1
ATOM 4792 O O . ALA B 1 183 ? -13.531 18.453 -8.727 1 98.75 183 ALA B O 1
ATOM 4793 N N . SER B 1 184 ? -13.133 17.578 -10.766 1 98.19 184 SER B N 1
ATOM 4794 C CA . SER B 1 184 ? -14.047 18.5 -11.438 1 98.19 184 SER B CA 1
ATOM 4795 C C . SER B 1 184 ? -15.484 18.297 -10.953 1 98.19 184 SER B C 1
ATOM 4797 O O . SER B 1 184 ? -16.172 19.266 -10.633 1 98.19 184 SER B O 1
ATOM 4799 N N . MET B 1 185 ? -15.891 17.078 -10.867 1 97.75 185 MET B N 1
ATOM 4800 C CA . MET B 1 185 ? -17.25 16.734 -10.438 1 97.75 185 MET B CA 1
ATOM 4801 C C . MET B 1 185 ? -17.5 17.203 -9 1 97.75 185 MET B C 1
ATOM 4803 O O . MET B 1 185 ? -18.609 17.578 -8.648 1 97.75 185 MET B O 1
ATOM 4807 N N . TYR B 1 186 ? -16.438 17.234 -8.242 1 98.06 186 TYR B N 1
ATOM 4808 C CA . TYR B 1 186 ? -16.578 17.562 -6.828 1 98.06 186 TYR B CA 1
ATOM 4809 C C . TYR B 1 186 ? -16.344 19.047 -6.59 1 98.06 186 TYR B C 1
ATOM 4811 O O . TYR B 1 186 ? -16.25 19.5 -5.445 1 98.06 186 TYR B O 1
ATOM 4819 N N . GLY B 1 187 ? -16.141 19.828 -7.605 1 98.25 187 GLY B N 1
ATOM 4820 C CA . GLY B 1 187 ? -16.078 21.281 -7.523 1 98.25 187 GLY B CA 1
ATOM 4821 C C . GLY B 1 187 ? -14.711 21.797 -7.109 1 98.25 187 GLY B C 1
ATOM 4822 O O . GLY B 1 187 ? -14.594 22.906 -6.59 1 98.25 187 GLY B O 1
ATOM 4823 N N . LEU B 1 188 ? -13.742 21 -7.254 1 98.75 188 LEU B N 1
ATOM 4824 C CA . LEU B 1 188 ? -12.391 21.422 -6.887 1 98.75 188 LEU B CA 1
ATOM 4825 C C . LEU B 1 188 ? -11.742 22.219 -8.016 1 98.75 188 LEU B C 1
ATOM 4827 O O . LEU B 1 188 ? -12.117 22.062 -9.18 1 98.75 188 LEU B O 1
ATOM 4831 N N . GLN B 1 189 ? -10.805 23 -7.691 1 98.69 189 GLN B N 1
ATOM 4832 C CA . GLN B 1 189 ? -10.148 23.859 -8.672 1 98.69 189 GLN B CA 1
ATOM 4833 C C . GLN B 1 189 ? -9.133 23.078 -9.5 1 98.69 189 GLN B C 1
ATOM 4835 O O . GLN B 1 189 ? -8.234 22.438 -8.953 1 98.69 189 GLN B O 1
ATOM 4840 N N . LEU B 1 190 ? -9.32 23.094 -10.812 1 98.56 190 LEU B N 1
ATOM 4841 C CA . LEU B 1 190 ? -8.32 22.609 -11.758 1 98.56 190 LEU B CA 1
ATOM 4842 C C . LEU B 1 190 ? -7.508 23.781 -12.328 1 98.56 190 LEU B C 1
ATOM 4844 O O . LEU B 1 190 ? -8.047 24.859 -12.586 1 98.56 190 LEU B O 1
ATOM 4848 N N . VAL B 1 191 ? -6.254 23.484 -12.523 1 98.62 191 VAL B N 1
ATOM 4849 C CA . VAL B 1 191 ? -5.367 24.547 -12.984 1 98.62 191 VAL B CA 1
ATOM 4850 C C . VAL B 1 191 ? -4.578 24.062 -14.203 1 98.62 191 VAL B C 1
ATOM 4852 O O . VAL B 1 191 ? -4.461 22.859 -14.445 1 98.62 191 VAL B O 1
ATOM 4855 N N . PRO B 1 192 ? -4.086 25.062 -14.969 1 97.81 192 PRO B N 1
ATOM 4856 C CA . PRO B 1 192 ? -3.137 24.641 -16 1 97.81 192 PRO B CA 1
ATOM 4857 C C . PRO B 1 192 ? -1.865 24.016 -15.422 1 97.81 192 PRO B C 1
ATOM 4859 O O . PRO B 1 192 ? -1.477 24.344 -14.297 1 97.81 192 PRO B O 1
ATOM 4862 N N . LYS B 1 193 ? -1.256 23.203 -16.156 1 96.38 193 LYS B N 1
ATOM 4863 C CA . LYS B 1 193 ? -0.075 22.484 -15.695 1 96.38 193 LYS B CA 1
ATOM 4864 C C . LYS B 1 193 ? 1.036 23.453 -15.289 1 96.38 193 LYS B C 1
ATOM 4866 O O . LYS B 1 193 ? 1.849 23.141 -14.414 1 96.38 193 LYS B O 1
ATOM 4871 N N . GLU B 1 194 ? 1.084 24.641 -15.82 1 96.88 194 GLU B N 1
ATOM 4872 C CA . GLU B 1 194 ? 2.111 25.641 -15.555 1 96.88 194 GLU B CA 1
ATOM 4873 C C . GLU B 1 194 ? 2.031 26.141 -14.117 1 96.88 194 GLU B C 1
ATOM 4875 O O . GLU B 1 194 ? 2.992 26.719 -13.602 1 96.88 194 GLU B O 1
ATOM 4880 N N . TYR B 1 195 ? 0.897 25.969 -13.516 1 97.69 195 TYR B N 1
ATOM 4881 C CA . TYR B 1 195 ? 0.725 26.406 -12.133 1 97.69 195 TYR B CA 1
ATOM 4882 C C . TYR B 1 195 ? 1.755 25.75 -11.227 1 97.69 195 TYR B C 1
ATOM 4884 O O . TYR B 1 195 ? 2.232 26.359 -10.273 1 97.69 195 TYR B O 1
ATOM 4892 N N . PHE B 1 196 ? 2.104 24.531 -11.523 1 97.75 196 PHE B N 1
ATOM 4893 C CA . PHE B 1 196 ? 2.945 23.75 -10.625 1 97.75 196 PHE B CA 1
ATOM 4894 C C . PHE B 1 196 ? 4.422 24.047 -10.875 1 97.75 196 PHE B C 1
ATOM 4896 O O . PHE B 1 196 ? 5.273 23.703 -10.047 1 97.75 196 PHE B O 1
ATOM 4903 N N . PHE B 1 197 ? 4.727 24.75 -11.914 1 96 197 PHE B N 1
ATOM 4904 C CA . PHE B 1 197 ? 6.094 25.047 -12.328 1 96 197 PHE B CA 1
ATOM 4905 C C . PHE B 1 197 ? 6.711 26.109 -11.438 1 96 197 PHE B C 1
ATOM 4907 O O . PHE B 1 197 ? 6.082 27.141 -11.156 1 96 197 PHE B O 1
ATOM 4914 N N . THR B 1 198 ? 7.906 25.859 -10.984 1 96.31 198 THR B N 1
ATOM 4915 C CA . THR B 1 198 ? 8.797 26.875 -10.445 1 96.31 198 THR B CA 1
ATOM 4916 C C . THR B 1 198 ? 10.188 26.766 -11.055 1 96.31 198 THR B C 1
ATOM 4918 O O . THR B 1 198 ? 10.648 25.656 -11.367 1 96.31 198 THR B O 1
ATOM 4921 N N . ALA B 1 199 ? 10.852 27.859 -11.195 1 96.69 199 ALA B N 1
ATOM 4922 C CA . ALA B 1 199 ? 12.188 27.875 -11.781 1 96.69 199 ALA B CA 1
ATOM 4923 C C . ALA B 1 199 ? 13.156 27.016 -10.969 1 96.69 199 ALA B C 1
ATOM 4925 O O . ALA B 1 199 ? 13.992 26.312 -11.531 1 96.69 199 ALA B O 1
ATOM 4926 N N . ARG B 1 200 ? 13.023 27.094 -9.75 1 93.06 200 ARG B N 1
ATOM 4927 C CA . ARG B 1 200 ? 13.906 26.359 -8.859 1 93.06 200 ARG B CA 1
ATOM 4928 C C . ARG B 1 200 ? 13.797 24.859 -9.117 1 93.06 200 ARG B C 1
ATOM 4930 O O . ARG B 1 200 ? 14.805 24.172 -9.258 1 93.06 200 ARG B O 1
ATOM 4937 N N . ARG B 1 201 ? 12.594 24.328 -9.172 1 95.69 201 ARG B N 1
ATOM 4938 C CA . ARG B 1 201 ? 12.367 22.891 -9.359 1 95.69 201 ARG B CA 1
ATOM 4939 C C . ARG B 1 201 ? 12.797 22.453 -10.758 1 95.69 201 ARG B C 1
ATOM 4941 O O . ARG B 1 201 ? 13.281 21.344 -10.945 1 95.69 201 ARG B O 1
ATOM 4948 N N . TRP B 1 202 ? 12.602 23.297 -11.695 1 96.56 202 TRP B N 1
ATOM 4949 C CA . TRP B 1 202 ? 13.016 23 -13.062 1 96.56 202 TRP B CA 1
ATOM 4950 C C . TRP B 1 202 ? 14.531 22.875 -13.148 1 96.56 202 TRP B C 1
ATOM 4952 O O . TRP B 1 202 ? 15.055 21.969 -13.797 1 96.56 202 TRP B O 1
ATOM 4962 N N . GLU B 1 203 ? 15.172 23.781 -12.539 1 95.12 203 GLU B N 1
ATOM 4963 C CA . GLU B 1 203 ? 16.641 23.734 -12.531 1 95.12 203 GLU B CA 1
ATOM 4964 C C . GLU B 1 203 ? 17.141 22.469 -11.852 1 95.12 203 GLU B C 1
ATOM 4966 O O . GLU B 1 203 ? 18.125 21.875 -12.297 1 95.12 203 GLU B O 1
ATOM 4971 N N . GLU B 1 204 ? 16.531 22.141 -10.758 1 92.56 204 GLU B N 1
ATOM 4972 C CA . GLU B 1 204 ? 16.891 20.906 -10.078 1 92.56 204 GLU B CA 1
ATOM 4973 C C . GLU B 1 204 ? 16.703 19.688 -10.992 1 92.56 204 GLU B C 1
ATOM 4975 O O . GLU B 1 204 ? 17.516 18.766 -10.984 1 92.56 204 GLU B O 1
ATOM 4980 N N . HIS B 1 205 ? 15.625 19.672 -11.742 1 95.38 205 HIS B N 1
ATOM 4981 C CA . HIS B 1 205 ? 15.328 18.625 -12.719 1 95.38 205 HIS B CA 1
ATOM 4982 C C . HIS B 1 205 ? 16.438 18.5 -13.742 1 95.38 205 HIS B C 1
ATOM 4984 O O . HIS B 1 205 ? 16.984 17.406 -13.953 1 95.38 205 HIS B O 1
ATOM 4990 N N . LEU B 1 206 ? 16.844 19.609 -14.281 1 95.88 206 LEU B N 1
ATOM 4991 C CA . LEU B 1 206 ? 17.859 19.625 -15.32 1 95.88 206 LEU B CA 1
ATOM 4992 C C . LEU B 1 206 ? 19.219 19.203 -14.758 1 95.88 206 LEU B C 1
ATOM 4994 O O . LEU B 1 206 ? 19.938 18.422 -15.375 1 95.88 206 LEU B O 1
ATOM 4998 N N . ARG B 1 207 ? 19.547 19.688 -13.664 1 92.62 207 ARG B N 1
ATOM 4999 C CA . ARG B 1 207 ? 20.828 19.359 -13.031 1 92.62 207 ARG B CA 1
ATOM 5000 C C . ARG B 1 207 ? 20.891 17.875 -12.672 1 92.62 207 ARG B C 1
ATOM 5002 O O . ARG B 1 207 ? 21.953 17.25 -12.789 1 92.62 207 ARG B O 1
ATOM 5009 N N . GLY B 1 208 ? 19.797 17.375 -12.203 1 91.06 208 GLY B N 1
ATOM 5010 C CA . GLY B 1 208 ? 19.75 15.945 -11.883 1 91.06 208 GLY B CA 1
ATOM 5011 C C . GLY B 1 208 ? 20.016 15.062 -13.086 1 91.06 208 GLY B C 1
ATOM 5012 O O . GLY B 1 208 ? 20.75 14.086 -12.992 1 91.06 208 GLY B O 1
ATOM 5013 N N . LEU B 1 209 ? 19.422 15.398 -14.156 1 93.31 209 LEU B N 1
ATOM 5014 C CA . LEU B 1 209 ? 19.625 14.625 -15.383 1 93.31 209 LEU B CA 1
ATOM 5015 C C . LEU B 1 209 ? 21.062 14.758 -15.875 1 93.31 209 LEU B C 1
ATOM 5017 O O . LEU B 1 209 ? 21.641 13.797 -16.406 1 93.31 209 LEU B O 1
ATOM 5021 N N . GLU B 1 210 ? 21.578 15.938 -15.719 1 91.56 210 GLU B N 1
ATOM 5022 C CA . GLU B 1 210 ? 22.969 16.156 -16.125 1 91.56 210 GLU B CA 1
ATOM 5023 C C . GLU B 1 210 ? 23.922 15.336 -15.266 1 91.56 210 GLU B C 1
ATOM 5025 O O . GLU B 1 210 ? 24.859 14.727 -15.797 1 91.56 210 GLU B O 1
ATOM 5030 N N . ARG B 1 211 ? 23.703 15.344 -14.016 1 87.31 211 ARG B N 1
ATOM 5031 C CA . ARG B 1 211 ? 24.516 14.547 -13.109 1 87.31 211 ARG B CA 1
ATOM 5032 C C . ARG B 1 211 ? 24.484 13.07 -13.477 1 87.31 211 ARG B C 1
ATOM 5034 O O . ARG B 1 211 ? 25.5 12.383 -13.414 1 87.31 211 ARG B O 1
ATOM 5041 N N . GLU B 1 212 ? 23.359 12.602 -13.797 1 86.75 212 GLU B N 1
ATOM 5042 C CA . GLU B 1 212 ? 23.188 11.211 -14.203 1 86.75 212 GLU B CA 1
ATOM 5043 C C . GLU B 1 212 ? 23.984 10.906 -15.477 1 86.75 212 GLU B C 1
ATOM 5045 O O . GLU B 1 212 ? 24.625 9.867 -15.578 1 86.75 212 GLU B O 1
ATOM 5050 N N . ARG B 1 213 ? 23.906 11.797 -16.359 1 86.88 213 ARG B N 1
ATOM 5051 C CA . ARG B 1 213 ? 24.609 11.625 -17.625 1 86.88 213 ARG B CA 1
ATOM 5052 C C . ARG B 1 213 ? 26.125 11.602 -17.406 1 86.88 213 ARG B C 1
ATOM 5054 O O . ARG B 1 213 ? 26.844 10.875 -18.094 1 86.88 213 ARG B O 1
ATOM 5061 N N . GLU B 1 214 ? 26.547 12.375 -16.469 1 84.56 214 GLU B N 1
ATOM 5062 C CA . GLU B 1 214 ? 27.984 12.492 -16.203 1 84.56 214 GLU B CA 1
ATOM 5063 C C . GLU B 1 214 ? 28.469 11.359 -15.305 1 84.56 214 GLU B C 1
ATOM 5065 O O . GLU B 1 214 ? 29.672 11.195 -15.109 1 84.56 214 GLU B O 1
ATOM 5070 N N . GLY B 1 215 ? 27.562 10.602 -14.789 1 77.81 215 GLY B N 1
ATOM 5071 C CA . GLY B 1 215 ? 27.922 9.461 -13.969 1 77.81 215 GLY B CA 1
ATOM 5072 C C . GLY B 1 215 ? 28.25 9.836 -12.531 1 77.81 215 GLY B C 1
ATOM 5073 O O . GLY B 1 215 ? 28.906 9.078 -11.82 1 77.81 215 GLY B O 1
ATOM 5074 N N . SER B 1 216 ? 27.891 10.961 -12.086 1 74.75 216 SER B N 1
ATOM 5075 C CA . SER B 1 216 ? 28.234 11.438 -10.75 1 74.75 216 SER B CA 1
ATOM 5076 C C . SER B 1 216 ? 27.078 11.266 -9.781 1 74.75 216 SER B C 1
ATOM 5078 O O . SER B 1 216 ? 27.141 11.719 -8.641 1 74.75 216 SER B O 1
ATOM 5080 N N . GLY B 1 217 ? 26.078 10.617 -10.172 1 74.81 217 GLY B N 1
ATOM 5081 C CA . GLY B 1 217 ? 24.906 10.391 -9.352 1 74.81 217 GLY B CA 1
ATOM 5082 C C . GLY B 1 217 ? 23.719 9.875 -10.141 1 74.81 217 GLY B C 1
ATOM 5083 O O . GLY B 1 217 ? 23.859 9.453 -11.281 1 74.81 217 GLY B O 1
ATOM 5084 N N . THR B 1 218 ? 22.578 9.875 -9.375 1 81.56 218 THR B N 1
ATOM 5085 C CA . THR B 1 218 ? 21.344 9.516 -10.055 1 81.56 218 THR B CA 1
ATOM 5086 C C . THR B 1 218 ? 20.453 10.742 -10.242 1 81.56 218 THR B C 1
ATOM 5088 O O . THR B 1 218 ? 20.672 11.781 -9.625 1 81.56 218 THR B O 1
ATOM 5091 N N . GLY B 1 219 ? 19.562 10.617 -11.094 1 81.31 219 GLY B N 1
ATOM 5092 C CA . GLY B 1 219 ? 18.641 11.711 -11.312 1 81.31 219 GLY B CA 1
ATOM 5093 C C . GLY B 1 219 ? 17.766 12.016 -10.109 1 81.31 219 GLY B C 1
ATOM 5094 O O . GLY B 1 219 ? 17.281 13.133 -9.953 1 81.31 219 GLY B O 1
ATOM 5095 N N . THR B 1 220 ? 17.672 11.039 -9.188 1 85.5 220 THR B N 1
ATOM 5096 C CA . THR B 1 220 ? 16.688 11.18 -8.117 1 85.5 220 THR B CA 1
ATOM 5097 C C . THR B 1 220 ? 17.375 11.492 -6.797 1 85.5 220 THR B C 1
ATOM 5099 O O . THR B 1 220 ? 16.719 11.828 -5.809 1 85.5 220 THR B O 1
ATOM 5102 N N . TRP B 1 221 ? 18.703 11.422 -6.734 1 81.88 221 TRP B N 1
ATOM 5103 C CA . TRP B 1 221 ? 19.406 11.562 -5.457 1 81.88 221 TRP B CA 1
ATOM 5104 C C . TRP B 1 221 ? 20.812 12.102 -5.664 1 81.88 221 TRP B C 1
ATOM 5106 O O . TRP B 1 221 ? 21.438 11.836 -6.688 1 81.88 221 TRP B O 1
ATOM 5116 N N . SER B 1 222 ? 21.219 12.836 -4.641 1 81.56 222 SER B N 1
ATOM 5117 C CA . SER B 1 222 ? 22.578 13.352 -4.629 1 81.56 222 SER B CA 1
ATOM 5118 C C . SER B 1 222 ? 23.156 13.367 -3.217 1 81.56 222 SER B C 1
ATOM 5120 O O . SER B 1 222 ? 22.438 13.68 -2.258 1 81.56 222 SER B O 1
ATOM 5122 N N . ARG B 1 223 ? 24.375 13.078 -3.174 1 75.94 223 ARG B N 1
ATOM 5123 C CA . ARG B 1 223 ? 25.062 13.125 -1.892 1 75.94 223 ARG B CA 1
ATOM 5124 C C . ARG B 1 223 ? 25.375 14.562 -1.484 1 75.94 223 ARG B C 1
ATOM 5126 O O . ARG B 1 223 ? 25.359 14.891 -0.296 1 75.94 223 ARG B O 1
ATOM 5133 N N . ASP B 1 224 ? 25.516 15.344 -2.447 1 75.44 224 ASP B N 1
ATOM 5134 C CA . ASP B 1 224 ? 26.078 16.672 -2.18 1 75.44 224 ASP B CA 1
ATOM 5135 C C . ASP B 1 224 ? 24.984 17.734 -2.164 1 75.44 224 ASP B C 1
ATOM 5137 O O . ASP B 1 224 ? 25.172 18.812 -1.589 1 75.44 224 ASP B O 1
ATOM 5141 N N . GLU B 1 225 ? 24 17.422 -2.82 1 77.06 225 GLU B N 1
ATOM 5142 C CA . GLU B 1 225 ? 22.922 18.391 -2.922 1 77.06 225 GLU B CA 1
ATOM 5143 C C . GLU B 1 225 ? 21.641 17.859 -2.277 1 77.06 225 GLU B C 1
ATOM 5145 O O . GLU B 1 225 ? 21.312 16.672 -2.416 1 77.06 225 GLU B O 1
ATOM 5150 N N . TYR B 1 226 ? 21.047 18.844 -1.533 1 78 226 TYR B N 1
ATOM 5151 C CA . TYR B 1 226 ? 19.719 18.5 -1.067 1 78 226 TYR B CA 1
ATOM 5152 C C . TYR B 1 226 ? 18.719 18.531 -2.215 1 78 226 TYR B C 1
ATOM 5154 O O . TYR B 1 226 ? 18.422 19.594 -2.76 1 78 226 TYR B O 1
ATOM 5162 N N . LEU B 1 227 ? 18.344 17.406 -2.635 1 72.31 227 LEU B N 1
ATOM 5163 C CA . LEU B 1 227 ? 17.203 17.281 -3.529 1 72.31 227 LEU B CA 1
ATOM 5164 C C . LEU B 1 227 ? 15.938 16.938 -2.748 1 72.31 227 LEU B C 1
ATOM 5166 O O . LEU B 1 227 ? 15.914 15.961 -1.998 1 72.31 227 LEU B O 1
ATOM 5170 N N . PRO B 1 228 ? 15.055 17.922 -2.854 1 65.25 228 PRO B N 1
ATOM 5171 C CA . PRO B 1 228 ? 13.836 17.578 -2.119 1 65.25 228 PRO B CA 1
ATOM 5172 C C . PRO B 1 228 ? 13.305 16.188 -2.484 1 65.25 228 PRO B C 1
ATOM 5174 O O . PRO B 1 228 ? 13.141 15.883 -3.668 1 65.25 228 PRO B O 1
ATOM 5177 N N . GLN B 1 229 ? 13.516 15.273 -1.693 1 58.38 229 GLN B N 1
ATOM 5178 C CA . GLN B 1 229 ? 12.914 13.953 -1.852 1 58.38 229 GLN B CA 1
ATOM 5179 C C . GLN B 1 229 ? 11.477 13.93 -1.338 1 58.38 229 GLN B C 1
ATOM 5181 O O . GLN B 1 229 ? 10.82 12.891 -1.368 1 58.38 229 GLN B O 1
ATOM 5186 N N . GLY B 1 230 ? 10.844 15.234 -1.219 1 67.38 230 GLY B N 1
ATOM 5187 C CA . GLY B 1 230 ? 10.078 15.328 0.015 1 67.38 230 GLY B CA 1
ATOM 5188 C C . GLY B 1 230 ? 8.602 15.594 -0.216 1 67.38 230 GLY B C 1
ATOM 5189 O O . GLY B 1 230 ? 8.203 16.031 -1.3 1 67.38 230 GLY B O 1
ATOM 5190 N N . THR B 1 231 ? 7.832 14.867 0.434 1 90 231 THR B N 1
ATOM 5191 C CA . THR B 1 231 ? 6.441 14.781 0.859 1 90 231 THR B CA 1
ATOM 5192 C C . THR B 1 231 ? 6.164 15.758 1.998 1 90 231 THR B C 1
ATOM 5194 O O . THR B 1 231 ? 7.059 16.078 2.781 1 90 231 THR B O 1
ATOM 5197 N N . CYS B 1 232 ? 5.172 16.578 1.905 1 97.62 232 CYS B N 1
ATOM 5198 C CA . CYS B 1 232 ? 4.715 17.297 3.09 1 97.62 232 CYS B CA 1
ATOM 5199 C C . CYS B 1 232 ? 3.521 16.594 3.727 1 97.62 232 CYS B C 1
ATOM 5201 O O . CYS B 1 232 ? 2.896 15.734 3.104 1 97.62 232 CYS B O 1
ATOM 5203 N N . GLY B 1 233 ? 3.33 16.906 4.973 1 98.75 233 GLY B N 1
ATOM 5204 C CA . GLY B 1 233 ? 2.242 16.219 5.66 1 98.75 233 GLY B CA 1
ATOM 5205 C C . GLY B 1 233 ? 1.855 16.875 6.969 1 98.75 233 GLY B C 1
ATOM 5206 O O . GLY B 1 233 ? 2.521 17.812 7.418 1 98.75 233 GLY B O 1
ATOM 5207 N N . ALA B 1 234 ? 0.755 16.438 7.48 1 98.94 234 ALA B N 1
ATOM 5208 C CA . ALA B 1 234 ? 0.214 16.891 8.758 1 98.94 234 ALA B CA 1
ATOM 5209 C C . ALA B 1 234 ? -0.488 15.758 9.492 1 98.94 234 ALA B C 1
ATOM 5211 O O . ALA B 1 234 ? -1.068 14.867 8.867 1 98.94 234 ALA B O 1
ATOM 5212 N N . VAL B 1 235 ? -0.409 15.758 10.766 1 99 235 VAL B N 1
ATOM 5213 C CA . VAL B 1 235 ? -1.177 14.883 11.641 1 99 235 VAL B CA 1
ATOM 5214 C C . VAL B 1 235 ? -1.89 15.711 12.703 1 99 235 VAL B C 1
ATOM 5216 O O . VAL B 1 235 ? -1.273 16.562 13.359 1 99 235 VAL B O 1
ATOM 5219 N N . ALA B 1 236 ? -3.16 15.461 12.859 1 98.94 236 ALA B N 1
ATOM 5220 C CA . ALA B 1 236 ? -3.975 16.25 13.781 1 98.94 236 ALA B CA 1
ATOM 5221 C C . ALA B 1 236 ? -4.773 15.336 14.711 1 98.94 236 ALA B C 1
ATOM 5223 O O . ALA B 1 236 ? -5.145 14.227 14.336 1 98.94 236 ALA B O 1
ATOM 5224 N N . LEU B 1 237 ? -4.984 15.781 15.883 1 98.81 237 LEU B N 1
ATOM 5225 C CA . LEU B 1 237 ? -5.891 15.227 16.875 1 98.81 237 LEU B CA 1
ATOM 5226 C C . LEU B 1 237 ? -6.988 16.234 17.234 1 98.81 237 LEU B C 1
ATOM 5228 O O . LEU B 1 237 ? -6.707 17.391 17.5 1 98.81 237 LEU B O 1
ATOM 5232 N N . ASP B 1 238 ? -8.25 15.805 17.203 1 98.12 238 ASP B N 1
ATOM 5233 C CA . ASP B 1 238 ? -9.32 16.734 17.547 1 98.12 238 ASP B CA 1
ATOM 5234 C C . ASP B 1 238 ? -9.859 16.453 18.953 1 98.12 238 ASP B C 1
ATOM 5236 O O . ASP B 1 238 ? -9.336 15.594 19.672 1 98.12 238 ASP B O 1
ATOM 5240 N N . GLU B 1 239 ? -10.898 17.219 19.391 1 96.5 239 GLU B N 1
ATOM 5241 C CA . GLU B 1 239 ? -11.367 17.188 20.766 1 96.5 239 GLU B CA 1
ATOM 5242 C C . GLU B 1 239 ? -12.117 15.883 21.062 1 96.5 239 GLU B C 1
ATOM 5244 O O . GLU B 1 239 ? -12.32 15.523 22.219 1 96.5 239 GLU B O 1
ATOM 5249 N N . ASP B 1 240 ? -12.492 15.133 19.969 1 96.06 240 ASP B N 1
ATOM 5250 C CA . ASP B 1 240 ? -13.227 13.883 20.141 1 96.06 240 ASP B CA 1
ATOM 5251 C C . ASP B 1 240 ? -12.281 12.688 20.188 1 96.06 240 ASP B C 1
ATOM 5253 O O . ASP B 1 240 ? -12.727 11.539 20.281 1 96.06 240 ASP B O 1
ATOM 5257 N N . GLY B 1 241 ? -11.031 12.922 20.047 1 97.5 241 GLY B N 1
ATOM 5258 C CA . GLY B 1 241 ? -10.039 11.859 20.125 1 97.5 241 GLY B CA 1
ATOM 5259 C C . GLY B 1 241 ? -9.789 11.18 18.797 1 97.5 241 GLY B C 1
ATOM 5260 O O . GLY B 1 241 ? -9.242 10.078 18.75 1 97.5 241 GLY B O 1
ATOM 5261 N N . VAL B 1 242 ? -10.203 11.797 17.734 1 98.31 242 VAL B N 1
ATOM 5262 C CA . VAL B 1 242 ? -9.953 11.297 16.391 1 98.31 242 VAL B CA 1
ATOM 5263 C C . VAL B 1 242 ? -8.617 11.836 15.883 1 98.31 242 VAL B C 1
ATOM 5265 O O . VAL B 1 242 ? -8.32 13.023 16.031 1 98.31 242 VAL B O 1
ATOM 5268 N N . VAL B 1 243 ? -7.82 10.945 15.367 1 98.88 243 VAL B N 1
ATOM 5269 C CA . VAL B 1 243 ? -6.57 11.367 14.742 1 98.88 243 VAL B CA 1
ATOM 5270 C C . VAL B 1 243 ? -6.672 11.234 13.227 1 98.88 243 VAL B C 1
ATOM 5272 O O . VAL B 1 243 ? -7.375 10.352 12.727 1 98.88 243 VAL B O 1
ATOM 5275 N N . CYS B 1 244 ? -5.977 12.125 12.531 1 98.94 244 CYS B N 1
ATOM 5276 C CA . CYS B 1 244 ? -5.965 12.133 11.07 1 98.94 244 CYS B CA 1
ATOM 5277 C C . CYS B 1 244 ? -4.574 12.469 10.539 1 98.94 244 CYS B C 1
ATOM 5279 O O . CYS B 1 244 ? -3.898 13.352 11.07 1 98.94 244 CYS B O 1
ATOM 5281 N N . CYS B 1 245 ? -4.168 11.703 9.562 1 98.94 245 CYS B N 1
ATOM 5282 C CA . CYS B 1 245 ? -2.967 12.062 8.82 1 98.94 245 CYS B CA 1
ATOM 5283 C C . CYS B 1 245 ? -3.309 12.461 7.391 1 98.94 245 CYS B C 1
ATOM 5285 O O . CYS B 1 245 ? -4.223 11.898 6.785 1 98.94 245 CYS B O 1
ATOM 5287 N N . ALA B 1 246 ? -2.652 13.422 6.895 1 98.94 246 ALA B N 1
ATOM 5288 C CA . ALA B 1 246 ? -2.725 13.922 5.523 1 98.94 246 ALA B CA 1
ATOM 5289 C C . ALA B 1 246 ? -1.331 14.109 4.934 1 98.94 246 ALA B C 1
ATOM 5291 O O . ALA B 1 246 ? -0.443 14.664 5.586 1 98.94 246 ALA B O 1
ATOM 5292 N N . THR B 1 247 ? -1.12 13.602 3.746 1 98.88 247 THR B N 1
ATOM 5293 C CA . THR B 1 247 ? 0.193 13.625 3.113 1 98.88 247 THR B CA 1
ATOM 5294 C C . THR B 1 247 ? 0.077 14.008 1.64 1 98.88 247 THR B C 1
ATOM 5296 O O . THR B 1 247 ? -0.877 13.609 0.965 1 98.88 247 THR B O 1
ATOM 5299 N N . SER B 1 248 ? 1.013 14.828 1.109 1 98.81 248 SER B N 1
ATOM 5300 C CA . SER B 1 248 ? 1.024 15.273 -0.282 1 98.81 248 SER B CA 1
ATOM 5301 C C . SER B 1 248 ? 2.447 15.367 -0.822 1 98.81 248 SER B C 1
ATOM 5303 O O . SER B 1 248 ? 3.379 15.688 -0.08 1 98.81 248 SER B O 1
ATOM 5305 N N . THR B 1 249 ? 2.586 15.039 -2.107 1 98.5 249 THR B N 1
ATOM 5306 C CA . THR B 1 249 ? 3.938 15.016 -2.654 1 98.5 249 THR B CA 1
ATOM 5307 C C . THR B 1 249 ? 3.916 15.242 -4.164 1 98.5 249 THR B C 1
ATOM 5309 O O . THR B 1 249 ? 2.918 14.945 -4.824 1 98.5 249 THR B O 1
ATOM 5312 N N . GLY B 1 250 ? 4.941 15.828 -4.609 1 97.38 250 GLY B N 1
ATOM 5313 C CA . GLY B 1 250 ? 5.238 15.805 -6.031 1 97.38 250 GLY B CA 1
ATOM 5314 C C . GLY B 1 250 ? 6.07 14.609 -6.445 1 97.38 250 GLY B C 1
ATOM 5315 O O . GLY B 1 250 ? 6.355 14.422 -7.633 1 97.38 250 GLY B O 1
ATOM 5316 N N . GLY B 1 251 ? 6.402 13.828 -5.504 1 95.25 251 GLY B N 1
ATOM 5317 C CA . GLY B 1 251 ? 7.223 12.656 -5.777 1 95.25 251 GLY B CA 1
ATOM 5318 C C . GLY B 1 251 ? 8.711 12.93 -5.648 1 95.25 251 GLY B C 1
ATOM 5319 O O . GLY B 1 251 ? 9.133 13.711 -4.793 1 95.25 251 GLY B O 1
ATOM 5320 N N . LEU B 1 252 ? 9.539 12.156 -6.391 1 94.62 252 LEU B N 1
ATOM 5321 C CA . LEU B 1 252 ? 10.992 12.32 -6.449 1 94.62 252 LEU B CA 1
ATOM 5322 C C . LEU B 1 252 ? 11.406 13.078 -7.703 1 94.62 252 LEU B C 1
ATOM 5324 O O . LEU B 1 252 ? 10.828 12.875 -8.773 1 94.62 252 LEU B O 1
ATOM 5328 N N . THR B 1 253 ? 12.367 13.938 -7.508 1 94.75 253 THR B N 1
ATOM 5329 C CA . THR B 1 253 ? 12.93 14.578 -8.695 1 94.75 253 THR B CA 1
ATOM 5330 C C . THR B 1 253 ? 13.375 13.531 -9.711 1 94.75 253 THR B C 1
ATOM 5332 O O . THR B 1 253 ? 14.086 12.586 -9.375 1 94.75 253 THR B O 1
ATOM 5335 N N . ASN B 1 254 ? 12.891 13.648 -10.922 1 95.69 254 ASN B N 1
ATOM 5336 C CA . ASN B 1 254 ? 13.281 12.812 -12.055 1 95.69 254 ASN B CA 1
ATOM 5337 C C . ASN B 1 254 ? 12.836 11.367 -11.867 1 95.69 254 ASN B C 1
ATOM 5339 O O . ASN B 1 254 ? 13.523 10.438 -12.305 1 95.69 254 ASN B O 1
ATOM 5343 N N . LYS B 1 255 ? 11.836 11.188 -11.109 1 96.19 255 LYS B N 1
ATOM 5344 C CA . LYS B 1 255 ? 11.188 9.875 -11.109 1 96.19 255 LYS B CA 1
ATOM 5345 C C . LYS B 1 255 ? 10.656 9.531 -12.492 1 96.19 255 LYS B C 1
ATOM 5347 O O . LYS B 1 255 ? 10.43 10.414 -13.32 1 96.19 255 LYS B O 1
ATOM 5352 N N . LEU B 1 256 ? 10.422 8.25 -12.719 1 97.56 256 LEU B N 1
ATOM 5353 C CA . LEU B 1 256 ? 9.727 7.848 -13.938 1 97.56 256 LEU B CA 1
ATOM 5354 C C . LEU B 1 256 ? 8.297 8.375 -13.938 1 97.56 256 LEU B C 1
ATOM 5356 O O . LEU B 1 256 ? 7.617 8.352 -12.914 1 97.56 256 LEU B O 1
ATOM 5360 N N . SER B 1 257 ? 7.906 8.836 -15.117 1 97.69 257 SER B N 1
ATOM 5361 C CA . SER B 1 257 ? 6.469 9.055 -15.273 1 97.69 257 SER B CA 1
ATOM 5362 C C . SER B 1 257 ? 5.688 7.766 -15.023 1 97.69 257 SER B C 1
ATOM 5364 O O . SER B 1 257 ? 6.062 6.699 -15.516 1 97.69 257 SER B O 1
ATOM 5366 N N . GLY B 1 258 ? 4.664 7.84 -14.164 1 97.75 258 GLY B N 1
ATOM 5367 C CA . GLY B 1 258 ? 3.855 6.664 -13.875 1 97.75 258 GLY B CA 1
ATOM 5368 C C . GLY B 1 258 ? 4.262 5.961 -12.594 1 97.75 258 GLY B C 1
ATOM 5369 O O . GLY B 1 258 ? 3.578 5.039 -12.148 1 97.75 258 GLY B O 1
ATOM 5370 N N . ARG B 1 259 ? 5.359 6.418 -11.992 1 98.25 259 ARG B N 1
ATOM 5371 C CA . ARG B 1 259 ? 5.719 5.863 -10.688 1 98.25 259 ARG B CA 1
ATOM 5372 C C . ARG B 1 259 ? 4.641 6.156 -9.648 1 98.25 259 ARG B C 1
ATOM 5374 O O . ARG B 1 259 ? 4.141 7.281 -9.57 1 98.25 259 ARG B O 1
ATOM 5381 N N . ILE B 1 260 ? 4.238 5.16 -8.906 1 98.62 260 ILE B N 1
ATOM 5382 C CA . ILE B 1 260 ? 3.369 5.348 -7.746 1 98.62 260 ILE B CA 1
ATOM 5383 C C . ILE B 1 260 ? 4.195 5.297 -6.465 1 98.62 260 ILE B C 1
ATOM 5385 O O . ILE B 1 260 ? 4.859 4.297 -6.184 1 98.62 260 ILE B O 1
ATOM 5389 N N . GLY B 1 261 ? 4.148 6.324 -5.645 1 97.88 261 GLY B N 1
ATOM 5390 C CA . GLY B 1 261 ? 4.984 6.43 -4.461 1 97.88 261 GLY B CA 1
ATOM 5391 C C . GLY B 1 261 ? 4.301 5.941 -3.199 1 97.88 261 GLY B C 1
ATOM 5392 O O . GLY B 1 261 ? 3.258 5.289 -3.266 1 97.88 261 GLY B O 1
ATOM 5393 N N . ASP B 1 262 ? 4.969 6.23 -2.096 1 98.31 262 ASP B N 1
ATOM 5394 C CA . ASP B 1 262 ? 4.473 5.816 -0.788 1 98.31 262 ASP B CA 1
ATOM 5395 C C . ASP B 1 262 ? 3.328 6.711 -0.323 1 98.31 262 ASP B C 1
ATOM 5397 O O . ASP B 1 262 ? 2.457 6.273 0.431 1 98.31 262 ASP B O 1
ATOM 5401 N N . THR B 1 263 ? 3.273 7.906 -0.768 1 98.62 263 THR B N 1
ATOM 5402 C CA . THR B 1 263 ? 2.314 8.891 -0.284 1 98.62 263 THR B CA 1
ATOM 5403 C C . THR B 1 263 ? 0.885 8.453 -0.586 1 98.62 263 THR B C 1
ATOM 5405 O O . THR B 1 263 ? 0.017 8.5 0.288 1 98.62 263 THR B O 1
ATOM 5408 N N . PRO B 1 264 ? 0.602 7.98 -1.774 1 98.81 264 PRO B N 1
ATOM 5409 C CA . PRO B 1 264 ? -0.782 7.57 -2.021 1 98.81 264 PRO B CA 1
ATOM 5410 C C . PRO B 1 264 ? -1.037 6.109 -1.655 1 98.81 264 PRO B C 1
ATOM 5412 O O . PRO B 1 264 ? -2.164 5.625 -1.784 1 98.81 264 PRO B O 1
ATOM 5415 N N . THR B 1 265 ? -0.08 5.359 -1.239 1 98.81 265 THR B N 1
ATOM 5416 C CA . THR B 1 265 ? -0.185 3.926 -0.987 1 98.81 265 THR B CA 1
ATOM 5417 C C . THR B 1 265 ? -0.486 3.656 0.484 1 98.81 265 THR B C 1
ATOM 5419 O O . THR B 1 265 ? 0.364 3.881 1.349 1 98.81 265 THR B O 1
ATOM 5422 N N . VAL B 1 266 ? -1.609 3.09 0.728 1 98.69 266 VAL B N 1
ATOM 5423 C CA . VAL B 1 266 ? -2.059 2.838 2.094 1 98.69 266 VAL B CA 1
ATOM 5424 C C . VAL B 1 266 ? -1.048 1.949 2.814 1 98.69 266 VAL B C 1
ATOM 5426 O O . VAL B 1 266 ? -0.657 0.898 2.299 1 98.69 266 VAL B O 1
ATOM 5429 N N . GLY B 1 267 ? -0.644 2.406 3.979 1 98.75 267 GLY B N 1
ATOM 5430 C CA . GLY B 1 267 ? 0.253 1.62 4.809 1 98.75 267 GLY B CA 1
ATOM 5431 C C . GLY B 1 267 ? 1.718 1.937 4.57 1 98.75 267 GLY B C 1
ATOM 5432 O O . GLY B 1 267 ? 2.578 1.554 5.367 1 98.75 267 GLY B O 1
ATOM 5433 N N . ALA B 1 268 ? 2.033 2.652 3.488 1 98.75 268 ALA B N 1
ATOM 5434 C CA . ALA B 1 268 ? 3.422 2.967 3.166 1 98.75 268 ALA B CA 1
ATOM 5435 C C . ALA B 1 268 ? 3.816 4.336 3.717 1 98.75 268 ALA B C 1
ATOM 5437 O O . ALA B 1 268 ? 4.484 4.43 4.75 1 98.75 268 ALA B O 1
ATOM 5438 N N . GLY B 1 269 ? 3.227 5.383 3.238 1 98.38 269 GLY B N 1
ATOM 5439 C CA . GLY B 1 269 ? 3.627 6.723 3.641 1 98.38 269 GLY B CA 1
ATOM 5440 C C . GLY B 1 269 ? 2.715 7.328 4.691 1 98.38 269 GLY B C 1
ATOM 5441 O O . GLY B 1 269 ? 3.023 8.375 5.258 1 98.38 269 GLY B O 1
ATOM 5442 N N . PHE B 1 270 ? 1.563 6.68 4.922 1 98.88 270 PHE B N 1
ATOM 5443 C CA . PHE B 1 270 ? 0.595 7.191 5.887 1 98.88 270 PHE B CA 1
ATOM 5444 C C . PHE B 1 270 ? -0.187 6.051 6.527 1 98.88 270 PHE B C 1
ATOM 5446 O O . PHE B 1 270 ? -0.354 4.988 5.918 1 98.88 270 PHE B O 1
ATOM 5453 N N . TRP B 1 271 ? -0.665 6.281 7.77 1 98.94 271 TRP B N 1
ATOM 5454 C CA . TRP B 1 271 ? -1.492 5.297 8.461 1 98.94 271 TRP B CA 1
ATOM 5455 C C . TRP B 1 271 ? -2.189 5.918 9.664 1 98.94 271 TRP B C 1
ATOM 5457 O O . TRP B 1 271 ? -1.588 6.699 10.398 1 98.94 271 TRP B O 1
ATOM 5467 N N . ALA B 1 272 ? -3.414 5.605 9.852 1 98.94 272 ALA B N 1
ATOM 5468 C CA . ALA B 1 272 ? -4.168 5.957 11.055 1 98.94 272 ALA B CA 1
ATOM 5469 C C . ALA B 1 272 ? -5.039 4.793 11.516 1 98.94 272 ALA B C 1
ATOM 5471 O O . ALA B 1 272 ? -5.668 4.121 10.695 1 98.94 272 ALA B O 1
ATOM 5472 N N . GLU B 1 273 ? -5.062 4.59 12.773 1 98.25 273 GLU B N 1
ATOM 5473 C CA . GLU B 1 273 ? -5.859 3.486 13.305 1 98.25 273 GLU B CA 1
ATOM 5474 C C . GLU B 1 273 ? -6.215 3.715 14.766 1 98.25 273 GLU B C 1
ATOM 5476 O O . GLU B 1 273 ? -5.582 4.527 15.445 1 98.25 273 GLU B O 1
ATOM 5481 N N . GLU B 1 274 ? -7.25 3.105 15.195 1 98 274 GLU B N 1
ATOM 5482 C CA . GLU B 1 274 ? -7.727 3.068 16.578 1 98 274 GLU B CA 1
ATOM 5483 C C . GLU B 1 274 ? -8.062 1.642 17 1 98 274 GLU B C 1
ATOM 5485 O O . GLU B 1 274 ? -8.625 0.871 16.234 1 98 274 GLU B O 1
ATOM 5490 N N . TRP B 1 275 ? -7.617 1.249 18.188 1 96.69 275 TRP B N 1
ATOM 5491 C CA . TRP B 1 275 ? -7.949 -0.074 18.703 1 96.69 275 TRP B CA 1
ATOM 5492 C C . TRP B 1 275 ? -8.164 -0.027 20.219 1 96.69 275 TRP B C 1
ATOM 5494 O O . TRP B 1 275 ? -7.82 0.963 20.875 1 96.69 275 TRP B O 1
ATOM 5504 N N . THR B 1 276 ? -8.812 -1.038 20.75 1 94.62 276 THR B N 1
ATOM 5505 C CA . THR B 1 276 ? -9.062 -1.142 22.172 1 94.62 276 THR B CA 1
ATOM 5506 C C . THR B 1 276 ? -8.258 -2.285 22.797 1 94.62 276 THR B C 1
ATOM 5508 O O . THR B 1 276 ? -8.047 -3.316 22.141 1 94.62 276 THR B O 1
ATOM 5511 N N . GLU B 1 277 ? -7.75 -2.025 23.938 1 89.56 277 GLU B N 1
ATOM 5512 C CA . GLU B 1 277 ? -7.031 -3.029 24.719 1 89.56 277 GLU B CA 1
ATOM 5513 C C . GLU B 1 277 ? -7.555 -3.102 26.156 1 89.56 277 GLU B C 1
ATOM 5515 O O . GLU B 1 277 ? -8.086 -2.119 26.672 1 89.56 277 GLU B O 1
ATOM 5520 N N . ALA B 1 278 ? -7.523 -4.438 26.703 1 77.12 278 ALA B N 1
ATOM 5521 C CA . ALA B 1 278 ? -7.793 -4.543 28.141 1 77.12 278 ALA B CA 1
ATOM 5522 C C . ALA B 1 278 ? -6.73 -3.811 28.953 1 77.12 278 ALA B C 1
ATOM 5524 O O . ALA B 1 278 ? -5.566 -3.752 28.562 1 77.12 278 ALA B O 1
ATOM 5525 N N . PHE B 1 279 ? -7.23 -3.113 29.859 1 64.12 279 PHE B N 1
ATOM 5526 C CA . PHE B 1 279 ? -6.312 -2.301 30.641 1 64.12 279 PHE B CA 1
ATOM 5527 C C . PHE B 1 279 ? -5.23 -3.168 31.281 1 64.12 279 PHE B C 1
ATOM 5529 O O . PHE B 1 279 ? -5.523 -4.207 31.875 1 64.12 279 PHE B O 1
ATOM 5536 N N . SER B 1 280 ? -4.082 -3.152 30.734 1 57.12 280 SER B N 1
ATOM 5537 C CA . SER B 1 280 ? -2.959 -3.801 31.406 1 57.12 280 SER B CA 1
ATOM 5538 C C . SER B 1 280 ? -2.041 -2.777 32.062 1 57.12 280 SER B C 1
ATOM 5540 O O . SER B 1 280 ? -1.845 -1.681 31.547 1 57.12 280 SER B O 1
ATOM 5542 N N . ASP B 1 281 ? -1.789 -2.797 33.406 1 46.03 281 ASP B N 1
ATOM 5543 C CA . ASP B 1 281 ? -0.865 -1.973 34.188 1 46.03 281 ASP B CA 1
ATOM 5544 C C . ASP B 1 281 ? 0.443 -1.756 33.438 1 46.03 281 ASP B C 1
ATOM 5546 O O . ASP B 1 281 ? 1.343 -1.068 33.906 1 46.03 281 ASP B O 1
ATOM 5550 N N . ARG B 1 282 ? 0.557 -2.455 32.438 1 47.19 282 ARG B N 1
ATOM 5551 C CA . ARG B 1 282 ? 1.849 -2.396 31.75 1 47.19 282 ARG B CA 1
ATOM 5552 C C . ARG B 1 282 ? 2.189 -0.967 31.344 1 47.19 282 ARG B C 1
ATOM 5554 O O . ARG B 1 282 ? 3.359 -0.577 31.359 1 47.19 282 ARG B O 1
ATOM 5561 N N . TRP B 1 283 ? 1.209 -0.279 30.922 1 47.75 283 TRP B N 1
ATOM 5562 C CA . TRP B 1 283 ? 1.509 1.045 30.391 1 47.75 283 TRP B CA 1
ATOM 5563 C C . TRP B 1 283 ? 1.749 2.047 31.516 1 47.75 283 TRP B C 1
ATOM 5565 O O . TRP B 1 283 ? 2.336 3.109 31.297 1 47.75 283 TRP B O 1
ATOM 5575 N N . ASN B 1 284 ? 1.235 1.743 32.594 1 43.06 284 ASN B N 1
ATOM 5576 C CA . ASN B 1 284 ? 1.543 2.652 33.688 1 43.06 284 ASN B CA 1
ATOM 5577 C C . ASN B 1 284 ? 3.033 2.654 34.031 1 43.06 284 ASN B C 1
ATOM 5579 O O . ASN B 1 284 ? 3.572 3.666 34.469 1 43.06 284 ASN B O 1
ATOM 5583 N N . SER B 1 285 ? 3.586 1.527 33.875 1 41.06 285 SER B N 1
ATOM 5584 C CA . SER B 1 285 ? 4.984 1.496 34.281 1 41.06 285 SER B CA 1
ATOM 5585 C C . SER B 1 285 ? 5.875 2.234 33.281 1 41.06 285 SER B C 1
ATOM 5587 O O . SER B 1 285 ? 6.848 2.885 33.688 1 41.06 285 SER B O 1
ATOM 5589 N N . GLU B 1 286 ? 5.574 1.991 32.031 1 41.81 286 GLU B N 1
ATOM 5590 C CA . GLU B 1 286 ? 6.5 2.629 31.078 1 41.81 286 GLU B CA 1
ATOM 5591 C C . GLU B 1 286 ? 6.211 4.121 30.953 1 41.81 286 GLU B C 1
ATOM 5593 O O . GLU B 1 286 ? 7.066 4.887 30.5 1 41.81 286 GLU B O 1
ATOM 5598 N N . LEU B 1 287 ? 4.969 4.457 31.109 1 39.56 287 LEU B N 1
ATOM 5599 C CA . LEU B 1 287 ? 4.719 5.891 31.219 1 39.56 287 LEU B CA 1
ATOM 5600 C C . LEU B 1 287 ? 5.102 6.414 32.594 1 39.56 287 LEU B C 1
ATOM 5602 O O . LEU B 1 287 ? 4.758 5.809 33.594 1 39.56 287 LEU B O 1
ATOM 5606 N N . GLY B 1 288 ? 6.27 6.836 32.906 1 35.62 288 GLY B N 1
ATOM 5607 C CA . GLY B 1 288 ? 6.836 7.516 34.062 1 35.62 288 GLY B CA 1
ATOM 5608 C C . GLY B 1 288 ? 5.785 8.055 35 1 35.62 288 GLY B C 1
ATOM 5609 O O . GLY B 1 288 ? 6.043 8.992 35.75 1 35.62 288 GLY B O 1
ATOM 5610 N N . MET B 1 289 ? 4.598 7.777 34.812 1 33.28 289 MET B N 1
ATOM 5611 C CA . MET B 1 289 ? 3.822 8.273 35.938 1 33.28 289 MET B CA 1
ATOM 5612 C C . MET B 1 289 ? 4.301 7.648 37.25 1 33.28 289 MET B C 1
ATOM 5614 O O . MET B 1 289 ? 4.191 6.434 37.438 1 33.28 289 MET B O 1
ATOM 5618 N N . GLY B 1 290 ? 5.383 8.242 37.781 1 29.83 290 GLY B N 1
ATOM 5619 C CA . GLY B 1 290 ? 5.82 8.117 39.156 1 29.83 290 GLY B CA 1
ATOM 5620 C C . GLY B 1 290 ? 4.672 7.965 40.125 1 29.83 290 GLY B C 1
ATOM 5621 O O . GLY B 1 290 ? 3.773 8.805 40.188 1 29.83 290 GLY B O 1
ATOM 5622 N N . SER B 1 291 ? 4.16 6.902 40.281 1 32.78 291 SER B N 1
ATOM 5623 C CA . SER B 1 291 ? 3.459 6.758 41.531 1 32.78 291 SER B CA 1
ATOM 5624 C C . SER B 1 291 ? 4.215 7.453 42.688 1 32.78 291 SER B C 1
ATOM 5626 O O . SER B 1 291 ? 5.23 6.945 43.156 1 32.78 291 SER B O 1
ATOM 5628 N N . SER B 1 292 ? 4.473 8.789 42.531 1 28.72 292 SER B N 1
ATOM 5629 C CA . SER B 1 292 ? 4.727 9.438 43.844 1 28.72 292 SER B CA 1
ATOM 5630 C C . SER B 1 292 ? 3.686 9.023 44.875 1 28.72 292 SER B C 1
ATOM 5632 O O . SER B 1 292 ? 2.553 9.516 44.844 1 28.72 292 SER B O 1
ATOM 5634 N N . ALA B 1 293 ? 3.52 7.789 45.031 1 28.59 293 ALA B N 1
ATOM 5635 C CA . ALA B 1 293 ? 2.986 7.395 46.344 1 28.59 293 ALA B CA 1
ATOM 5636 C C . ALA B 1 293 ? 3.621 8.203 47.469 1 28.59 293 ALA B C 1
ATOM 5638 O O . ALA B 1 293 ? 4.766 7.957 47.844 1 28.59 293 ALA B O 1
ATOM 5639 N N . SER B 1 294 ? 3.48 9.547 47.375 1 27.16 294 SER B N 1
ATOM 5640 C CA . SER B 1 294 ? 3.635 10.242 48.625 1 27.16 294 SER B CA 1
ATOM 5641 C C . SER B 1 294 ? 3.051 9.438 49.781 1 27.16 294 SER B C 1
ATOM 5643 O O . SER B 1 294 ? 1.979 8.844 49.656 1 27.16 294 SER B O 1
ATOM 5645 N N . GLU B 1 295 ? 3.902 8.82 50.469 1 28.28 295 GLU B N 1
ATOM 5646 C CA . GLU B 1 295 ? 3.602 8.266 51.781 1 28.28 295 GLU B CA 1
ATOM 5647 C C . GLU B 1 295 ? 2.514 9.062 52.5 1 28.28 295 GLU B C 1
ATOM 5649 O O . GLU B 1 295 ? 2.566 10.297 52.531 1 28.28 295 GLU B O 1
ATOM 5654 N N . PRO B 1 296 ? 1.249 8.602 52.281 1 28.55 296 PRO B N 1
ATOM 5655 C CA . PRO B 1 296 ? 0.341 9.352 53.156 1 28.55 296 PRO B CA 1
ATOM 5656 C C . PRO B 1 296 ? 0.978 9.727 54.5 1 28.55 296 PRO B C 1
ATOM 5658 O O . PRO B 1 296 ? 1.458 8.852 55.219 1 28.55 296 PRO B O 1
ATOM 5661 N N . ALA B 1 297 ? 1.894 10.719 54.375 1 28.19 297 ALA B N 1
ATOM 5662 C CA . ALA B 1 297 ? 2.404 11.305 55.625 1 28.19 297 ALA B CA 1
ATOM 5663 C C . ALA B 1 297 ? 1.278 11.516 56.625 1 28.19 297 ALA B C 1
ATOM 5665 O O . ALA B 1 297 ? 0.567 12.523 56.562 1 28.19 297 ALA B O 1
ATOM 5666 N N . VAL B 1 298 ? 0.241 10.578 56.594 1 27.58 298 VAL B N 1
ATOM 5667 C CA . VAL B 1 298 ? -0.582 10.836 57.781 1 27.58 298 VAL B CA 1
ATOM 5668 C C . VAL B 1 298 ? 0.296 10.859 59.031 1 27.58 298 VAL B C 1
ATOM 5670 O O . VAL B 1 298 ? 0.888 9.844 59.406 1 27.58 298 VAL B O 1
ATOM 5673 N N . ILE B 1 299 ? 1.077 11.891 59.094 1 25.5 299 ILE B N 1
ATOM 5674 C CA . ILE B 1 299 ? 1.719 12.25 60.344 1 25.5 299 ILE B CA 1
ATOM 5675 C C . ILE B 1 299 ? 0.709 12.148 61.5 1 25.5 299 ILE B C 1
ATOM 5677 O O . ILE B 1 299 ? -0.22 12.961 61.594 1 25.5 299 ILE B O 1
ATOM 5681 N N . LEU B 1 300 ? 0.168 10.867 61.781 1 26.48 300 LEU B N 1
ATOM 5682 C CA . LEU B 1 300 ? -0.609 10.695 63 1 26.48 300 LEU B CA 1
ATOM 5683 C C . LEU B 1 300 ? 0.15 11.234 64.188 1 26.48 300 LEU B C 1
ATOM 5685 O O . LEU B 1 300 ? 1.302 10.859 64.438 1 26.48 300 LEU B O 1
ATOM 5689 N N . SER B 1 301 ? -0.077 12.484 64.625 1 25.55 301 SER B N 1
ATOM 5690 C CA . SER B 1 301 ? 0.408 13.109 65.812 1 25.55 301 SER B CA 1
ATOM 5691 C C . SER B 1 301 ? 0.409 12.125 67 1 25.55 301 SER B C 1
ATOM 5693 O O . SER B 1 301 ? -0.326 11.133 67 1 25.55 301 SER B O 1
ATOM 5695 N N . GLY B 1 302 ? 1.323 12.172 67.938 1 26.91 302 GLY B N 1
ATOM 5696 C CA . GLY B 1 302 ? 1.756 11.43 69.125 1 26.91 302 GLY B CA 1
ATOM 5697 C C . GLY B 1 302 ? 0.605 10.984 70 1 26.91 302 GLY B C 1
ATOM 5698 O O . GLY B 1 302 ? 0.688 9.945 70.688 1 26.91 302 GLY B O 1
ATOM 5699 N N . ALA B 1 303 ? -0.271 11.945 70.438 1 27.92 303 ALA B N 1
ATOM 5700 C CA . ALA B 1 303 ? -1.07 11.812 71.625 1 27.92 303 ALA B CA 1
ATOM 5701 C C . ALA B 1 303 ? -2.105 10.695 71.5 1 27.92 303 ALA B C 1
ATOM 5703 O O . ALA B 1 303 ? -2.502 10.07 72.5 1 27.92 303 ALA B O 1
ATOM 5704 N N . LEU B 1 304 ? -2.875 10.664 70.312 1 27.83 304 LEU B N 1
ATOM 5705 C CA . LEU B 1 304 ? -4.105 9.883 70.375 1 27.83 304 LEU B CA 1
ATOM 5706 C C . LEU B 1 304 ? -3.812 8.398 70.188 1 27.83 304 LEU B C 1
ATOM 5708 O O . LEU B 1 304 ? -4.645 7.66 69.625 1 27.83 304 LEU B O 1
ATOM 5712 N N . ARG B 1 305 ? -2.697 7.891 70.5 1 30.03 305 ARG B N 1
ATOM 5713 C CA . ARG B 1 305 ? -2.273 6.496 70.5 1 30.03 305 ARG B CA 1
ATOM 5714 C C . ARG B 1 305 ? -3.186 5.637 71.375 1 30.03 305 ARG B C 1
ATOM 5716 O O . ARG B 1 305 ? -3.258 4.418 71.188 1 30.03 305 ARG B O 1
ATOM 5723 N N . GLY B 1 306 ? -3.539 6.137 72.562 1 29.95 306 GLY B N 1
ATOM 5724 C CA . GLY B 1 306 ? -4.012 5.285 73.625 1 29.95 306 GLY B CA 1
ATOM 5725 C C . GLY B 1 306 ? -5.316 4.582 73.312 1 29.95 306 GLY B C 1
ATOM 5726 O O . GLY B 1 306 ? -5.496 3.41 73.625 1 29.95 306 GLY B O 1
ATOM 5727 N N . LEU B 1 307 ? -6.418 5.348 73.188 1 29.47 307 LEU B N 1
ATOM 5728 C CA . LEU B 1 307 ? -7.75 4.801 73.438 1 29.47 307 LEU B CA 1
ATOM 5729 C C . LEU B 1 307 ? -8.172 3.861 72.312 1 29.47 307 LEU B C 1
ATOM 5731 O O . LEU B 1 307 ? -9.148 3.125 72.5 1 29.47 307 LEU B O 1
ATOM 5735 N N . MET B 1 308 ? -7.75 4.094 71.062 1 29.41 308 MET B N 1
ATOM 5736 C CA . MET B 1 308 ? -8.477 3.426 70 1 29.41 308 MET B CA 1
ATOM 5737 C C . MET B 1 308 ? -8.062 1.963 69.875 1 29.41 308 MET B C 1
ATOM 5739 O O . MET B 1 308 ? -8.188 1.357 68.812 1 29.41 308 MET B O 1
ATOM 5743 N N . ALA B 1 309 ? -7.598 1.32 70.875 1 30.03 309 ALA B N 1
ATOM 5744 C CA . ALA B 1 309 ? -7.18 -0.079 70.875 1 30.03 309 ALA B CA 1
ATOM 5745 C C . ALA B 1 309 ? -8.312 -0.984 70.375 1 30.03 309 ALA B C 1
ATOM 5747 O O . ALA B 1 309 ? -8.07 -1.977 69.688 1 30.03 309 ALA B O 1
ATOM 5748 N N . ASP B 1 310 ? -9.383 -0.982 71.125 1 31.27 310 ASP B N 1
ATOM 5749 C CA . ASP B 1 310 ? -10.273 -2.139 71.188 1 31.27 310 ASP B CA 1
ATOM 5750 C C . ASP B 1 310 ? -10.945 -2.363 69.812 1 31.27 310 ASP B C 1
ATOM 5752 O O . ASP B 1 310 ? -11.484 -3.438 69.562 1 31.27 310 ASP B O 1
ATOM 5756 N N . CYS B 1 311 ? -11.688 -1.363 69.375 1 31.39 311 CYS B N 1
ATOM 5757 C CA . CYS B 1 311 ? -12.656 -1.651 68.312 1 31.39 311 CYS B CA 1
ATOM 5758 C C . CYS B 1 311 ? -11.945 -1.912 67 1 31.39 311 CYS B C 1
ATOM 5760 O O . CYS B 1 311 ? -12.016 -1.089 66.062 1 31.39 311 CYS B O 1
ATOM 5762 N N . LEU B 1 312 ? -10.812 -2.436 67 1 29.47 312 LEU B N 1
ATOM 5763 C CA . LEU B 1 312 ? -10.133 -2.594 65.75 1 29.47 312 LEU B CA 1
ATOM 5764 C C . LEU B 1 312 ? -10.938 -3.484 64.812 1 29.47 312 LEU B C 1
ATOM 5766 O O . LEU B 1 312 ? -11.188 -4.652 65.125 1 29.47 312 LEU B O 1
ATOM 5770 N N . PRO B 1 313 ? -12.086 -2.959 64.25 1 30.3 313 PRO B N 1
ATOM 5771 C CA . PRO B 1 313 ? -12.773 -3.979 63.438 1 30.3 313 PRO B CA 1
ATOM 5772 C C . PRO B 1 313 ? -11.812 -4.836 62.625 1 30.3 313 PRO B C 1
ATOM 5774 O O . PRO B 1 313 ? -10.656 -4.453 62.406 1 30.3 313 PRO B O 1
ATOM 5777 N N . THR B 1 314 ? -12.156 -6.211 62.531 1 30.58 314 THR B N 1
ATOM 5778 C CA . THR B 1 314 ? -11.508 -7.207 61.688 1 30.58 314 THR B CA 1
ATOM 5779 C C . THR B 1 314 ? -11.055 -6.582 60.344 1 30.58 314 THR B C 1
ATOM 5781 O O . THR B 1 314 ? -11.703 -5.676 59.844 1 30.58 314 THR B O 1
ATOM 5784 N N . PRO B 1 315 ? -9.742 -6.734 60.062 1 31.69 315 PRO B N 1
ATOM 5785 C CA . PRO B 1 315 ? -9.219 -6.277 58.781 1 31.69 315 PRO B CA 1
ATOM 5786 C C . PRO B 1 315 ? -10.195 -6.539 57.625 1 31.69 315 PRO B C 1
ATOM 5788 O O . PRO B 1 315 ? -10.555 -7.691 57.375 1 31.69 315 PRO B O 1
ATOM 5791 N N . TRP B 1 316 ? -11.344 -5.832 57.625 1 28.22 316 TRP B N 1
ATOM 5792 C CA . TRP B 1 316 ? -12.172 -6.02 56.438 1 28.22 316 TRP B CA 1
ATOM 5793 C C . TRP B 1 316 ? -11.32 -6.301 55.219 1 28.22 316 TRP B C 1
ATOM 5795 O O . TRP B 1 316 ? -10.242 -5.723 55.031 1 28.22 316 TRP B O 1
ATOM 5805 N N . LEU B 1 317 ? -11.375 -7.57 54.781 1 28.81 317 LEU B N 1
ATOM 5806 C CA . LEU B 1 317 ? -10.859 -8.047 53.5 1 28.81 317 LEU B CA 1
ATOM 5807 C C . LEU B 1 317 ? -10.898 -6.934 52.469 1 28.81 317 LEU B C 1
ATOM 5809 O O . LEU B 1 317 ? -11.961 -6.363 52.188 1 28.81 317 LEU B O 1
ATOM 5813 N N . TYR B 1 318 ? -9.93 -6.078 52.562 1 29.33 318 TYR B N 1
ATOM 5814 C CA . TYR B 1 318 ? -9.742 -5.324 51.312 1 29.33 318 TYR B CA 1
ATOM 5815 C C . TYR B 1 318 ? -10.109 -6.168 50.094 1 29.33 318 TYR B C 1
ATOM 5817 O O . TYR B 1 318 ? -9.484 -7.199 49.844 1 29.33 318 TYR B O 1
ATOM 5825 N N . SER B 1 319 ? -11.406 -6.582 50.125 1 31.61 319 SER B N 1
ATOM 5826 C CA . SER B 1 319 ? -11.648 -7.047 48.781 1 31.61 319 SER B CA 1
ATOM 5827 C C . SER B 1 319 ? -10.969 -6.148 47.75 1 31.61 319 SER B C 1
ATOM 5829 O O . SER B 1 319 ? -11.164 -4.93 47.75 1 31.61 319 SER B O 1
ATOM 5831 N N . PRO B 1 320 ? -9.789 -6.574 47.344 1 34.62 320 PRO B N 1
ATOM 5832 C CA . PRO B 1 320 ? -9.328 -5.754 46.219 1 34.62 320 PRO B CA 1
ATOM 5833 C C . PRO B 1 320 ? -10.484 -5.168 45.438 1 34.62 320 PRO B C 1
ATOM 5835 O O . PRO B 1 320 ? -11.523 -5.809 45.281 1 34.62 320 PRO B O 1
ATOM 5838 N N . VAL B 1 321 ? -10.844 -4.004 45.719 1 35.94 321 VAL B N 1
ATOM 5839 C CA . VAL B 1 321 ? -11.727 -3.457 44.688 1 35.94 321 VAL B CA 1
ATOM 5840 C C . VAL B 1 321 ? -11.516 -4.203 43.375 1 35.94 321 VAL B C 1
ATOM 5842 O O . VAL B 1 321 ? -10.383 -4.324 42.906 1 35.94 321 VAL B O 1
ATOM 5845 N N . PRO B 1 322 ? -12.266 -5.227 43.094 1 39.69 322 PRO B N 1
ATOM 5846 C CA . PRO B 1 322 ? -12.109 -5.848 41.781 1 39.69 322 PRO B CA 1
ATOM 5847 C C . PRO B 1 322 ? -11.477 -4.91 40.781 1 39.69 322 PRO B C 1
ATOM 5849 O O . PRO B 1 322 ? -11.734 -3.703 40.781 1 39.69 322 PRO B O 1
ATOM 5852 N N . SER B 1 323 ? -10.227 -4.891 40.5 1 45.66 323 SER B N 1
ATOM 5853 C CA . SER B 1 323 ? -9.648 -4.254 39.312 1 45.66 323 SER B CA 1
ATOM 5854 C C . SER B 1 323 ? -10.719 -3.939 38.281 1 45.66 323 SER B C 1
ATOM 5856 O O . SER B 1 323 ? -11.352 -4.848 37.719 1 45.66 323 SER B O 1
ATOM 5858 N N . ARG B 1 324 ? -11.609 -2.969 38.438 1 53.31 324 ARG B N 1
ATOM 5859 C CA . ARG B 1 324 ? -12.633 -2.395 37.562 1 53.31 324 ARG B CA 1
ATOM 5860 C C . ARG B 1 324 ? -12.25 -2.533 36.094 1 53.31 324 ARG B C 1
ATOM 5862 O O . ARG B 1 324 ? -11.078 -2.418 35.75 1 53.31 324 ARG B O 1
ATOM 5869 N N . ASP B 1 325 ? -13.117 -3.086 35.281 1 75.94 325 ASP B N 1
ATOM 5870 C CA . ASP B 1 325 ? -13.133 -3.4 33.875 1 75.94 325 ASP B CA 1
ATOM 5871 C C . ASP B 1 325 ? -12.734 -2.186 33.031 1 75.94 325 ASP B C 1
ATOM 5873 O O . ASP B 1 325 ? -13.594 -1.402 32.625 1 75.94 325 ASP B O 1
ATOM 5877 N N . LEU B 1 326 ? -11.516 -1.625 33.281 1 89.12 326 LEU B N 1
ATOM 5878 C CA . LEU B 1 326 ? -11.055 -0.504 32.469 1 89.12 326 LEU B CA 1
ATOM 5879 C C . LEU B 1 326 ? -10.781 -0.945 31.047 1 89.12 326 LEU B C 1
ATOM 5881 O O . LEU B 1 326 ? -10.281 -2.049 30.812 1 89.12 326 LEU B O 1
ATOM 5885 N N . VAL B 1 327 ? -11.203 -0.072 30.109 1 92.25 327 VAL B N 1
ATOM 5886 C CA . VAL B 1 327 ? -10.938 -0.267 28.688 1 92.25 327 VAL B CA 1
ATOM 5887 C C . VAL B 1 327 ? -10.07 0.876 28.172 1 92.25 327 VAL B C 1
ATOM 5889 O O . VAL B 1 327 ? -10.383 2.049 28.391 1 92.25 327 VAL B O 1
ATOM 5892 N N . THR B 1 328 ? -8.984 0.53 27.625 1 94.88 328 THR B N 1
ATOM 5893 C CA . THR B 1 328 ? -8.102 1.525 27.031 1 94.88 328 THR B CA 1
ATOM 5894 C C . THR B 1 328 ? -8.266 1.572 25.516 1 94.88 328 THR B C 1
ATOM 5896 O O . THR B 1 328 ? -8.141 0.548 24.844 1 94.88 328 THR B O 1
ATOM 5899 N N . THR B 1 329 ? -8.531 2.758 24.953 1 96.25 329 THR B N 1
ATOM 5900 C CA . THR B 1 329 ? -8.547 2.996 23.516 1 96.25 329 THR B CA 1
ATOM 5901 C C . THR B 1 329 ? -7.293 3.76 23.094 1 96.25 329 THR B C 1
ATOM 5903 O O . THR B 1 329 ? -7.027 4.855 23.594 1 96.25 329 THR B O 1
ATOM 5906 N N . ARG B 1 330 ? -6.539 3.221 22.219 1 97.62 330 ARG B N 1
ATOM 5907 C CA . ARG B 1 330 ? -5.359 3.873 21.656 1 97.62 330 ARG B CA 1
ATOM 5908 C C . ARG B 1 330 ? -5.574 4.219 20.188 1 97.62 330 ARG B C 1
ATOM 5910 O O . ARG B 1 330 ? -6.199 3.453 19.438 1 97.62 330 ARG B O 1
ATOM 5917 N N . SER B 1 331 ? -5.148 5.352 19.797 1 98.06 331 SER B N 1
ATOM 5918 C CA . SER B 1 331 ? -5.16 5.75 18.391 1 98.06 331 SER B CA 1
ATOM 5919 C C . SER B 1 331 ? -3.816 6.336 17.969 1 98.06 331 SER B C 1
ATOM 5921 O O . SER B 1 331 ? -3.137 6.98 18.781 1 98.06 331 SER B O 1
ATOM 5923 N N . ILE B 1 332 ? -3.457 6.09 16.766 1 98.75 332 ILE B N 1
ATOM 5924 C CA . ILE B 1 332 ? -2.207 6.605 16.219 1 98.75 332 ILE B CA 1
ATOM 5925 C C . ILE B 1 332 ? -2.418 7.055 14.773 1 98.75 332 ILE B C 1
ATOM 5927 O O . ILE B 1 332 ? -3.191 6.445 14.031 1 98.75 332 ILE B O 1
ATOM 5931 N N . ALA B 1 333 ? -1.824 8.086 14.375 1 98.94 333 ALA B N 1
ATOM 5932 C CA . ALA B 1 333 ? -1.689 8.508 12.977 1 98.94 333 ALA B CA 1
ATOM 5933 C C . ALA B 1 333 ? -0.258 8.938 12.672 1 98.94 333 ALA B C 1
ATOM 5935 O O . ALA B 1 333 ? 0.395 9.578 13.5 1 98.94 333 ALA B O 1
ATOM 5936 N N . VAL B 1 334 ? 0.224 8.57 11.531 1 98.94 334 VAL B N 1
ATOM 5937 C CA . VAL B 1 334 ? 1.583 8.953 11.156 1 98.94 334 VAL B CA 1
ATOM 5938 C C . VAL B 1 334 ? 1.617 9.375 9.688 1 98.94 334 VAL B C 1
ATOM 5940 O O . VAL B 1 334 ? 0.845 8.867 8.867 1 98.94 334 VAL B O 1
ATOM 5943 N N . SER B 1 335 ? 2.475 10.273 9.32 1 98.94 335 SER B N 1
ATOM 5944 C CA . SER B 1 335 ? 2.809 10.742 7.98 1 98.94 335 SER B CA 1
ATOM 5945 C C . SER B 1 335 ? 4.316 10.719 7.742 1 98.94 335 SER B C 1
ATOM 5947 O O . SER B 1 335 ? 5.078 11.297 8.516 1 98.94 335 SER B O 1
ATOM 5949 N N . GLY B 1 336 ? 4.688 10.062 6.66 1 98.44 336 GLY B N 1
ATOM 5950 C CA . GLY B 1 336 ? 6.105 9.859 6.41 1 98.44 336 GLY B CA 1
ATOM 5951 C C . GLY B 1 336 ? 6.633 10.688 5.258 1 98.44 336 GLY B C 1
ATOM 5952 O O . GLY B 1 336 ? 5.859 11.211 4.453 1 98.44 336 GLY B O 1
ATOM 5953 N N . THR B 1 337 ? 7.957 10.875 5.152 1 97.88 337 THR B N 1
ATOM 5954 C CA . THR B 1 337 ? 8.672 11.562 4.086 1 97.88 337 THR B CA 1
ATOM 5955 C C . THR B 1 337 ? 10.086 11 3.93 1 97.88 337 THR B C 1
ATOM 5957 O O . THR B 1 337 ? 10.734 10.648 4.918 1 97.88 337 THR B O 1
ATOM 5960 N N . GLY B 1 338 ? 10.508 10.797 2.727 1 96.44 338 GLY B N 1
ATOM 5961 C CA . GLY B 1 338 ? 11.812 10.219 2.426 1 96.44 338 GLY B CA 1
ATOM 5962 C C . GLY B 1 338 ? 11.828 9.414 1.142 1 96.44 338 GLY B C 1
ATOM 5963 O O . GLY B 1 338 ? 11.148 9.773 0.172 1 96.44 338 GLY B O 1
ATOM 5964 N N . ASN B 1 339 ? 12.727 8.43 1.084 1 96.06 339 ASN B N 1
ATOM 5965 C CA . ASN B 1 339 ? 12.758 7.52 -0.059 1 96.06 339 ASN B CA 1
ATOM 5966 C C . ASN B 1 339 ? 11.484 6.684 -0.144 1 96.06 339 ASN B C 1
ATOM 5968 O O . ASN B 1 339 ? 11.375 5.648 0.513 1 96.06 339 ASN B O 1
ATOM 5972 N N . GLY B 1 340 ? 10.594 7.07 -1.01 1 97.12 340 GLY B N 1
ATOM 5973 C CA . GLY B 1 340 ? 9.273 6.469 -1.098 1 97.12 340 GLY B CA 1
ATOM 5974 C C . GLY B 1 340 ? 9.312 4.984 -1.415 1 97.12 340 GLY B C 1
ATOM 5975 O O . GLY B 1 340 ? 8.438 4.23 -0.987 1 97.12 340 GLY B O 1
ATOM 5976 N N . ASP B 1 341 ? 10.312 4.59 -2.137 1 97.81 341 ASP B N 1
ATOM 5977 C CA . ASP B 1 341 ? 10.414 3.178 -2.484 1 97.81 341 ASP B CA 1
ATOM 5978 C C . ASP B 1 341 ? 10.758 2.332 -1.26 1 97.81 341 ASP B C 1
ATOM 5980 O O . ASP B 1 341 ? 10.242 1.225 -1.098 1 97.81 341 ASP B O 1
ATOM 5984 N N . SER B 1 342 ? 11.609 2.842 -0.402 1 97.94 342 SER B N 1
ATOM 5985 C CA . SER B 1 342 ? 11.883 2.154 0.856 1 97.94 342 SER B CA 1
ATOM 5986 C C . SER B 1 342 ? 10.641 2.088 1.73 1 97.94 342 SER B C 1
ATOM 5988 O O . SER B 1 342 ? 10.391 1.078 2.391 1 97.94 342 SER B O 1
ATOM 5990 N N . PHE B 1 343 ? 9.898 3.205 1.78 1 98.5 343 PHE B N 1
ATOM 5991 C CA . PHE B 1 343 ? 8.641 3.217 2.518 1 98.5 343 PHE B CA 1
ATOM 5992 C C . PHE B 1 343 ? 7.695 2.145 1.991 1 98.5 343 PHE B C 1
ATOM 5994 O O . PHE B 1 343 ? 7.008 1.479 2.77 1 98.5 343 PHE B O 1
ATOM 6001 N N . LEU B 1 344 ? 7.633 1.977 0.662 1 98.75 344 LEU B N 1
ATOM 6002 C CA . LEU B 1 344 ? 6.793 0.954 0.05 1 98.75 344 LEU B CA 1
ATOM 6003 C C . LEU B 1 344 ? 7.254 -0.442 0.455 1 98.75 344 LEU B C 1
ATOM 6005 O O . LEU B 1 344 ? 6.477 -1.22 1.013 1 98.75 344 LEU B O 1
ATOM 6009 N N . ARG B 1 345 ? 8.484 -0.745 0.292 1 98.44 345 ARG B N 1
ATOM 6010 C CA . ARG B 1 345 ? 9.008 -2.1 0.443 1 98.44 345 ARG B CA 1
ATOM 6011 C C . ARG B 1 345 ? 8.93 -2.557 1.896 1 98.44 345 ARG B C 1
ATOM 6013 O O . ARG B 1 345 ? 8.938 -3.758 2.174 1 98.44 345 ARG B O 1
ATOM 6020 N N . THR B 1 346 ? 8.812 -1.579 2.832 1 98.62 346 THR B N 1
ATOM 6021 C CA . THR B 1 346 ? 8.75 -1.914 4.25 1 98.62 346 THR B CA 1
ATOM 6022 C C . THR B 1 346 ? 7.352 -1.66 4.805 1 98.62 346 THR B C 1
ATOM 6024 O O . THR B 1 346 ? 7.113 -1.82 6.004 1 98.62 346 THR B O 1
ATOM 6027 N N . ALA B 1 347 ? 6.398 -1.243 3.896 1 98.75 347 ALA B N 1
ATOM 6028 C CA . ALA B 1 347 ? 5.102 -0.812 4.41 1 98.75 347 ALA B CA 1
ATOM 6029 C C . ALA B 1 347 ? 5.262 -0.009 5.699 1 98.75 347 ALA B C 1
ATOM 6031 O O . ALA B 1 347 ? 4.629 -0.316 6.711 1 98.75 347 ALA B O 1
ATOM 6032 N N . ALA B 1 348 ? 5.969 1.038 5.633 1 98.94 348 ALA B N 1
ATOM 6033 C CA . ALA B 1 348 ? 6.602 1.662 6.793 1 98.94 348 ALA B CA 1
ATOM 6034 C C . ALA B 1 348 ? 5.559 2.15 7.793 1 98.94 348 ALA B C 1
ATOM 6036 O O . ALA B 1 348 ? 5.645 1.85 8.984 1 98.94 348 ALA B O 1
ATOM 6037 N N . SER B 1 349 ? 4.57 2.859 7.355 1 98.94 349 SER B N 1
ATOM 6038 C CA . SER B 1 349 ? 3.613 3.467 8.273 1 98.94 349 SER B CA 1
ATOM 6039 C C . SER B 1 349 ? 2.729 2.41 8.93 1 98.94 349 SER B C 1
ATOM 6041 O O . SER B 1 349 ? 2.424 2.498 10.117 1 98.94 349 SER B O 1
ATOM 6043 N N . ARG B 1 350 ? 2.277 1.427 8.141 1 98.88 350 ARG B N 1
ATOM 6044 C CA . ARG B 1 350 ? 1.521 0.327 8.727 1 98.88 350 ARG B CA 1
ATOM 6045 C C . ARG B 1 350 ? 2.365 -0.433 9.75 1 98.88 350 ARG B C 1
ATOM 6047 O O . ARG B 1 350 ? 1.848 -0.903 10.766 1 98.88 350 ARG B O 1
ATOM 6054 N N . THR B 1 351 ? 3.627 -0.585 9.445 1 98.88 351 THR B N 1
ATOM 6055 C CA . THR B 1 351 ? 4.527 -1.269 10.359 1 98.88 351 THR B CA 1
ATOM 6056 C C . THR B 1 351 ? 4.605 -0.527 11.695 1 98.88 351 THR B C 1
ATOM 6058 O O . THR B 1 351 ? 4.605 -1.149 12.758 1 98.88 351 THR B O 1
ATOM 6061 N N . VAL B 1 352 ? 4.637 0.797 11.672 1 98.94 352 VAL B N 1
ATOM 6062 C CA . VAL B 1 352 ? 4.594 1.574 12.906 1 98.94 352 VAL B CA 1
ATOM 6063 C C . VAL B 1 352 ? 3.332 1.229 13.695 1 98.94 352 VAL B C 1
ATOM 6065 O O . VAL B 1 352 ? 3.4 0.91 14.883 1 98.94 352 VAL B O 1
ATOM 6068 N N . GLY B 1 353 ? 2.211 1.299 13 1 98.75 353 GLY B N 1
ATOM 6069 C CA . GLY B 1 353 ? 0.956 0.953 13.641 1 98.75 353 GLY B CA 1
ATOM 6070 C C . GLY B 1 353 ? 0.939 -0.459 14.195 1 98.75 353 GLY B C 1
ATOM 6071 O O . GLY B 1 353 ? 0.41 -0.699 15.289 1 98.75 353 GLY B O 1
ATOM 6072 N N . SER B 1 354 ? 1.539 -1.386 13.508 1 98.56 354 SER B N 1
ATOM 6073 C CA . SER B 1 354 ? 1.54 -2.793 13.891 1 98.56 354 SER B CA 1
ATOM 6074 C C . SER B 1 354 ? 2.389 -3.021 15.141 1 98.56 354 SER B C 1
ATOM 6076 O O . SER B 1 354 ? 2.012 -3.799 16.016 1 98.56 354 SER B O 1
ATOM 6078 N N . ILE B 1 355 ? 3.547 -2.398 15.164 1 98.5 355 ILE B N 1
ATOM 6079 C CA . ILE B 1 355 ? 4.418 -2.533 16.328 1 98.5 355 ILE B CA 1
ATOM 6080 C C . ILE B 1 355 ? 3.719 -1.974 17.562 1 98.5 355 ILE B C 1
ATOM 6082 O O . ILE B 1 355 ? 3.752 -2.586 18.641 1 98.5 355 ILE B O 1
ATOM 6086 N N . ALA B 1 356 ? 3.064 -0.863 17.406 1 98.06 356 ALA B N 1
ATOM 6087 C CA . ALA B 1 356 ? 2.332 -0.264 18.516 1 98.06 356 ALA B CA 1
ATOM 6088 C C . ALA B 1 356 ? 1.175 -1.157 18.953 1 98.06 356 ALA B C 1
ATOM 6090 O O . ALA B 1 356 ? 0.984 -1.393 20.156 1 98.06 356 ALA B O 1
ATOM 6091 N N . ASN B 1 357 ? 0.433 -1.688 18.062 1 97.44 357 ASN B N 1
ATOM 6092 C CA . ASN B 1 357 ? -0.779 -2.457 18.328 1 97.44 357 ASN B CA 1
ATOM 6093 C C . ASN B 1 357 ? -0.455 -3.885 18.75 1 97.44 357 ASN B C 1
ATOM 6095 O O . ASN B 1 357 ? -0.85 -4.32 19.828 1 97.44 357 ASN B O 1
ATOM 6099 N N . PHE B 1 358 ? 0.357 -4.566 17.953 1 96.62 358 PHE B N 1
ATOM 6100 C CA . PHE B 1 358 ? 0.499 -6.004 18.156 1 96.62 358 PHE B CA 1
ATOM 6101 C C . PHE B 1 358 ? 1.638 -6.305 19.125 1 96.62 358 PHE B C 1
ATOM 6103 O O . PHE B 1 358 ? 1.59 -7.293 19.859 1 96.62 358 PHE B O 1
ATOM 6110 N N . ALA B 1 359 ? 2.678 -5.508 19.141 1 94.5 359 ALA B N 1
ATOM 6111 C CA . ALA B 1 359 ? 3.783 -5.734 20.062 1 94.5 359 ALA B CA 1
ATOM 6112 C C . ALA B 1 359 ? 3.559 -4.992 21.375 1 94.5 359 ALA B C 1
ATOM 6114 O O . ALA B 1 359 ? 4.262 -5.234 22.359 1 94.5 359 ALA B O 1
ATOM 6115 N N . GLY B 1 360 ? 2.639 -4.008 21.375 1 92.69 360 GLY B N 1
ATOM 6116 C CA . GLY B 1 360 ? 2.283 -3.301 22.609 1 92.69 360 GLY B CA 1
ATOM 6117 C C . GLY B 1 360 ? 3.275 -2.215 22.969 1 92.69 360 GLY B C 1
ATOM 6118 O O . GLY B 1 360 ? 3.324 -1.779 24.125 1 92.69 360 GLY B O 1
ATOM 6119 N N . HIS B 1 361 ? 4.07 -1.787 22.047 1 94.25 361 HIS B N 1
ATOM 6120 C CA . HIS B 1 361 ? 5.02 -0.706 22.297 1 94.25 361 HIS B CA 1
ATOM 6121 C C . HIS B 1 361 ? 4.316 0.648 22.312 1 94.25 361 HIS B C 1
ATOM 6123 O O . HIS B 1 361 ? 3.223 0.792 21.766 1 94.25 361 HIS B O 1
ATOM 6129 N N . SER B 1 362 ? 5 1.597 23 1 96.38 362 SER B N 1
ATOM 6130 C CA . SER B 1 362 ? 4.539 2.967 22.797 1 96.38 362 SER B CA 1
ATOM 6131 C C . SER B 1 362 ? 4.66 3.379 21.328 1 96.38 362 SER B C 1
ATOM 6133 O O . SER B 1 362 ? 5.523 2.879 20.609 1 96.38 362 SER B O 1
ATOM 6135 N N . SER B 1 363 ? 3.775 4.262 20.922 1 97.88 363 SER B N 1
ATOM 6136 C CA . SER B 1 363 ? 3.822 4.691 19.531 1 97.88 363 SER B CA 1
ATOM 6137 C C . SER B 1 363 ? 5.125 5.422 19.219 1 97.88 363 SER B C 1
ATOM 6139 O O . SER B 1 363 ? 5.633 5.352 18.094 1 97.88 363 SER B O 1
ATOM 6141 N N . ALA B 1 364 ? 5.672 6.125 20.188 1 98.38 364 ALA B N 1
ATOM 6142 C CA . ALA B 1 364 ? 6.965 6.785 20.016 1 98.38 364 ALA B CA 1
ATOM 6143 C C . ALA B 1 364 ? 8.062 5.766 19.719 1 98.38 364 ALA B C 1
ATOM 6145 O O . ALA B 1 364 ? 8.875 5.961 18.812 1 98.38 364 ALA B O 1
ATOM 6146 N N . ALA B 1 365 ? 8.07 4.73 20.516 1 98.62 365 ALA B N 1
ATOM 6147 C CA . ALA B 1 365 ? 9.055 3.676 20.312 1 98.62 365 ALA B CA 1
ATOM 6148 C C . ALA B 1 365 ? 8.844 2.98 18.969 1 98.62 365 ALA B C 1
ATOM 6150 O O . ALA B 1 365 ? 9.805 2.652 18.281 1 98.62 365 ALA B O 1
ATOM 6151 N N . ALA B 1 366 ? 7.598 2.719 18.656 1 98.81 366 ALA B N 1
ATOM 6152 C CA . ALA B 1 366 ? 7.27 2.08 17.375 1 98.81 366 ALA B CA 1
ATOM 6153 C C . ALA B 1 366 ? 7.738 2.93 16.203 1 98.81 366 ALA B C 1
ATOM 6155 O O . ALA B 1 366 ? 8.352 2.416 15.266 1 98.81 366 ALA B O 1
ATOM 6156 N N . LEU B 1 367 ? 7.457 4.211 16.266 1 98.88 367 LEU B N 1
ATOM 6157 C CA . LEU B 1 367 ? 7.84 5.129 15.203 1 98.88 367 LEU B CA 1
ATOM 6158 C C . LEU B 1 367 ? 9.359 5.184 15.055 1 98.88 367 LEU B C 1
ATOM 6160 O O . LEU B 1 367 ? 9.875 5.145 13.93 1 98.88 367 LEU B O 1
ATOM 6164 N N . SER B 1 368 ? 10.086 5.223 16.125 1 98.81 368 SER B N 1
ATOM 6165 C CA . SER B 1 368 ? 11.539 5.27 16.078 1 98.81 368 SER B CA 1
ATOM 6166 C C . SER B 1 368 ? 12.117 3.963 15.547 1 98.81 368 SER B C 1
ATOM 6168 O O . SER B 1 368 ? 13.133 3.969 14.852 1 98.81 368 SER B O 1
ATOM 6170 N N . LYS B 1 369 ? 11.523 2.926 15.867 1 98.81 369 LYS B N 1
ATOM 6171 C CA . LYS B 1 369 ? 11.977 1.621 15.398 1 98.81 369 LYS B CA 1
ATOM 6172 C C . LYS B 1 369 ? 11.891 1.523 13.883 1 98.81 369 LYS B C 1
ATOM 6174 O O . LYS B 1 369 ? 12.578 0.703 13.266 1 98.81 369 LYS B O 1
ATOM 6179 N N . VAL B 1 370 ? 11.062 2.283 13.312 1 98.88 370 VAL B N 1
ATOM 6180 C CA . VAL B 1 370 ? 10.883 2.217 11.859 1 98.88 370 VAL B CA 1
ATOM 6181 C C . VAL B 1 370 ? 11.648 3.361 11.195 1 98.88 370 VAL B C 1
ATOM 6183 O O . VAL B 1 370 ? 12.492 3.129 10.328 1 98.88 370 VAL B O 1
ATOM 6186 N N . ALA B 1 371 ? 11.5 4.578 11.68 1 98.81 371 ALA B N 1
ATOM 6187 C CA . ALA B 1 371 ? 11.945 5.75 10.93 1 98.81 371 ALA B CA 1
ATOM 6188 C C . ALA B 1 371 ? 13.195 6.359 11.57 1 98.81 371 ALA B C 1
ATOM 6190 O O . ALA B 1 371 ? 13.828 7.242 10.992 1 98.81 371 ALA B O 1
ATOM 6191 N N . GLY B 1 372 ? 13.531 5.957 12.758 1 98.56 372 GLY B N 1
ATOM 6192 C CA . GLY B 1 372 ? 14.68 6.512 13.453 1 98.56 372 GLY B CA 1
ATOM 6193 C C . GLY B 1 372 ? 16 5.918 12.984 1 98.56 372 GLY B C 1
ATOM 6194 O O . GLY B 1 372 ? 16.016 5.066 12.094 1 98.56 372 GLY B O 1
ATOM 6195 N N . ARG B 1 373 ? 17.094 6.43 13.594 1 97.94 373 ARG B N 1
ATOM 6196 C CA . ARG B 1 373 ? 18.422 5.906 13.289 1 97.94 373 ARG B CA 1
ATOM 6197 C C . ARG B 1 373 ? 18.516 4.426 13.641 1 97.94 373 ARG B C 1
ATOM 6199 O O . ARG B 1 373 ? 18.094 4.008 14.719 1 97.94 373 ARG B O 1
ATOM 6206 N N . GLY B 1 374 ? 19.016 3.715 12.672 1 98.25 374 GLY B N 1
ATOM 6207 C CA . GLY B 1 374 ? 19.125 2.279 12.867 1 98.25 374 GLY B CA 1
ATOM 6208 C C . GLY B 1 374 ? 17.797 1.553 12.688 1 98.25 374 GLY B C 1
ATOM 6209 O O . GLY B 1 374 ? 17.719 0.336 12.867 1 98.25 374 GLY B O 1
ATOM 6210 N N . GLY B 1 375 ? 16.766 2.234 12.352 1 98.69 375 GLY B N 1
ATOM 6211 C CA . GLY B 1 375 ? 15.438 1.649 12.219 1 98.69 375 GLY B CA 1
ATOM 6212 C C . GLY B 1 375 ? 15.281 0.805 10.969 1 98.69 375 GLY B C 1
ATOM 6213 O O . GLY B 1 375 ? 16.234 0.618 10.219 1 98.69 375 GLY B O 1
ATOM 6214 N N . ILE B 1 376 ? 14.086 0.339 10.797 1 98.75 376 ILE B N 1
ATOM 6215 C CA . ILE B 1 376 ? 13.75 -0.602 9.734 1 98.75 376 ILE B CA 1
ATOM 6216 C C . ILE B 1 376 ? 14.016 0.036 8.367 1 98.75 376 ILE B C 1
ATOM 6218 O O . ILE B 1 376 ? 14.555 -0.613 7.469 1 98.75 376 ILE B O 1
ATOM 6222 N N . LEU B 1 377 ? 13.648 1.309 8.18 1 98.69 377 LEU B N 1
ATOM 6223 C CA . LEU B 1 377 ? 13.914 1.993 6.918 1 98.69 377 LEU B CA 1
ATOM 6224 C C . LEU B 1 377 ? 15.406 1.995 6.602 1 98.69 377 LEU B C 1
ATOM 6226 O O . LEU B 1 377 ? 15.812 1.598 5.508 1 98.69 377 LEU B O 1
ATOM 6230 N N . GLU B 1 378 ? 16.203 2.4 7.547 1 98.44 378 GLU B N 1
ATOM 6231 C CA . GLU B 1 378 ? 17.641 2.443 7.359 1 98.44 378 GLU B CA 1
ATOM 6232 C C . GLU B 1 378 ? 18.203 1.06 7.035 1 98.44 378 GLU B C 1
ATOM 6234 O O . GLU B 1 378 ? 18.984 0.906 6.094 1 98.44 378 GLU B O 1
ATOM 6239 N N . ARG B 1 379 ? 17.797 0.099 7.754 1 98 379 ARG B N 1
ATOM 6240 C CA . ARG B 1 379 ? 18.312 -1.256 7.594 1 98 379 ARG B CA 1
ATOM 6241 C C . ARG B 1 379 ? 17.922 -1.828 6.23 1 98 379 ARG B C 1
ATOM 6243 O O . ARG B 1 379 ? 18.656 -2.652 5.672 1 98 379 ARG B O 1
ATOM 6250 N N . SER B 1 380 ? 16.844 -1.44 5.699 1 97.38 380 SER B N 1
ATOM 6251 C CA . SER B 1 380 ? 16.375 -1.957 4.418 1 97.38 380 SER B CA 1
ATOM 6252 C C . SER B 1 380 ? 17.328 -1.586 3.291 1 97.38 380 SER B C 1
ATOM 6254 O O . SER B 1 380 ? 17.328 -2.223 2.236 1 97.38 380 SER B O 1
ATOM 6256 N N . ALA B 1 381 ? 18.156 -0.583 3.473 1 96.62 381 ALA B N 1
ATOM 6257 C CA . ALA B 1 381 ? 19.094 -0.134 2.449 1 96.62 381 ALA B CA 1
ATOM 6258 C C . ALA B 1 381 ? 20.297 -1.063 2.369 1 96.62 381 ALA B C 1
ATOM 6260 O O . ALA B 1 381 ? 20.969 -1.14 1.333 1 96.62 381 ALA B O 1
ATOM 6261 N N . GLY B 1 382 ? 20.625 -1.761 3.473 1 95.38 382 GLY B N 1
ATOM 6262 C CA . GLY B 1 382 ? 21.812 -2.58 3.512 1 95.38 382 GLY B CA 1
ATOM 6263 C C . GLY B 1 382 ? 23.094 -1.791 3.248 1 95.38 382 GLY B C 1
ATOM 6264 O O . GLY B 1 382 ? 23.312 -0.75 3.867 1 95.38 382 GLY B O 1
ATOM 6265 N N . ASP B 1 383 ? 23.891 -2.305 2.287 1 94.12 383 ASP B N 1
ATOM 6266 C CA . ASP B 1 383 ? 25.188 -1.704 1.987 1 94.12 383 ASP B CA 1
ATOM 6267 C C . ASP B 1 383 ? 25.031 -0.421 1.176 1 94.12 383 ASP B C 1
ATOM 6269 O O . ASP B 1 383 ? 26 0.313 0.962 1 94.12 383 ASP B O 1
ATOM 6273 N N . ARG B 1 384 ? 23.844 -0.164 0.852 1 93.88 384 ARG B N 1
ATOM 6274 C CA . ARG B 1 384 ? 23.578 1.005 0.021 1 93.88 384 ARG B CA 1
ATOM 6275 C C . ARG B 1 384 ? 23.266 2.229 0.879 1 93.88 384 ARG B C 1
ATOM 6277 O O . ARG B 1 384 ? 23.172 3.346 0.365 1 93.88 384 ARG B O 1
ATOM 6284 N N . TRP B 1 385 ? 23.172 2.053 2.189 1 94.94 385 TRP B N 1
ATOM 6285 C CA . TRP B 1 385 ? 22.922 3.162 3.105 1 94.94 385 TRP B CA 1
ATOM 6286 C C . TRP B 1 385 ? 24.016 4.219 2.988 1 94.94 385 TRP B C 1
ATOM 6288 O O . TRP B 1 385 ? 25.203 3.893 3.01 1 94.94 385 TRP B O 1
ATOM 6298 N N . GLY B 1 386 ? 23.562 5.457 2.844 1 89.44 386 GLY B N 1
ATOM 6299 C CA . GLY B 1 386 ? 24.5 6.562 2.754 1 89.44 386 GLY B CA 1
ATOM 6300 C C . GLY B 1 386 ? 25.094 6.734 1.364 1 89.44 386 GLY B C 1
ATOM 6301 O O . GLY B 1 386 ? 25.891 7.641 1.131 1 89.44 386 GLY B O 1
ATOM 6302 N N . ARG B 1 387 ? 24.578 5.875 0.389 1 88.56 387 ARG B N 1
ATOM 6303 C CA . ARG B 1 387 ? 25.203 5.906 -0.924 1 88.56 387 ARG B CA 1
ATOM 6304 C C . ARG B 1 387 ? 24.188 6.203 -2.02 1 88.56 387 ARG B C 1
ATOM 6306 O O . ARG B 1 387 ? 24.531 6.785 -3.051 1 88.56 387 ARG B O 1
ATOM 6313 N N . THR B 1 388 ? 22.969 5.828 -1.813 1 89.06 388 THR B N 1
ATOM 6314 C CA . THR B 1 388 ? 21.984 5.922 -2.895 1 89.06 388 THR B CA 1
ATOM 6315 C C . THR B 1 388 ? 20.719 6.633 -2.422 1 89.06 388 THR B C 1
ATOM 6317 O O . THR B 1 388 ? 19.781 6.801 -3.191 1 89.06 388 THR B O 1
ATOM 6320 N N . GLY B 1 389 ? 20.672 7.008 -1.121 1 90.94 389 GLY B N 1
ATOM 6321 C CA . GLY B 1 389 ? 19.484 7.621 -0.559 1 90.94 389 GLY B CA 1
ATOM 6322 C C . GLY B 1 389 ? 18.453 6.609 -0.078 1 90.94 389 GLY B C 1
ATOM 6323 O O . GLY B 1 389 ? 17.484 6.969 0.58 1 90.94 389 GLY B O 1
ATOM 6324 N N . GLU B 1 390 ? 18.672 5.312 -0.401 1 94.88 390 GLU B N 1
ATOM 6325 C CA . GLU B 1 390 ? 17.75 4.266 0.046 1 94.88 390 GLU B CA 1
ATOM 6326 C C . GLU B 1 390 ? 17.656 4.227 1.568 1 94.88 390 GLU B C 1
ATOM 6328 O O . GLU B 1 390 ? 18.672 4.363 2.26 1 94.88 390 GLU B O 1
ATOM 6333 N N . GLY B 1 391 ? 16.438 4.113 2.064 1 96.75 391 GLY B N 1
ATOM 6334 C CA . GLY B 1 391 ? 16.203 3.969 3.492 1 96.75 391 GLY B CA 1
ATOM 6335 C C . GLY B 1 391 ? 16.062 5.297 4.211 1 96.75 391 GLY B C 1
ATOM 6336 O O . GLY B 1 391 ? 15.602 5.344 5.352 1 96.75 391 GLY B O 1
ATOM 6337 N N . GLU B 1 392 ? 16.406 6.395 3.602 1 96.12 392 GLU B N 1
ATOM 6338 C CA . GLU B 1 392 ? 16.359 7.707 4.242 1 96.12 392 GLU B CA 1
ATOM 6339 C C . GLU B 1 392 ? 14.922 8.18 4.426 1 96.12 392 GLU B C 1
ATOM 6341 O O . GLU B 1 392 ? 14.094 8.008 3.535 1 96.12 392 GLU B O 1
ATOM 6346 N N . GLY B 1 393 ? 14.656 8.758 5.633 1 96.62 393 GLY B N 1
ATOM 6347 C CA . GLY B 1 393 ? 13.344 9.352 5.816 1 96.62 393 GLY B CA 1
ATOM 6348 C C . GLY B 1 393 ? 13.031 9.68 7.266 1 96.62 393 GLY B C 1
ATOM 6349 O O . GLY B 1 393 ? 13.922 9.656 8.117 1 96.62 393 GLY B O 1
ATOM 6350 N N . GLY B 1 394 ? 11.883 10.109 7.453 1 98.12 394 GLY B N 1
ATOM 6351 C CA . GLY B 1 394 ? 11.328 10.445 8.75 1 98.12 394 GLY B CA 1
ATOM 6352 C C . GLY B 1 394 ? 9.812 10.414 8.781 1 98.12 394 GLY B C 1
ATOM 6353 O O . GLY B 1 394 ? 9.164 10.266 7.734 1 98.12 394 GLY B O 1
ATOM 6354 N N . MET B 1 395 ? 9.289 10.461 10.023 1 98.81 395 MET B N 1
ATOM 6355 C CA . MET B 1 395 ? 7.844 10.461 10.227 1 98.81 395 MET B CA 1
ATOM 6356 C C . MET B 1 395 ? 7.449 11.422 11.344 1 98.81 395 MET B C 1
ATOM 6358 O O . MET B 1 395 ? 8.219 11.641 12.281 1 98.81 395 MET B O 1
ATOM 6362 N N . ILE B 1 396 ? 6.328 11.984 11.164 1 98.94 396 ILE B N 1
ATOM 6363 C CA . ILE B 1 396 ? 5.629 12.656 12.25 1 98.94 396 ILE B CA 1
ATOM 6364 C C . ILE B 1 396 ? 4.363 11.875 12.609 1 98.94 396 ILE B C 1
ATOM 6366 O O . ILE B 1 396 ? 3.875 11.07 11.812 1 98.94 396 ILE B O 1
ATOM 6370 N N . GLY B 1 397 ? 3.873 12.125 13.805 1 98.94 397 GLY B N 1
ATOM 6371 C CA . GLY B 1 397 ? 2.652 11.445 14.211 1 98.94 397 GLY B CA 1
ATOM 6372 C C . GLY B 1 397 ? 2.076 11.969 15.508 1 98.94 397 GLY B C 1
ATOM 6373 O O . GLY B 1 397 ? 2.604 12.922 16.094 1 98.94 397 GLY B O 1
ATOM 6374 N N . ILE B 1 398 ? 0.909 11.43 15.875 1 98.94 398 ILE B N 1
ATOM 6375 C CA . ILE B 1 398 ? 0.257 11.695 17.156 1 98.94 398 ILE B CA 1
ATOM 6376 C C . ILE B 1 398 ? -0.329 10.398 17.719 1 98.94 398 ILE B C 1
ATOM 6378 O O . ILE B 1 398 ? -0.938 9.617 16.969 1 98.94 398 ILE B O 1
ATOM 6382 N N . GLU B 1 399 ? -0.096 10.148 18.938 1 98.5 399 GLU B N 1
ATOM 6383 C CA . GLU B 1 399 ? -0.803 9.109 19.672 1 98.5 399 GLU B CA 1
ATOM 6384 C C . GLU B 1 399 ? -1.814 9.711 20.641 1 98.5 399 GLU B C 1
ATOM 6386 O O . GLU B 1 399 ? -1.536 10.719 21.297 1 98.5 399 GLU B O 1
ATOM 6391 N N . CYS B 1 400 ? -2.936 9.094 20.75 1 98.25 400 CYS B N 1
ATOM 6392 C CA . CYS B 1 400 ? -3.961 9.43 21.734 1 98.25 400 CYS B CA 1
ATOM 6393 C C . CYS B 1 400 ? -4.406 8.195 22.5 1 98.25 400 CYS B C 1
ATOM 6395 O O . CYS B 1 400 ? -4.66 7.145 21.906 1 98.25 400 CYS B O 1
ATOM 6397 N N . VAL B 1 401 ? -4.477 8.297 23.828 1 97.12 401 VAL B N 1
ATOM 6398 C CA . VAL B 1 401 ? -4.922 7.223 24.703 1 97.12 401 VAL B CA 1
ATOM 6399 C C . VAL B 1 401 ? -6.086 7.707 25.562 1 97.12 401 VAL B C 1
ATOM 6401 O O . VAL B 1 401 ? -5.98 8.734 26.234 1 97.12 401 VAL B O 1
ATOM 6404 N N . VAL B 1 402 ? -7.137 7.016 25.578 1 96.31 402 VAL B N 1
ATOM 6405 C CA . VAL B 1 402 ? -8.305 7.285 26.406 1 96.31 402 VAL B CA 1
ATOM 6406 C C . VAL B 1 402 ? -8.648 6.055 27.234 1 96.31 402 VAL B C 1
ATOM 6408 O O . VAL B 1 402 ? -8.883 4.973 26.688 1 96.31 402 VAL B O 1
ATOM 6411 N N . VAL B 1 403 ? -8.703 6.203 28.516 1 94.44 403 VAL B N 1
ATOM 6412 C CA . VAL B 1 403 ? -9.062 5.121 29.438 1 94.44 403 VAL B CA 1
ATOM 6413 C C . VAL B 1 403 ? -10.461 5.355 30 1 94.44 403 VAL B C 1
ATOM 6415 O O . VAL B 1 403 ? -10.75 6.434 30.531 1 94.44 403 VAL B O 1
ATOM 6418 N N . ARG B 1 404 ? -11.281 4.359 29.891 1 93.56 404 ARG B N 1
ATOM 6419 C CA . ARG B 1 404 ? -12.648 4.438 30.391 1 93.56 404 ARG B CA 1
ATOM 6420 C C . ARG B 1 404 ? -12.93 3.332 31.406 1 93.56 404 ARG B C 1
ATOM 6422 O O . ARG B 1 404 ? -12.344 2.252 31.328 1 93.56 404 ARG B O 1
ATOM 6429 N N . ASP B 1 405 ? -13.859 3.623 32.281 1 90.12 405 ASP B N 1
ATOM 6430 C CA . ASP B 1 405 ? -14.281 2.6 33.219 1 90.12 405 ASP B CA 1
ATOM 6431 C C . ASP B 1 405 ? -15.461 1.798 32.688 1 90.12 405 ASP B C 1
ATOM 6433 O O . ASP B 1 405 ? -15.859 1.982 31.531 1 90.12 405 ASP B O 1
ATOM 6437 N N . GLY B 1 406 ? -15.914 0.884 33.469 1 85.44 406 GLY B N 1
ATOM 6438 C CA . GLY B 1 406 ? -16.969 -0.021 33.031 1 85.44 406 GLY B CA 1
ATOM 6439 C C . GLY B 1 406 ? -18.266 0.693 32.688 1 85.44 406 GLY B C 1
ATOM 6440 O O . GLY B 1 406 ? -19.094 0.159 31.938 1 85.44 406 GLY B O 1
ATOM 6441 N N . GLN B 1 407 ? -18.391 1.922 33.188 1 87.94 407 GLN B N 1
ATOM 6442 C CA . GLN B 1 407 ? -19.609 2.693 32.938 1 87.94 407 GLN B CA 1
ATOM 6443 C C . GLN B 1 407 ? -19.422 3.625 31.734 1 87.94 407 GLN B C 1
ATOM 6445 O O . GLN B 1 407 ? -20.344 4.344 31.359 1 87.94 407 GLN B O 1
ATOM 6450 N N . GLY B 1 408 ? -18.188 3.637 31.172 1 88.44 408 GLY B N 1
ATOM 6451 C CA . GLY B 1 408 ? -17.922 4.441 29.984 1 88.44 408 GLY B CA 1
ATOM 6452 C C . GLY B 1 408 ? -17.375 5.816 30.312 1 88.44 408 GLY B C 1
ATOM 6453 O O . GLY B 1 408 ? -17.141 6.625 29.422 1 88.44 408 GLY B O 1
ATOM 6454 N N . ASN B 1 409 ? -17.125 6.07 31.625 1 90.69 409 ASN B N 1
ATOM 6455 C CA . ASN B 1 409 ? -16.562 7.359 32 1 90.69 409 ASN B CA 1
ATOM 6456 C C . ASN B 1 409 ? -15.07 7.438 31.734 1 90.69 409 ASN B C 1
ATOM 6458 O O . ASN B 1 409 ? -14.344 6.453 31.922 1 90.69 409 ASN B O 1
ATOM 6462 N N . VAL B 1 410 ? -14.695 8.641 31.281 1 93 410 VAL B N 1
ATOM 6463 C CA . VAL B 1 410 ? -13.273 8.844 31.031 1 93 410 VAL B CA 1
ATOM 6464 C C . VAL B 1 410 ? -12.523 8.969 32.344 1 93 410 VAL B C 1
ATOM 6466 O O . VAL B 1 410 ? -12.859 9.82 33.188 1 93 410 VAL B O 1
ATOM 6469 N N . VAL B 1 411 ? -11.523 8.133 32.469 1 92.31 411 VAL B N 1
ATOM 6470 C CA . VAL B 1 411 ? -10.711 8.109 33.688 1 92.31 411 VAL B CA 1
ATOM 6471 C C . VAL B 1 411 ? -9.398 8.844 33.438 1 92.31 411 VAL B C 1
ATOM 6473 O O . VAL B 1 411 ? -8.867 9.5 34.344 1 92.31 411 VAL B O 1
ATOM 6476 N N . GLU B 1 412 ? -8.906 8.664 32.281 1 92.12 412 GLU B N 1
ATOM 6477 C CA . GLU B 1 412 ? -7.613 9.242 31.922 1 92.12 412 GLU B CA 1
ATOM 6478 C C . GLU B 1 412 ? -7.508 9.469 30.422 1 92.12 412 GLU B C 1
ATOM 6480 O O . GLU B 1 412 ? -8.055 8.695 29.641 1 92.12 412 GLU B O 1
ATOM 6485 N N . THR B 1 413 ? -6.855 10.625 30.078 1 95.12 413 THR B N 1
ATOM 6486 C CA . THR B 1 413 ? -6.516 10.891 28.688 1 95.12 413 THR B CA 1
ATOM 6487 C C . THR B 1 413 ? -5.059 11.328 28.547 1 95.12 413 THR B C 1
ATOM 6489 O O . THR B 1 413 ? -4.52 11.977 29.453 1 95.12 413 THR B O 1
ATOM 6492 N N . ARG B 1 414 ? -4.438 10.883 27.469 1 94.94 414 ARG B N 1
ATOM 6493 C CA . ARG B 1 414 ? -3.082 11.305 27.141 1 94.94 414 ARG B CA 1
ATOM 6494 C C . ARG B 1 414 ? -2.898 11.422 25.641 1 94.94 414 ARG B C 1
ATOM 6496 O O . ARG B 1 414 ? -3.514 10.68 24.875 1 94.94 414 ARG B O 1
ATOM 6503 N N . SER B 1 415 ? -2.119 12.422 25.234 1 96.94 415 SER B N 1
ATOM 6504 C CA . SER B 1 415 ? -1.716 12.531 23.828 1 96.94 415 SER B CA 1
ATOM 6505 C C . SER B 1 415 ? -0.241 12.906 23.703 1 96.94 415 SER B C 1
ATOM 6507 O O . SER B 1 415 ? 0.317 13.547 24.594 1 96.94 415 SER B O 1
ATOM 6509 N N . GLU B 1 416 ? 0.359 12.5 22.656 1 97.38 416 GLU B N 1
ATOM 6510 C CA . GLU B 1 416 ? 1.786 12.727 22.453 1 97.38 416 GLU B CA 1
ATOM 6511 C C . GLU B 1 416 ? 2.092 13.023 20.984 1 97.38 416 GLU B C 1
ATOM 6513 O O . GLU B 1 416 ? 1.581 12.352 20.094 1 97.38 416 GLU B O 1
ATOM 6518 N N . ILE B 1 417 ? 2.881 14.078 20.797 1 98.38 417 ILE B N 1
ATOM 6519 C CA . ILE B 1 417 ? 3.436 14.352 19.469 1 98.38 417 ILE B CA 1
ATOM 6520 C C . ILE B 1 417 ? 4.598 13.406 19.188 1 98.38 417 ILE B C 1
ATOM 6522 O O . ILE B 1 417 ? 5.496 13.25 20.031 1 98.38 417 ILE B O 1
ATOM 6526 N N . LEU B 1 418 ? 4.516 12.797 18.047 1 98.69 418 LEU B N 1
ATOM 6527 C CA . LEU B 1 418 ? 5.551 11.852 17.656 1 98.69 418 LEU B CA 1
ATOM 6528 C C . LEU B 1 418 ? 6.375 12.398 16.484 1 98.69 418 LEU B C 1
ATOM 6530 O O . LEU B 1 418 ? 5.828 13.008 15.57 1 98.69 418 LEU B O 1
ATOM 6534 N N . GLN B 1 419 ? 7.742 12.18 16.531 1 98.56 419 GLN B N 1
ATOM 6535 C CA . GLN B 1 419 ? 8.617 12.539 15.414 1 98.56 419 GLN B CA 1
ATOM 6536 C C . GLN B 1 419 ? 9.977 11.852 15.547 1 98.56 419 GLN B C 1
ATOM 6538 O O . GLN B 1 419 ? 10.477 11.664 16.656 1 98.56 419 GLN B O 1
ATOM 6543 N N . ASP B 1 420 ? 10.453 11.359 14.5 1 98.56 420 ASP B N 1
ATOM 6544 C CA . ASP B 1 420 ? 11.812 10.844 14.391 1 98.56 420 ASP B CA 1
ATOM 6545 C C . ASP B 1 420 ? 12.242 10.734 12.93 1 98.56 420 ASP B C 1
ATOM 6547 O O . ASP B 1 420 ? 11.398 10.758 12.031 1 98.56 420 ASP B O 1
ATOM 6551 N N . TYR B 1 421 ? 13.523 10.703 12.656 1 97.62 421 TYR B N 1
ATOM 6552 C CA . TYR B 1 421 ? 14.086 10.578 11.312 1 97.62 421 TYR B CA 1
ATOM 6553 C C . TYR B 1 421 ? 15.5 10.016 11.367 1 97.62 421 TYR B C 1
ATOM 6555 O O . TYR B 1 421 ? 16.156 10.055 12.414 1 97.62 421 TYR B O 1
ATOM 6563 N N . ASN B 1 422 ? 15.969 9.5 10.289 1 97.44 422 ASN B N 1
ATOM 6564 C CA . ASN B 1 422 ? 17.297 8.875 10.297 1 97.44 422 ASN B CA 1
ATOM 6565 C C . ASN B 1 422 ? 18.266 9.609 9.383 1 97.44 422 ASN B C 1
ATOM 6567 O O . ASN B 1 422 ? 19.469 9.32 9.375 1 97.44 422 ASN B O 1
ATOM 6571 N N . CYS B 1 423 ? 17.766 10.531 8.578 1 93.88 423 CYS B N 1
ATOM 6572 C CA . CYS B 1 423 ? 18.609 11.211 7.598 1 93.88 423 CYS B CA 1
ATOM 6573 C C . CYS B 1 423 ? 19.062 12.57 8.117 1 93.88 423 CYS B C 1
ATOM 6575 O O . CYS B 1 423 ? 19 12.828 9.32 1 93.88 423 CYS B O 1
ATOM 6577 N N . GLY B 1 424 ? 19.609 13.383 7.273 1 90.38 424 GLY B N 1
ATOM 6578 C CA . GLY B 1 424 ? 20.266 14.609 7.691 1 90.38 424 GLY B CA 1
ATOM 6579 C C . GLY B 1 424 ? 19.344 15.547 8.453 1 90.38 424 GLY B C 1
ATOM 6580 O O . GLY B 1 424 ? 19.781 16.219 9.398 1 90.38 424 GLY B O 1
ATOM 6581 N N . GLY B 1 425 ? 18.125 15.633 8.062 1 92.69 425 GLY B N 1
ATOM 6582 C CA . GLY B 1 425 ? 17.156 16.5 8.719 1 92.69 425 GLY B CA 1
ATOM 6583 C C . GLY B 1 425 ? 15.742 16.297 8.234 1 92.69 425 GLY B C 1
ATOM 6584 O O . GLY B 1 425 ? 15.508 15.586 7.254 1 92.69 425 GLY B O 1
ATOM 6585 N N . MET B 1 426 ? 14.836 16.891 8.922 1 95.25 426 MET B N 1
ATOM 6586 C CA . MET B 1 426 ? 13.414 16.906 8.578 1 95.25 426 MET B CA 1
ATOM 6587 C C . MET B 1 426 ? 12.766 18.219 8.992 1 95.25 426 MET B C 1
ATOM 6589 O O . MET B 1 426 ? 12.828 18.609 10.156 1 95.25 426 MET B O 1
ATOM 6593 N N . PHE B 1 427 ? 12.156 18.875 8.039 1 95.38 427 PHE B N 1
ATOM 6594 C CA . PHE B 1 427 ? 11.391 20.078 8.352 1 95.38 427 PHE B CA 1
ATOM 6595 C C . PHE B 1 427 ? 10.125 19.734 9.117 1 95.38 427 PHE B C 1
ATOM 6597 O O . PHE B 1 427 ? 9.266 19.016 8.609 1 95.38 427 PHE B O 1
ATOM 6604 N N . ARG B 1 428 ? 9.984 20.266 10.305 1 97.56 428 ARG B N 1
ATOM 6605 C CA . ARG B 1 428 ? 8.766 19.969 11.047 1 97.56 428 ARG B CA 1
ATOM 6606 C C . ARG B 1 428 ? 8.43 21.109 12.008 1 97.56 428 ARG B C 1
ATOM 6608 O O . ARG B 1 428 ? 9.305 21.859 12.414 1 97.56 428 ARG B O 1
ATOM 6615 N N . ALA B 1 429 ? 7.211 21.25 12.305 1 98.5 429 ALA B N 1
ATOM 6616 C CA . ALA B 1 429 ? 6.707 22.219 13.266 1 98.5 429 ALA B CA 1
ATOM 6617 C C . ALA B 1 429 ? 5.48 21.688 14.008 1 98.5 429 ALA B C 1
ATOM 6619 O O . ALA B 1 429 ? 4.688 20.938 13.438 1 98.5 429 ALA B O 1
ATOM 6620 N N . TRP B 1 430 ? 5.387 22.016 15.273 1 98.56 430 TRP B N 1
ATOM 6621 C CA . TRP B 1 430 ? 4.273 21.531 16.078 1 98.56 430 TRP B CA 1
ATOM 6622 C C . TRP B 1 430 ? 3.984 22.484 17.234 1 98.56 430 TRP B C 1
ATOM 6624 O O . TRP B 1 430 ? 4.746 23.422 17.484 1 98.56 430 TRP B O 1
ATOM 6634 N N . ILE B 1 431 ? 2.832 22.344 17.797 1 95.88 431 ILE B N 1
ATOM 6635 C CA . ILE B 1 431 ? 2.52 22.984 19.078 1 95.88 431 ILE B CA 1
ATOM 6636 C C . ILE B 1 431 ? 2.863 22.047 20.234 1 95.88 431 ILE B C 1
ATOM 6638 O O . ILE B 1 431 ? 2.277 20.969 20.359 1 95.88 431 ILE B O 1
ATOM 6642 N N . ASP B 1 432 ? 3.697 22.469 21.062 1 92.94 432 ASP B N 1
ATOM 6643 C CA . ASP B 1 432 ? 4.141 21.578 22.125 1 92.94 432 ASP B CA 1
ATOM 6644 C C . ASP B 1 432 ? 3.119 21.516 23.266 1 92.94 432 ASP B C 1
ATOM 6646 O O . ASP B 1 432 ? 2.021 22.062 23.141 1 92.94 432 ASP B O 1
ATOM 6650 N N . ASP B 1 433 ? 3.412 20.797 24.312 1 90.81 433 ASP B N 1
ATOM 6651 C CA . ASP B 1 433 ? 2.467 20.516 25.391 1 90.81 433 ASP B CA 1
ATOM 6652 C C . ASP B 1 433 ? 2.123 21.781 26.156 1 90.81 433 ASP B C 1
ATOM 6654 O O . ASP B 1 433 ? 1.091 21.844 26.828 1 90.81 433 ASP B O 1
ATOM 6658 N N . ASN B 1 434 ? 2.975 22.781 26.031 1 90.06 434 ASN B N 1
ATOM 6659 C CA . ASN B 1 434 ? 2.752 24.047 26.734 1 90.06 434 ASN B CA 1
ATOM 6660 C C . ASN B 1 434 ? 2.064 25.062 25.828 1 90.06 434 ASN B C 1
ATOM 6662 O O . ASN B 1 434 ? 1.941 26.234 26.203 1 90.06 434 ASN B O 1
ATOM 6666 N N . GLY B 1 435 ? 1.776 24.625 24.641 1 87.81 435 G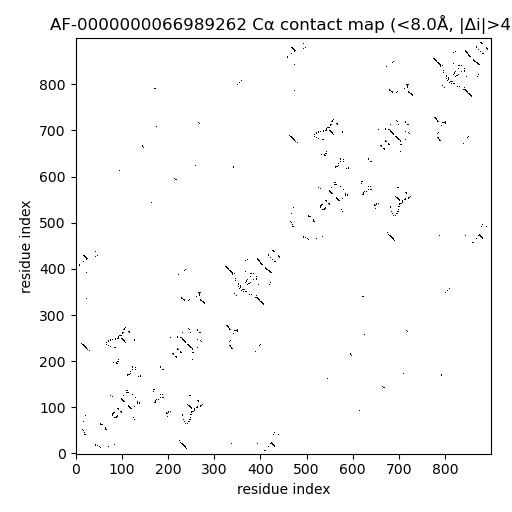LY B N 1
ATOM 6667 C CA . GLY B 1 435 ? 1.084 25.5 23.719 1 87.81 435 GLY B CA 1
ATOM 6668 C C . GLY B 1 435 ? 2.023 26.375 22.922 1 87.81 435 GLY B C 1
ATOM 6669 O O . GLY B 1 435 ? 1.591 27.344 22.281 1 87.81 435 GLY B O 1
ATOM 6670 N N . VAL B 1 436 ? 3.287 26.094 22.953 1 93.12 436 VAL B N 1
ATOM 6671 C CA . VAL B 1 436 ? 4.289 26.891 22.25 1 93.12 436 VAL B CA 1
ATOM 6672 C C . VAL B 1 436 ? 4.551 26.297 20.875 1 93.12 436 VAL B C 1
ATOM 6674 O O . VAL B 1 436 ? 4.738 25.078 20.75 1 93.12 436 VAL B O 1
ATOM 6677 N N . ALA B 1 437 ? 4.555 27.188 19.875 1 96.38 437 ALA B N 1
ATOM 6678 C CA . ALA B 1 437 ? 4.887 26.766 18.516 1 96.38 437 ALA B CA 1
ATOM 6679 C C . ALA B 1 437 ? 6.387 26.516 18.375 1 96.38 437 ALA B C 1
ATOM 6681 O O . ALA B 1 437 ? 7.195 27.359 18.781 1 96.38 437 ALA B O 1
ATOM 6682 N N . VAL B 1 438 ? 6.727 25.391 17.828 1 96.19 438 VAL B N 1
ATOM 6683 C CA . VAL B 1 438 ? 8.125 25.031 17.641 1 96.19 438 VAL B CA 1
ATOM 6684 C C . VAL B 1 438 ? 8.352 24.594 16.188 1 96.19 438 VAL B C 1
ATOM 6686 O O . VAL B 1 438 ? 7.508 23.906 15.609 1 96.19 438 VAL B O 1
ATOM 6689 N N . ALA B 1 439 ? 9.406 25 15.586 1 96.75 439 ALA B N 1
ATOM 6690 C CA . ALA B 1 439 ? 9.867 24.516 14.281 1 96.75 439 ALA B CA 1
ATOM 6691 C C . ALA B 1 439 ? 11.32 24.062 14.352 1 96.75 439 ALA B C 1
ATOM 6693 O O . ALA B 1 439 ? 12.156 24.734 14.953 1 96.75 439 ALA B O 1
ATOM 6694 N N . ARG B 1 440 ? 11.57 22.859 13.773 1 94.5 440 ARG B N 1
ATOM 6695 C CA . ARG B 1 440 ? 12.93 22.328 13.781 1 94.5 440 ARG B CA 1
ATOM 6696 C C . ARG B 1 440 ? 13.258 21.609 12.477 1 94.5 440 ARG B C 1
ATOM 6698 O O . ARG B 1 440 ? 12.359 21.078 11.812 1 94.5 440 ARG B O 1
ATOM 6705 N N . ILE B 1 441 ? 14.531 21.641 12.172 1 93.25 441 ILE B N 1
ATOM 6706 C CA . ILE B 1 441 ? 15.047 20.844 11.07 1 93.25 441 ILE B CA 1
ATOM 6707 C C . ILE B 1 441 ? 15.953 19.734 11.617 1 93.25 441 ILE B C 1
ATOM 6709 O O . ILE B 1 441 ? 15.906 18.594 11.156 1 93.25 441 ILE B O 1
ATOM 6713 N N . TRP B 1 442 ? 16.781 20.094 12.617 1 93.12 442 TRP B N 1
ATOM 6714 C CA . TRP B 1 442 ? 17.75 19.172 13.188 1 93.12 442 TRP B CA 1
ATOM 6715 C C . TRP B 1 442 ? 17.422 18.859 14.641 1 93.12 442 TRP B C 1
ATOM 6717 O O . TRP B 1 442 ? 16.516 19.469 15.219 1 93.12 442 TRP B O 1
ATOM 6727 N N . ARG B 1 443 ? 18.031 17.688 15.203 1 86.69 443 ARG B N 1
ATOM 6728 C CA . ARG B 1 443 ? 17.734 17.234 16.562 1 86.69 443 ARG B CA 1
ATOM 6729 C C . ARG B 1 443 ? 18.234 18.234 17.594 1 86.69 443 ARG B C 1
ATOM 6731 O O . ARG B 1 443 ? 17.547 18.5 18.594 1 86.69 443 ARG B O 1
ATOM 6738 N N . GLU B 1 444 ? 19.625 18.484 17.672 1 67.06 444 GLU B N 1
ATOM 6739 C CA . GLU B 1 444 ? 20.156 19.391 18.672 1 67.06 444 GLU B CA 1
ATOM 6740 C C . GLU B 1 444 ? 19.844 20.844 18.328 1 67.06 444 GLU B C 1
ATOM 6742 O O . GLU B 1 444 ? 20 21.266 17.188 1 67.06 444 GLU B O 1
ATOM 6747 N N . ASP B 1 445 ? 18.688 21.312 18.703 1 49.59 445 ASP B N 1
ATOM 6748 C CA . ASP B 1 445 ? 18.453 22.734 18.5 1 49.59 445 ASP B CA 1
ATOM 6749 C C . ASP B 1 445 ? 19.734 23.531 18.781 1 49.59 445 ASP B C 1
ATOM 6751 O O . ASP B 1 445 ? 20.203 23.594 19.922 1 49.59 445 ASP B O 1
ATOM 6755 N N . ARG B 1 446 ? 20.875 23.312 18.266 1 41.56 446 ARG B N 1
ATOM 6756 C CA . ARG B 1 446 ? 21.578 24.547 18.562 1 41.56 446 ARG B CA 1
ATOM 6757 C C . ARG B 1 446 ? 20.688 25.766 18.344 1 41.56 446 ARG B C 1
ATOM 6759 O O . ARG B 1 446 ? 20.078 25.906 17.281 1 41.56 446 ARG B O 1
ATOM 6766 N N . GLU B 1 447 ? 19.812 26.047 19.312 1 39.28 447 GLU B N 1
ATOM 6767 C CA . GLU B 1 447 ? 19.188 27.359 19.219 1 39.28 447 GLU B CA 1
ATOM 6768 C C . GLU B 1 447 ? 20 28.281 18.312 1 39.28 447 GLU B C 1
ATOM 6770 O O . GLU B 1 447 ? 21.172 28.547 18.562 1 39.28 447 GLU B O 1
ATOM 6775 N N . VAL B 1 448 ? 19.938 28.156 17.109 1 35.94 448 VAL B N 1
ATOM 6776 C CA . VAL B 1 448 ? 20.562 29.297 16.453 1 35.94 448 VAL B CA 1
ATOM 6777 C C . VAL B 1 448 ? 20.172 30.578 17.156 1 35.94 448 VAL B C 1
ATOM 6779 O O . VAL B 1 448 ? 18.984 30.859 17.359 1 35.94 448 VAL B O 1
ATOM 6782 N N . PRO B 1 449 ? 21.047 31 18.047 1 29.28 449 PRO B N 1
ATOM 6783 C CA . PRO B 1 449 ? 20.719 32.312 18.641 1 29.28 449 PRO B CA 1
ATOM 6784 C C . PRO B 1 449 ? 20.062 33.25 17.641 1 29.28 449 PRO B C 1
ATOM 6786 O O . PRO B 1 449 ? 20.422 33.25 16.453 1 29.28 449 PRO B O 1
ATOM 6789 N N . GLY B 1 450 ? 18.781 33.625 17.859 1 25.84 450 GLY B N 1
ATOM 6790 C CA . GLY B 1 450 ? 18.453 34.906 17.234 1 25.84 450 GLY B CA 1
ATOM 6791 C C . GLY B 1 450 ? 19.578 35.906 17.297 1 25.84 450 GLY B C 1
ATOM 6792 O O . GLY B 1 450 ? 20.406 35.844 18.219 1 25.84 450 GLY B O 1
#